Protein AF-A0A352MWH4-F1 (afdb_monomer_lite)

Structure (mmCIF, N/CA/C/O backbone):
data_AF-A0A352MWH4-F1
#
_entry.id   AF-A0A352MWH4-F1
#
loop_
_atom_site.group_PDB
_atom_site.id
_atom_site.type_symbol
_atom_site.label_atom_id
_atom_site.label_alt_id
_atom_site.label_comp_id
_atom_site.label_asym_id
_atom_site.label_entity_id
_atom_site.label_seq_id
_atom_site.pdbx_PDB_ins_code
_atom_site.Cartn_x
_atom_site.Cartn_y
_atom_site.Cartn_z
_atom_site.occupancy
_atom_site.B_iso_or_equiv
_atom_site.auth_seq_id
_atom_site.auth_comp_id
_atom_site.auth_asym_id
_atom_site.auth_atom_id
_atom_site.pdbx_PDB_model_num
ATOM 1 N N . MET A 1 1 ? 30.693 -41.567 -6.298 1.00 49.31 1 MET A N 1
ATOM 2 C CA . MET A 1 1 ? 31.650 -40.434 -6.170 1.00 49.31 1 MET A CA 1
ATOM 3 C C . MET A 1 1 ? 32.796 -40.494 -7.195 1.00 49.31 1 MET A C 1
ATOM 5 O O . MET A 1 1 ? 33.126 -39.456 -7.753 1.00 49.31 1 MET A O 1
ATOM 9 N N . LYS A 1 2 ? 33.335 -41.681 -7.529 1.00 48.84 2 LYS A N 1
ATOM 10 C CA . LYS A 1 2 ? 34.393 -41.864 -8.550 1.00 48.84 2 LYS A CA 1
ATOM 11 C C . LYS A 1 2 ? 33.992 -41.471 -9.987 1.00 48.84 2 LYS A C 1
ATOM 13 O O . LYS A 1 2 ? 34.800 -40.900 -10.705 1.00 48.84 2 LYS A O 1
ATOM 18 N N . GLU A 1 3 ? 32.733 -41.659 -10.375 1.00 47.38 3 GLU A N 1
ATOM 19 C CA . GLU A 1 3 ? 32.249 -41.357 -11.738 1.00 47.38 3 GLU A CA 1
ATOM 20 C C . GLU A 1 3 ? 32.165 -39.853 -12.066 1.00 47.38 3 GLU A C 1
ATOM 22 O O . GLU A 1 3 ? 32.479 -39.424 -13.176 1.00 47.38 3 GLU A O 1
ATOM 27 N N . LYS A 1 4 ? 31.798 -39.019 -11.080 1.00 47.91 4 LYS A N 1
ATOM 28 C CA . LYS A 1 4 ? 31.771 -37.551 -11.229 1.00 47.91 4 LYS A CA 1
ATOM 29 C C . LYS A 1 4 ? 33.178 -36.953 -11.313 1.00 47.91 4 LYS A C 1
ATOM 31 O O . LYS A 1 4 ? 33.359 -35.936 -11.978 1.00 47.91 4 LYS A O 1
ATOM 36 N N . ILE A 1 5 ? 34.158 -37.581 -10.662 1.00 55.34 5 ILE A N 1
ATOM 37 C CA . ILE A 1 5 ? 35.569 -37.179 -10.728 1.00 55.34 5 ILE A CA 1
ATOM 38 C C . ILE A 1 5 ? 36.156 -37.592 -12.084 1.00 55.34 5 ILE A C 1
ATOM 40 O O . ILE A 1 5 ? 36.791 -36.771 -12.737 1.00 55.34 5 ILE A O 1
ATOM 44 N N . PHE A 1 6 ? 35.838 -38.793 -12.577 1.00 53.34 6 PHE A N 1
ATOM 45 C CA . PHE A 1 6 ? 36.294 -39.275 -13.885 1.00 53.34 6 PHE A CA 1
ATOM 46 C C . PHE A 1 6 ? 35.752 -38.430 -15.055 1.00 53.34 6 PHE A C 1
ATOM 48 O O . PHE A 1 6 ? 36.514 -38.032 -15.933 1.00 53.34 6 PHE A O 1
ATOM 55 N N . LYS A 1 7 ? 34.468 -38.033 -15.021 1.00 50.56 7 LYS A N 1
ATOM 56 C CA . LYS A 1 7 ? 33.894 -37.104 -16.018 1.00 50.56 7 LYS A CA 1
ATOM 57 C C . LYS A 1 7 ? 34.491 -35.694 -15.948 1.00 50.56 7 LYS A C 1
ATOM 59 O O . LYS A 1 7 ? 34.681 -35.072 -16.987 1.00 50.56 7 LYS A O 1
ATOM 64 N N . LYS A 1 8 ? 34.827 -35.190 -14.753 1.00 51.50 8 LYS A N 1
ATOM 65 C CA . LYS A 1 8 ? 35.505 -33.889 -14.612 1.00 51.50 8 LYS A CA 1
ATOM 66 C C . LYS A 1 8 ? 36.941 -33.926 -15.135 1.00 51.50 8 LYS A C 1
ATOM 68 O O . LYS A 1 8 ? 37.341 -32.980 -15.799 1.00 51.50 8 LYS A O 1
ATOM 73 N N . VAL A 1 9 ? 37.683 -35.009 -14.899 1.00 57.50 9 VAL A N 1
ATOM 74 C CA . VAL A 1 9 ? 39.054 -35.169 -15.412 1.00 57.50 9 VAL A CA 1
ATOM 75 C C . VAL A 1 9 ? 39.060 -35.307 -16.936 1.00 57.50 9 VAL A C 1
ATOM 77 O O . VAL A 1 9 ? 39.877 -34.663 -17.581 1.00 57.50 9 VAL A O 1
ATOM 80 N N . ILE A 1 10 ? 38.103 -36.033 -17.529 1.00 60.38 10 ILE A N 1
ATOM 81 C CA . ILE A 1 10 ? 37.956 -36.126 -18.993 1.00 60.38 10 ILE A CA 1
ATOM 82 C C . ILE A 1 10 ? 37.555 -34.778 -19.607 1.00 60.38 10 ILE A C 1
ATOM 84 O O . ILE A 1 10 ? 38.143 -34.378 -20.605 1.00 60.38 10 ILE A O 1
ATOM 88 N N . CYS A 1 11 ? 36.622 -34.030 -19.004 1.00 51.53 11 CYS A N 1
ATOM 89 C CA . CYS A 1 11 ? 36.280 -32.691 -19.496 1.00 51.53 11 CYS A CA 1
ATOM 90 C C . CYS A 1 11 ? 37.452 -31.707 -19.380 1.00 51.53 11 CYS A C 1
ATOM 92 O O . CYS A 1 11 ? 37.657 -30.912 -20.289 1.00 51.53 11 CYS A O 1
ATOM 94 N N . VAL A 1 12 ? 38.246 -31.770 -18.307 1.00 58.69 12 VAL A N 1
ATOM 95 C CA . VAL A 1 12 ? 39.444 -30.929 -18.153 1.00 58.69 12 VAL A CA 1
ATOM 96 C C . VAL A 1 12 ? 40.540 -31.345 -19.138 1.00 58.69 12 VAL A C 1
ATOM 98 O O . VAL A 1 12 ? 41.164 -30.466 -19.718 1.00 58.69 12 VAL A O 1
ATOM 101 N N . LEU A 1 13 ? 40.724 -32.641 -19.421 1.00 52.12 13 LEU A N 1
ATOM 102 C CA . LEU A 1 13 ? 41.656 -33.102 -20.459 1.00 52.12 13 LEU A CA 1
ATOM 103 C C . LEU A 1 13 ? 41.206 -32.688 -21.865 1.00 52.12 13 LEU A C 1
ATOM 105 O O . LEU A 1 13 ? 42.036 -32.267 -22.657 1.00 52.12 13 LEU A O 1
ATOM 109 N N . ILE A 1 14 ? 39.905 -32.748 -22.172 1.00 56.03 14 ILE A N 1
ATOM 110 C CA . ILE A 1 14 ? 39.352 -32.275 -23.452 1.00 56.03 14 ILE A CA 1
ATOM 111 C C . ILE A 1 14 ? 39.522 -30.759 -23.576 1.00 56.03 14 ILE A C 1
ATOM 113 O O . ILE A 1 14 ? 39.913 -30.284 -24.635 1.00 56.03 14 ILE A O 1
ATOM 117 N N . ILE A 1 15 ? 39.313 -29.999 -22.498 1.00 55.41 15 ILE A N 1
ATOM 118 C CA . ILE A 1 15 ? 39.541 -28.547 -22.476 1.00 55.41 15 ILE A CA 1
ATOM 119 C C . ILE A 1 15 ? 41.037 -28.221 -22.606 1.00 55.41 15 ILE A C 1
ATOM 121 O O . ILE A 1 15 ? 41.379 -27.295 -23.332 1.00 55.41 15 ILE A O 1
ATOM 125 N N . ILE A 1 16 ? 41.938 -28.994 -21.991 1.00 53.22 16 ILE A N 1
ATOM 126 C CA . ILE A 1 16 ? 43.396 -28.836 -22.133 1.00 53.22 16 ILE A CA 1
ATOM 127 C C . ILE A 1 16 ? 43.869 -29.252 -23.533 1.00 53.22 16 ILE A C 1
ATOM 129 O O . ILE A 1 16 ? 44.710 -28.567 -24.097 1.00 53.22 16 ILE A O 1
ATOM 133 N N . CYS A 1 17 ? 43.306 -30.294 -24.150 1.00 50.19 17 CYS A N 1
ATOM 134 C CA . CYS A 1 17 ? 43.591 -30.661 -25.541 1.00 50.19 17 CYS A CA 1
ATOM 135 C C . CYS A 1 17 ? 43.003 -29.648 -26.539 1.00 50.19 17 CYS A C 1
ATOM 137 O O . CYS A 1 17 ? 43.647 -29.347 -27.539 1.00 50.19 17 CYS A O 1
ATOM 139 N N . MET A 1 18 ? 41.835 -29.062 -26.254 1.00 46.66 18 MET A N 1
ATOM 140 C CA . MET A 1 18 ? 41.272 -27.954 -27.035 1.00 46.66 18 MET A CA 1
ATOM 141 C C . MET A 1 18 ? 42.087 -26.662 -26.859 1.00 46.66 18 MET A C 1
ATOM 143 O O . MET A 1 18 ? 42.292 -25.951 -27.835 1.00 46.66 18 MET A O 1
ATOM 147 N N . LEU A 1 19 ? 42.626 -26.385 -25.665 1.00 43.81 19 LEU A N 1
ATOM 148 C CA . LEU A 1 19 ? 43.543 -25.263 -25.402 1.00 43.81 19 LEU A CA 1
ATOM 149 C C . LEU A 1 19 ? 44.952 -25.497 -25.970 1.00 43.81 19 LEU A C 1
ATOM 151 O O . LEU A 1 19 ? 45.590 -24.549 -26.417 1.00 43.81 19 LEU A O 1
ATOM 155 N N . ALA A 1 20 ? 45.424 -26.742 -26.034 1.00 42.00 20 ALA A N 1
ATOM 156 C CA . ALA A 1 20 ? 46.685 -27.101 -26.682 1.00 42.00 20 ALA A CA 1
ATOM 157 C C . ALA A 1 20 ? 46.584 -27.046 -28.219 1.00 42.00 20 ALA A C 1
ATOM 159 O O . ALA A 1 20 ? 47.568 -26.719 -28.874 1.00 42.00 20 ALA A O 1
ATOM 160 N N . MET A 1 21 ? 45.392 -27.242 -28.802 1.00 39.34 21 MET A N 1
ATOM 161 C CA . MET A 1 21 ? 45.127 -26.902 -30.212 1.00 39.34 21 MET A CA 1
ATOM 162 C C . MET A 1 21 ? 45.032 -25.386 -30.465 1.00 39.34 21 MET A C 1
ATOM 164 O O . MET A 1 21 ? 45.149 -24.961 -31.610 1.00 39.34 21 MET A O 1
ATOM 168 N N . ILE A 1 22 ? 44.864 -24.565 -29.420 1.00 43.59 22 ILE A N 1
ATOM 169 C CA . ILE A 1 22 ? 44.896 -23.091 -29.503 1.00 43.59 22 ILE A CA 1
ATOM 170 C C . ILE A 1 22 ? 46.342 -22.547 -29.420 1.00 43.59 22 ILE A C 1
ATOM 172 O O . ILE A 1 22 ? 46.580 -21.396 -29.777 1.00 43.59 22 ILE A O 1
ATOM 176 N N . PHE A 1 23 ? 47.330 -23.370 -29.039 1.00 36.72 23 PHE A N 1
ATOM 177 C CA . PHE A 1 23 ? 48.741 -22.965 -28.900 1.00 36.72 23 PHE A CA 1
ATOM 178 C C . PHE A 1 23 ? 49.751 -23.875 -29.614 1.00 36.72 23 PHE A C 1
ATOM 180 O O . PHE A 1 23 ? 50.914 -23.958 -29.222 1.00 36.72 23 PHE A O 1
ATOM 187 N N . VAL A 1 24 ? 49.360 -24.477 -30.735 1.00 31.14 24 VAL A N 1
ATOM 188 C CA . VAL A 1 24 ? 50.319 -24.665 -31.828 1.00 31.14 24 VAL A CA 1
ATOM 189 C C . VAL A 1 24 ? 50.091 -23.482 -32.762 1.00 31.14 24 VAL A C 1
ATOM 191 O O . VAL A 1 24 ? 48.982 -23.368 -33.289 1.00 31.14 24 VAL A O 1
ATOM 194 N N . PRO A 1 25 ? 51.062 -22.577 -32.987 1.00 34.47 25 PRO A N 1
ATOM 195 C CA . PRO A 1 25 ? 50.978 -21.706 -34.141 1.00 34.47 25 PRO A CA 1
ATOM 196 C C . PRO A 1 25 ? 51.028 -22.635 -35.352 1.00 34.47 25 PRO A C 1
ATOM 198 O O . PRO A 1 25 ? 52.096 -23.037 -35.810 1.00 34.47 25 PRO A O 1
ATOM 201 N N . ASN A 1 26 ? 49.857 -23.027 -35.854 1.00 33.06 26 ASN A N 1
ATOM 202 C CA . ASN A 1 26 ? 49.735 -23.434 -37.234 1.00 33.06 26 ASN A CA 1
ATOM 203 C C . ASN A 1 26 ? 50.235 -22.223 -38.014 1.00 33.06 26 ASN A C 1
ATOM 205 O O . ASN A 1 26 ? 49.506 -21.249 -38.202 1.00 33.06 26 ASN A O 1
ATOM 209 N N . PHE A 1 27 ? 51.504 -22.259 -38.419 1.00 34.62 27 PHE A N 1
ATOM 210 C CA . PHE A 1 27 ? 51.977 -21.508 -39.563 1.00 34.62 27 PHE A CA 1
ATOM 211 C C . PHE A 1 27 ? 51.136 -22.000 -40.739 1.00 34.62 27 PHE A C 1
ATOM 213 O O . PHE A 1 27 ? 51.524 -22.902 -41.481 1.00 34.62 27 PHE A O 1
ATOM 220 N N . VAL A 1 28 ? 49.935 -21.442 -40.882 1.00 37.50 28 VAL A N 1
ATOM 221 C CA . VAL A 1 28 ? 49.235 -21.443 -42.151 1.00 37.50 28 VAL A CA 1
ATOM 222 C C . VAL A 1 28 ? 50.197 -20.702 -43.065 1.00 37.50 28 VAL A C 1
ATOM 224 O O . VAL A 1 28 ? 50.388 -19.496 -42.917 1.00 37.50 28 VAL A O 1
ATOM 227 N N . LYS A 1 29 ? 50.904 -21.438 -43.931 1.00 41.72 29 LYS A N 1
ATOM 228 C CA . LYS A 1 29 ? 51.637 -20.837 -45.046 1.00 41.72 29 LYS A CA 1
ATOM 229 C C . LYS A 1 29 ? 50.678 -19.832 -45.678 1.00 41.72 29 LYS A C 1
ATOM 231 O O . LYS A 1 29 ? 49.600 -20.241 -46.105 1.00 41.72 29 LYS A O 1
ATOM 236 N N . SER A 1 30 ? 51.044 -18.548 -45.681 1.00 58.84 30 SER A N 1
ATOM 237 C CA . SER A 1 30 ? 50.295 -17.508 -46.388 1.00 58.84 30 SER A CA 1
ATOM 238 C C . SER A 1 30 ? 49.937 -18.040 -47.769 1.00 58.84 30 SER A C 1
ATOM 240 O O . SER A 1 30 ? 50.832 -18.501 -48.487 1.00 58.84 30 SER A O 1
ATOM 242 N N . ALA A 1 31 ? 48.655 -18.036 -48.125 1.00 73.12 31 ALA A N 1
ATOM 243 C CA . ALA A 1 31 ? 48.258 -18.500 -49.441 1.00 73.12 31 ALA A CA 1
ATOM 244 C C . ALA A 1 31 ? 48.842 -17.524 -50.467 1.00 73.12 31 ALA A C 1
ATOM 246 O O . ALA A 1 31 ? 48.589 -16.320 -50.413 1.00 73.12 31 ALA A O 1
ATOM 247 N N . THR A 1 32 ? 49.676 -18.026 -51.372 1.00 83.56 32 THR A N 1
ATOM 248 C CA . THR A 1 32 ? 50.169 -17.218 -52.483 1.00 83.56 32 THR A CA 1
ATOM 249 C C . THR A 1 32 ? 49.076 -17.151 -53.538 1.00 83.56 32 THR A C 1
ATOM 251 O O . THR A 1 32 ? 48.620 -18.183 -54.032 1.00 83.56 32 THR A O 1
ATOM 254 N N . VAL A 1 33 ? 48.660 -15.940 -53.890 1.00 90.00 33 VAL A N 1
ATOM 255 C CA . VAL A 1 33 ? 47.657 -15.682 -54.926 1.00 90.00 33 VAL A CA 1
ATOM 256 C C . VAL A 1 33 ? 48.316 -15.016 -56.125 1.00 90.00 33 VAL A C 1
ATOM 258 O O . VAL A 1 33 ? 49.312 -14.309 -55.983 1.00 90.00 33 VAL A O 1
ATOM 261 N N . VAL A 1 34 ? 47.788 -15.264 -57.322 1.00 91.50 34 VAL A N 1
ATOM 262 C CA . VAL A 1 34 ? 48.396 -14.807 -58.579 1.00 91.50 34 VAL A CA 1
ATOM 263 C C . VAL A 1 34 ? 47.456 -13.845 -59.288 1.00 91.50 34 VAL A C 1
ATOM 265 O O . VAL A 1 34 ? 46.276 -14.148 -59.470 1.00 91.50 34 VAL A O 1
ATOM 268 N N . VAL A 1 35 ? 47.995 -12.709 -59.732 1.00 93.81 35 VAL A N 1
ATOM 269 C CA . VAL A 1 35 ? 47.307 -11.783 -60.640 1.00 93.81 35 VAL A CA 1
ATOM 270 C C . VAL A 1 35 ? 47.087 -12.484 -61.977 1.00 93.81 35 VAL A C 1
ATOM 272 O O . VAL A 1 35 ? 48.025 -12.638 -62.759 1.00 93.81 35 VAL A O 1
ATOM 275 N N . SER A 1 36 ? 45.861 -12.937 -62.235 1.00 93.69 36 SER A N 1
ATOM 276 C CA . SER A 1 36 ? 45.521 -13.685 -63.448 1.00 93.69 36 SER A CA 1
ATOM 277 C C . SER A 1 36 ? 45.306 -12.769 -64.647 1.00 93.69 36 SER A C 1
ATOM 279 O O . SER A 1 36 ? 45.621 -13.156 -65.770 1.00 93.69 36 SER A O 1
ATOM 281 N N . ASN A 1 37 ? 44.826 -11.546 -64.419 1.00 94.56 37 ASN A N 1
ATOM 282 C CA . ASN A 1 37 ? 44.675 -10.544 -65.466 1.00 94.56 37 ASN A CA 1
ATOM 283 C C . ASN A 1 37 ? 44.692 -9.118 -64.897 1.00 94.56 37 ASN A C 1
ATOM 285 O O . ASN A 1 37 ? 44.388 -8.896 -63.723 1.00 94.56 37 ASN A O 1
ATOM 289 N N . MET A 1 38 ? 45.003 -8.145 -65.748 1.00 93.75 38 MET A N 1
ATOM 290 C CA . MET A 1 38 ? 44.992 -6.725 -65.417 1.00 93.75 38 MET A CA 1
ATOM 291 C C . MET A 1 38 ? 44.600 -5.907 -66.649 1.00 93.75 38 MET A C 1
ATOM 293 O O . MET A 1 38 ? 45.222 -6.038 -67.699 1.00 93.75 38 MET A O 1
ATOM 297 N N . ASN A 1 39 ? 43.604 -5.029 -66.507 1.00 93.00 39 ASN A N 1
ATOM 298 C CA . ASN A 1 39 ? 43.099 -4.196 -67.600 1.00 93.00 39 ASN A CA 1
ATOM 299 C C . ASN A 1 39 ? 43.123 -2.718 -67.210 1.00 93.00 39 ASN A C 1
ATOM 301 O O . ASN A 1 39 ? 42.601 -2.345 -66.156 1.00 93.00 39 ASN A O 1
ATOM 305 N N . ASN A 1 40 ? 43.700 -1.874 -68.069 1.00 92.31 40 ASN A N 1
ATOM 306 C CA . ASN A 1 40 ? 43.616 -0.422 -67.914 1.00 92.31 40 ASN A CA 1
ATOM 307 C C . ASN A 1 40 ? 42.166 0.017 -68.156 1.00 92.31 40 ASN A C 1
ATOM 309 O O . ASN A 1 40 ? 41.579 -0.331 -69.178 1.00 92.31 40 ASN A O 1
ATOM 313 N N . THR A 1 41 ? 41.583 0.765 -67.222 1.00 94.00 41 THR A N 1
ATOM 314 C CA . THR A 1 41 ? 40.196 1.230 -67.344 1.00 94.00 41 THR A CA 1
ATOM 315 C C . THR A 1 41 ? 40.057 2.415 -68.291 1.00 94.00 41 THR A C 1
ATOM 317 O O . THR A 1 41 ? 38.941 2.738 -68.682 1.00 94.00 41 THR A O 1
ATOM 320 N N . GLY A 1 42 ? 41.149 3.111 -68.617 1.00 93.62 42 GLY A N 1
ATOM 321 C CA . GLY A 1 42 ? 41.120 4.372 -69.360 1.00 93.62 42 GLY A CA 1
ATOM 322 C C . GLY A 1 42 ? 40.670 5.584 -68.534 1.00 93.62 42 GLY A C 1
ATOM 323 O O . GLY A 1 42 ? 40.597 6.672 -69.083 1.00 93.62 42 GLY A O 1
ATOM 324 N N . HIS A 1 43 ? 40.417 5.430 -67.226 1.00 95.75 43 HIS A N 1
ATOM 325 C CA . HIS A 1 43 ? 39.914 6.495 -66.334 1.00 95.75 43 HIS A CA 1
ATOM 326 C C . HIS A 1 43 ? 41.043 7.217 -65.555 1.00 95.75 43 HIS A C 1
ATOM 328 O O . HIS A 1 43 ? 40.824 7.801 -64.488 1.00 95.75 43 HIS A O 1
ATOM 334 N N . GLY A 1 44 ? 42.281 7.132 -66.054 1.00 93.00 44 GLY A N 1
ATOM 335 C CA . GLY A 1 44 ? 43.461 7.785 -65.477 1.00 93.00 44 GLY A CA 1
ATOM 336 C C . GLY A 1 44 ? 43.474 9.297 -65.721 1.00 93.00 44 GLY A C 1
ATOM 337 O O . GLY A 1 44 ? 43.106 9.742 -66.802 1.00 93.00 44 GLY A O 1
ATOM 338 N N . ILE A 1 45 ? 43.899 10.091 -64.736 1.00 93.44 45 ILE A N 1
ATOM 339 C CA . ILE A 1 45 ? 44.014 11.555 -64.827 1.00 93.44 45 ILE A CA 1
ATOM 340 C C . ILE A 1 45 ? 45.489 11.954 -64.746 1.00 93.44 45 ILE A C 1
ATOM 342 O O . ILE A 1 45 ? 46.220 11.511 -63.853 1.00 93.44 45 ILE A O 1
ATOM 346 N N . GLY A 1 46 ? 45.931 12.817 -65.662 1.00 88.69 46 GLY A N 1
ATOM 347 C CA . GLY A 1 46 ? 47.329 13.242 -65.745 1.00 88.69 46 GLY A CA 1
ATOM 348 C C . GLY A 1 46 ? 48.258 12.042 -65.941 1.00 88.69 46 GLY A C 1
ATOM 349 O O . GLY A 1 46 ? 48.060 11.245 -66.851 1.00 88.69 46 GLY A O 1
ATOM 350 N N . ASN A 1 47 ? 49.242 11.882 -65.053 1.00 86.06 47 ASN A N 1
ATOM 351 C CA . ASN A 1 47 ? 50.207 10.776 -65.105 1.00 86.06 47 ASN A CA 1
ATOM 352 C C . ASN A 1 47 ? 49.740 9.503 -64.370 1.00 86.06 47 ASN A C 1
ATOM 354 O O . ASN A 1 47 ? 50.533 8.581 -64.176 1.00 86.06 47 ASN A O 1
ATOM 358 N N . THR A 1 48 ? 48.486 9.446 -63.912 1.00 91.06 48 THR A N 1
ATOM 359 C CA . THR A 1 48 ? 47.946 8.269 -63.215 1.00 91.06 48 THR A CA 1
ATOM 360 C C . THR A 1 48 ? 47.268 7.310 -64.193 1.00 91.06 48 THR A C 1
ATOM 362 O O . THR A 1 48 ? 46.756 7.705 -65.238 1.00 91.06 48 THR A O 1
ATOM 365 N N . SER A 1 49 ? 47.253 6.020 -63.864 1.00 89.75 49 SER A N 1
ATOM 366 C CA . SER A 1 49 ? 46.511 4.995 -64.605 1.00 89.75 49 SER A CA 1
ATOM 367 C C . SER A 1 49 ? 45.756 4.115 -63.622 1.00 89.75 49 SER A C 1
ATOM 369 O O . SER A 1 49 ? 46.319 3.685 -62.616 1.00 89.75 49 SER A O 1
ATOM 371 N N . ILE A 1 50 ? 44.481 3.856 -63.908 1.00 91.81 50 ILE A N 1
ATOM 372 C CA . ILE A 1 50 ? 43.621 3.027 -63.064 1.00 91.81 50 ILE A CA 1
ATOM 373 C C . ILE A 1 50 ? 43.455 1.673 -63.731 1.00 91.81 50 ILE A C 1
ATOM 375 O O . ILE A 1 50 ? 43.070 1.579 -64.894 1.00 91.81 50 ILE A O 1
ATOM 379 N N . PHE A 1 51 ? 43.735 0.621 -62.971 1.00 92.12 51 PHE A N 1
ATOM 380 C CA . PHE A 1 51 ? 43.631 -0.749 -63.441 1.00 92.12 51 PHE A CA 1
ATOM 381 C C . PHE A 1 51 ? 42.555 -1.496 -62.662 1.00 92.12 51 PHE A C 1
ATOM 383 O O . PHE A 1 51 ? 42.414 -1.335 -61.447 1.00 92.12 51 PHE A O 1
ATOM 390 N N . THR A 1 52 ? 41.813 -2.333 -63.378 1.00 92.56 52 THR A N 1
ATOM 391 C CA . THR A 1 52 ? 41.051 -3.431 -62.780 1.00 92.56 52 THR A CA 1
ATOM 392 C C . THR A 1 52 ? 41.923 -4.674 -62.797 1.00 92.56 52 THR A C 1
ATOM 394 O O . THR A 1 52 ? 42.666 -4.913 -63.753 1.00 92.56 52 THR A O 1
ATOM 397 N N . VAL A 1 53 ? 41.858 -5.449 -61.721 1.00 93.06 53 VAL A N 1
ATOM 398 C CA . VAL A 1 53 ? 42.715 -6.615 -61.508 1.00 93.06 53 VAL A CA 1
ATOM 399 C C . VAL A 1 53 ? 41.832 -7.830 -61.289 1.00 93.06 53 VAL A C 1
ATOM 401 O O . VAL A 1 53 ? 40.819 -7.736 -60.602 1.00 93.06 53 VAL A O 1
ATOM 404 N N . GLN A 1 54 ? 42.215 -8.965 -61.863 1.00 93.31 54 GLN A N 1
ATOM 405 C CA . GLN A 1 54 ? 41.559 -10.248 -61.637 1.00 93.31 54 GLN A CA 1
ATOM 406 C C . GLN A 1 54 ? 42.516 -11.181 -60.896 1.00 93.31 54 GLN A C 1
ATOM 408 O O . GLN A 1 54 ? 43.683 -11.324 -61.265 1.00 93.31 54 GLN A O 1
ATOM 413 N N . ILE A 1 55 ? 42.005 -11.803 -59.836 1.00 92.44 55 ILE A N 1
ATOM 414 C CA . ILE A 1 55 ? 42.649 -12.878 -59.078 1.00 92.44 55 ILE A CA 1
ATOM 415 C C . ILE A 1 55 ? 41.561 -13.920 -58.828 1.00 92.44 55 ILE A C 1
ATOM 417 O O . ILE A 1 55 ? 40.466 -13.584 -58.375 1.00 92.44 55 ILE A O 1
ATOM 421 N N . ASN A 1 56 ? 41.844 -15.185 -59.131 1.00 88.31 56 ASN A N 1
ATOM 422 C CA . ASN A 1 56 ? 40.861 -16.260 -58.993 1.00 88.31 56 ASN A CA 1
ATOM 423 C C . ASN A 1 56 ? 40.372 -16.377 -57.541 1.00 88.31 56 ASN A C 1
ATOM 425 O O . ASN A 1 56 ? 41.179 -16.546 -56.631 1.00 88.31 56 ASN A O 1
ATOM 429 N N . GLY A 1 57 ? 39.055 -16.306 -57.334 1.00 86.69 57 GLY A N 1
ATOM 430 C CA . GLY A 1 57 ? 38.430 -16.385 -56.007 1.00 86.69 57 GLY A CA 1
ATOM 431 C C . GLY A 1 57 ? 38.338 -15.056 -55.246 1.00 86.69 57 GLY A C 1
ATOM 432 O O . GLY A 1 57 ? 37.740 -15.025 -54.174 1.00 86.69 57 GLY A O 1
ATOM 433 N N . TYR A 1 58 ? 38.858 -13.959 -55.803 1.00 89.56 58 TYR A N 1
ATOM 434 C CA . TYR A 1 58 ? 38.810 -12.625 -55.201 1.00 89.56 58 TYR A CA 1
ATOM 435 C C . TYR A 1 58 ? 37.987 -11.670 -56.071 1.00 89.56 58 TYR A C 1
ATOM 437 O O . TYR A 1 58 ? 37.908 -11.820 -57.288 1.00 89.56 58 TYR A O 1
ATOM 445 N N . SER A 1 59 ? 37.353 -10.683 -55.442 1.00 89.75 59 SER A N 1
ATOM 446 C CA . SER A 1 59 ? 36.515 -9.684 -56.118 1.00 89.75 59 SER A CA 1
ATOM 447 C C . SER A 1 59 ? 36.656 -8.326 -55.443 1.00 89.75 59 SER A C 1
ATOM 449 O O . SER A 1 59 ? 37.125 -8.246 -54.305 1.00 89.75 59 SER A O 1
ATOM 451 N N . ASN A 1 60 ? 36.249 -7.260 -56.141 1.00 92.81 60 ASN A N 1
ATOM 452 C CA . ASN A 1 60 ? 36.388 -5.878 -55.668 1.00 92.81 60 ASN A CA 1
ATOM 453 C C . ASN A 1 60 ? 37.828 -5.574 -55.203 1.00 92.81 60 ASN A C 1
ATOM 455 O O . ASN A 1 60 ? 38.071 -5.230 -54.043 1.00 92.81 60 ASN A O 1
ATOM 459 N N . LEU A 1 61 ? 38.781 -5.775 -56.114 1.00 94.00 61 LEU A N 1
ATOM 460 C CA . LEU A 1 61 ? 40.207 -5.562 -55.884 1.00 94.00 61 LEU A CA 1
ATOM 461 C C . LEU A 1 61 ? 40.568 -4.100 -56.145 1.00 94.00 61 LEU A C 1
ATOM 463 O O . LEU A 1 61 ? 40.277 -3.612 -57.226 1.00 94.00 61 LEU A O 1
ATOM 467 N N . TYR A 1 62 ? 41.223 -3.435 -55.192 1.00 94.38 62 TYR A N 1
ATOM 468 C CA . TYR A 1 62 ? 41.686 -2.046 -55.311 1.00 94.38 62 TYR A CA 1
ATOM 469 C C . TYR A 1 62 ? 43.192 -1.940 -55.090 1.00 94.38 62 TYR A C 1
ATOM 471 O O . TYR A 1 62 ? 43.754 -2.623 -54.233 1.00 94.38 62 TYR A O 1
ATOM 479 N N . CYS A 1 63 ? 43.847 -1.028 -55.802 1.00 92.12 63 CYS A N 1
ATOM 480 C CA . CYS A 1 63 ? 45.260 -0.718 -55.604 1.00 92.12 63 CYS A CA 1
ATOM 481 C C . CYS A 1 63 ? 45.452 0.123 -54.334 1.00 92.12 63 CYS A C 1
ATOM 483 O O . CYS A 1 63 ? 44.945 1.238 -54.243 1.00 92.12 63 CYS A O 1
ATOM 485 N N . VAL A 1 64 ? 46.224 -0.359 -53.358 1.00 89.38 64 VAL A N 1
ATOM 486 C CA . VAL A 1 64 ? 46.368 0.318 -52.047 1.00 89.38 64 VAL A CA 1
ATOM 487 C C . VAL A 1 64 ? 47.520 1.333 -52.020 1.00 89.38 64 VAL A C 1
ATOM 489 O O . VAL A 1 64 ? 47.677 2.072 -51.063 1.00 89.38 64 VAL A O 1
ATOM 492 N N . ARG A 1 65 ? 48.350 1.408 -53.061 1.00 87.25 65 ARG A N 1
ATOM 493 C CA . ARG A 1 65 ? 49.513 2.318 -53.132 1.00 87.25 65 ARG A CA 1
ATOM 494 C C . ARG A 1 65 ? 49.753 2.773 -54.563 1.00 87.25 65 ARG A C 1
ATOM 496 O O . ARG A 1 65 ? 50.173 1.953 -55.360 1.00 87.25 65 ARG A O 1
ATOM 503 N N . GLY A 1 66 ? 49.537 4.041 -54.883 1.00 84.94 66 GLY A N 1
ATOM 504 C CA . GLY A 1 66 ? 49.791 4.585 -56.216 1.00 84.94 66 GLY A CA 1
ATOM 505 C C . GLY A 1 66 ? 51.277 4.597 -56.589 1.00 84.94 66 GLY A C 1
ATOM 506 O O . GLY A 1 66 ? 52.133 4.792 -55.722 1.00 84.94 66 GLY A O 1
ATOM 507 N N . GLY A 1 67 ? 51.568 4.395 -57.879 1.00 81.19 67 GLY A N 1
ATOM 508 C CA . GLY A 1 67 ? 52.913 4.471 -58.468 1.00 81.19 67 GLY A CA 1
ATOM 509 C C . GLY A 1 67 ? 53.805 3.245 -58.244 1.00 81.19 67 GLY A C 1
ATOM 510 O O . GLY A 1 67 ? 55.006 3.310 -58.511 1.00 81.19 67 GLY A O 1
ATOM 511 N N . ALA A 1 68 ? 53.256 2.152 -57.716 1.00 86.06 68 ALA A N 1
ATOM 512 C CA . ALA A 1 68 ? 53.949 0.876 -57.562 1.00 86.06 68 ALA A CA 1
ATOM 513 C C . ALA A 1 68 ? 53.700 -0.037 -58.776 1.00 86.06 68 ALA A C 1
ATOM 515 O O . ALA A 1 68 ? 52.711 0.117 -59.491 1.00 86.06 68 ALA A O 1
ATOM 516 N N . SER A 1 69 ? 54.596 -0.996 -59.021 1.00 85.62 69 SER A N 1
ATOM 517 C CA . SER A 1 69 ? 54.466 -1.890 -60.179 1.00 85.62 69 SER A CA 1
ATOM 518 C C . SER A 1 69 ? 53.459 -3.018 -59.924 1.00 85.62 69 SER A C 1
ATOM 520 O O . SER A 1 69 ? 53.469 -3.641 -58.862 1.00 85.62 69 SER A O 1
ATOM 522 N N . LEU A 1 70 ? 52.612 -3.307 -60.915 1.00 88.81 70 LEU A N 1
ATOM 523 C CA . LEU A 1 70 ? 51.706 -4.459 -60.957 1.00 88.81 70 LEU A CA 1
ATOM 524 C C . LEU A 1 70 ? 51.781 -5.086 -62.354 1.00 88.81 70 LEU A C 1
ATOM 526 O O . LEU A 1 70 ? 51.893 -4.366 -63.344 1.00 88.81 70 LEU A O 1
ATOM 530 N N . ARG A 1 71 ? 51.745 -6.419 -62.453 1.00 90.62 71 ARG A N 1
ATOM 531 C CA . ARG A 1 71 ? 51.724 -7.135 -63.740 1.00 90.62 71 ARG A CA 1
ATOM 532 C C . ARG A 1 71 ? 51.001 -8.472 -63.627 1.00 90.62 71 ARG A C 1
ATOM 534 O O . ARG A 1 71 ? 50.993 -9.075 -62.554 1.00 90.62 71 ARG A O 1
ATOM 541 N N . THR A 1 72 ? 50.463 -8.956 -64.742 1.00 92.88 72 THR A N 1
ATOM 542 C CA . THR A 1 72 ? 49.945 -10.326 -64.860 1.00 92.88 72 THR A CA 1
ATOM 543 C C . THR A 1 72 ? 51.026 -11.340 -64.475 1.00 92.88 72 THR A C 1
ATOM 545 O O . THR A 1 72 ? 52.197 -11.173 -64.817 1.00 92.88 72 THR A O 1
ATOM 548 N N . GLY A 1 73 ? 50.646 -12.367 -63.716 1.00 90.50 73 GLY A N 1
ATOM 549 C CA . GLY A 1 73 ? 51.548 -13.376 -63.158 1.00 90.50 73 GLY A CA 1
ATOM 550 C C . GLY A 1 73 ? 52.247 -12.968 -61.855 1.00 90.50 73 GLY A C 1
ATOM 551 O O . GLY A 1 73 ? 52.952 -13.790 -61.273 1.00 90.50 73 GLY A O 1
ATOM 552 N N . MET A 1 74 ? 52.068 -11.734 -61.364 1.00 91.44 74 MET A N 1
ATOM 553 C CA . MET A 1 74 ? 52.622 -11.322 -60.069 1.00 91.44 74 MET A CA 1
ATOM 554 C C . MET A 1 74 ? 51.993 -12.130 -58.925 1.00 91.44 74 MET A C 1
ATOM 556 O O . MET A 1 74 ? 50.772 -12.270 -58.854 1.00 91.44 74 MET A O 1
ATOM 560 N N . GLN A 1 75 ? 52.843 -12.631 -58.027 1.00 90.75 75 GLN A N 1
ATOM 561 C CA . GLN A 1 75 ? 52.446 -13.323 -56.804 1.00 90.75 75 GLN A CA 1
ATOM 562 C C . GLN A 1 75 ? 52.285 -12.334 -55.646 1.00 90.75 75 GLN A C 1
ATOM 564 O O . GLN A 1 75 ? 53.156 -11.493 -55.415 1.00 90.75 75 GLN A O 1
ATOM 569 N N . LEU A 1 76 ? 51.181 -12.467 -54.918 1.00 90.50 76 LEU A N 1
ATOM 570 C CA . LEU A 1 76 ? 50.848 -11.710 -53.715 1.00 90.50 76 LEU A CA 1
ATOM 571 C C . LEU A 1 76 ? 50.619 -12.687 -52.558 1.00 90.50 76 LEU A C 1
ATOM 573 O O . LEU A 1 76 ? 50.215 -13.830 -52.773 1.00 90.50 76 LEU A O 1
ATOM 577 N N . ASN A 1 77 ? 50.855 -12.233 -51.334 1.00 89.44 77 ASN A N 1
ATOM 578 C CA . ASN A 1 77 ? 50.640 -13.023 -50.129 1.00 89.44 77 ASN A CA 1
ATOM 579 C C . ASN A 1 77 ? 49.299 -12.651 -49.493 1.00 89.44 77 ASN A C 1
ATOM 581 O O . ASN A 1 77 ? 49.112 -11.515 -49.052 1.00 89.44 77 ASN A O 1
ATOM 585 N N . ASP A 1 78 ? 48.395 -13.622 -49.374 1.00 89.31 78 ASP A N 1
ATOM 586 C CA . ASP A 1 78 ? 47.252 -13.524 -48.470 1.00 89.31 78 ASP A CA 1
ATOM 587 C C . ASP A 1 78 ? 47.669 -14.040 -47.088 1.00 89.31 78 ASP A C 1
ATOM 589 O O . ASP A 1 78 ? 47.633 -15.236 -46.784 1.00 89.31 78 ASP A O 1
ATOM 593 N N . GLY A 1 79 ? 48.155 -13.113 -46.265 1.00 82.69 79 GLY A N 1
ATOM 594 C CA . GLY A 1 79 ? 48.500 -13.368 -44.867 1.00 82.69 79 GLY A CA 1
ATOM 595 C C . GLY A 1 79 ? 47.324 -13.192 -43.905 1.00 82.69 79 GLY A C 1
ATOM 596 O O . GLY A 1 79 ? 47.550 -13.153 -42.698 1.00 82.69 79 GLY A O 1
ATOM 597 N N . GLY A 1 80 ? 46.095 -12.995 -44.402 1.00 82.88 80 GLY A N 1
ATOM 598 C CA . GLY A 1 80 ? 44.945 -12.637 -43.566 1.00 82.88 80 GLY A CA 1
ATOM 599 C C . GLY A 1 80 ? 45.053 -11.245 -42.928 1.00 82.88 80 GLY A C 1
ATOM 600 O O . GLY A 1 80 ? 44.381 -10.966 -41.933 1.00 82.88 80 GLY A O 1
ATOM 601 N N . LEU A 1 81 ? 45.904 -10.367 -43.473 1.00 86.50 81 LEU A N 1
ATOM 602 C CA . LEU A 1 81 ? 46.108 -9.016 -42.955 1.00 86.50 81 LEU A CA 1
ATOM 603 C C . LEU A 1 81 ? 44.844 -8.174 -43.153 1.00 86.50 81 LEU A C 1
ATOM 605 O O . LEU A 1 81 ? 44.400 -7.942 -44.276 1.00 86.50 81 LEU A O 1
ATOM 609 N N . ASN A 1 82 ? 44.273 -7.689 -42.052 1.00 87.75 82 ASN A N 1
ATOM 610 C CA . ASN A 1 82 ? 43.072 -6.867 -42.082 1.00 87.75 82 ASN A CA 1
ATOM 611 C C . ASN A 1 82 ? 43.431 -5.387 -42.314 1.00 87.75 82 ASN A C 1
ATOM 613 O O . ASN A 1 82 ? 44.189 -4.777 -41.550 1.00 87.75 82 ASN A O 1
ATOM 617 N N . LEU A 1 83 ? 42.858 -4.777 -43.353 1.00 88.25 83 LEU A N 1
ATOM 618 C CA . LEU A 1 83 ? 43.112 -3.376 -43.692 1.00 88.25 83 LEU A CA 1
ATOM 619 C C . LEU A 1 83 ? 42.556 -2.399 -42.639 1.00 88.25 83 LEU A C 1
ATOM 621 O O . LEU A 1 83 ? 43.062 -1.287 -42.514 1.00 88.25 83 LEU A O 1
ATOM 625 N N . TYR A 1 84 ? 41.592 -2.827 -41.816 1.00 88.56 84 TYR A N 1
ATOM 626 C CA . TYR A 1 84 ? 41.089 -2.054 -40.676 1.00 88.56 84 TYR A CA 1
ATOM 627 C C . TYR A 1 84 ? 42.118 -1.891 -39.545 1.00 88.56 84 TYR A C 1
ATOM 629 O O . TYR A 1 84 ? 42.045 -0.919 -38.794 1.00 88.56 84 TYR A O 1
ATOM 637 N N . THR A 1 85 ? 43.074 -2.817 -39.415 1.00 82.69 85 THR A N 1
ATOM 638 C CA . THR A 1 85 ? 44.138 -2.791 -38.390 1.00 82.69 85 THR A CA 1
ATOM 639 C C . THR A 1 85 ? 45.509 -2.433 -38.955 1.00 82.69 85 THR A C 1
ATOM 641 O O . THR A 1 85 ? 46.448 -2.212 -38.197 1.00 82.69 85 THR A O 1
ATOM 644 N N . THR A 1 86 ? 45.652 -2.387 -40.279 1.00 77.19 86 THR A N 1
ATOM 645 C CA . THR A 1 86 ? 46.942 -2.133 -40.924 1.00 77.19 86 THR A CA 1
ATOM 646 C C . THR A 1 86 ? 47.311 -0.654 -40.804 1.00 77.19 86 THR A C 1
ATOM 648 O O . THR A 1 86 ? 46.660 0.216 -41.379 1.00 77.19 86 THR A O 1
ATOM 651 N N . THR A 1 87 ? 48.389 -0.359 -40.079 1.00 66.56 87 THR A N 1
ATOM 652 C CA . THR A 1 87 ? 48.962 0.989 -39.936 1.00 66.56 87 THR A CA 1
ATOM 653 C C . THR A 1 87 ? 50.457 0.943 -40.216 1.00 66.56 87 THR A C 1
ATOM 655 O O . THR A 1 87 ? 51.112 -0.010 -39.805 1.00 66.56 87 THR A O 1
ATOM 658 N N . GLY A 1 88 ? 51.024 1.950 -40.886 1.00 69.38 88 GLY A N 1
ATOM 659 C CA . GLY A 1 88 ? 52.477 2.019 -41.080 1.00 69.38 88 GLY A CA 1
ATOM 660 C C . GLY A 1 88 ? 52.885 2.112 -42.543 1.00 69.38 88 GLY A C 1
ATOM 661 O O . GLY A 1 88 ? 52.674 3.150 -43.160 1.00 69.38 88 GLY A O 1
ATOM 662 N N . ALA A 1 89 ? 53.563 1.098 -43.089 1.00 66.19 89 ALA A N 1
ATOM 663 C CA . ALA A 1 89 ? 54.205 1.189 -44.406 1.00 66.19 89 ALA A CA 1
ATOM 664 C C . ALA A 1 89 ? 53.211 1.431 -45.557 1.00 66.19 89 ALA A C 1
ATOM 666 O O . ALA A 1 89 ? 53.557 2.134 -46.501 1.00 66.19 89 ALA A O 1
ATOM 667 N N . VAL A 1 90 ? 51.986 0.903 -45.482 1.00 74.12 90 VAL A N 1
ATOM 668 C CA . VAL A 1 90 ? 50.998 0.953 -46.578 1.00 74.12 90 VAL A CA 1
ATOM 669 C C . VAL A 1 90 ? 49.938 2.046 -46.371 1.00 74.12 90 VAL A C 1
ATOM 671 O O . VAL A 1 90 ? 49.680 2.823 -47.285 1.00 74.12 90 VAL A O 1
ATOM 674 N N . VAL A 1 91 ? 49.372 2.173 -45.168 1.00 81.25 91 VAL A N 1
ATOM 675 C CA . VAL A 1 91 ? 48.296 3.136 -44.854 1.00 81.25 91 VAL A CA 1
ATOM 676 C C . VAL A 1 91 ? 48.851 4.304 -44.030 1.00 81.25 91 VAL A C 1
ATOM 678 O O . VAL A 1 91 ? 49.468 4.074 -42.986 1.00 81.25 91 VAL A O 1
ATOM 681 N N . THR A 1 92 ? 48.634 5.547 -44.484 1.00 74.50 92 THR A N 1
ATOM 682 C CA . THR A 1 92 ? 49.011 6.775 -43.750 1.00 74.50 92 THR A CA 1
ATOM 683 C C . THR A 1 92 ? 48.007 7.098 -42.653 1.00 74.50 92 THR A C 1
ATOM 685 O O . THR A 1 92 ? 48.398 7.322 -41.511 1.00 74.50 92 THR A O 1
ATOM 688 N N . ASN A 1 93 ? 46.717 7.077 -42.997 1.00 79.50 93 ASN A N 1
ATOM 689 C CA . ASN A 1 93 ? 45.622 7.526 -42.143 1.00 79.50 93 ASN A CA 1
ATOM 690 C C . ASN A 1 93 ? 44.683 6.357 -41.840 1.00 79.50 93 ASN A C 1
ATOM 692 O O . ASN A 1 93 ? 43.751 6.076 -42.597 1.00 79.50 93 ASN A O 1
ATOM 696 N N . SER A 1 94 ? 44.933 5.661 -40.728 1.00 85.94 94 SER A N 1
ATOM 697 C CA . SER A 1 94 ? 44.164 4.465 -40.361 1.00 85.94 94 SER A CA 1
ATOM 698 C C . SER A 1 94 ? 42.665 4.749 -40.250 1.00 85.94 94 SER A C 1
ATOM 700 O O . SER A 1 94 ? 41.859 3.991 -40.778 1.00 85.94 94 SER A O 1
ATOM 702 N N . SER A 1 95 ? 42.270 5.864 -39.631 1.00 91.94 95 SER A N 1
ATOM 703 C CA . SER A 1 95 ? 40.856 6.188 -39.413 1.00 91.94 95 SER A CA 1
ATOM 704 C C . SER A 1 95 ? 40.150 6.627 -40.700 1.00 91.94 95 SER A C 1
ATOM 706 O O . SER A 1 95 ? 39.001 6.239 -40.909 1.00 91.94 95 SER A O 1
ATOM 708 N N . SER A 1 96 ? 40.830 7.370 -41.589 1.00 93.56 96 SER A N 1
ATOM 709 C CA . SER A 1 96 ? 40.297 7.688 -42.929 1.00 93.56 96 SER A CA 1
ATOM 710 C C . SER A 1 96 ? 40.042 6.421 -43.736 1.00 93.56 96 SER A C 1
ATOM 712 O O . SER A 1 96 ? 38.970 6.266 -44.316 1.00 93.56 96 SER A O 1
ATOM 714 N N . MET A 1 97 ? 41.013 5.503 -43.749 1.00 92.31 97 MET A N 1
ATOM 715 C CA . MET A 1 97 ? 40.908 4.256 -44.502 1.00 92.31 97 MET A CA 1
ATOM 716 C C . MET A 1 97 ? 39.775 3.379 -43.967 1.00 92.31 97 MET A C 1
ATOM 718 O O . MET A 1 97 ? 38.923 2.946 -44.734 1.00 92.31 97 MET A O 1
ATOM 722 N N . GLN A 1 98 ? 39.705 3.186 -42.646 1.00 92.75 98 GLN A N 1
ATOM 723 C CA . GLN A 1 98 ? 38.608 2.458 -42.002 1.00 92.75 98 GLN A CA 1
ATOM 724 C C . GLN A 1 98 ? 37.236 3.031 -42.394 1.00 92.75 98 GLN A C 1
ATOM 726 O O . GLN A 1 98 ? 36.330 2.278 -42.750 1.00 92.75 98 GLN A O 1
ATOM 731 N N . TRP A 1 99 ? 37.092 4.360 -42.376 1.00 94.56 99 TRP A N 1
ATOM 732 C CA . TRP A 1 99 ? 35.846 5.020 -42.758 1.00 94.56 99 TRP A CA 1
ATOM 733 C C . TRP A 1 99 ? 35.512 4.823 -44.241 1.00 94.56 99 TRP A C 1
ATOM 735 O O . TRP A 1 99 ? 34.364 4.526 -44.567 1.00 94.56 99 TRP A O 1
ATOM 745 N N . LEU A 1 100 ? 36.492 4.934 -45.143 1.00 95.06 100 LEU A N 1
ATOM 746 C CA . LEU A 1 100 ? 36.271 4.691 -46.572 1.00 95.06 100 LEU A CA 1
ATOM 747 C C . LEU A 1 100 ? 35.776 3.271 -46.831 1.00 95.06 100 LEU A C 1
ATOM 749 O O . LEU A 1 100 ? 34.757 3.098 -47.495 1.00 95.06 100 LEU A O 1
ATOM 753 N N . LEU A 1 101 ? 36.429 2.264 -46.252 1.00 94.25 101 LEU A N 1
ATOM 754 C CA . LEU A 1 101 ? 36.042 0.860 -46.425 1.00 94.25 101 LEU A CA 1
ATOM 755 C C . LEU A 1 101 ? 34.584 0.612 -46.000 1.00 94.25 101 LEU A C 1
ATOM 757 O O . LEU A 1 101 ? 33.820 -0.058 -46.705 1.00 94.25 101 LEU A O 1
ATOM 761 N N . ASP A 1 102 ? 34.157 1.221 -44.893 1.00 93.25 102 ASP A N 1
ATOM 762 C CA . ASP A 1 102 ? 32.783 1.114 -44.396 1.00 93.25 102 ASP A CA 1
ATOM 763 C C . ASP A 1 102 ? 31.753 1.775 -45.325 1.00 93.25 102 ASP A C 1
ATOM 765 O O . ASP A 1 102 ? 30.620 1.290 -45.441 1.00 93.25 102 ASP A O 1
ATOM 769 N N . ASN A 1 103 ? 32.150 2.830 -46.039 1.00 94.44 103 ASN A N 1
ATOM 770 C CA . ASN A 1 103 ? 31.245 3.690 -46.801 1.00 94.44 103 ASN A CA 1
ATOM 771 C C . ASN A 1 103 ? 31.297 3.507 -48.325 1.00 94.44 103 ASN A C 1
ATOM 773 O O . ASN A 1 103 ? 30.417 4.017 -49.012 1.00 94.44 103 ASN A O 1
ATOM 777 N N . MET A 1 104 ? 32.265 2.757 -48.853 1.00 94.25 104 MET A N 1
ATOM 778 C CA . MET A 1 104 ? 32.353 2.414 -50.275 1.00 94.25 104 MET A CA 1
ATOM 779 C C . MET A 1 104 ? 31.204 1.511 -50.747 1.00 94.25 104 MET A C 1
ATOM 781 O O . MET A 1 104 ? 30.642 0.723 -49.981 1.00 94.25 104 MET A O 1
ATOM 785 N N . TYR A 1 105 ? 30.904 1.588 -52.043 1.00 95.75 105 TYR A N 1
ATOM 786 C CA . TYR A 1 105 ? 29.946 0.746 -52.749 1.00 95.75 105 TYR A CA 1
ATOM 787 C C . TYR A 1 105 ? 30.666 -0.301 -53.603 1.00 95.75 105 TYR A C 1
ATOM 789 O O . TYR A 1 105 ? 31.518 0.026 -54.434 1.00 95.75 105 TYR A O 1
ATOM 797 N N . LEU A 1 106 ? 30.276 -1.565 -53.422 1.00 93.62 106 LEU A N 1
ATOM 798 C CA . LEU A 1 106 ? 30.822 -2.710 -54.149 1.00 93.62 106 LEU A CA 1
ATOM 799 C C . LEU A 1 106 ? 29.837 -3.195 -55.215 1.00 93.62 106 LEU A C 1
ATOM 801 O O . LEU A 1 106 ? 28.648 -3.387 -54.948 1.00 93.62 106 LEU A O 1
ATOM 805 N N . THR A 1 107 ? 30.327 -3.398 -56.437 1.00 83.19 107 THR A N 1
ATOM 806 C CA . THR A 1 107 ? 29.479 -3.781 -57.578 1.00 83.19 107 THR A CA 1
ATOM 807 C C . THR A 1 107 ? 29.454 -5.298 -57.796 1.00 83.19 107 THR A C 1
ATOM 809 O O . THR A 1 107 ? 28.406 -5.847 -58.171 1.00 83.19 107 THR A O 1
ATOM 812 N N . GLU A 1 108 ? 30.560 -5.984 -57.502 1.00 83.94 108 GLU A N 1
ATOM 813 C CA . GLU A 1 108 ? 30.763 -7.420 -57.713 1.00 83.94 108 GLU A CA 1
ATOM 814 C C . GLU A 1 108 ? 30.555 -8.225 -56.423 1.00 83.94 108 GLU A C 1
ATOM 816 O O . GLU A 1 108 ? 30.737 -7.715 -55.315 1.00 83.94 108 GLU A O 1
ATOM 821 N N . GLY A 1 109 ? 30.132 -9.489 -56.552 1.00 78.75 109 GLY A N 1
ATOM 822 C CA . GLY A 1 109 ? 30.049 -10.432 -55.425 1.00 78.75 109 GLY A CA 1
ATOM 823 C C . GLY A 1 109 ? 29.114 -10.034 -54.271 1.00 78.75 109 GLY A C 1
ATOM 824 O O . GLY A 1 109 ? 29.213 -10.615 -53.198 1.00 78.75 109 GLY A O 1
ATOM 825 N N . THR A 1 110 ? 28.228 -9.047 -54.467 1.00 86.12 110 THR A N 1
ATOM 826 C CA . THR A 1 110 ? 27.377 -8.475 -53.406 1.00 86.12 110 THR A CA 1
ATOM 827 C C . THR A 1 110 ? 25.886 -8.645 -53.717 1.00 86.12 110 THR A C 1
ATOM 829 O O . THR A 1 110 ? 25.448 -8.349 -54.837 1.00 86.12 110 THR A O 1
ATOM 832 N N . ASP A 1 111 ? 25.105 -9.092 -52.727 1.00 88.06 111 ASP A N 1
ATOM 833 C CA . ASP A 1 111 ? 23.666 -9.353 -52.851 1.00 88.06 111 ASP A CA 1
ATOM 834 C C . ASP A 1 111 ? 22.818 -8.070 -52.973 1.00 88.06 111 ASP A C 1
ATOM 836 O O . ASP A 1 111 ? 23.258 -6.959 -52.663 1.00 88.06 111 ASP A O 1
ATOM 840 N N . ALA A 1 112 ? 21.573 -8.221 -53.437 1.00 88.62 112 ALA A N 1
ATOM 841 C CA . ALA A 1 112 ? 20.673 -7.102 -53.723 1.00 88.62 112 ALA A CA 1
ATOM 842 C C . ALA A 1 112 ? 20.303 -6.268 -52.480 1.00 88.62 112 ALA A C 1
ATOM 844 O O . ALA A 1 112 ? 20.204 -5.041 -52.573 1.00 88.62 112 ALA A O 1
ATOM 845 N N . ASN A 1 113 ? 20.136 -6.901 -51.314 1.00 85.19 113 ASN A N 1
ATOM 846 C CA . ASN A 1 113 ? 19.783 -6.200 -50.077 1.00 85.19 113 ASN A CA 1
ATOM 847 C C . ASN A 1 113 ? 20.974 -5.390 -49.557 1.00 85.19 113 ASN A C 1
ATOM 849 O O . ASN A 1 113 ? 20.811 -4.222 -49.195 1.00 85.19 113 ASN A O 1
ATOM 853 N N . THR A 1 114 ? 22.178 -5.963 -49.605 1.00 87.88 114 THR A N 1
ATOM 854 C CA . THR A 1 114 ? 23.419 -5.252 -49.269 1.00 87.88 114 THR A CA 1
ATOM 855 C C . THR A 1 114 ? 23.665 -4.086 -50.229 1.00 87.88 114 THR A C 1
ATOM 857 O O . THR A 1 114 ? 23.970 -2.982 -49.781 1.00 87.88 114 THR A O 1
ATOM 860 N N . LYS A 1 115 ? 23.432 -4.257 -51.538 1.00 90.69 115 LYS A N 1
ATOM 861 C CA . LYS A 1 115 ? 23.493 -3.162 -52.528 1.00 90.69 115 LYS A CA 1
ATOM 862 C C . LYS A 1 115 ? 22.514 -2.032 -52.225 1.00 90.69 115 LYS A C 1
ATOM 864 O O . LYS A 1 115 ? 22.896 -0.864 -52.297 1.00 90.69 115 LYS A O 1
ATOM 869 N N . LYS A 1 116 ? 21.278 -2.355 -51.837 1.00 89.12 116 LYS A N 1
ATOM 870 C CA . LYS A 1 116 ? 20.281 -1.357 -51.418 1.00 89.12 116 LYS A CA 1
ATOM 871 C C . LYS A 1 116 ? 20.749 -0.581 -50.183 1.00 89.12 116 LYS A C 1
ATOM 873 O O . LYS A 1 116 ? 20.638 0.644 -50.161 1.00 89.12 116 LYS A O 1
ATOM 878 N N . ALA A 1 117 ? 21.310 -1.273 -49.191 1.00 86.38 117 ALA A N 1
ATOM 879 C CA . ALA A 1 117 ? 21.844 -0.651 -47.981 1.00 86.38 117 ALA A CA 1
ATOM 880 C C . ALA A 1 117 ? 23.059 0.251 -48.272 1.00 86.38 117 ALA A C 1
ATOM 882 O O . ALA A 1 117 ? 23.087 1.388 -47.810 1.00 86.38 117 ALA A O 1
ATOM 883 N N . MET A 1 118 ? 24.017 -0.199 -49.091 1.00 91.12 118 MET A N 1
ATOM 884 C CA . MET A 1 118 ? 25.172 0.613 -49.504 1.00 91.12 118 MET A CA 1
ATOM 885 C C . MET A 1 118 ? 24.761 1.848 -50.309 1.00 91.12 118 MET A C 1
ATOM 887 O O . MET A 1 118 ? 25.276 2.936 -50.069 1.00 91.12 118 MET A O 1
ATOM 891 N N . ARG A 1 119 ? 23.811 1.707 -51.244 1.00 94.00 119 ARG A N 1
ATOM 892 C CA . ARG A 1 119 ? 23.257 2.840 -52.002 1.00 94.00 119 ARG A CA 1
ATOM 893 C C . ARG A 1 119 ? 22.660 3.877 -51.057 1.00 94.00 119 ARG A C 1
ATOM 895 O O . ARG A 1 119 ? 22.948 5.065 -51.174 1.00 94.00 119 ARG A O 1
ATOM 902 N N . GLN A 1 120 ? 21.846 3.426 -50.103 1.00 91.44 120 GLN A N 1
ATOM 903 C CA . GLN A 1 120 ? 21.265 4.321 -49.108 1.00 91.44 120 GLN A CA 1
ATOM 904 C C . GLN A 1 120 ? 22.343 4.968 -48.233 1.00 91.44 120 GLN A C 1
ATOM 906 O O . GLN A 1 120 ? 22.232 6.148 -47.908 1.00 91.44 120 GLN A O 1
ATOM 911 N N . ASN A 1 121 ? 23.405 4.234 -47.895 1.00 91.50 121 ASN A N 1
ATOM 912 C CA . ASN A 1 121 ? 24.545 4.781 -47.173 1.00 91.50 121 ASN A CA 1
ATOM 913 C C . ASN A 1 121 ? 25.236 5.906 -47.962 1.00 91.50 121 ASN A C 1
ATOM 915 O O . ASN A 1 121 ? 25.449 6.977 -47.401 1.00 91.50 121 ASN A O 1
ATOM 919 N N . LEU A 1 122 ? 25.494 5.722 -49.265 1.00 95.12 122 LEU A N 1
ATOM 920 C CA . LEU A 1 122 ? 26.056 6.774 -50.124 1.00 95.12 122 LEU A CA 1
ATOM 921 C C . LEU A 1 122 ? 25.178 8.035 -50.157 1.00 95.12 122 LEU A C 1
ATOM 923 O O . LEU A 1 122 ? 25.680 9.148 -50.006 1.00 95.12 122 LEU A O 1
ATOM 927 N N . ILE A 1 123 ? 23.857 7.868 -50.274 1.00 96.12 123 ILE A N 1
ATOM 928 C CA . ILE A 1 123 ? 22.906 8.988 -50.191 1.00 96.12 123 ILE A CA 1
ATOM 929 C C . ILE A 1 123 ? 23.040 9.699 -48.838 1.00 96.12 123 ILE A C 1
ATOM 931 O O . ILE A 1 123 ? 23.125 10.926 -48.786 1.00 96.12 123 ILE A O 1
ATOM 935 N N . ASN A 1 124 ? 23.088 8.941 -47.742 1.00 93.50 124 ASN A N 1
ATOM 936 C CA . ASN A 1 124 ? 23.152 9.488 -46.389 1.00 93.50 124 ASN A CA 1
ATOM 937 C C . ASN A 1 124 ? 24.454 10.257 -46.127 1.00 93.50 124 ASN A C 1
ATOM 939 O O . ASN A 1 124 ? 24.404 11.319 -45.508 1.00 93.50 124 ASN A O 1
ATOM 943 N N . ILE A 1 125 ? 25.607 9.774 -46.600 1.00 94.56 125 ILE A N 1
ATOM 944 C CA . ILE A 1 125 ? 26.883 10.478 -46.399 1.00 94.56 125 ILE A CA 1
ATOM 945 C C . ILE A 1 125 ? 26.980 11.751 -47.247 1.00 94.56 125 ILE A C 1
ATOM 947 O O . ILE A 1 125 ? 27.472 12.761 -46.746 1.00 94.56 125 ILE A O 1
ATOM 951 N N . ILE A 1 126 ? 26.447 11.760 -48.478 1.00 96.25 126 ILE A N 1
ATOM 952 C CA . ILE A 1 126 ? 26.391 12.985 -49.296 1.00 96.25 126 ILE A CA 1
ATOM 953 C C . ILE A 1 126 ? 25.437 13.991 -48.652 1.00 96.25 126 ILE A C 1
ATOM 955 O O . ILE A 1 126 ? 25.788 15.162 -48.514 1.00 96.25 126 ILE A O 1
ATOM 959 N N . LYS A 1 127 ? 24.271 13.542 -48.166 1.00 94.94 127 LYS A N 1
ATOM 960 C CA . LYS A 1 127 ? 23.362 14.383 -47.371 1.00 94.94 127 LYS A CA 1
ATOM 961 C C . LYS A 1 127 ? 24.061 14.958 -46.146 1.00 94.94 127 LYS A C 1
ATOM 963 O O . LYS A 1 127 ? 23.985 16.165 -45.937 1.00 94.94 127 LYS A O 1
ATOM 968 N N . LYS A 1 128 ? 24.777 14.126 -45.377 1.00 93.56 128 LYS A N 1
ATOM 969 C CA . LYS A 1 128 ? 25.544 14.555 -44.198 1.00 93.56 128 LYS A CA 1
ATOM 970 C C . LYS A 1 128 ? 26.509 15.675 -44.574 1.00 93.56 128 LYS A C 1
ATOM 972 O O . LYS A 1 128 ? 26.436 16.746 -43.981 1.00 93.56 128 LYS A O 1
ATOM 977 N N . TYR A 1 129 ? 27.354 15.472 -45.580 1.00 95.00 129 TYR A N 1
ATOM 978 C CA . TYR A 1 129 ? 28.312 16.496 -45.993 1.00 95.00 129 TYR A CA 1
ATOM 979 C C . TYR A 1 129 ? 27.630 17.761 -46.547 1.00 95.00 129 TYR A C 1
ATOM 981 O O . TYR A 1 129 ? 28.080 18.871 -46.277 1.00 95.00 129 TYR A O 1
ATOM 989 N N . ASN A 1 130 ? 26.486 17.631 -47.228 1.00 92.81 130 ASN A N 1
ATOM 990 C CA . ASN A 1 130 ? 25.691 18.770 -47.704 1.00 92.81 130 ASN A CA 1
ATOM 991 C C . ASN A 1 130 ? 25.088 19.619 -46.565 1.00 92.81 130 ASN A C 1
ATOM 993 O O . ASN A 1 130 ? 24.749 20.786 -46.775 1.00 92.81 130 ASN A O 1
ATOM 997 N N . THR A 1 131 ? 24.958 19.067 -45.351 1.00 93.31 131 THR A N 1
ATOM 998 C CA . THR A 1 131 ? 24.546 19.856 -44.177 1.00 93.31 131 THR A CA 1
ATOM 999 C C . THR A 1 131 ? 25.647 20.778 -43.663 1.00 93.31 131 THR A C 1
ATOM 1001 O O . THR A 1 131 ? 25.338 21.762 -42.992 1.00 93.31 131 THR A O 1
ATOM 1004 N N . TYR A 1 132 ? 26.914 20.504 -43.986 1.00 93.19 132 TYR A N 1
ATOM 1005 C CA . TYR A 1 132 ? 28.031 21.289 -43.477 1.00 93.19 132 TYR A CA 1
ATOM 1006 C C . TYR A 1 132 ? 28.055 22.657 -44.139 1.00 93.19 132 TYR A C 1
ATOM 1008 O O . TYR A 1 132 ? 27.926 22.775 -45.361 1.00 93.19 132 TYR A O 1
ATOM 1016 N N . LYS A 1 133 ? 28.213 23.695 -43.319 1.00 91.38 133 LYS A N 1
ATOM 1017 C CA . LYS A 1 133 ? 28.131 25.085 -43.756 1.00 91.38 133 LYS A CA 1
ATOM 1018 C C . LYS A 1 133 ? 29.491 25.765 -43.718 1.00 91.38 133 LYS A C 1
ATOM 1020 O O . LYS A 1 133 ? 30.303 25.474 -42.843 1.00 91.38 133 LYS A O 1
ATOM 1025 N N . ASP A 1 134 ? 29.732 26.667 -44.664 1.00 84.00 134 ASP A N 1
ATOM 1026 C CA . ASP A 1 134 ? 30.807 27.645 -44.525 1.00 84.00 134 ASP A CA 1
ATOM 1027 C C . ASP A 1 134 ? 30.425 28.758 -43.538 1.00 84.00 134 ASP A C 1
ATOM 1029 O O . ASP A 1 134 ? 29.316 28.784 -42.997 1.00 84.00 134 ASP A O 1
ATOM 1033 N N . SER A 1 135 ? 31.349 29.694 -43.309 1.00 86.62 135 SER A N 1
ATOM 1034 C CA . SER A 1 135 ? 31.153 30.856 -42.432 1.00 86.62 135 SER A CA 1
ATOM 1035 C C . SER A 1 135 ? 29.927 31.706 -42.784 1.00 86.62 135 SER A C 1
ATOM 1037 O O . SER A 1 135 ? 29.450 32.455 -41.940 1.00 86.62 135 SER A O 1
ATOM 1039 N N . ASN A 1 136 ? 29.411 31.582 -44.009 1.00 83.06 136 ASN A N 1
ATOM 1040 C CA . ASN A 1 136 ? 28.290 32.358 -44.528 1.00 83.06 136 ASN A CA 1
ATOM 1041 C C . ASN A 1 136 ? 26.988 31.534 -44.567 1.00 83.06 136 ASN A C 1
ATOM 1043 O O . ASN A 1 136 ? 26.007 31.968 -45.164 1.00 83.06 136 ASN A O 1
ATOM 1047 N N . GLY A 1 137 ? 26.963 30.333 -43.973 1.00 83.44 137 GLY A N 1
ATOM 1048 C CA . GLY A 1 137 ? 25.777 29.471 -43.928 1.00 83.44 137 GLY A CA 1
ATOM 1049 C C . GLY A 1 137 ? 25.501 28.679 -45.215 1.00 83.44 137 GLY A C 1
ATOM 1050 O O . GLY A 1 137 ? 24.487 27.975 -45.299 1.00 83.44 137 GLY A O 1
ATOM 1051 N N . ASN A 1 138 ? 26.390 28.734 -46.215 1.00 83.88 138 ASN A N 1
ATOM 1052 C CA . ASN A 1 138 ? 26.224 28.023 -47.486 1.00 83.88 138 ASN A CA 1
ATOM 1053 C C . ASN A 1 138 ? 26.720 26.580 -47.385 1.00 83.88 138 ASN A C 1
ATOM 1055 O O . ASN A 1 138 ? 27.715 26.317 -46.717 1.00 83.88 138 ASN A O 1
ATOM 1059 N N . SER A 1 139 ? 26.056 25.636 -48.067 1.00 87.88 139 SER A N 1
ATOM 1060 C CA . SER A 1 139 ? 26.534 24.243 -48.131 1.00 87.88 139 SER A CA 1
ATOM 1061 C C . SER A 1 139 ? 27.953 24.185 -48.709 1.00 87.88 139 SER A C 1
ATOM 1063 O O . SER A 1 139 ? 28.197 24.685 -49.812 1.00 87.88 139 SER A O 1
ATOM 1065 N N . LEU A 1 140 ? 28.877 23.545 -47.983 1.00 90.50 140 LEU A N 1
ATOM 1066 C CA . LEU A 1 140 ? 30.260 23.352 -48.428 1.00 90.50 140 LEU A CA 1
ATOM 1067 C C . LEU A 1 140 ? 30.331 22.538 -49.718 1.00 90.50 140 LEU A C 1
ATOM 1069 O O . LEU A 1 140 ? 31.118 22.867 -50.606 1.00 90.50 140 LEU A O 1
ATOM 1073 N N . LEU A 1 141 ? 29.481 21.515 -49.844 1.00 92.56 141 LEU A N 1
ATOM 1074 C CA . LEU A 1 141 ? 29.384 20.720 -51.063 1.00 92.56 141 LEU A CA 1
ATOM 1075 C C . LEU A 1 141 ? 28.931 21.586 -52.241 1.00 92.56 141 LEU A C 1
ATOM 1077 O O . LEU A 1 141 ? 29.552 21.555 -53.302 1.00 92.56 141 LEU A O 1
ATOM 1081 N N . ASN A 1 142 ? 27.900 22.410 -52.032 1.00 89.31 142 ASN A N 1
ATOM 1082 C CA . ASN A 1 142 ? 27.375 23.286 -53.077 1.00 89.31 142 ASN A CA 1
ATOM 1083 C C . ASN A 1 142 ? 28.427 24.294 -53.562 1.00 89.31 142 ASN A C 1
ATOM 1085 O O . ASN A 1 142 ? 28.608 24.487 -54.763 1.00 89.31 142 ASN A O 1
ATOM 1089 N N . LYS A 1 143 ? 29.189 24.868 -52.624 1.00 88.12 143 LYS A N 1
ATOM 1090 C CA . LYS A 1 143 ? 30.301 25.779 -52.914 1.00 88.12 143 LYS A CA 1
ATOM 1091 C C . LYS A 1 143 ? 31.411 25.105 -53.720 1.00 88.12 143 LYS A C 1
ATOM 1093 O O . LYS A 1 143 ? 31.856 25.666 -54.717 1.00 88.12 143 LYS A O 1
ATOM 1098 N N . LYS A 1 144 ? 31.850 23.908 -53.311 1.00 90.12 144 LYS A N 1
ATOM 1099 C CA . LYS A 1 144 ? 32.922 23.164 -54.000 1.00 90.12 144 LYS A CA 1
ATOM 1100 C C . LYS A 1 144 ? 32.526 22.742 -55.414 1.00 90.12 144 LYS A C 1
ATOM 1102 O O . LYS A 1 144 ? 33.374 22.728 -56.298 1.00 90.12 144 LYS A O 1
ATOM 1107 N N . LEU A 1 145 ? 31.246 22.453 -55.639 1.00 90.81 145 LEU A N 1
ATOM 1108 C CA . LEU A 1 145 ? 30.722 22.099 -56.960 1.00 90.81 145 LEU A CA 1
ATOM 1109 C C . LEU A 1 145 ? 30.369 23.313 -57.829 1.00 90.81 145 LEU A C 1
ATOM 1111 O O . LEU A 1 145 ? 30.041 23.127 -58.997 1.00 90.81 145 LEU A O 1
ATOM 1115 N N . LYS A 1 146 ? 30.418 24.538 -57.281 1.00 82.69 146 LYS A N 1
ATOM 1116 C CA . LYS A 1 146 ? 29.915 25.764 -57.932 1.00 82.69 146 LYS A CA 1
ATOM 1117 C C . LYS A 1 146 ? 28.469 25.600 -58.446 1.00 82.69 146 LYS A C 1
ATOM 1119 O O . LYS A 1 146 ? 28.106 26.150 -59.482 1.00 82.69 146 LYS A O 1
ATOM 1124 N N . GLY A 1 147 ? 27.665 24.803 -57.739 1.00 67.75 147 GLY A N 1
ATOM 1125 C CA . GLY A 1 147 ? 26.289 24.470 -58.108 1.00 67.75 147 GLY A CA 1
ATOM 1126 C C . GLY A 1 147 ? 25.252 25.358 -57.418 1.00 67.75 147 GLY A C 1
ATOM 1127 O O . GLY A 1 147 ? 25.546 26.044 -56.439 1.00 67.75 147 GLY A O 1
ATOM 1128 N N . ASN A 1 148 ? 24.009 25.308 -57.903 1.00 66.94 148 ASN A N 1
ATOM 1129 C CA . ASN A 1 148 ? 22.840 25.854 -57.215 1.00 66.94 148 ASN A CA 1
ATOM 1130 C C . ASN A 1 148 ? 21.868 24.706 -56.897 1.00 66.94 148 ASN A C 1
ATOM 1132 O O . ASN A 1 148 ? 21.498 23.954 -57.793 1.00 66.94 148 ASN A O 1
ATOM 1136 N N . GLY A 1 149 ? 21.423 24.591 -55.639 1.00 74.62 149 GLY A N 1
ATOM 1137 C CA . GLY A 1 149 ? 20.242 23.786 -55.295 1.00 74.62 149 GLY A CA 1
ATOM 1138 C C . GLY A 1 149 ? 20.444 22.273 -55.116 1.00 74.62 149 GLY A C 1
ATOM 1139 O O . GLY A 1 149 ? 19.619 21.493 -55.585 1.00 74.62 149 GLY A O 1
ATOM 1140 N N . ILE A 1 150 ? 21.484 21.839 -54.392 1.00 89.06 150 ILE A N 1
ATOM 1141 C CA . ILE A 1 150 ? 21.653 20.428 -53.987 1.00 89.06 150 ILE A CA 1
ATOM 1142 C C . ILE A 1 150 ? 20.593 20.044 -52.941 1.00 89.06 150 ILE A C 1
ATOM 1144 O O . ILE A 1 150 ? 20.758 20.300 -51.744 1.00 89.06 150 ILE A O 1
ATOM 1148 N N . ASN A 1 151 ? 19.507 19.423 -53.402 1.00 91.94 151 ASN A N 1
ATOM 1149 C CA . ASN A 1 151 ? 18.430 18.874 -52.576 1.00 91.94 151 ASN A CA 1
ATOM 1150 C C . ASN A 1 151 ? 18.449 17.331 -52.557 1.00 91.94 151 ASN A C 1
ATOM 1152 O O . ASN A 1 151 ? 19.266 16.689 -53.216 1.00 91.94 151 ASN A O 1
ATOM 1156 N N . ASP A 1 152 ? 17.533 16.726 -51.800 1.00 94.62 152 ASP A N 1
ATOM 1157 C CA . ASP A 1 152 ? 17.453 15.272 -51.636 1.00 94.62 152 ASP A CA 1
ATOM 1158 C C . ASP A 1 152 ? 17.285 14.506 -52.955 1.00 94.62 152 ASP A C 1
ATOM 1160 O O . ASP A 1 152 ? 17.926 13.472 -53.141 1.00 94.62 152 ASP A O 1
ATOM 1164 N N . ALA A 1 153 ? 16.459 15.015 -53.874 1.00 96.31 153 ALA A N 1
ATOM 1165 C CA . ALA A 1 153 ? 16.238 14.391 -55.176 1.00 96.31 153 ALA A CA 1
ATOM 1166 C C . ALA A 1 153 ? 17.508 14.434 -56.038 1.00 96.31 153 ALA A C 1
ATOM 1168 O O . ALA A 1 153 ? 17.878 13.430 -56.644 1.00 96.31 153 ALA A O 1
ATOM 1169 N N . TRP A 1 154 ? 18.218 15.567 -56.030 1.00 95.88 154 TRP A N 1
ATOM 1170 C CA . TRP A 1 154 ? 19.502 15.705 -56.714 1.00 95.88 154 TRP A CA 1
ATOM 1171 C C . TRP A 1 154 ? 20.533 14.707 -56.179 1.00 95.88 154 TRP A C 1
ATOM 1173 O O . TRP A 1 154 ? 21.193 14.033 -56.963 1.00 95.88 154 TRP A O 1
ATOM 1183 N N . ILE A 1 155 ? 20.639 14.555 -54.853 1.00 97.12 155 ILE A N 1
ATOM 1184 C CA . ILE A 1 155 ? 21.595 13.622 -54.232 1.00 97.12 155 ILE A CA 1
ATOM 1185 C C . ILE A 1 155 ? 21.280 12.174 -54.617 1.00 97.12 155 ILE A C 1
ATOM 1187 O O . ILE A 1 155 ? 22.196 11.409 -54.916 1.00 97.12 155 ILE A O 1
ATOM 1191 N N . ILE A 1 156 ? 20.000 11.794 -54.619 1.00 97.88 156 ILE A N 1
ATOM 1192 C CA . ILE A 1 156 ? 19.569 10.453 -55.035 1.00 97.88 156 ILE A CA 1
ATOM 1193 C C . ILE A 1 156 ? 19.991 10.188 -56.486 1.00 97.88 156 ILE A C 1
ATOM 1195 O O . ILE A 1 156 ? 20.639 9.175 -56.747 1.00 97.88 156 ILE A O 1
ATOM 1199 N N . ASN A 1 157 ? 19.705 11.126 -57.393 1.00 97.19 157 ASN A N 1
ATOM 1200 C CA . ASN A 1 157 ? 20.078 11.012 -58.803 1.00 97.19 157 ASN A CA 1
ATOM 1201 C C . ASN A 1 157 ? 21.598 10.953 -58.996 1.00 97.19 157 ASN A C 1
ATOM 1203 O O . ASN A 1 157 ? 22.076 10.147 -59.788 1.00 97.19 157 ASN A O 1
ATOM 1207 N N . ALA A 1 158 ? 22.361 11.761 -58.255 1.00 96.75 158 ALA A N 1
ATOM 1208 C CA . ALA A 1 158 ? 23.817 11.763 -58.332 1.00 96.75 158 ALA A CA 1
ATOM 1209 C C . ALA A 1 158 ? 24.419 10.413 -57.918 1.00 96.75 158 ALA A C 1
ATOM 1211 O O . ALA A 1 158 ? 25.336 9.917 -58.568 1.00 96.75 158 ALA A O 1
ATOM 1212 N N . VAL A 1 159 ? 23.895 9.791 -56.858 1.00 98.25 159 VAL A N 1
ATOM 1213 C CA . VAL A 1 159 ? 24.337 8.456 -56.426 1.00 98.25 159 VAL A CA 1
ATOM 1214 C C . VAL A 1 159 ? 23.981 7.394 -57.465 1.00 98.25 159 VAL A C 1
ATOM 1216 O O . VAL A 1 159 ? 24.823 6.553 -57.775 1.00 98.25 159 VAL A O 1
ATOM 1219 N N . ASP A 1 160 ? 22.767 7.433 -58.014 1.00 97.88 160 ASP A N 1
ATOM 1220 C CA . ASP A 1 160 ? 22.322 6.468 -59.026 1.00 97.88 160 ASP A CA 1
ATOM 1221 C C . ASP A 1 160 ? 23.131 6.558 -60.315 1.00 97.88 160 ASP A C 1
ATOM 1223 O O . ASP A 1 160 ? 23.555 5.530 -60.843 1.00 97.88 160 ASP A O 1
ATOM 1227 N N . ASP A 1 161 ? 23.389 7.775 -60.790 1.00 97.38 161 ASP A N 1
ATOM 1228 C CA . ASP A 1 161 ? 24.194 8.026 -61.983 1.00 97.38 161 ASP A CA 1
ATOM 1229 C C . ASP A 1 161 ? 25.595 7.411 -61.846 1.00 97.38 161 ASP A C 1
ATOM 1231 O O . ASP A 1 161 ? 26.044 6.649 -62.703 1.00 97.38 161 ASP A O 1
ATOM 1235 N N . VAL A 1 162 ? 26.251 7.632 -60.701 1.00 97.56 162 VAL A N 1
ATOM 1236 C CA . VAL A 1 162 ? 27.591 7.087 -60.448 1.00 97.56 162 VAL A CA 1
ATOM 1237 C C . VAL A 1 162 ? 27.568 5.566 -60.259 1.00 97.56 162 VAL A C 1
ATOM 1239 O O . VAL A 1 162 ? 28.443 4.884 -60.783 1.00 97.56 162 VAL A O 1
ATOM 1242 N N . ILE A 1 163 ? 26.582 4.998 -59.554 1.00 97.12 163 ILE A N 1
ATOM 1243 C CA . ILE A 1 163 ? 26.479 3.536 -59.364 1.00 97.12 163 ILE A CA 1
ATOM 1244 C C . ILE A 1 163 ? 26.238 2.803 -60.691 1.00 97.12 163 ILE A C 1
ATOM 1246 O O . ILE A 1 163 ? 26.756 1.697 -60.884 1.00 97.12 163 ILE A O 1
ATOM 1250 N N . ASN A 1 164 ? 25.465 3.400 -61.601 1.00 96.38 164 ASN A N 1
ATOM 1251 C CA . ASN A 1 164 ? 25.175 2.817 -62.910 1.00 96.38 164 ASN A CA 1
ATOM 1252 C C . ASN A 1 164 ? 26.411 2.788 -63.825 1.00 96.38 164 ASN A C 1
ATOM 1254 O O . ASN A 1 164 ? 26.513 1.909 -64.685 1.00 96.38 164 ASN A O 1
ATOM 1258 N N . ASP A 1 165 ? 27.387 3.669 -63.596 1.00 97.19 165 ASP A N 1
ATOM 1259 C CA . ASP A 1 165 ? 28.684 3.664 -64.268 1.00 97.19 165 ASP A CA 1
ATOM 1260 C C . ASP A 1 165 ? 29.791 3.042 -63.399 1.00 97.19 165 ASP A C 1
ATOM 1262 O O . ASP A 1 165 ? 30.595 3.715 -62.748 1.00 97.19 165 ASP A O 1
ATOM 1266 N N . LYS A 1 166 ? 29.847 1.705 -63.407 1.00 94.75 166 LYS A N 1
ATOM 1267 C CA . LYS A 1 166 ? 30.733 0.912 -62.538 1.00 94.75 166 LYS A CA 1
ATOM 1268 C C . LYS A 1 166 ? 32.213 1.300 -62.627 1.00 94.75 166 LYS A C 1
ATOM 1270 O O . LYS A 1 166 ? 32.894 1.261 -61.603 1.00 94.75 166 LYS A O 1
ATOM 1275 N N . LEU A 1 167 ? 32.718 1.633 -63.819 1.00 95.06 167 LEU A N 1
ATOM 1276 C CA . LEU A 1 167 ? 34.133 1.976 -64.009 1.00 95.06 167 LEU A CA 1
ATOM 1277 C C . LEU A 1 167 ? 34.446 3.366 -63.450 1.00 95.06 167 LEU A C 1
ATOM 1279 O O . LEU A 1 167 ? 35.462 3.522 -62.771 1.00 95.06 167 LEU A O 1
ATOM 1283 N N . THR A 1 168 ? 33.543 4.333 -63.628 1.00 96.81 168 THR A N 1
ATOM 1284 C CA . THR A 1 168 ? 33.662 5.653 -62.995 1.00 96.81 168 THR A CA 1
ATOM 1285 C C . THR A 1 168 ? 33.546 5.560 -61.477 1.00 96.81 168 THR A C 1
ATOM 1287 O O . THR A 1 168 ? 34.381 6.128 -60.775 1.00 96.81 168 THR A O 1
ATOM 1290 N N . LEU A 1 169 ? 32.593 4.790 -60.938 1.00 97.44 169 LEU A N 1
ATOM 1291 C CA . LEU A 1 169 ? 32.500 4.539 -59.492 1.00 97.44 169 LEU A CA 1
ATOM 1292 C C . LEU A 1 169 ? 33.787 3.907 -58.944 1.00 97.44 169 LEU A C 1
ATOM 1294 O O . LEU A 1 169 ? 34.283 4.310 -57.889 1.00 97.44 169 LEU A O 1
ATOM 1298 N N . TYR A 1 170 ? 34.327 2.906 -59.641 1.00 96.25 170 TYR A N 1
ATOM 1299 C CA . TYR A 1 170 ? 35.586 2.273 -59.263 1.00 96.25 170 TYR A CA 1
ATOM 1300 C C . TYR A 1 170 ? 36.730 3.295 -59.255 1.00 96.25 170 TYR A C 1
ATOM 1302 O O . TYR A 1 170 ? 37.453 3.384 -58.263 1.00 96.25 170 TYR A O 1
ATOM 1310 N N . ALA A 1 171 ? 36.838 4.126 -60.297 1.00 96.50 171 ALA A N 1
ATOM 1311 C CA . ALA A 1 171 ? 37.861 5.161 -60.403 1.00 96.50 171 ALA A CA 1
ATOM 1312 C C . ALA A 1 171 ? 37.765 6.215 -59.287 1.00 96.50 171 ALA A C 1
ATOM 1314 O O . ALA A 1 171 ? 38.766 6.514 -58.637 1.00 96.50 171 ALA A O 1
ATOM 1315 N N . VAL A 1 172 ? 36.564 6.726 -59.001 1.00 97.50 172 VAL A N 1
ATOM 1316 C CA . VAL A 1 172 ? 36.314 7.687 -57.909 1.00 97.50 172 VAL A CA 1
ATOM 1317 C C . VAL A 1 172 ? 36.786 7.138 -56.566 1.00 97.50 172 VAL A C 1
ATOM 1319 O O . VAL A 1 172 ? 37.495 7.821 -55.826 1.00 97.50 172 VAL A O 1
ATOM 1322 N N . GLN A 1 173 ? 36.411 5.897 -56.250 1.00 97.00 173 GLN A N 1
ATOM 1323 C CA . GLN A 1 173 ? 36.799 5.261 -54.992 1.00 97.00 173 GLN A CA 1
ATOM 1324 C C . GLN A 1 173 ? 38.304 4.961 -54.950 1.00 97.00 173 GLN A C 1
ATOM 1326 O O . GLN A 1 173 ? 38.922 5.115 -53.900 1.00 97.00 173 GLN A O 1
ATOM 1331 N N . GLN A 1 174 ? 38.914 4.610 -56.086 1.00 95.69 174 GLN A N 1
ATOM 1332 C CA . GLN A 1 174 ? 40.357 4.397 -56.198 1.00 95.69 174 GLN A CA 1
ATOM 1333 C C . GLN A 1 174 ? 41.156 5.683 -55.930 1.00 95.69 174 GLN A C 1
ATOM 1335 O O . GLN A 1 174 ? 42.131 5.642 -55.176 1.00 95.69 174 GLN A O 1
ATOM 1340 N N . TYR A 1 175 ? 40.727 6.826 -56.477 1.00 95.94 175 TYR A N 1
ATOM 1341 C CA . TYR A 1 175 ? 41.340 8.124 -56.170 1.00 95.94 175 TYR A CA 1
ATOM 1342 C C . TYR A 1 175 ? 41.144 8.521 -54.703 1.00 95.94 175 TYR A C 1
ATOM 1344 O O . TYR A 1 175 ? 42.075 9.028 -54.082 1.00 95.94 175 TYR A O 1
ATOM 1352 N N . ALA A 1 176 ? 39.971 8.252 -54.118 1.00 95.06 176 ALA A N 1
ATOM 1353 C CA . ALA A 1 176 ? 39.739 8.502 -52.695 1.00 95.06 176 ALA A CA 1
ATOM 1354 C C . ALA A 1 176 ? 40.671 7.660 -51.800 1.00 95.06 176 ALA A C 1
ATOM 1356 O O . ALA A 1 176 ? 41.227 8.181 -50.836 1.00 95.06 176 ALA A O 1
ATOM 1357 N N . ILE A 1 177 ? 40.906 6.385 -52.140 1.00 93.94 177 ILE A N 1
ATOM 1358 C CA . ILE A 1 177 ? 41.881 5.526 -51.443 1.00 93.94 177 ILE A CA 1
ATOM 1359 C C . ILE A 1 177 ? 43.288 6.130 -51.522 1.00 93.94 177 ILE A C 1
ATOM 1361 O O . ILE A 1 177 ? 43.962 6.238 -50.496 1.00 93.94 177 ILE A O 1
ATOM 1365 N N . TRP A 1 178 ? 43.729 6.558 -52.710 1.00 93.44 178 TRP A N 1
ATOM 1366 C CA . TRP A 1 178 ? 45.083 7.089 -52.910 1.00 93.44 178 TRP A CA 1
ATOM 1367 C C . TRP A 1 178 ? 45.386 8.364 -52.118 1.00 93.44 178 TRP A C 1
ATOM 1369 O O . TRP A 1 178 ? 46.545 8.596 -51.778 1.00 93.44 178 TRP A O 1
ATOM 1379 N N . ASN A 1 179 ? 44.378 9.129 -51.702 1.00 92.38 179 ASN A N 1
ATOM 1380 C CA . ASN A 1 179 ? 44.581 10.285 -50.824 1.00 92.38 179 ASN A CA 1
ATOM 1381 C C . ASN A 1 179 ? 44.943 9.921 -49.374 1.00 92.38 179 ASN A C 1
ATOM 1383 O O . ASN A 1 179 ? 45.397 10.782 -48.618 1.00 92.38 179 ASN A O 1
ATOM 1387 N N . HIS A 1 180 ? 44.752 8.664 -48.962 1.00 89.62 180 HIS A N 1
ATOM 1388 C CA . HIS A 1 180 ? 44.862 8.237 -47.560 1.00 89.62 180 HIS A CA 1
ATOM 1389 C C . HIS A 1 180 ? 45.784 7.024 -47.345 1.00 89.62 180 HIS A C 1
ATOM 1391 O O . HIS A 1 180 ? 45.715 6.342 -46.317 1.00 89.62 180 HIS A O 1
ATOM 1397 N N . VAL A 1 181 ? 46.679 6.771 -48.300 1.00 88.62 181 VAL A N 1
ATOM 1398 C CA . VAL A 1 181 ? 47.699 5.707 -48.277 1.00 88.62 181 VAL A CA 1
ATOM 1399 C C . VAL A 1 181 ? 49.086 6.278 -48.555 1.00 88.62 181 VAL A C 1
ATOM 1401 O O . VAL A 1 181 ? 49.218 7.418 -48.991 1.00 88.62 181 VAL A O 1
ATOM 1404 N N . LYS A 1 182 ? 50.142 5.495 -48.304 1.00 88.06 182 LYS A N 1
ATOM 1405 C CA . LYS A 1 182 ? 51.521 5.874 -48.648 1.00 88.06 182 LYS A CA 1
ATOM 1406 C C . LYS A 1 182 ? 51.808 5.526 -50.102 1.00 88.06 182 LYS A C 1
ATOM 1408 O O . LYS A 1 182 ? 52.220 4.399 -50.383 1.00 88.06 182 LYS A O 1
ATOM 1413 N N . ASN A 1 183 ? 51.608 6.489 -50.999 1.00 88.44 183 ASN A N 1
ATOM 1414 C CA . ASN A 1 183 ? 51.976 6.371 -52.415 1.00 88.44 183 ASN A CA 1
ATOM 1415 C C . ASN A 1 183 ? 53.502 6.397 -52.606 1.00 88.44 183 ASN A C 1
ATOM 1417 O O . ASN A 1 183 ? 54.214 7.023 -51.820 1.00 88.44 183 ASN A O 1
ATOM 1421 N N . THR A 1 184 ? 54.008 5.759 -53.667 1.00 86.88 184 THR A N 1
ATOM 1422 C CA . THR A 1 184 ? 55.437 5.836 -54.042 1.00 86.88 184 THR A CA 1
ATOM 1423 C C . THR A 1 184 ? 55.788 7.155 -54.734 1.00 86.88 184 THR A C 1
ATOM 1425 O O . THR A 1 184 ? 56.958 7.521 -54.803 1.00 86.88 184 THR A O 1
ATOM 1428 N N . ASN A 1 185 ? 54.783 7.875 -55.244 1.00 85.38 185 ASN A N 1
ATOM 1429 C CA . ASN A 1 185 ? 54.937 9.135 -55.961 1.00 85.38 185 ASN A CA 1
ATOM 1430 C C . ASN A 1 185 ? 53.867 10.149 -55.513 1.00 85.38 185 ASN A C 1
ATOM 1432 O O . ASN A 1 185 ? 52.704 9.794 -55.320 1.00 85.38 185 ASN A O 1
ATOM 1436 N N . GLY A 1 186 ? 54.262 11.419 -55.375 1.00 85.44 186 GLY A N 1
ATOM 1437 C CA . GLY A 1 186 ? 53.385 12.513 -54.949 1.00 85.44 186 GLY A CA 1
ATOM 1438 C C . GLY A 1 186 ? 52.211 12.811 -55.895 1.00 85.44 186 GLY A C 1
ATOM 1439 O O . GLY A 1 186 ? 51.181 13.295 -55.441 1.00 85.44 186 GLY A O 1
ATOM 1440 N N . SER A 1 187 ? 52.324 12.466 -57.182 1.00 86.44 187 SER A N 1
ATOM 1441 C CA . SER A 1 187 ? 51.288 12.704 -58.212 1.00 86.44 187 SER A CA 1
ATOM 1442 C C . SER A 1 187 ? 49.960 11.962 -57.991 1.00 86.44 187 SER A C 1
ATOM 1444 O O . SER A 1 187 ? 48.958 12.291 -58.625 1.00 86.44 187 SER A O 1
ATOM 1446 N N . TYR A 1 188 ? 49.939 10.981 -57.086 1.00 89.38 188 TYR A N 1
ATOM 1447 C CA . TYR A 1 188 ? 48.753 10.191 -56.745 1.00 89.38 188 TYR A CA 1
ATOM 1448 C C . TYR A 1 188 ? 47.913 10.809 -55.619 1.00 89.38 188 TYR A C 1
ATOM 1450 O O . TYR A 1 188 ? 46.810 10.336 -55.354 1.00 89.38 188 TYR A O 1
ATOM 1458 N N . TYR A 1 189 ? 48.412 11.855 -54.950 1.00 90.38 189 TYR A N 1
ATOM 1459 C CA . TYR A 1 189 ? 47.621 12.607 -53.980 1.00 90.38 189 TYR A CA 1
ATOM 1460 C C . TYR A 1 189 ? 46.840 13.714 -54.685 1.00 90.38 189 TYR A C 1
ATOM 1462 O O . TYR A 1 189 ? 47.388 14.453 -55.500 1.00 90.38 189 TYR A O 1
ATOM 1470 N N . ASN A 1 190 ? 45.568 13.861 -54.321 1.00 89.75 190 ASN A N 1
ATOM 1471 C CA . ASN A 1 190 ? 44.663 14.907 -54.789 1.00 89.75 190 ASN A CA 1
ATOM 1472 C C . ASN A 1 190 ? 44.532 14.998 -56.319 1.00 89.75 190 ASN A C 1
ATOM 1474 O O . ASN A 1 190 ? 44.187 16.053 -56.829 1.00 89.75 190 ASN A O 1
ATOM 1478 N N . THR A 1 191 ? 44.737 13.911 -57.071 1.00 91.50 191 THR A N 1
ATOM 1479 C CA . THR A 1 191 ? 44.730 13.927 -58.550 1.00 91.50 191 THR A CA 1
ATOM 1480 C C . THR A 1 191 ? 43.426 14.478 -59.150 1.00 91.50 191 THR A C 1
ATOM 1482 O O . THR A 1 191 ? 43.427 15.135 -60.189 1.00 91.50 191 THR A O 1
ATOM 1485 N N . MET A 1 192 ? 42.296 14.243 -58.483 1.00 93.88 192 MET A N 1
ATOM 1486 C CA . MET A 1 192 ? 40.987 14.757 -58.895 1.00 93.88 192 MET A CA 1
ATOM 1487 C C . MET A 1 192 ? 40.803 16.263 -58.634 1.00 93.88 192 MET A C 1
ATOM 1489 O O . MET A 1 192 ? 39.858 16.828 -59.176 1.00 93.88 192 MET A O 1
ATOM 1493 N N . GLN A 1 193 ? 41.642 16.913 -57.817 1.00 93.44 193 GLN A N 1
ATOM 1494 C CA . GLN A 1 193 ? 41.532 18.332 -57.462 1.00 93.44 193 GLN A CA 1
ATOM 1495 C C . GLN A 1 193 ? 42.754 19.120 -57.959 1.00 93.44 193 GLN A C 1
ATOM 1497 O O . GLN A 1 193 ? 43.893 18.827 -57.608 1.00 93.44 193 GLN A O 1
ATOM 1502 N N . ASN A 1 194 ? 42.507 20.161 -58.744 1.00 90.06 194 ASN A N 1
ATOM 1503 C CA . ASN A 1 194 ? 43.536 21.060 -59.251 1.00 90.06 194 ASN A CA 1
ATOM 1504 C C . ASN A 1 194 ? 43.998 22.059 -58.181 1.00 90.06 194 ASN A C 1
ATOM 1506 O O . ASN A 1 194 ? 43.325 22.284 -57.172 1.00 90.06 194 ASN A O 1
ATOM 1510 N N . SER A 1 195 ? 45.142 22.704 -58.423 1.00 87.56 195 SER A N 1
ATOM 1511 C CA . SER A 1 195 ? 45.715 23.717 -57.524 1.00 87.56 195 SER A CA 1
ATOM 1512 C C . SER A 1 195 ? 44.811 24.938 -57.318 1.00 87.56 195 SER A C 1
ATOM 1514 O O . SER A 1 195 ? 44.862 25.559 -56.260 1.00 87.56 195 SER A O 1
ATOM 1516 N N . ASP A 1 196 ? 43.952 25.257 -58.290 1.00 88.81 196 ASP A N 1
ATOM 1517 C CA . ASP A 1 196 ? 42.943 26.323 -58.214 1.00 88.81 196 ASP A CA 1
ATOM 1518 C C . ASP A 1 196 ? 41.653 25.899 -57.477 1.00 88.81 196 ASP A C 1
ATOM 1520 O O . ASP A 1 196 ? 40.710 26.682 -57.346 1.00 88.81 196 ASP A O 1
ATOM 1524 N N . GLY A 1 197 ? 41.591 24.651 -57.003 1.00 87.00 197 GLY A N 1
ATOM 1525 C CA . GLY A 1 197 ? 40.436 24.068 -56.329 1.00 87.00 197 GLY A CA 1
ATOM 1526 C C . GLY A 1 197 ? 39.340 23.543 -57.261 1.00 87.00 197 GLY A C 1
ATOM 1527 O O . GLY A 1 197 ? 38.339 23.037 -56.751 1.00 87.00 197 GLY A O 1
ATOM 1528 N N . SER A 1 198 ? 39.502 23.635 -58.586 1.00 90.88 198 SER A N 1
ATOM 1529 C CA . SER A 1 198 ? 38.627 22.964 -59.557 1.00 90.88 198 SER A CA 1
ATOM 1530 C C . SER A 1 198 ? 38.855 21.447 -59.566 1.00 90.88 198 SER A C 1
ATOM 1532 O O . SER A 1 198 ? 39.825 20.951 -58.992 1.00 90.88 198 SER A O 1
ATOM 1534 N N . TYR A 1 199 ? 37.951 20.695 -60.199 1.00 94.69 199 TYR A N 1
ATOM 1535 C CA . TYR A 1 199 ? 38.010 19.232 -60.227 1.00 94.69 199 TYR A CA 1
ATOM 1536 C C . TYR A 1 199 ? 38.173 18.700 -61.650 1.00 94.69 199 TYR A C 1
ATOM 1538 O O . TYR A 1 199 ? 37.467 19.129 -62.566 1.00 94.69 199 TYR A O 1
ATOM 1546 N N . ASN A 1 200 ? 39.087 17.747 -61.818 1.00 94.88 200 ASN A N 1
ATOM 1547 C CA . ASN A 1 200 ? 39.393 17.136 -63.107 1.00 94.88 200 ASN A CA 1
ATOM 1548 C C . ASN A 1 200 ? 38.242 16.265 -63.618 1.00 94.88 200 ASN A C 1
ATOM 1550 O O . ASN A 1 200 ? 37.520 15.622 -62.850 1.00 94.88 200 ASN A O 1
ATOM 1554 N N . ALA A 1 201 ? 38.082 16.234 -64.942 1.00 95.25 201 ALA A N 1
ATOM 1555 C CA . ALA A 1 201 ? 37.187 15.285 -65.581 1.00 95.25 201 ALA A CA 1
ATOM 1556 C C . ALA A 1 201 ? 37.827 13.887 -65.588 1.00 95.25 201 ALA A C 1
ATOM 1558 O O . ALA A 1 201 ? 39.023 13.763 -65.851 1.00 95.25 201 ALA A O 1
ATOM 1559 N N . ILE A 1 202 ? 37.042 12.842 -65.313 1.00 97.00 202 ILE A N 1
ATOM 1560 C CA . ILE A 1 202 ? 37.508 11.458 -65.424 1.00 97.00 202 ILE A CA 1
ATOM 1561 C C . ILE A 1 202 ? 37.358 11.039 -66.894 1.00 97.00 202 ILE A C 1
ATOM 1563 O O . ILE A 1 202 ? 36.233 11.047 -67.403 1.00 97.00 202 ILE A O 1
ATOM 1567 N N . PRO A 1 203 ? 38.444 10.676 -67.603 1.00 95.94 203 PRO A N 1
ATOM 1568 C CA . PRO A 1 203 ? 38.333 10.287 -69.003 1.00 95.94 203 PRO A CA 1
ATOM 1569 C C . PRO A 1 203 ? 37.472 9.034 -69.177 1.00 95.94 203 PRO A C 1
ATOM 1571 O O . PRO A 1 203 ? 37.565 8.089 -68.397 1.00 95.94 203 PRO A O 1
ATOM 1574 N N . GLY A 1 204 ? 36.618 9.038 -70.203 1.00 93.56 204 GLY A N 1
ATOM 1575 C CA . GLY A 1 204 ? 35.724 7.918 -70.508 1.00 93.56 204 GLY A CA 1
ATOM 1576 C C . GLY A 1 204 ? 34.523 7.756 -69.567 1.00 93.56 204 GLY A C 1
ATOM 1577 O O . GLY A 1 204 ? 33.746 6.822 -69.770 1.00 93.56 204 GLY A O 1
ATOM 1578 N N . ALA A 1 205 ? 34.342 8.650 -68.586 1.00 96.69 205 ALA A N 1
ATOM 1579 C CA . ALA A 1 205 ? 33.210 8.598 -67.669 1.00 96.69 205 ALA A CA 1
ATOM 1580 C C . ALA A 1 205 ? 31.872 8.813 -68.392 1.00 96.69 205 ALA A C 1
ATOM 1582 O O . ALA A 1 205 ? 31.721 9.731 -69.201 1.00 96.69 205 ALA A O 1
ATOM 1583 N N . LYS A 1 206 ? 30.889 7.970 -68.073 1.00 96.19 206 LYS A N 1
ATOM 1584 C CA . LYS A 1 206 ? 29.493 8.092 -68.518 1.00 96.19 206 LYS A CA 1
ATOM 1585 C C . LYS A 1 206 ? 28.648 8.855 -67.504 1.00 96.19 206 LYS A C 1
ATOM 1587 O O . LYS A 1 206 ? 27.734 9.566 -67.910 1.00 96.19 206 LYS A O 1
ATOM 1592 N N . ALA A 1 207 ? 28.949 8.708 -66.213 1.00 96.81 207 ALA A N 1
ATOM 1593 C CA . ALA A 1 207 ? 28.309 9.496 -65.163 1.00 96.81 207 ALA A CA 1
ATOM 1594 C C . ALA A 1 207 ? 28.696 10.980 -65.272 1.00 96.81 207 ALA A C 1
ATOM 1596 O O . ALA A 1 207 ? 29.818 11.325 -65.651 1.00 96.81 207 ALA A O 1
ATOM 1597 N N . SER A 1 208 ? 27.779 11.867 -64.894 1.00 96.19 208 SER A N 1
ATOM 1598 C CA . SER A 1 208 ? 27.982 13.314 -64.957 1.00 96.19 208 SER A CA 1
ATOM 1599 C C . SER A 1 208 ? 29.134 13.777 -64.065 1.00 96.19 208 SER A C 1
ATOM 1601 O O . SER A 1 208 ? 29.246 13.364 -62.904 1.00 96.19 208 SER A O 1
ATOM 1603 N N . GLN A 1 209 ? 29.945 14.717 -64.570 1.00 95.06 209 GLN A N 1
ATOM 1604 C CA . GLN A 1 209 ? 31.096 15.257 -63.842 1.00 95.06 209 GLN A CA 1
ATOM 1605 C C . GLN A 1 209 ? 30.735 15.782 -62.463 1.00 95.06 209 GLN A C 1
ATOM 1607 O O . GLN A 1 209 ? 31.428 15.486 -61.489 1.00 95.06 209 GLN A O 1
ATOM 1612 N N . VAL A 1 210 ? 29.628 16.512 -62.350 1.00 94.38 210 VAL A N 1
ATOM 1613 C CA . VAL A 1 210 ? 29.198 17.072 -61.068 1.00 94.38 210 VAL A CA 1
ATOM 1614 C C . VAL A 1 210 ? 28.791 15.977 -60.073 1.00 94.38 210 VAL A C 1
ATOM 1616 O O . VAL A 1 210 ? 29.051 16.118 -58.879 1.00 94.38 210 VAL A O 1
ATOM 1619 N N . HIS A 1 211 ? 28.231 14.857 -60.542 1.00 96.31 211 HIS A N 1
ATOM 1620 C CA . HIS A 1 211 ? 27.783 13.753 -59.691 1.00 96.31 211 HIS A CA 1
ATOM 1621 C C . HIS A 1 211 ? 28.959 12.938 -59.143 1.00 96.31 211 HIS A C 1
ATOM 1623 O O . HIS A 1 211 ? 29.064 12.752 -57.927 1.00 96.31 211 HIS A O 1
ATOM 1629 N N . TYR A 1 212 ? 29.894 12.506 -59.998 1.00 97.38 212 TYR A N 1
ATOM 1630 C CA . TYR A 1 212 ? 31.060 11.756 -59.516 1.00 97.38 212 TYR A CA 1
ATOM 1631 C C . TYR A 1 212 ? 32.021 12.637 -58.709 1.00 97.38 212 TYR A C 1
ATOM 1633 O O . TYR A 1 212 ? 32.646 12.160 -57.759 1.00 97.38 212 TYR A O 1
ATOM 1641 N N . THR A 1 213 ? 32.095 13.937 -59.021 1.00 96.69 213 THR A N 1
ATOM 1642 C CA . THR A 1 213 ? 32.865 14.904 -58.224 1.00 96.69 213 THR A CA 1
ATOM 1643 C C . THR A 1 213 ? 32.248 15.068 -56.838 1.00 96.69 213 THR A C 1
ATOM 1645 O O . THR A 1 213 ? 32.974 15.082 -55.846 1.00 96.69 213 THR A O 1
ATOM 1648 N N . ALA A 1 214 ? 30.915 15.113 -56.731 1.00 96.81 214 ALA A N 1
ATOM 1649 C CA . ALA A 1 214 ? 30.228 15.183 -55.443 1.00 96.81 214 ALA A CA 1
ATOM 1650 C C . ALA A 1 214 ? 30.534 13.970 -54.553 1.00 96.81 214 ALA A C 1
ATOM 1652 O O . ALA A 1 214 ? 30.805 14.137 -53.358 1.00 96.81 214 ALA A O 1
ATOM 1653 N N . LEU A 1 215 ? 30.539 12.762 -55.130 1.00 97.81 215 LEU A N 1
ATOM 1654 C CA . LEU A 1 215 ? 30.906 11.544 -54.408 1.00 97.81 215 LEU A CA 1
ATOM 1655 C C . LEU A 1 215 ? 32.379 11.570 -53.978 1.00 97.81 215 LEU A C 1
ATOM 1657 O O . LEU A 1 215 ? 32.664 11.307 -52.811 1.00 97.81 215 LEU A O 1
ATOM 1661 N N . TYR A 1 216 ? 33.299 11.934 -54.878 1.00 97.50 216 TYR A N 1
ATOM 1662 C CA . TYR A 1 216 ? 34.727 12.046 -54.563 1.00 97.50 216 TYR A CA 1
ATOM 1663 C C . TYR A 1 216 ? 34.987 13.026 -53.410 1.00 97.50 216 TYR A C 1
ATOM 1665 O O . TYR A 1 216 ? 35.647 12.664 -52.436 1.00 97.50 216 TYR A O 1
ATOM 1673 N N . ILE A 1 217 ? 34.427 14.241 -53.488 1.00 96.25 217 ILE A N 1
ATOM 1674 C CA . ILE A 1 217 ? 34.548 15.260 -52.436 1.00 96.25 217 ILE A CA 1
ATOM 1675 C C . ILE A 1 217 ? 34.038 14.698 -51.114 1.00 96.25 217 ILE A C 1
ATOM 1677 O O . ILE A 1 217 ? 34.737 14.762 -50.109 1.00 96.25 217 ILE A O 1
ATOM 1681 N N . THR A 1 218 ? 32.832 14.130 -51.120 1.00 97.12 218 THR A N 1
ATOM 1682 C CA . THR A 1 218 ? 32.199 13.608 -49.906 1.00 97.12 218 THR A CA 1
ATOM 1683 C C . THR A 1 218 ? 33.049 12.518 -49.262 1.00 97.12 218 THR A C 1
ATOM 1685 O O . THR A 1 218 ? 33.295 12.574 -48.058 1.00 97.12 218 THR A O 1
ATOM 1688 N N . LEU A 1 219 ? 33.521 11.545 -50.049 1.00 97.31 219 LEU A N 1
ATOM 1689 C CA . LEU A 1 219 ? 34.355 10.455 -49.547 1.00 97.31 219 LEU A CA 1
ATOM 1690 C C . LEU A 1 219 ? 35.667 10.983 -48.961 1.00 97.31 219 LEU A C 1
ATOM 1692 O O . LEU A 1 219 ? 36.021 10.612 -47.847 1.00 97.31 219 LEU A O 1
ATOM 1696 N N . ASN A 1 220 ? 36.354 11.876 -49.672 1.00 95.00 220 ASN A N 1
ATOM 1697 C CA . ASN A 1 220 ? 37.644 12.419 -49.251 1.00 95.00 220 ASN A CA 1
ATOM 1698 C C . ASN A 1 220 ? 37.532 13.293 -47.987 1.00 95.00 220 ASN A C 1
ATOM 1700 O O . ASN A 1 220 ? 38.305 13.152 -47.040 1.00 95.00 220 ASN A O 1
ATOM 1704 N N . GLU A 1 221 ? 36.546 14.189 -47.942 1.00 95.06 221 GLU A N 1
ATOM 1705 C CA . GLU A 1 221 ? 36.379 15.157 -46.851 1.00 95.06 221 GLU A CA 1
ATOM 1706 C C . GLU A 1 221 ? 35.882 14.493 -45.565 1.00 95.06 221 GLU A C 1
ATOM 1708 O O . GLU A 1 221 ? 36.404 14.770 -44.481 1.00 95.06 221 GLU A O 1
ATOM 1713 N N . LEU A 1 222 ? 34.915 13.575 -45.669 1.00 96.31 222 LEU A N 1
ATOM 1714 C CA . LEU A 1 222 ? 34.425 12.831 -44.509 1.00 96.31 222 LEU A CA 1
ATOM 1715 C C . LEU A 1 222 ? 35.438 11.786 -44.026 1.00 96.31 222 LEU A C 1
ATOM 1717 O O . LEU A 1 222 ? 35.517 11.549 -42.822 1.00 96.31 222 LEU A O 1
ATOM 1721 N N . ALA A 1 223 ? 36.266 11.212 -44.905 1.00 95.81 223 ALA A N 1
ATOM 1722 C CA . ALA A 1 223 ? 37.390 10.376 -44.486 1.00 95.81 223 ALA A CA 1
ATOM 1723 C C . ALA A 1 223 ? 38.464 11.195 -43.752 1.00 95.81 223 ALA A C 1
ATOM 1725 O O . ALA A 1 223 ? 38.997 10.750 -42.731 1.00 95.81 223 ALA A O 1
ATOM 1726 N N . ALA A 1 224 ? 38.778 12.407 -44.215 1.00 93.69 224 ALA A N 1
ATOM 1727 C CA . ALA A 1 224 ? 39.682 13.313 -43.507 1.00 93.69 224 ALA A CA 1
ATOM 1728 C C . ALA A 1 224 ? 39.112 13.741 -42.140 1.00 93.69 224 ALA A C 1
ATOM 1730 O O . ALA A 1 224 ? 39.836 13.779 -41.144 1.00 93.69 224 ALA A O 1
ATOM 1731 N N . GLU A 1 225 ? 37.806 14.012 -42.059 1.00 94.81 225 GLU A N 1
ATOM 1732 C CA . GLU A 1 225 ? 37.109 14.266 -40.792 1.00 94.81 225 GLU A CA 1
ATOM 1733 C C . GLU A 1 225 ? 37.173 13.054 -39.857 1.00 94.81 225 GLU A C 1
ATOM 1735 O O . GLU A 1 225 ? 37.508 13.202 -38.683 1.00 94.81 225 GLU A O 1
ATOM 1740 N N . ALA A 1 226 ? 36.922 11.852 -40.378 1.00 94.06 226 ALA A N 1
ATOM 1741 C CA . ALA A 1 226 ? 37.025 10.610 -39.626 1.00 94.06 226 ALA A CA 1
ATOM 1742 C C . ALA A 1 226 ? 38.422 10.440 -39.011 1.00 94.06 226 ALA A C 1
ATOM 1744 O O . ALA A 1 226 ? 38.535 9.996 -37.872 1.00 94.06 226 ALA A O 1
ATOM 1745 N N . GLN A 1 227 ? 39.482 10.859 -39.705 1.00 93.12 227 GLN A N 1
ATOM 1746 C CA . GLN A 1 227 ? 40.833 10.877 -39.144 1.00 93.12 227 GLN A CA 1
ATOM 1747 C C . GLN A 1 227 ? 41.020 11.905 -38.034 1.00 93.12 227 GLN A C 1
ATOM 1749 O O . GLN A 1 227 ? 41.570 11.550 -36.991 1.00 93.12 227 GLN A O 1
ATOM 1754 N N . ARG A 1 228 ? 40.548 13.143 -38.218 1.00 94.69 228 ARG A N 1
ATOM 1755 C CA . ARG A 1 228 ? 40.603 14.177 -37.167 1.00 94.69 228 ARG A CA 1
ATOM 1756 C C . ARG A 1 228 ? 39.860 13.745 -35.901 1.00 94.69 228 ARG A C 1
ATOM 1758 O O . ARG A 1 228 ? 40.328 14.008 -34.801 1.00 94.69 228 ARG A O 1
ATOM 1765 N N . ASN A 1 229 ? 38.750 13.031 -36.071 1.00 93.81 229 ASN A N 1
ATOM 1766 C CA . ASN A 1 229 ? 37.900 12.563 -34.979 1.00 93.81 229 ASN A CA 1
ATOM 1767 C C . ASN A 1 229 ? 38.303 11.179 -34.435 1.00 93.81 229 ASN A C 1
ATOM 1769 O O . ASN A 1 229 ? 37.625 10.654 -33.553 1.00 93.81 229 ASN A O 1
ATOM 1773 N N . GLY A 1 230 ? 39.368 10.560 -34.959 1.00 91.25 230 GLY A N 1
ATOM 1774 C CA . GLY A 1 230 ? 39.835 9.247 -34.506 1.00 91.25 230 GLY A CA 1
ATOM 1775 C C . GLY A 1 230 ? 38.821 8.118 -34.714 1.00 91.25 230 GLY A C 1
ATOM 1776 O O . GLY A 1 230 ? 38.674 7.257 -33.846 1.00 91.25 230 GLY A O 1
ATOM 1777 N N . TYR A 1 231 ? 38.102 8.117 -35.842 1.00 90.19 231 TYR A N 1
ATOM 1778 C CA . TYR A 1 231 ? 37.103 7.106 -36.189 1.00 90.19 231 TYR A CA 1
ATOM 1779 C C . TYR A 1 231 ? 37.670 5.690 -36.059 1.00 90.19 231 TYR A C 1
ATOM 1781 O O . TYR A 1 231 ? 38.757 5.392 -36.564 1.00 90.19 231 TYR A O 1
ATOM 1789 N N . LYS A 1 232 ? 36.906 4.809 -35.408 1.00 88.69 232 LYS A N 1
ATOM 1790 C CA . LYS A 1 232 ? 37.209 3.380 -35.292 1.00 88.69 232 LYS A CA 1
ATOM 1791 C C . LYS A 1 232 ? 36.052 2.565 -35.846 1.00 88.69 232 LYS A C 1
ATOM 1793 O O . LYS A 1 232 ? 34.937 2.620 -35.316 1.00 88.69 232 LYS A O 1
ATOM 1798 N N . SER A 1 233 ? 36.321 1.786 -36.886 1.00 90.00 233 SER A N 1
ATOM 1799 C CA . SER A 1 233 ? 35.303 0.935 -37.496 1.00 90.00 233 SER A CA 1
ATOM 1800 C C . SER A 1 233 ? 34.822 -0.147 -36.521 1.00 90.00 233 SER A C 1
ATOM 1802 O O . SER A 1 233 ? 35.639 -0.722 -35.796 1.00 90.00 233 SER A O 1
ATOM 1804 N N . PRO A 1 234 ? 33.520 -0.484 -36.506 1.00 87.88 234 PRO A N 1
ATOM 1805 C CA . PRO A 1 234 ? 33.031 -1.689 -35.834 1.00 87.88 234 PRO A CA 1
ATOM 1806 C C . PRO A 1 234 ? 33.531 -2.990 -36.478 1.00 87.88 234 PRO A C 1
ATOM 1808 O O . PRO A 1 234 ? 33.513 -4.031 -35.828 1.00 87.88 234 PRO A O 1
ATOM 1811 N N . ASN A 1 235 ? 34.038 -2.938 -37.714 1.00 87.62 235 ASN A N 1
ATOM 1812 C CA . ASN A 1 235 ? 34.661 -4.079 -38.392 1.00 87.62 235 ASN A CA 1
ATOM 1813 C C . ASN A 1 235 ? 36.108 -4.348 -37.915 1.00 87.62 235 ASN A C 1
ATOM 1815 O O . ASN A 1 235 ? 36.749 -5.295 -38.372 1.00 87.62 235 ASN A O 1
ATOM 1819 N N . ASN A 1 236 ? 36.636 -3.531 -36.994 1.00 83.62 236 ASN A N 1
ATOM 1820 C CA . ASN A 1 236 ? 37.963 -3.699 -36.406 1.00 83.62 236 ASN A CA 1
ATOM 1821 C C . ASN A 1 236 ? 37.956 -4.732 -35.252 1.00 83.62 236 ASN A C 1
ATOM 1823 O O . ASN A 1 236 ? 37.048 -4.745 -34.411 1.00 83.62 236 ASN A O 1
ATOM 1827 N N . LEU A 1 237 ? 39.001 -5.567 -35.191 1.00 67.81 237 LEU A N 1
ATOM 1828 C CA . LEU A 1 237 ? 39.262 -6.547 -34.133 1.00 67.81 237 LEU A CA 1
ATOM 1829 C C . LEU A 1 237 ? 39.462 -5.814 -32.793 1.00 67.81 237 LEU A C 1
ATOM 1831 O O . LEU A 1 237 ? 40.530 -5.284 -32.509 1.00 67.81 237 LEU A O 1
ATOM 1835 N N . GLY A 1 238 ? 38.403 -5.739 -31.983 1.00 66.31 238 GLY A N 1
ATOM 1836 C CA . GLY A 1 238 ? 38.412 -5.084 -30.668 1.00 66.31 238 GLY A CA 1
ATOM 1837 C C . GLY A 1 238 ? 37.224 -4.157 -30.402 1.00 66.31 238 GLY A C 1
ATOM 1838 O O . GLY A 1 238 ? 36.929 -3.896 -29.240 1.00 66.31 238 GLY A O 1
ATOM 1839 N N . ARG A 1 239 ? 36.505 -3.694 -31.439 1.00 73.44 239 ARG A N 1
ATOM 1840 C CA . ARG A 1 239 ? 35.228 -2.971 -31.254 1.00 73.44 239 ARG A CA 1
ATOM 1841 C C . ARG A 1 239 ? 34.028 -3.921 -31.295 1.00 73.44 239 ARG A C 1
ATOM 1843 O O . ARG A 1 239 ? 33.103 -3.732 -30.523 1.00 73.44 239 ARG A O 1
ATOM 1850 N N . GLY A 1 240 ? 34.077 -4.947 -32.151 1.00 74.50 240 GLY A N 1
ATOM 1851 C CA . GLY A 1 240 ? 32.991 -5.912 -32.348 1.00 74.50 240 GLY A CA 1
ATOM 1852 C C . GLY A 1 240 ? 31.844 -5.339 -33.188 1.00 74.50 240 GLY A C 1
ATOM 1853 O O . GLY A 1 240 ? 31.414 -4.210 -32.979 1.00 74.50 240 GLY A O 1
ATOM 1854 N N . PHE A 1 241 ? 31.346 -6.119 -34.150 1.00 83.50 241 PHE A N 1
ATOM 1855 C CA . PHE A 1 241 ? 30.224 -5.722 -35.017 1.00 83.50 241 PHE A CA 1
ATOM 1856 C C . PHE A 1 241 ? 28.858 -6.172 -34.456 1.00 83.50 241 PHE A C 1
ATOM 1858 O O . PHE A 1 241 ? 27.802 -5.705 -34.877 1.00 83.50 241 PHE A O 1
ATOM 1865 N N . ASP A 1 242 ? 28.867 -7.079 -33.479 1.00 84.12 242 ASP A N 1
ATOM 1866 C CA . ASP A 1 242 ? 27.654 -7.661 -32.913 1.00 84.12 242 ASP A CA 1
ATOM 1867 C C . ASP A 1 242 ? 27.059 -6.736 -31.846 1.00 84.12 242 ASP A C 1
ATOM 1869 O O . ASP A 1 242 ? 27.509 -6.718 -30.694 1.00 84.12 242 ASP A O 1
ATOM 1873 N N . VAL A 1 243 ? 26.045 -5.962 -32.240 1.00 89.00 243 VAL A N 1
ATOM 1874 C CA . VAL A 1 243 ? 25.281 -5.090 -31.337 1.00 89.00 243 VAL A CA 1
ATOM 1875 C C . VAL A 1 243 ? 24.399 -5.932 -30.414 1.00 89.00 243 VAL A C 1
ATOM 1877 O O . VAL A 1 243 ? 23.648 -6.792 -30.880 1.00 89.00 243 VAL A O 1
ATOM 1880 N N . LYS A 1 244 ? 24.442 -5.665 -29.104 1.00 91.38 244 LYS A N 1
ATOM 1881 C CA . LYS A 1 244 ? 23.613 -6.361 -28.103 1.00 91.38 244 LYS A CA 1
ATOM 1882 C C . LYS A 1 244 ? 22.910 -5.378 -27.180 1.00 91.38 244 LYS A C 1
ATOM 1884 O O . LYS A 1 244 ? 23.480 -4.351 -26.837 1.00 91.38 244 LYS A O 1
ATOM 1889 N N . ILE A 1 245 ? 21.680 -5.690 -26.774 1.00 94.69 245 ILE A N 1
ATOM 1890 C CA . ILE A 1 245 ? 20.976 -4.947 -25.726 1.00 94.69 245 ILE A CA 1
ATOM 1891 C C . ILE A 1 245 ? 21.320 -5.525 -24.356 1.00 94.69 245 ILE A C 1
ATOM 1893 O O . ILE A 1 245 ? 21.181 -6.723 -24.119 1.00 94.69 245 ILE A O 1
ATOM 1897 N N . GLU A 1 246 ? 21.747 -4.658 -23.446 1.00 94.25 246 GLU A N 1
ATOM 1898 C CA . GLU A 1 246 ? 22.187 -5.018 -22.104 1.00 94.25 246 GLU A CA 1
ATOM 1899 C C . GLU A 1 246 ? 21.393 -4.267 -21.038 1.00 94.25 246 GLU A C 1
ATOM 1901 O O . GLU A 1 246 ? 21.125 -3.064 -21.145 1.00 94.25 246 GLU A O 1
ATOM 1906 N N . LYS A 1 247 ? 21.037 -4.999 -19.979 1.00 95.94 247 LYS A N 1
ATOM 1907 C CA . LYS A 1 247 ? 20.493 -4.418 -18.752 1.00 95.94 247 LYS A CA 1
ATOM 1908 C C . LYS A 1 247 ? 21.618 -3.754 -17.971 1.00 95.94 247 LYS A C 1
ATOM 1910 O O . LYS A 1 247 ? 22.683 -4.342 -17.807 1.00 95.94 247 LYS A O 1
ATOM 1915 N N . GLN A 1 248 ? 21.353 -2.561 -17.470 1.00 94.75 248 GLN A N 1
ATOM 1916 C CA . GLN A 1 248 ? 22.196 -1.907 -16.481 1.00 94.75 248 GLN A CA 1
ATOM 1917 C C . GLN A 1 248 ? 21.873 -2.446 -15.077 1.00 94.75 248 GLN A C 1
ATOM 1919 O O . GLN A 1 248 ? 20.850 -3.096 -14.855 1.00 94.75 248 GLN A O 1
ATOM 1924 N N . SER A 1 249 ? 22.741 -2.184 -14.102 1.00 93.94 249 SER A N 1
ATOM 1925 C CA . SER A 1 249 ? 22.589 -2.703 -12.731 1.00 93.94 249 SER A CA 1
ATOM 1926 C C . SER A 1 249 ? 21.297 -2.249 -12.039 1.00 93.94 249 SER A C 1
ATOM 1928 O O . SER A 1 249 ? 20.762 -2.963 -11.198 1.00 93.94 249 SER A O 1
ATOM 1930 N N . ASN A 1 250 ? 20.776 -1.081 -12.414 1.00 93.69 2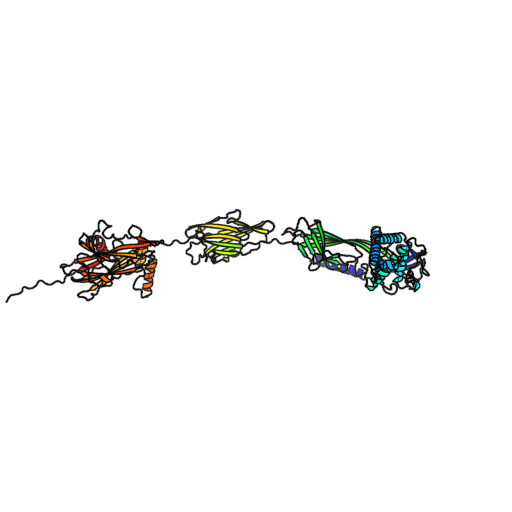50 ASN A N 1
ATOM 1931 C CA . ASN A 1 250 ? 19.540 -0.493 -11.901 1.00 93.69 250 ASN A CA 1
ATOM 1932 C C . ASN A 1 250 ? 18.336 -0.681 -12.844 1.00 93.69 250 ASN A C 1
ATOM 1934 O O . ASN A 1 250 ? 17.319 -0.007 -12.655 1.00 93.69 250 ASN A O 1
ATOM 1938 N N . THR A 1 251 ? 18.429 -1.554 -13.859 1.00 96.56 251 THR A N 1
ATOM 1939 C CA . THR A 1 251 ? 17.308 -1.818 -14.770 1.00 96.56 251 THR A CA 1
ATOM 1940 C C . THR A 1 251 ? 16.101 -2.336 -14.002 1.00 96.56 251 THR A C 1
ATOM 1942 O O . THR A 1 251 ? 16.156 -3.385 -13.361 1.00 96.56 251 THR A O 1
ATOM 1945 N N . LYS A 1 252 ? 14.978 -1.639 -14.147 1.00 96.31 252 LYS A N 1
ATOM 1946 C CA . LYS A 1 252 ? 13.674 -2.035 -13.616 1.00 96.31 252 LYS A CA 1
ATOM 1947 C C . LYS A 1 252 ? 12.567 -1.665 -14.593 1.00 96.31 252 LYS A C 1
ATOM 1949 O O . LYS A 1 252 ? 12.787 -0.930 -15.555 1.00 96.31 252 LYS A O 1
ATOM 1954 N N . ALA A 1 253 ? 11.375 -2.178 -14.337 1.00 96.25 253 ALA A N 1
ATOM 1955 C CA . ALA A 1 253 ? 10.164 -1.714 -14.984 1.00 96.25 253 ALA A CA 1
ATOM 1956 C C . ALA A 1 253 ? 9.229 -1.108 -13.939 1.00 96.25 253 ALA A C 1
ATOM 1958 O O . ALA A 1 253 ? 9.068 -1.649 -12.847 1.00 96.25 253 ALA A O 1
ATOM 1959 N N . THR A 1 254 ? 8.632 0.026 -14.290 1.00 95.06 254 THR A N 1
ATOM 1960 C CA . THR A 1 254 ? 7.704 0.760 -13.429 1.00 95.06 254 THR A CA 1
ATOM 1961 C C . THR A 1 254 ? 6.417 1.003 -14.202 1.00 95.06 254 THR A C 1
ATOM 1963 O O . THR A 1 254 ? 6.459 1.601 -15.279 1.00 95.06 254 THR A O 1
ATOM 1966 N N . ILE A 1 255 ? 5.284 0.554 -13.660 1.00 94.31 255 ILE A N 1
ATOM 1967 C CA . ILE A 1 255 ? 3.958 0.903 -14.183 1.00 94.31 255 ILE A CA 1
ATOM 1968 C C . ILE A 1 255 ? 3.725 2.395 -13.911 1.00 94.31 255 ILE A C 1
ATOM 1970 O O . ILE A 1 255 ? 3.961 2.877 -12.803 1.00 94.31 255 ILE A O 1
ATOM 1974 N N . LEU A 1 256 ? 3.338 3.142 -14.942 1.00 92.94 256 LEU A N 1
ATOM 1975 C CA . LEU A 1 256 ? 3.055 4.571 -14.849 1.00 92.94 256 LEU A CA 1
ATOM 1976 C C . LEU A 1 256 ? 1.651 4.808 -14.282 1.00 92.94 256 LEU A C 1
ATOM 1978 O O . LEU A 1 256 ? 0.806 3.917 -14.263 1.00 92.94 256 LEU A O 1
ATOM 1982 N N . SER A 1 257 ? 1.385 6.040 -13.848 1.00 89.44 257 SER A N 1
ATOM 1983 C CA . SER A 1 257 ? 0.120 6.431 -13.209 1.00 89.44 257 SER A CA 1
ATOM 1984 C C . SER A 1 257 ? -1.126 6.252 -14.084 1.00 89.44 257 SER A C 1
ATOM 1986 O O . SER A 1 257 ? -2.235 6.247 -13.560 1.00 89.44 257 SER A O 1
ATOM 1988 N N . ASP A 1 258 ? -0.964 6.085 -15.398 1.00 91.12 258 ASP A N 1
ATOM 1989 C CA . ASP A 1 258 ? -2.058 5.780 -16.324 1.00 91.12 258 ASP A CA 1
ATOM 1990 C C . ASP A 1 258 ? -2.557 4.322 -16.230 1.00 91.12 258 ASP A C 1
ATOM 1992 O O . ASP A 1 258 ? -3.569 3.986 -16.846 1.00 91.12 258 ASP A O 1
ATOM 1996 N N . GLY A 1 259 ? -1.846 3.445 -15.507 1.00 90.06 259 GLY A N 1
ATOM 1997 C CA . GLY A 1 259 ? -2.155 2.017 -15.371 1.00 90.06 259 GLY A CA 1
ATOM 1998 C C . GLY A 1 259 ? -2.054 1.214 -16.676 1.00 90.06 259 GLY A C 1
ATOM 1999 O O . GLY A 1 259 ? -2.406 0.035 -16.707 1.00 90.06 259 GLY A O 1
ATOM 2000 N N . LYS A 1 260 ? -1.590 1.834 -17.766 1.00 95.19 260 LYS A N 1
ATOM 2001 C CA . LYS A 1 260 ? -1.549 1.271 -19.129 1.00 95.19 260 LYS A CA 1
ATOM 2002 C C . LYS A 1 260 ? -0.173 1.341 -19.764 1.00 95.19 260 LYS A C 1
ATOM 2004 O O . LYS A 1 260 ? 0.045 0.727 -20.804 1.00 95.19 260 LYS A O 1
ATOM 2009 N N . SER A 1 261 ? 0.758 2.067 -19.165 1.00 95.56 261 SER A N 1
ATOM 2010 C CA . SER A 1 261 ? 2.119 2.199 -19.655 1.00 95.56 261 SER A CA 1
ATOM 2011 C C . SER A 1 261 ? 3.117 1.684 -18.629 1.00 95.56 261 SER A C 1
ATOM 2013 O O . SER A 1 261 ? 2.966 1.895 -17.430 1.00 95.56 261 SER A O 1
ATOM 2015 N N . VAL A 1 262 ? 4.190 1.064 -19.109 1.00 96.12 262 VAL A N 1
ATOM 2016 C CA . VAL A 1 262 ? 5.367 0.708 -18.316 1.00 96.12 262 VAL A CA 1
ATOM 2017 C C . VAL A 1 262 ? 6.576 1.443 -18.865 1.00 96.12 262 VAL A C 1
ATOM 2019 O O . VAL A 1 262 ? 6.804 1.465 -20.072 1.00 96.12 262 VAL A O 1
ATOM 2022 N N . LEU A 1 263 ? 7.378 2.020 -17.976 1.00 96.25 263 LEU A N 1
ATOM 2023 C CA . LEU A 1 263 ? 8.713 2.506 -18.296 1.00 96.25 263 LEU A CA 1
ATOM 2024 C C . LEU A 1 263 ? 9.736 1.443 -17.890 1.00 96.25 263 LEU A C 1
ATOM 2026 O O . LEU A 1 263 ? 9.916 1.186 -16.700 1.00 96.25 263 LEU A O 1
ATOM 2030 N N . ALA A 1 264 ? 10.389 0.827 -18.874 1.00 96.56 264 ALA A N 1
ATOM 2031 C CA . ALA A 1 264 ? 11.383 -0.224 -18.681 1.00 96.56 264 ALA A CA 1
ATOM 2032 C C . ALA A 1 264 ? 12.790 0.286 -19.028 1.00 96.56 264 ALA A C 1
ATOM 2034 O O . ALA A 1 264 ? 12.999 0.862 -20.098 1.00 96.56 264 ALA A O 1
ATOM 2035 N N . GLY A 1 265 ? 13.758 0.085 -18.136 1.00 95.50 265 GLY A N 1
ATOM 2036 C CA . GLY A 1 265 ? 15.147 0.505 -18.333 1.00 95.50 265 GLY A CA 1
ATOM 2037 C C . GLY A 1 265 ? 15.854 0.876 -17.021 1.00 95.50 265 GLY A C 1
ATOM 2038 O O . GLY A 1 265 ? 15.302 0.645 -15.944 1.00 95.50 265 GLY A O 1
ATOM 2039 N N . PRO A 1 266 ? 17.072 1.440 -17.084 1.00 95.94 266 PRO A N 1
ATOM 2040 C CA . PRO A 1 266 ? 17.781 1.795 -18.313 1.00 95.94 266 PRO A CA 1
ATOM 2041 C C . PRO A 1 266 ? 18.358 0.575 -19.035 1.00 95.94 266 PRO A C 1
ATOM 2043 O O . PRO A 1 266 ? 18.657 -0.447 -18.420 1.00 95.94 266 PRO A O 1
ATOM 2046 N N . TYR A 1 267 ? 18.524 0.694 -20.346 1.00 95.75 267 TYR A N 1
ATOM 2047 C CA . TYR A 1 267 ? 19.207 -0.259 -21.214 1.00 95.75 267 TYR A CA 1
ATOM 2048 C C . TYR A 1 267 ? 20.336 0.433 -21.966 1.00 95.75 267 TYR A C 1
ATOM 2050 O O . TYR A 1 267 ? 20.284 1.638 -22.215 1.00 95.75 267 TYR A O 1
ATOM 2058 N N . LYS A 1 268 ? 21.313 -0.358 -22.407 1.00 93.94 268 LYS A N 1
ATOM 2059 C CA . LYS A 1 268 ? 22.401 0.091 -23.276 1.00 93.94 268 LYS A CA 1
ATOM 2060 C C . LYS A 1 268 ? 22.548 -0.853 -24.457 1.00 93.94 268 LYS A C 1
ATOM 2062 O O . LYS A 1 268 ? 22.367 -2.057 -24.311 1.00 93.94 268 LYS A O 1
ATOM 2067 N N . LEU A 1 269 ? 22.875 -0.308 -25.627 1.00 92.12 269 LEU A N 1
ATOM 2068 C CA . LEU A 1 269 ? 23.346 -1.118 -26.746 1.00 92.12 269 LEU A CA 1
ATOM 2069 C C . LEU A 1 269 ? 24.875 -1.183 -26.698 1.00 92.12 269 LEU A C 1
ATOM 2071 O O . LEU A 1 269 ? 25.535 -0.152 -26.858 1.00 92.12 269 LEU A O 1
ATOM 2075 N N . THR A 1 270 ? 25.447 -2.366 -26.486 1.00 88.81 270 THR A N 1
ATOM 2076 C CA . THR A 1 270 ? 26.890 -2.578 -26.634 1.00 88.81 270 THR A CA 1
ATOM 2077 C C . THR A 1 270 ? 27.270 -2.709 -28.094 1.00 88.81 270 THR A C 1
ATOM 2079 O O . THR A 1 270 ? 26.456 -3.091 -28.936 1.00 88.81 270 THR A O 1
ATOM 2082 N N . ASN A 1 271 ? 28.499 -2.287 -28.400 1.00 86.00 271 ASN A N 1
ATOM 2083 C CA . ASN A 1 271 ? 29.035 -2.177 -29.757 1.00 86.00 271 ASN A CA 1
ATOM 2084 C C . ASN A 1 271 ? 28.163 -1.329 -30.696 1.00 86.00 271 ASN A C 1
ATOM 2086 O O . ASN A 1 271 ? 28.207 -1.496 -31.909 1.00 86.00 271 ASN A O 1
ATOM 2090 N N . ASN A 1 272 ? 27.354 -0.410 -30.155 1.00 88.62 272 ASN A N 1
ATOM 2091 C CA . ASN A 1 272 ? 26.444 0.383 -30.964 1.00 88.62 272 ASN A CA 1
ATOM 2092 C C . ASN A 1 272 ? 27.195 1.265 -31.977 1.00 88.62 272 ASN A C 1
ATOM 2094 O O . ASN A 1 272 ? 28.105 2.010 -31.615 1.00 88.62 272 ASN A O 1
ATOM 2098 N N . HIS A 1 273 ? 26.777 1.218 -33.241 1.00 85.44 273 HIS A N 1
ATOM 2099 C CA . HIS A 1 273 ? 27.373 2.000 -34.321 1.00 85.44 273 HIS A CA 1
ATOM 2100 C C . HIS A 1 273 ? 26.349 2.354 -35.412 1.00 85.44 273 HIS A C 1
ATOM 2102 O O . HIS A 1 273 ? 25.316 1.694 -35.555 1.00 85.44 273 HIS A O 1
ATOM 2108 N N . GLY A 1 274 ? 26.640 3.382 -36.209 1.00 81.56 274 GLY A N 1
ATOM 2109 C CA . GLY A 1 274 ? 25.737 3.944 -37.218 1.00 81.56 274 GLY A CA 1
ATOM 2110 C C . GLY A 1 274 ? 25.575 3.102 -38.480 1.00 81.56 274 GLY A C 1
ATOM 2111 O O . GLY A 1 274 ? 24.594 3.275 -39.189 1.00 81.56 274 GLY A O 1
ATOM 2112 N N . LEU A 1 275 ? 26.477 2.144 -38.737 1.00 81.12 275 LEU A N 1
ATOM 2113 C CA . LEU A 1 275 ? 26.363 1.229 -39.891 1.00 81.12 275 LEU A CA 1
ATOM 2114 C C . LEU A 1 275 ? 25.209 0.205 -39.780 1.00 81.12 275 LEU A C 1
ATOM 2116 O O . LEU A 1 275 ? 24.927 -0.499 -40.747 1.00 81.12 275 LEU A O 1
ATOM 2120 N N . ILE A 1 276 ? 24.552 0.092 -38.618 1.00 83.25 276 ILE A N 1
ATOM 2121 C CA . ILE A 1 276 ? 23.374 -0.765 -38.413 1.00 83.25 276 ILE A CA 1
ATOM 2122 C C . ILE A 1 276 ? 22.162 0.107 -38.083 1.00 83.25 276 ILE A C 1
ATOM 2124 O O . ILE A 1 276 ? 22.163 0.842 -37.094 1.00 83.25 276 ILE A O 1
ATOM 2128 N N . ASN A 1 277 ? 21.085 -0.045 -38.843 1.00 85.75 277 ASN A N 1
ATOM 2129 C CA . ASN A 1 277 ? 19.769 0.486 -38.512 1.00 85.75 277 ASN A CA 1
ATOM 2130 C C . ASN A 1 277 ? 19.132 -0.341 -37.392 1.00 85.75 277 ASN A C 1
ATOM 2132 O O . ASN A 1 277 ? 19.211 -1.570 -37.406 1.00 85.75 277 ASN A O 1
ATOM 2136 N N . LYS A 1 278 ? 18.480 0.331 -36.435 1.00 89.44 278 LYS A N 1
ATOM 2137 C CA . LYS A 1 278 ? 17.774 -0.328 -35.329 1.00 89.44 278 LYS A CA 1
ATOM 2138 C C . LYS A 1 278 ? 16.273 -0.109 -35.437 1.00 89.44 278 LYS A C 1
ATOM 2140 O O . LYS A 1 278 ? 15.826 1.011 -35.667 1.00 89.44 278 LYS A O 1
ATOM 2145 N N . SER A 1 279 ? 15.512 -1.166 -35.199 1.00 92.50 279 SER A N 1
ATOM 2146 C CA . SER A 1 279 ? 14.062 -1.126 -35.013 1.00 92.50 279 SER A CA 1
ATOM 2147 C C . SER A 1 279 ? 13.729 -1.701 -33.644 1.00 92.50 279 SER A C 1
ATOM 2149 O O . SER A 1 279 ? 14.334 -2.683 -33.226 1.00 92.50 279 SER A O 1
ATOM 2151 N N . PHE A 1 280 ? 12.798 -1.086 -32.925 1.00 95.44 280 PHE A N 1
ATOM 2152 C CA . PHE A 1 280 ? 12.413 -1.535 -31.591 1.00 95.44 280 PHE A CA 1
ATOM 2153 C C . PHE A 1 280 ? 11.032 -2.183 -31.637 1.00 95.44 280 PHE A C 1
ATOM 2155 O O . PHE A 1 280 ? 10.190 -1.841 -32.465 1.00 95.44 280 PHE A O 1
ATOM 2162 N N . SER A 1 281 ? 10.809 -3.136 -30.743 1.00 96.50 281 SER A N 1
ATOM 2163 C CA . SER A 1 281 ? 9.528 -3.800 -30.508 1.00 96.50 281 SER A CA 1
ATOM 2164 C C . SER A 1 281 ? 9.473 -4.266 -29.057 1.00 96.50 281 SER A C 1
ATOM 2166 O O . SER A 1 281 ? 10.518 -4.481 -28.439 1.00 96.50 281 SER A O 1
ATOM 2168 N N . ALA A 1 282 ? 8.270 -4.400 -28.504 1.00 97.62 282 ALA A N 1
ATOM 2169 C CA . ALA A 1 282 ? 8.087 -4.861 -27.137 1.00 97.62 282 ALA A CA 1
ATOM 2170 C C . ALA A 1 282 ? 6.920 -5.846 -27.017 1.00 97.62 282 ALA A C 1
ATOM 2172 O O . ALA A 1 282 ? 5.988 -5.825 -27.827 1.00 97.62 282 ALA A O 1
ATOM 2173 N N . THR A 1 283 ? 6.989 -6.694 -25.994 1.00 97.44 283 THR A N 1
ATOM 2174 C CA . THR A 1 283 ? 5.962 -7.678 -25.637 1.00 97.44 283 THR A CA 1
ATOM 2175 C C . THR A 1 283 ? 5.644 -7.627 -24.143 1.00 97.44 283 THR A C 1
ATOM 2177 O O . THR A 1 283 ? 6.507 -7.255 -23.349 1.00 97.44 283 THR A O 1
ATOM 2180 N N . ILE A 1 284 ? 4.419 -8.005 -23.773 1.00 97.56 284 ILE A N 1
ATOM 2181 C CA . ILE A 1 284 ? 3.909 -8.114 -22.403 1.00 97.56 284 ILE A CA 1
ATOM 2182 C C . ILE A 1 284 ? 3.369 -9.539 -22.223 1.00 97.56 284 ILE A C 1
ATOM 2184 O O . ILE A 1 284 ? 2.350 -9.876 -22.815 1.00 97.56 284 ILE A O 1
ATOM 2188 N N . ASN A 1 285 ? 4.035 -10.402 -21.447 1.00 92.38 285 ASN A N 1
ATOM 2189 C CA . ASN A 1 285 ? 3.635 -11.815 -21.261 1.00 92.38 285 ASN A CA 1
ATOM 2190 C C . ASN A 1 285 ? 3.404 -12.595 -22.580 1.00 92.38 285 ASN A C 1
ATOM 2192 O O . ASN A 1 285 ? 2.642 -13.558 -22.599 1.00 92.38 285 ASN A O 1
ATOM 2196 N N . SER A 1 286 ? 4.099 -12.215 -23.661 1.00 90.69 286 SER A N 1
ATOM 2197 C CA . SER A 1 286 ? 3.962 -12.680 -25.063 1.00 90.69 286 SER A CA 1
ATOM 2198 C C . SER A 1 286 ? 3.016 -11.875 -25.963 1.00 90.69 286 SER A C 1
ATOM 2200 O O . SER A 1 286 ? 3.148 -11.968 -27.183 1.00 90.69 286 SER A O 1
ATOM 2202 N N . ASP A 1 287 ? 2.137 -11.032 -25.417 1.00 94.81 287 ASP A N 1
ATOM 2203 C CA . ASP A 1 287 ? 1.295 -10.139 -26.221 1.00 94.81 287 ASP A CA 1
ATOM 2204 C C . ASP A 1 287 ? 2.123 -8.986 -26.796 1.00 94.81 287 ASP A C 1
ATOM 2206 O O . ASP A 1 287 ? 3.022 -8.456 -26.143 1.00 94.81 287 ASP A O 1
ATOM 2210 N N . LYS A 1 288 ? 1.825 -8.565 -28.028 1.00 96.56 288 LYS A N 1
ATOM 2211 C CA . LYS A 1 288 ? 2.491 -7.417 -28.656 1.00 96.56 288 LYS A CA 1
ATOM 2212 C C . LYS A 1 288 ? 2.074 -6.118 -27.959 1.00 96.56 288 LYS A C 1
ATOM 2214 O O . LYS A 1 288 ? 0.890 -5.899 -27.725 1.00 96.56 288 LYS A O 1
ATOM 2219 N N . ALA A 1 289 ? 3.037 -5.236 -27.692 1.00 96.69 289 ALA A N 1
ATOM 2220 C CA . ALA A 1 289 ? 2.744 -3.890 -27.208 1.00 96.69 289 ALA A CA 1
ATOM 2221 C C . ALA A 1 289 ? 1.955 -3.068 -28.241 1.00 96.69 289 ALA A C 1
ATOM 2223 O O . ALA A 1 289 ? 2.253 -3.120 -29.439 1.00 96.69 289 ALA A O 1
ATOM 2224 N N . ASP A 1 290 ? 1.007 -2.257 -27.772 1.00 97.62 290 ASP A N 1
ATOM 2225 C CA . ASP A 1 290 ? 0.207 -1.369 -28.622 1.00 97.62 290 ASP A CA 1
ATOM 2226 C C . ASP A 1 290 ? 1.029 -0.180 -29.133 1.00 97.62 290 ASP A C 1
ATOM 2228 O O . ASP A 1 290 ? 0.917 0.224 -30.291 1.00 97.62 290 ASP A O 1
ATOM 2232 N N . LYS A 1 291 ? 1.887 0.375 -28.272 1.00 96.81 291 LYS A N 1
ATOM 2233 C CA . LYS A 1 291 ? 2.788 1.481 -28.607 1.00 96.81 291 LYS A CA 1
ATOM 2234 C C . LYS A 1 291 ? 4.121 1.303 -27.897 1.00 96.81 291 LYS A C 1
ATOM 2236 O O . LYS A 1 291 ? 4.172 0.834 -26.759 1.00 96.81 291 LYS A O 1
ATOM 2241 N N . ILE A 1 292 ? 5.192 1.716 -28.566 1.00 96.31 292 ILE A N 1
ATOM 2242 C CA . ILE A 1 292 ? 6.527 1.797 -27.980 1.00 96.31 292 ILE A CA 1
ATOM 2243 C C . ILE A 1 292 ? 7.117 3.180 -28.230 1.00 96.31 292 ILE A C 1
ATOM 2245 O O . ILE A 1 292 ? 6.943 3.754 -29.306 1.00 96.31 292 ILE A O 1
ATOM 2249 N N . GLU A 1 293 ? 7.845 3.696 -27.250 1.00 96.31 293 GLU A N 1
ATOM 2250 C CA . GLU A 1 293 ? 8.581 4.951 -27.363 1.00 96.31 293 GLU A CA 1
ATOM 2251 C C . GLU A 1 293 ? 9.954 4.774 -26.718 1.00 96.31 293 GLU A C 1
ATOM 2253 O O . GLU A 1 293 ? 10.067 4.303 -25.585 1.00 96.31 293 GLU A O 1
ATOM 2258 N N . ILE A 1 294 ? 11.007 5.150 -27.442 1.00 95.81 294 ILE A N 1
ATOM 2259 C CA . ILE A 1 294 ? 12.362 5.180 -26.891 1.00 95.81 294 ILE A CA 1
ATOM 2260 C C . ILE A 1 294 ? 12.564 6.539 -26.249 1.00 95.81 294 ILE A C 1
ATOM 2262 O O . ILE A 1 294 ? 12.434 7.564 -26.918 1.00 95.81 294 ILE A O 1
ATOM 2266 N N . VAL A 1 295 ? 12.846 6.550 -24.951 1.00 94.81 295 VAL A N 1
ATOM 2267 C CA . VAL A 1 295 ? 12.849 7.772 -24.146 1.00 94.81 295 VAL A CA 1
ATOM 2268 C C . VAL A 1 295 ? 14.094 7.883 -23.271 1.00 94.81 295 VAL A C 1
ATOM 2270 O O . VAL A 1 295 ? 14.768 6.893 -22.980 1.00 94.81 295 VAL A O 1
ATOM 2273 N N . ASN A 1 296 ? 14.419 9.106 -22.862 1.00 89.88 296 ASN A N 1
ATOM 2274 C CA . ASN A 1 296 ? 15.421 9.363 -21.827 1.00 89.88 296 ASN A CA 1
ATOM 2275 C C . ASN A 1 296 ? 14.833 9.186 -20.411 1.00 89.88 296 ASN A C 1
ATOM 2277 O O . ASN A 1 296 ? 13.668 8.818 -20.249 1.00 89.88 296 ASN A O 1
ATOM 2281 N N . THR A 1 297 ? 15.624 9.481 -19.374 1.00 83.19 297 THR A N 1
ATOM 2282 C CA . THR A 1 297 ? 15.188 9.403 -17.965 1.00 83.19 297 THR A CA 1
ATOM 2283 C C . THR A 1 297 ? 13.993 10.306 -17.643 1.00 83.19 297 THR A C 1
ATOM 2285 O O . THR A 1 297 ? 13.246 10.009 -16.717 1.00 83.19 297 THR A O 1
ATOM 2288 N N . GLN A 1 298 ? 13.783 11.385 -18.403 1.00 83.06 298 GLN A N 1
ATOM 2289 C CA . GLN A 1 298 ? 12.655 12.311 -18.256 1.00 83.06 298 GLN A CA 1
ATOM 2290 C C . GLN A 1 298 ? 11.429 11.919 -19.100 1.00 83.06 298 GLN A C 1
ATOM 2292 O O . GLN A 1 298 ? 10.463 12.675 -19.162 1.00 83.06 298 GLN A O 1
ATOM 2297 N N . GLY A 1 299 ? 11.453 10.773 -19.789 1.00 81.12 299 GLY A N 1
ATOM 2298 C CA . GLY A 1 299 ? 10.343 10.323 -20.634 1.00 81.12 299 GLY A CA 1
ATOM 2299 C C . GLY A 1 299 ? 10.223 11.058 -21.975 1.00 81.12 299 GLY A C 1
ATOM 2300 O O . GLY A 1 299 ? 9.233 10.875 -22.682 1.00 81.12 299 GLY A O 1
ATOM 2301 N N . LYS A 1 300 ? 11.218 11.866 -22.361 1.00 88.81 300 LYS A N 1
ATOM 2302 C CA . LYS A 1 300 ? 11.256 12.543 -23.663 1.00 88.81 300 LYS A CA 1
ATOM 2303 C C . LYS A 1 300 ? 11.768 11.587 -24.735 1.00 88.81 300 LYS A C 1
ATOM 2305 O O . LYS A 1 300 ? 12.780 10.924 -24.522 1.00 88.81 300 LYS A O 1
ATOM 2310 N N . GLY A 1 301 ? 11.104 11.568 -25.892 1.00 91.62 301 GLY A N 1
ATOM 2311 C CA . GLY A 1 301 ? 11.508 10.769 -27.050 1.00 91.62 301 GLY A CA 1
ATOM 2312 C C . GLY A 1 301 ? 12.944 11.060 -27.496 1.00 91.62 301 GLY A C 1
ATOM 2313 O O . GLY A 1 301 ? 13.319 12.222 -27.669 1.00 91.62 301 GLY A O 1
ATOM 2314 N N . ILE A 1 302 ? 13.738 10.007 -27.687 1.00 90.38 302 ILE A N 1
ATOM 2315 C CA . ILE A 1 302 ? 15.127 10.080 -28.153 1.00 90.38 302 ILE A CA 1
ATOM 2316 C C . ILE A 1 302 ? 15.400 9.052 -29.253 1.00 90.38 302 ILE A C 1
ATOM 2318 O O . ILE A 1 302 ? 14.716 8.040 -29.380 1.00 90.38 302 ILE A O 1
ATOM 2322 N N . SER A 1 303 ? 16.458 9.295 -30.023 1.00 85.75 303 SER A N 1
ATOM 2323 C CA . SER A 1 303 ? 17.083 8.279 -30.874 1.00 85.75 303 SER A CA 1
ATOM 2324 C C . SER A 1 303 ? 18.300 7.690 -30.162 1.00 85.75 303 SER A C 1
ATOM 2326 O O . SER A 1 303 ? 19.052 8.423 -29.521 1.00 85.75 303 SER A O 1
ATOM 2328 N N . VAL A 1 304 ? 18.515 6.378 -30.277 1.00 86.06 304 VAL A N 1
ATOM 2329 C CA . VAL A 1 304 ? 19.663 5.710 -29.640 1.00 86.06 304 VAL A CA 1
ATOM 2330 C C . VAL A 1 304 ? 20.957 6.061 -30.383 1.00 86.06 304 VAL A C 1
ATOM 2332 O O . VAL A 1 304 ? 21.154 5.646 -31.526 1.00 86.06 304 VAL A O 1
ATOM 2335 N N . SER A 1 305 ? 21.842 6.818 -29.730 1.00 76.25 305 SER A N 1
ATOM 2336 C CA . SER A 1 305 ? 23.122 7.286 -30.280 1.00 76.25 305 SER A CA 1
ATOM 2337 C C . SER A 1 305 ? 24.245 6.251 -30.158 1.00 76.25 305 SER A C 1
ATOM 2339 O O . SER A 1 305 ? 24.238 5.391 -29.275 1.00 76.25 305 SER A O 1
ATOM 2341 N N . GLU A 1 306 ? 25.270 6.371 -31.009 1.00 76.12 306 GLU A N 1
ATOM 2342 C CA . GLU A 1 306 ? 26.468 5.510 -30.976 1.00 76.12 306 GLU A CA 1
ATOM 2343 C C . GLU A 1 306 ? 27.266 5.591 -29.669 1.00 76.12 306 GLU A C 1
ATOM 2345 O O . GLU A 1 306 ? 27.994 4.661 -29.340 1.00 76.12 306 GLU A O 1
ATOM 2350 N N . SER A 1 307 ? 27.120 6.677 -28.904 1.00 69.25 307 SER A N 1
ATOM 2351 C CA . SER A 1 307 ? 27.829 6.876 -27.634 1.00 69.25 307 SER A CA 1
ATOM 2352 C C . SER A 1 307 ? 27.456 5.853 -26.552 1.00 69.25 307 SER A C 1
ATOM 2354 O O . SER A 1 307 ? 28.131 5.778 -25.529 1.00 69.25 307 SER A O 1
ATOM 2356 N N . GLY A 1 308 ? 26.403 5.050 -26.768 1.00 68.50 308 GLY A N 1
ATOM 2357 C CA . GLY A 1 308 ? 25.981 4.013 -25.828 1.00 68.50 308 GLY A CA 1
ATOM 2358 C C . GLY A 1 308 ? 25.414 4.602 -24.538 1.00 68.50 308 GLY A C 1
ATOM 2359 O O . GLY A 1 308 ? 25.670 4.070 -23.459 1.00 68.50 308 GLY A O 1
ATOM 2360 N N . ASN A 1 309 ? 24.701 5.724 -24.645 1.00 82.56 309 ASN A N 1
ATOM 2361 C CA . ASN A 1 309 ? 23.988 6.302 -23.514 1.00 82.56 309 ASN A CA 1
ATOM 2362 C C . ASN A 1 309 ? 22.813 5.403 -23.124 1.00 82.56 309 ASN A C 1
ATOM 2364 O O . ASN A 1 309 ? 22.214 4.738 -23.977 1.00 82.56 309 ASN A O 1
ATOM 2368 N N . ASP A 1 310 ? 22.472 5.444 -21.843 1.00 91.81 310 ASP A N 1
ATOM 2369 C CA . ASP A 1 310 ? 21.306 4.757 -21.315 1.00 91.81 310 ASP A CA 1
ATOM 2370 C C . ASP A 1 310 ? 20.025 5.279 -21.970 1.00 91.81 310 ASP A C 1
ATOM 2372 O O . ASP A 1 310 ? 19.810 6.488 -22.108 1.00 91.81 310 ASP A O 1
ATOM 2376 N N . PHE A 1 311 ? 19.150 4.353 -22.343 1.00 94.38 311 PHE A N 1
ATOM 2377 C CA . PHE A 1 311 ? 17.811 4.652 -22.832 1.00 94.38 311 PHE A CA 1
ATOM 2378 C C . PHE A 1 311 ? 16.773 3.807 -22.101 1.00 94.38 311 PHE A C 1
ATOM 2380 O O . PHE A 1 311 ? 17.072 2.756 -21.534 1.00 94.38 311 PHE A O 1
ATOM 2387 N N . TYR A 1 312 ? 15.530 4.263 -22.139 1.00 96.00 312 TYR A N 1
ATOM 2388 C CA . TYR A 1 312 ? 14.378 3.558 -21.599 1.00 96.00 312 TYR A CA 1
ATOM 2389 C C . TYR A 1 312 ? 13.408 3.263 -22.732 1.00 96.00 312 TYR A C 1
ATOM 2391 O O . TYR A 1 312 ? 13.386 3.948 -23.759 1.00 96.00 312 TYR A O 1
ATOM 2399 N N . VAL A 1 313 ? 12.583 2.246 -22.533 1.00 96.94 313 VAL A N 1
ATOM 2400 C CA . VAL A 1 313 ? 11.477 1.929 -23.427 1.00 96.94 313 VAL A CA 1
ATOM 2401 C C . VAL A 1 313 ? 10.187 2.130 -22.657 1.00 96.94 313 VAL A C 1
ATOM 2403 O O . VAL A 1 313 ? 9.917 1.428 -21.683 1.00 96.94 313 VAL A O 1
ATOM 2406 N N . LYS A 1 314 ? 9.391 3.105 -23.091 1.00 96.81 314 LYS A N 1
ATOM 2407 C CA . LYS A 1 314 ? 8.010 3.249 -22.647 1.00 96.81 314 LYS A CA 1
ATOM 2408 C C . LYS A 1 314 ? 7.144 2.337 -23.509 1.00 96.81 314 LYS A C 1
ATOM 2410 O O . LYS A 1 314 ? 7.130 2.466 -24.731 1.00 96.81 314 LYS A O 1
ATOM 2415 N N . VAL A 1 315 ? 6.454 1.408 -22.865 1.00 97.25 315 VAL A N 1
ATOM 2416 C CA . VAL A 1 315 ? 5.619 0.380 -23.487 1.00 97.25 315 VAL A CA 1
ATOM 2417 C C . VAL A 1 315 ? 4.178 0.621 -23.066 1.00 97.25 315 VAL A C 1
ATOM 2419 O O . VAL A 1 315 ? 3.896 0.615 -21.872 1.00 97.25 315 VAL A O 1
ATOM 2422 N N . THR A 1 316 ? 3.269 0.822 -24.016 1.00 97.12 316 THR A N 1
ATOM 2423 C CA . THR A 1 316 ? 1.831 0.964 -23.742 1.00 97.12 316 THR A CA 1
ATOM 2424 C C . THR A 1 316 ? 1.098 -0.326 -24.084 1.00 97.12 316 THR A C 1
ATOM 2426 O O . THR A 1 316 ? 1.325 -0.915 -25.144 1.00 97.12 316 THR A O 1
ATOM 2429 N N . TYR A 1 317 ? 0.210 -0.733 -23.180 1.00 97.12 317 TYR A N 1
ATOM 2430 C CA . TYR A 1 317 ? -0.636 -1.911 -23.268 1.00 97.12 317 TYR A CA 1
ATOM 2431 C C . TYR A 1 317 ? -2.079 -1.534 -22.914 1.00 97.12 317 TYR A C 1
ATOM 2433 O O . TYR A 1 317 ? -2.413 -1.260 -21.761 1.00 97.12 317 TYR A O 1
ATOM 2441 N N . ASN A 1 318 ? -2.953 -1.496 -23.914 1.00 93.56 318 ASN A N 1
ATOM 2442 C CA . ASN A 1 318 ? -4.314 -0.968 -23.802 1.00 93.56 318 ASN A CA 1
ATOM 2443 C C . ASN A 1 318 ? -5.211 -1.793 -22.869 1.00 93.56 318 ASN A C 1
ATOM 2445 O O . ASN A 1 318 ? -6.130 -1.229 -22.271 1.00 93.56 318 ASN A O 1
ATOM 2449 N N . LYS A 1 319 ? -4.915 -3.093 -22.709 1.00 93.81 319 LYS A N 1
ATOM 2450 C CA . LYS A 1 319 ? -5.559 -3.987 -21.729 1.00 93.81 319 LYS A CA 1
ATOM 2451 C C . LYS A 1 319 ? -5.228 -3.611 -20.272 1.00 93.81 319 LYS A C 1
ATOM 2453 O O . LYS A 1 319 ? -5.972 -3.993 -19.376 1.00 93.81 319 LYS A O 1
ATOM 2458 N N . GLY A 1 320 ? -4.170 -2.829 -20.045 1.00 91.88 320 GLY A N 1
ATOM 2459 C CA . GLY A 1 320 ? -3.754 -2.351 -18.727 1.00 91.88 320 GLY A CA 1
ATOM 2460 C C . GLY A 1 320 ? -2.894 -3.340 -17.938 1.00 91.88 320 GLY A C 1
ATOM 2461 O O . GLY A 1 320 ? -2.763 -4.512 -18.291 1.00 91.88 320 GLY A O 1
ATOM 2462 N N . PHE A 1 321 ? -2.297 -2.840 -16.856 1.00 91.75 321 PHE A N 1
ATOM 2463 C CA . PHE A 1 321 ? -1.481 -3.604 -15.914 1.00 91.75 321 PHE A CA 1
ATOM 2464 C C . PHE A 1 321 ? -2.227 -3.742 -14.586 1.00 91.75 321 PHE A C 1
ATOM 2466 O O . PHE A 1 321 ? -2.227 -2.837 -13.756 1.00 91.75 321 PHE A O 1
ATOM 2473 N N . ALA A 1 322 ? -2.897 -4.876 -14.390 1.00 87.31 322 ALA A N 1
ATOM 2474 C CA . ALA A 1 322 ? -3.628 -5.137 -13.154 1.00 87.31 322 ALA A CA 1
ATOM 2475 C C . ALA A 1 322 ? -2.683 -5.357 -11.960 1.00 87.31 322 ALA A C 1
ATOM 2477 O O . ALA A 1 322 ? -1.684 -6.074 -12.064 1.00 87.31 322 ALA A O 1
ATOM 2478 N N . LYS A 1 323 ? -3.042 -4.789 -10.805 1.00 85.25 323 LYS A N 1
ATOM 2479 C CA . LYS A 1 323 ? -2.315 -4.987 -9.546 1.00 85.25 323 LYS A CA 1
ATOM 2480 C C . LYS A 1 323 ? -2.339 -6.457 -9.124 1.00 85.25 323 LYS A C 1
ATOM 2482 O O . LYS A 1 323 ? -3.323 -7.160 -9.336 1.00 85.25 323 LYS A O 1
ATOM 2487 N N . GLY A 1 324 ? -1.251 -6.918 -8.515 1.00 77.69 324 GLY A N 1
ATOM 2488 C CA . GLY A 1 324 ? -1.067 -8.291 -8.043 1.00 77.69 324 GLY A CA 1
ATOM 2489 C C . GLY A 1 324 ? -0.610 -9.281 -9.114 1.00 77.69 324 GLY A C 1
ATOM 2490 O O . GLY A 1 324 ? -0.206 -10.387 -8.763 1.00 77.69 324 GLY A O 1
ATOM 2491 N N . ILE A 1 325 ? -0.610 -8.893 -10.393 1.00 86.19 325 ILE A N 1
ATOM 2492 C CA . ILE A 1 325 ? -0.157 -9.732 -11.507 1.00 86.19 325 ILE A CA 1
ATOM 2493 C C . ILE A 1 325 ? 1.270 -9.338 -11.898 1.00 86.19 325 ILE A C 1
ATOM 2495 O O . ILE A 1 325 ? 1.576 -8.158 -12.067 1.00 86.19 325 ILE A O 1
ATOM 2499 N N . GLU A 1 326 ? 2.150 -10.329 -12.044 1.00 92.88 326 GLU A N 1
ATOM 2500 C CA . GLU A 1 326 ? 3.483 -10.121 -12.610 1.00 92.88 326 GLU A CA 1
ATOM 2501 C C . GLU A 1 326 ? 3.414 -10.087 -14.146 1.00 92.88 326 GLU A C 1
ATOM 2503 O O . GLU A 1 326 ? 2.842 -10.973 -14.787 1.00 92.88 326 GLU A O 1
ATOM 2508 N N . TYR A 1 327 ? 4.026 -9.065 -14.741 1.00 96.00 327 TYR A N 1
ATOM 2509 C CA . TYR A 1 327 ? 4.145 -8.893 -16.184 1.00 96.00 327 TYR A CA 1
ATOM 2510 C C . TYR A 1 327 ? 5.606 -8.920 -16.612 1.00 96.00 327 TYR A C 1
ATOM 2512 O O . TYR A 1 327 ? 6.432 -8.166 -16.099 1.00 96.00 327 TYR A O 1
ATOM 2520 N N . LYS A 1 328 ? 5.908 -9.743 -17.612 1.00 97.44 328 LYS A N 1
ATOM 2521 C CA . LYS A 1 328 ? 7.202 -9.823 -18.287 1.00 97.44 328 LYS A CA 1
ATOM 2522 C C . LYS A 1 328 ? 7.216 -8.896 -19.490 1.00 97.44 328 LYS A C 1
ATOM 2524 O O . LYS A 1 328 ? 6.471 -9.106 -20.448 1.00 97.44 328 LYS A O 1
ATOM 2529 N N . ILE A 1 329 ? 8.067 -7.880 -19.436 1.00 98.00 329 ILE A N 1
ATOM 2530 C CA . ILE A 1 329 ? 8.238 -6.883 -20.489 1.00 98.00 329 ILE A CA 1
ATOM 2531 C C . ILE A 1 329 ? 9.457 -7.261 -21.324 1.00 98.00 329 ILE A C 1
ATOM 2533 O O . ILE A 1 329 ? 10.597 -7.003 -20.931 1.00 98.00 329 ILE A O 1
ATOM 2537 N N . GLY A 1 330 ? 9.220 -7.890 -22.471 1.00 97.44 330 GLY A N 1
ATOM 2538 C CA . GLY A 1 330 ? 10.266 -8.261 -23.421 1.00 97.44 330 GLY A CA 1
ATOM 2539 C C . GLY A 1 330 ? 10.559 -7.112 -24.379 1.00 97.44 330 GLY A C 1
ATOM 2540 O O . GLY A 1 330 ? 9.658 -6.682 -25.091 1.00 97.44 330 GLY A O 1
ATOM 2541 N N . ILE A 1 331 ? 11.802 -6.640 -24.437 1.00 97.94 331 ILE A N 1
ATOM 2542 C CA . ILE A 1 331 ? 12.280 -5.627 -25.386 1.00 97.94 331 ILE A CA 1
ATOM 2543 C C . ILE A 1 331 ? 13.117 -6.317 -26.459 1.00 97.94 331 ILE A C 1
ATOM 2545 O O . ILE A 1 331 ? 14.091 -7.001 -26.145 1.00 97.94 331 ILE A O 1
ATOM 2549 N N . ASN A 1 332 ? 12.760 -6.114 -27.724 1.00 96.50 332 ASN A N 1
ATOM 2550 C CA . ASN A 1 332 ? 13.457 -6.674 -28.875 1.00 96.50 332 ASN A CA 1
ATOM 2551 C C . ASN A 1 332 ? 13.925 -5.565 -29.823 1.00 96.50 332 ASN A C 1
ATOM 2553 O O . ASN A 1 332 ? 13.142 -4.697 -30.219 1.00 96.50 332 ASN A O 1
ATOM 2557 N N . VAL A 1 333 ? 15.198 -5.629 -30.206 1.00 95.69 333 VAL A N 1
ATOM 2558 C CA . VAL A 1 333 ? 15.850 -4.697 -31.125 1.00 95.69 333 VAL A CA 1
ATOM 2559 C C . VAL A 1 333 ? 16.237 -5.455 -32.389 1.00 95.69 333 VAL A C 1
ATOM 2561 O O . VAL A 1 333 ? 17.131 -6.300 -32.361 1.00 95.69 333 VAL A O 1
ATOM 2564 N N . GLY A 1 334 ? 15.558 -5.167 -33.497 1.00 93.12 334 GLY A N 1
ATOM 2565 C CA . GLY A 1 334 ? 15.927 -5.648 -34.825 1.00 93.12 334 GLY A CA 1
ATOM 2566 C C . GLY A 1 334 ? 17.069 -4.814 -35.399 1.00 93.12 334 GLY A C 1
ATOM 2567 O O . GLY A 1 334 ? 17.030 -3.584 -35.332 1.00 93.12 334 GLY A O 1
ATOM 2568 N N . LEU A 1 335 ? 18.074 -5.480 -35.959 1.00 89.75 335 LEU A N 1
ATOM 2569 C CA . LEU A 1 335 ? 19.329 -4.898 -36.423 1.00 89.75 335 LEU A CA 1
ATOM 2570 C C . LEU A 1 335 ? 19.516 -5.211 -37.907 1.00 89.75 335 LEU A C 1
ATOM 2572 O O . LEU A 1 335 ? 19.607 -6.378 -38.283 1.00 89.75 335 LEU A O 1
ATOM 2576 N N . GLN A 1 336 ? 19.599 -4.175 -38.743 1.00 87.12 336 GLN A N 1
ATOM 2577 C CA . GLN A 1 336 ? 19.771 -4.321 -40.189 1.00 87.12 336 GLN A CA 1
ATOM 2578 C C . GLN A 1 336 ? 20.907 -3.441 -40.717 1.00 87.12 336 GLN A C 1
ATOM 2580 O O . GLN A 1 336 ? 20.910 -2.232 -40.503 1.00 87.12 336 GLN A O 1
ATOM 2585 N N . GLY A 1 337 ? 21.849 -4.015 -41.459 1.00 86.19 337 GLY A N 1
ATOM 2586 C CA . GLY A 1 337 ? 22.971 -3.288 -42.054 1.00 86.19 337 GLY A CA 1
ATOM 2587 C C . GLY A 1 337 ? 23.865 -4.204 -42.879 1.00 86.19 337 GLY A C 1
ATOM 2588 O O . GLY A 1 337 ? 23.416 -5.234 -43.378 1.00 86.19 337 GLY A O 1
ATOM 2589 N N . TYR A 1 338 ? 25.139 -3.847 -43.005 1.00 87.31 338 TYR A N 1
ATOM 2590 C CA . TYR A 1 338 ? 26.148 -4.707 -43.616 1.00 87.31 338 TYR A CA 1
ATOM 2591 C C . TYR A 1 338 ? 27.476 -4.592 -42.874 1.00 87.31 338 TYR A C 1
ATOM 2593 O O . TYR A 1 338 ? 27.860 -3.507 -42.433 1.00 87.31 338 TYR A O 1
ATOM 2601 N N . ARG A 1 339 ? 28.192 -5.709 -42.768 1.00 87.56 339 ARG A N 1
ATOM 2602 C CA . ARG A 1 339 ? 29.566 -5.752 -42.261 1.00 87.56 339 ARG A CA 1
ATOM 2603 C C . ARG A 1 339 ? 30.541 -5.811 -43.421 1.00 87.56 339 ARG A C 1
ATOM 2605 O O . ARG A 1 339 ? 30.234 -6.399 -44.459 1.00 87.56 339 ARG A O 1
ATOM 2612 N N . THR A 1 340 ? 31.702 -5.198 -43.252 1.00 91.12 340 THR A N 1
ATOM 2613 C CA . THR A 1 340 ? 32.716 -5.103 -44.304 1.00 91.12 340 THR A CA 1
ATOM 2614 C C . THR A 1 340 ? 33.965 -5.857 -43.877 1.00 91.12 340 THR A C 1
ATOM 2616 O O . THR A 1 340 ? 34.441 -5.722 -42.755 1.00 91.12 340 THR A O 1
ATOM 2619 N N . PHE A 1 341 ? 34.517 -6.625 -44.803 1.00 90.25 341 PHE A N 1
ATOM 2620 C CA . PHE A 1 341 ? 35.788 -7.312 -44.665 1.00 90.25 341 PHE A CA 1
ATOM 2621 C C . PHE A 1 341 ? 36.738 -6.765 -45.716 1.00 90.25 341 PHE A C 1
ATOM 2623 O O . PHE A 1 341 ? 36.392 -6.723 -46.895 1.00 90.25 341 PHE A O 1
ATOM 2630 N N . ALA A 1 342 ? 37.922 -6.349 -45.287 1.00 91.94 342 ALA A N 1
ATOM 2631 C CA . ALA A 1 342 ? 38.945 -5.810 -46.166 1.00 91.94 342 ALA A CA 1
ATOM 2632 C C . ALA A 1 342 ? 40.266 -6.517 -45.869 1.00 91.94 342 ALA A C 1
ATOM 2634 O O . ALA A 1 342 ? 40.862 -6.298 -44.812 1.00 91.94 342 ALA A O 1
ATOM 2635 N N . THR A 1 343 ? 40.700 -7.371 -46.791 1.00 90.69 343 THR A N 1
ATOM 2636 C CA . THR A 1 343 ? 41.958 -8.114 -46.665 1.00 90.69 343 THR A CA 1
ATOM 2637 C C . THR A 1 343 ? 43.005 -7.486 -47.572 1.00 90.69 343 THR A C 1
ATOM 2639 O O . THR A 1 343 ? 42.741 -7.211 -48.745 1.00 90.69 343 THR A O 1
ATOM 2642 N N . LEU A 1 344 ? 44.192 -7.250 -47.021 1.00 90.69 344 LEU A N 1
ATOM 2643 C CA . LEU A 1 344 ? 45.363 -6.802 -47.759 1.00 90.69 344 LEU A CA 1
ATOM 2644 C C . LEU A 1 344 ? 46.074 -8.017 -48.365 1.00 90.69 344 LEU A C 1
ATOM 2646 O O . LEU A 1 344 ? 46.558 -8.887 -47.643 1.00 90.69 344 LEU A O 1
ATOM 2650 N N . LEU A 1 345 ? 46.155 -8.040 -49.691 1.00 90.69 345 LEU A N 1
ATOM 2651 C CA . LEU A 1 345 ? 47.006 -8.939 -50.461 1.00 90.69 345 LEU A CA 1
ATOM 2652 C C . LEU A 1 345 ? 48.362 -8.253 -50.613 1.00 90.69 345 LEU A C 1
ATOM 2654 O O . LEU A 1 345 ? 48.530 -7.343 -51.435 1.00 90.69 345 LEU A O 1
ATOM 2658 N N . ASP A 1 346 ? 49.294 -8.633 -49.744 1.00 86.56 346 ASP A N 1
ATOM 2659 C CA . ASP A 1 346 ? 50.550 -7.914 -49.567 1.00 86.56 346 ASP A CA 1
ATOM 2660 C C . ASP A 1 346 ? 51.643 -8.423 -50.508 1.00 86.56 346 ASP A C 1
ATOM 2662 O O . ASP A 1 346 ? 51.576 -9.517 -51.076 1.00 86.56 346 ASP A O 1
ATOM 2666 N N . THR A 1 347 ? 52.679 -7.612 -50.672 1.00 82.94 347 THR A N 1
ATOM 2667 C CA . THR A 1 347 ? 53.833 -7.924 -51.507 1.00 82.94 347 THR A CA 1
ATOM 2668 C C . THR A 1 347 ? 55.086 -8.017 -50.631 1.00 82.94 347 THR A C 1
ATOM 2670 O O . THR A 1 347 ? 55.250 -7.202 -49.724 1.00 82.94 347 THR A O 1
ATOM 2673 N N . PRO A 1 348 ? 56.033 -8.925 -50.920 1.00 68.62 348 PRO A N 1
ATOM 2674 C CA . PRO A 1 348 ? 57.290 -8.997 -50.171 1.00 68.62 348 PRO A CA 1
ATOM 2675 C C . PRO A 1 348 ? 58.180 -7.745 -50.295 1.00 68.62 348 PRO A C 1
ATOM 2677 O O . PRO A 1 348 ? 59.129 -7.596 -49.530 1.00 68.62 348 PRO A O 1
ATOM 2680 N N . ASN A 1 349 ? 57.929 -6.869 -51.279 1.00 74.00 349 ASN A N 1
ATOM 2681 C CA . ASN A 1 349 ? 58.787 -5.736 -51.616 1.00 74.00 349 ASN A CA 1
ATOM 2682 C C . ASN A 1 349 ? 57.964 -4.461 -51.856 1.00 74.00 349 ASN A C 1
ATOM 2684 O O . ASN A 1 349 ? 57.111 -4.432 -52.736 1.00 74.00 349 ASN A O 1
ATOM 2688 N N . GLY A 1 350 ? 58.291 -3.371 -51.157 1.00 70.25 350 GLY A N 1
ATOM 2689 C CA . GLY A 1 350 ? 57.561 -2.101 -51.214 1.00 70.25 350 GLY A CA 1
ATOM 2690 C C . GLY A 1 350 ? 57.442 -1.421 -52.592 1.00 70.25 350 GLY A C 1
ATOM 2691 O O . GLY A 1 350 ? 56.632 -0.500 -52.714 1.00 70.25 350 GLY A O 1
ATOM 2692 N N . TYR A 1 351 ? 58.187 -1.861 -53.614 1.00 78.44 351 TYR A N 1
ATOM 2693 C CA . TYR A 1 351 ? 58.043 -1.397 -55.006 1.00 78.44 351 TYR A CA 1
ATOM 2694 C C . TYR A 1 351 ? 56.867 -2.033 -55.768 1.00 78.44 351 TYR A C 1
ATOM 2696 O O . TYR A 1 351 ? 56.464 -1.518 -56.816 1.00 78.44 351 TYR A O 1
ATOM 2704 N N . ASN A 1 352 ? 56.325 -3.150 -55.281 1.00 87.12 352 ASN A N 1
ATOM 2705 C CA . ASN A 1 352 ? 55.180 -3.817 -55.893 1.00 87.12 352 ASN A CA 1
ATOM 2706 C C . ASN A 1 352 ? 53.867 -3.270 -55.323 1.00 87.12 352 ASN A C 1
ATOM 2708 O O . ASN A 1 352 ? 53.814 -2.765 -54.202 1.00 87.12 352 ASN A O 1
ATOM 2712 N N . GLN A 1 353 ? 52.810 -3.349 -56.122 1.00 89.12 353 GLN A N 1
ATOM 2713 C CA . GLN A 1 353 ? 51.477 -2.858 -55.798 1.00 89.12 353 GLN A CA 1
ATOM 2714 C C . GLN A 1 353 ? 50.743 -3.841 -54.871 1.00 89.12 353 GLN A C 1
ATOM 2716 O O . GLN A 1 353 ? 50.298 -4.885 -55.349 1.00 89.12 353 GLN A O 1
ATOM 2721 N N . PRO A 1 354 ? 50.536 -3.522 -53.577 1.00 91.25 354 PRO A N 1
ATOM 2722 C CA . PRO A 1 354 ? 49.589 -4.267 -52.760 1.00 91.25 354 PRO A CA 1
ATOM 2723 C C . PRO A 1 354 ? 48.158 -4.011 -53.236 1.00 91.25 354 PRO A C 1
ATOM 2725 O O . PRO A 1 354 ? 47.827 -2.898 -53.679 1.00 91.25 354 PRO A O 1
ATOM 2728 N N . LEU A 1 355 ? 47.309 -5.027 -53.092 1.00 92.69 355 LEU A N 1
ATOM 2729 C CA . LEU A 1 355 ? 45.885 -4.961 -53.416 1.00 92.69 355 LEU A CA 1
ATOM 2730 C C . LEU A 1 355 ? 45.037 -5.144 -52.159 1.00 92.69 355 LEU A C 1
ATOM 2732 O O . LEU A 1 355 ? 45.413 -5.870 -51.247 1.00 92.69 355 LEU A O 1
ATOM 2736 N N . ALA A 1 356 ? 43.871 -4.512 -52.119 1.00 92.56 356 ALA A N 1
ATOM 2737 C CA . ALA A 1 356 ? 42.846 -4.779 -51.123 1.00 92.56 356 ALA A CA 1
ATOM 2738 C C . ALA A 1 356 ? 41.688 -5.500 -51.796 1.00 92.56 356 ALA A C 1
ATOM 2740 O O . ALA A 1 356 ? 41.136 -4.992 -52.768 1.00 92.56 356 ALA A O 1
ATOM 2741 N N . THR A 1 357 ? 41.302 -6.654 -51.263 1.00 92.75 357 THR A N 1
ATOM 2742 C CA . THR A 1 357 ? 40.037 -7.305 -51.613 1.00 92.75 357 THR A CA 1
ATOM 2743 C C . THR A 1 357 ? 38.987 -6.888 -50.593 1.00 92.75 357 THR A C 1
ATOM 2745 O O . THR A 1 357 ? 39.223 -6.971 -49.383 1.00 92.75 357 THR A O 1
ATOM 2748 N N . ILE A 1 358 ? 37.824 -6.439 -51.063 1.00 94.00 358 ILE A N 1
ATOM 2749 C CA . ILE A 1 358 ? 36.747 -5.968 -50.185 1.00 94.00 358 ILE A CA 1
ATOM 2750 C C . ILE A 1 358 ? 35.501 -6.832 -50.387 1.00 94.00 358 ILE A C 1
ATOM 2752 O O . ILE A 1 358 ? 35.038 -7.057 -51.502 1.00 94.00 358 ILE A O 1
ATOM 2756 N N . ARG A 1 359 ? 34.943 -7.309 -49.278 1.00 91.81 359 ARG A N 1
ATOM 2757 C CA . ARG A 1 359 ? 33.718 -8.110 -49.202 1.00 91.81 359 ARG A CA 1
ATOM 2758 C C . ARG A 1 359 ? 32.739 -7.414 -48.268 1.00 91.81 359 ARG A C 1
ATOM 2760 O O . ARG A 1 359 ? 33.138 -6.939 -47.207 1.00 91.81 359 ARG A O 1
ATOM 2767 N N . LYS A 1 360 ? 31.454 -7.400 -48.616 1.00 90.69 360 LYS A N 1
ATOM 2768 C CA . LYS A 1 360 ? 30.386 -6.960 -47.711 1.00 90.69 360 LYS A CA 1
ATOM 2769 C C . LYS A 1 360 ? 29.355 -8.060 -47.544 1.00 90.69 360 LYS A C 1
ATOM 2771 O O . LYS A 1 360 ? 29.016 -8.742 -48.504 1.00 90.69 360 LYS A O 1
ATOM 2776 N N . GLU A 1 361 ? 28.877 -8.218 -46.318 1.00 86.50 361 GLU A N 1
ATOM 2777 C CA . GLU A 1 361 ? 27.874 -9.217 -45.960 1.00 86.50 361 GLU A CA 1
ATOM 2778 C C . GLU A 1 361 ? 26.695 -8.561 -45.257 1.00 86.50 361 GLU A C 1
ATOM 2780 O O . GLU A 1 361 ? 26.882 -7.699 -44.393 1.00 86.50 361 GLU A O 1
ATOM 2785 N N . LEU A 1 362 ? 25.488 -9.006 -45.603 1.00 85.25 362 LEU A N 1
ATOM 2786 C CA . LEU A 1 362 ? 24.258 -8.574 -44.956 1.00 85.25 362 LEU A CA 1
ATOM 2787 C C . LEU A 1 362 ? 24.279 -8.936 -43.467 1.00 85.25 362 LEU A C 1
ATOM 2789 O O . LEU A 1 362 ? 24.536 -10.080 -43.094 1.00 85.25 362 LEU A O 1
ATOM 2793 N N . VAL A 1 363 ? 23.921 -7.972 -42.623 1.00 84.38 363 VAL A N 1
ATOM 2794 C CA . VAL A 1 363 ? 23.624 -8.209 -41.210 1.00 84.38 363 VAL A CA 1
ATOM 2795 C C . VAL A 1 363 ? 22.141 -7.974 -40.992 1.00 84.38 363 VAL A C 1
ATOM 2797 O O . VAL A 1 363 ? 21.653 -6.858 -41.149 1.00 84.38 363 VAL A O 1
ATOM 2800 N N . ASN A 1 364 ? 21.430 -9.049 -40.660 1.00 87.69 364 ASN A N 1
ATOM 2801 C CA . ASN A 1 364 ? 20.024 -9.028 -40.281 1.00 87.69 364 ASN A CA 1
ATOM 2802 C C . ASN A 1 364 ? 19.840 -9.917 -39.049 1.00 87.69 364 ASN A C 1
ATOM 2804 O O . ASN A 1 364 ? 19.689 -11.134 -39.159 1.00 87.69 364 ASN A O 1
ATOM 2808 N N . THR A 1 365 ? 19.947 -9.315 -37.874 1.00 91.00 365 THR A N 1
ATOM 2809 C CA . THR A 1 365 ? 19.928 -10.016 -36.588 1.00 91.00 365 THR A CA 1
ATOM 2810 C C . THR A 1 365 ? 18.968 -9.322 -35.629 1.00 91.00 365 THR A C 1
ATOM 2812 O O . THR A 1 365 ? 18.362 -8.297 -35.945 1.00 91.00 365 THR A O 1
ATOM 2815 N N . ASN A 1 366 ? 18.783 -9.891 -34.444 1.00 93.88 366 ASN A N 1
ATOM 2816 C CA . ASN A 1 366 ? 18.084 -9.219 -33.362 1.00 93.88 366 ASN A CA 1
ATOM 2817 C C . ASN A 1 366 ? 18.808 -9.444 -32.038 1.00 93.88 366 ASN A C 1
ATOM 2819 O O . ASN A 1 366 ? 19.600 -10.374 -31.882 1.00 93.88 366 ASN A O 1
ATOM 2823 N N . THR A 1 367 ? 18.530 -8.569 -31.084 1.00 95.25 367 THR A N 1
ATOM 2824 C CA . THR A 1 367 ? 18.952 -8.718 -29.697 1.00 95.25 367 THR A CA 1
ATOM 2825 C C . THR A 1 367 ? 17.773 -8.394 -28.792 1.00 95.25 367 THR A C 1
ATOM 2827 O O . THR A 1 367 ? 16.985 -7.493 -29.086 1.00 95.25 367 THR A O 1
ATOM 2830 N N . LYS A 1 368 ? 17.609 -9.159 -27.712 1.00 96.44 368 LYS A N 1
ATOM 2831 C CA . LYS A 1 368 ? 16.438 -9.068 -26.838 1.00 96.44 368 LYS A CA 1
ATOM 2832 C C . LYS A 1 368 ? 16.811 -9.144 -25.366 1.00 96.44 368 LYS A C 1
ATOM 2834 O O . LYS A 1 368 ? 17.794 -9.781 -24.998 1.00 96.44 368 LYS A O 1
ATOM 2839 N N . THR A 1 369 ? 15.987 -8.527 -24.534 1.00 97.25 369 THR A N 1
ATOM 2840 C CA . THR A 1 369 ? 16.064 -8.570 -23.071 1.00 97.25 369 THR A CA 1
ATOM 2841 C C . THR A 1 369 ? 14.654 -8.555 -22.487 1.00 97.25 369 THR A C 1
ATOM 2843 O O . THR A 1 369 ? 13.699 -8.242 -23.190 1.00 97.25 369 THR A O 1
ATOM 2846 N N . GLU A 1 370 ? 14.501 -8.902 -21.216 1.00 96.62 370 GLU A N 1
ATOM 2847 C CA . GLU A 1 370 ? 13.197 -8.967 -20.545 1.00 96.62 370 GLU A CA 1
ATOM 2848 C C . GLU A 1 370 ? 13.302 -8.437 -19.120 1.00 96.62 370 GLU A C 1
ATOM 2850 O O . GLU A 1 370 ? 14.259 -8.766 -18.432 1.00 96.62 370 GLU A O 1
ATOM 2855 N N . VAL A 1 371 ? 12.338 -7.658 -18.640 1.00 97.19 371 VAL A N 1
ATOM 2856 C CA . VAL A 1 371 ? 12.255 -7.247 -17.229 1.00 97.19 371 VAL A CA 1
ATOM 2857 C C . VAL A 1 371 ? 10.850 -7.500 -16.691 1.00 97.19 371 VAL A C 1
ATOM 2859 O O . VAL A 1 371 ? 9.873 -7.245 -17.390 1.00 97.19 371 VAL A O 1
ATOM 2862 N N . SER A 1 372 ? 10.745 -8.004 -15.462 1.00 96.56 372 SER A N 1
ATOM 2863 C CA . SER A 1 372 ? 9.456 -8.183 -14.793 1.00 96.56 372 SER A CA 1
ATOM 2864 C C . SER A 1 372 ? 9.018 -6.912 -14.070 1.00 96.56 372 SER A C 1
ATOM 2866 O O . SER A 1 372 ? 9.846 -6.162 -13.547 1.00 96.56 372 SER A O 1
ATOM 2868 N N . VAL A 1 373 ? 7.707 -6.707 -13.984 1.00 95.38 373 VAL A N 1
ATOM 2869 C CA . VAL A 1 373 ? 7.077 -5.714 -13.112 1.00 95.38 373 VAL A CA 1
ATOM 2870 C C . VAL A 1 373 ? 5.812 -6.288 -12.490 1.00 95.38 373 VAL A C 1
ATOM 2872 O O . VAL A 1 373 ? 5.029 -6.960 -13.157 1.00 95.38 373 VAL A O 1
ATOM 2875 N N . LYS A 1 374 ? 5.607 -5.997 -11.209 1.00 90.94 374 LYS A N 1
ATOM 2876 C CA . LYS A 1 374 ? 4.387 -6.306 -10.467 1.00 90.94 374 LYS A CA 1
ATOM 2877 C C . LYS A 1 374 ? 4.081 -5.119 -9.565 1.00 90.94 374 LYS A C 1
ATOM 2879 O O . LYS A 1 374 ? 4.933 -4.709 -8.779 1.00 90.94 374 LYS A O 1
ATOM 2884 N N . GLU A 1 375 ? 2.888 -4.549 -9.690 1.00 85.44 375 GLU A N 1
ATOM 2885 C CA . GLU A 1 375 ? 2.388 -3.604 -8.692 1.00 85.44 375 GLU A CA 1
ATOM 2886 C C . GLU A 1 375 ? 1.702 -4.405 -7.585 1.00 85.44 375 GLU A C 1
ATOM 2888 O O . GLU A 1 375 ? 0.740 -5.123 -7.853 1.00 85.44 375 GLU A O 1
ATOM 2893 N N . GLU A 1 376 ? 2.209 -4.333 -6.355 1.00 79.44 376 GLU A N 1
ATOM 2894 C CA . GLU A 1 376 ? 1.646 -5.095 -5.237 1.00 79.44 376 GLU A CA 1
ATOM 2895 C C . GLU A 1 376 ? 0.240 -4.604 -4.857 1.00 79.44 376 GLU A C 1
ATOM 2897 O O . GLU A 1 376 ? -0.025 -3.401 -4.776 1.00 79.44 376 GLU A O 1
ATOM 2902 N N . LEU A 1 377 ? -0.658 -5.556 -4.587 1.00 75.56 377 LEU A N 1
ATOM 2903 C CA . LEU A 1 377 ? -1.966 -5.289 -3.989 1.00 75.56 377 LEU A CA 1
ATOM 2904 C C . LEU A 1 377 ? -1.764 -4.939 -2.514 1.00 75.56 377 LEU A C 1
ATOM 2906 O O . LEU A 1 377 ? -1.093 -5.670 -1.791 1.00 75.56 377 LEU A O 1
ATOM 2910 N N . LYS A 1 378 ? -2.344 -3.825 -2.063 1.00 79.44 378 LYS A N 1
ATOM 2911 C CA . LYS A 1 378 ? -2.255 -3.376 -0.668 1.00 79.44 378 LYS A CA 1
ATOM 2912 C C . LYS A 1 378 ? -3.641 -3.283 -0.046 1.00 79.44 378 LYS A C 1
ATOM 2914 O O . LYS A 1 378 ? -4.595 -2.879 -0.709 1.00 79.44 378 LYS A O 1
ATOM 2919 N N . GLY A 1 379 ? -3.726 -3.622 1.230 1.00 87.94 379 GLY A N 1
ATOM 2920 C CA . GLY A 1 379 ? -4.904 -3.469 2.071 1.00 87.94 379 GLY A CA 1
ATOM 2921 C C . GLY A 1 379 ? -4.544 -3.764 3.518 1.00 87.94 379 GLY A C 1
ATOM 2922 O O . GLY A 1 379 ? -3.512 -4.380 3.784 1.00 87.94 379 GLY A O 1
ATOM 2923 N N . ASP A 1 380 ? -5.376 -3.310 4.440 1.00 93.94 380 ASP A N 1
ATOM 2924 C CA . ASP A 1 380 ? -5.217 -3.538 5.868 1.00 93.94 380 ASP A CA 1
ATOM 2925 C C . ASP A 1 380 ? -6.582 -3.608 6.559 1.00 93.94 380 ASP A C 1
ATOM 2927 O O . ASP A 1 380 ? -7.621 -3.348 5.942 1.00 93.94 380 ASP A O 1
ATOM 2931 N N . TYR A 1 381 ? -6.580 -4.010 7.828 1.00 96.88 381 TYR A N 1
ATOM 2932 C CA . TYR A 1 381 ? -7.711 -3.797 8.720 1.00 96.88 381 TYR A CA 1
ATOM 2933 C C . TYR A 1 381 ? -7.270 -3.567 10.167 1.00 96.88 381 TYR A C 1
ATOM 2935 O O . TYR A 1 381 ? -6.191 -3.992 10.587 1.00 96.88 381 TYR A O 1
ATOM 2943 N N . SER A 1 382 ? -8.145 -2.934 10.941 1.00 97.56 382 SER A N 1
ATOM 2944 C CA . SER A 1 382 ? -8.030 -2.788 12.391 1.00 97.56 382 SER A CA 1
ATOM 2945 C C . SER A 1 382 ? -9.182 -3.515 13.077 1.00 97.56 382 SER A C 1
ATOM 2947 O O . SER A 1 382 ? -10.294 -3.542 12.556 1.00 97.56 382 SER A O 1
ATOM 2949 N N . LEU A 1 383 ? -8.928 -4.109 14.243 1.00 98.19 383 LEU A N 1
ATOM 2950 C CA . LEU A 1 383 ? -9.951 -4.730 15.089 1.00 98.19 383 LEU A CA 1
ATOM 2951 C C . LEU A 1 383 ? -10.066 -3.924 16.375 1.00 98.19 383 LEU A C 1
ATOM 2953 O O . LEU A 1 383 ? -9.088 -3.809 17.115 1.00 98.19 383 LEU A O 1
ATOM 2957 N N . VAL A 1 384 ? -11.256 -3.402 16.640 1.00 98.12 384 VAL A N 1
ATOM 2958 C CA . VAL A 1 384 ? -11.566 -2.599 17.823 1.00 98.12 384 VAL A CA 1
ATOM 2959 C C . VAL A 1 384 ? -12.680 -3.282 18.603 1.00 98.12 384 VAL A C 1
ATOM 2961 O O . VAL A 1 384 ? -13.714 -3.638 18.034 1.00 98.12 384 VAL A O 1
ATOM 2964 N N . LEU A 1 385 ? -12.479 -3.466 19.905 1.00 97.88 385 LEU A N 1
ATOM 2965 C CA . LEU A 1 385 ? -13.561 -3.834 20.814 1.00 97.88 385 LEU A CA 1
ATOM 2966 C C . LEU A 1 385 ? -14.132 -2.554 21.415 1.00 97.88 385 LEU A C 1
ATOM 2968 O O . LEU A 1 385 ? -13.379 -1.662 21.793 1.00 97.88 385 LEU A O 1
ATOM 2972 N N . GLU A 1 386 ? -15.452 -2.475 21.498 1.00 96.75 386 GLU A N 1
ATOM 2973 C CA . GLU A 1 386 ? -16.187 -1.364 22.082 1.00 96.75 386 GLU A CA 1
ATOM 2974 C C . GLU A 1 386 ? -17.054 -1.884 23.226 1.00 96.75 386 GLU A C 1
ATOM 2976 O O . GLU A 1 386 ? -17.908 -2.753 23.043 1.00 96.75 386 GLU A O 1
ATOM 2981 N N . LYS A 1 387 ? -16.838 -1.347 24.418 1.00 94.25 387 LYS A N 1
ATOM 2982 C CA . LYS A 1 387 ? -17.535 -1.723 25.633 1.00 94.25 387 LYS A CA 1
ATOM 2983 C C . LYS A 1 387 ? -18.636 -0.722 25.949 1.00 94.25 387 LYS A C 1
ATOM 2985 O O . LYS A 1 387 ? -18.381 0.479 26.060 1.00 94.25 387 LYS A O 1
ATOM 2990 N N . ILE A 1 388 ? -19.847 -1.242 26.147 1.00 93.25 388 ILE A N 1
ATOM 2991 C CA . ILE A 1 388 ? -21.023 -0.442 26.506 1.00 93.25 388 ILE A CA 1
ATOM 2992 C C . ILE A 1 388 ? -21.802 -1.012 27.700 1.00 93.25 388 ILE A C 1
ATOM 2994 O O . ILE A 1 388 ? -21.643 -2.189 28.043 1.00 93.25 388 ILE A O 1
ATOM 2998 N N . ALA A 1 389 ? -22.653 -0.195 28.319 1.00 86.81 389 ALA A N 1
ATOM 2999 C CA . ALA A 1 389 ? -23.705 -0.634 29.237 1.00 86.81 389 ALA A CA 1
ATOM 3000 C C . ALA A 1 389 ? -24.948 -1.087 28.452 1.00 86.81 389 ALA A C 1
ATOM 3002 O O . ALA A 1 389 ? -25.141 -0.679 27.300 1.00 86.81 389 ALA A O 1
ATOM 3003 N N . ASN A 1 390 ? -25.812 -1.899 29.070 1.00 72.81 390 ASN A N 1
ATOM 3004 C CA . ASN A 1 390 ? -27.158 -2.198 28.564 1.00 72.81 390 ASN A CA 1
ATOM 3005 C C . ASN A 1 390 ? -27.985 -0.897 28.502 1.00 72.81 390 ASN A C 1
ATOM 3007 O O . ASN A 1 390 ? -28.631 -0.518 29.468 1.00 72.81 390 ASN A O 1
ATOM 3011 N N . GLY A 1 391 ? -27.899 -0.188 27.375 1.00 66.75 391 GLY A N 1
ATOM 3012 C CA . GLY A 1 391 ? -28.418 1.176 27.197 1.00 66.75 391 GLY A CA 1
ATOM 3013 C C . GLY A 1 391 ? -27.579 2.030 26.235 1.00 66.75 391 GLY A C 1
ATOM 3014 O O . GLY A 1 391 ? -28.075 3.016 25.702 1.00 66.75 391 GLY A O 1
ATOM 3015 N N . GLY A 1 392 ? -26.338 1.616 25.940 1.00 81.19 392 GLY A N 1
ATOM 3016 C CA . GLY A 1 392 ? -25.473 2.239 24.928 1.00 81.19 392 GLY A CA 1
ATOM 3017 C C . GLY A 1 392 ? -24.377 3.158 25.474 1.00 81.19 392 GLY A C 1
ATOM 3018 O O . GLY A 1 392 ? -23.520 3.590 24.701 1.00 81.19 392 GLY A O 1
ATOM 3019 N N . GLU A 1 393 ? -24.363 3.424 26.782 1.00 89.62 393 GLU A N 1
ATOM 3020 C CA . GLU A 1 393 ? -23.322 4.227 27.437 1.00 89.62 393 GLU A CA 1
ATOM 3021 C C . GLU A 1 393 ? -21.947 3.568 27.305 1.00 89.62 393 GLU A C 1
ATOM 3023 O O . GLU A 1 393 ? -21.828 2.354 27.449 1.00 89.62 393 GLU A O 1
ATOM 3028 N N . LYS A 1 394 ? -20.904 4.353 27.016 1.00 93.50 394 LYS A N 1
ATOM 3029 C CA . LYS A 1 394 ? -19.537 3.851 26.808 1.00 93.50 394 LYS A CA 1
ATOM 3030 C C . LYS A 1 394 ? -18.847 3.572 28.142 1.00 93.50 394 LYS A C 1
ATOM 3032 O O . LYS A 1 394 ? -18.955 4.375 29.062 1.00 93.50 394 LYS A O 1
ATOM 3037 N N . ILE A 1 395 ? -18.107 2.465 28.230 1.00 91.94 395 ILE A N 1
ATOM 3038 C CA . ILE A 1 395 ? -17.483 2.011 29.483 1.00 91.94 395 ILE A CA 1
ATOM 3039 C C . ILE A 1 395 ? -15.962 1.936 29.348 1.00 91.94 395 ILE A C 1
ATOM 3041 O O . ILE A 1 395 ? -15.429 1.089 28.626 1.00 91.94 395 ILE A O 1
ATOM 3045 N N . SER A 1 396 ? -15.263 2.771 30.113 1.00 93.62 396 SER A N 1
ATOM 3046 C CA . SER A 1 396 ? -13.808 2.717 30.289 1.00 93.62 396 SER A CA 1
ATOM 3047 C C . SER A 1 396 ? -13.392 1.734 31.385 1.00 93.62 396 SER A C 1
ATOM 3049 O O . SER A 1 396 ? -14.162 1.477 32.309 1.00 93.62 396 SER A O 1
ATOM 3051 N N . GLY A 1 397 ? -12.146 1.259 31.362 1.00 93.00 397 GLY A N 1
ATOM 3052 C CA . GLY A 1 397 ? -11.582 0.465 32.462 1.00 93.00 397 GLY A CA 1
ATOM 3053 C C . GLY A 1 397 ? -11.667 -1.054 32.293 1.00 93.00 397 GLY A C 1
ATOM 3054 O O . GLY A 1 397 ? -11.268 -1.768 33.207 1.00 93.00 397 GLY A O 1
ATOM 3055 N N . VAL A 1 398 ? -12.165 -1.563 31.160 1.00 94.75 398 VAL A N 1
ATOM 3056 C CA . VAL A 1 398 ? -12.368 -3.009 30.949 1.00 94.75 398 VAL A CA 1
ATOM 3057 C C . VAL A 1 398 ? -11.192 -3.652 30.217 1.00 94.75 398 VAL A C 1
ATOM 3059 O O . VAL A 1 398 ? -10.708 -3.115 29.221 1.00 94.75 398 VAL A O 1
ATOM 3062 N N . THR A 1 399 ? -10.759 -4.825 30.679 1.00 96.31 399 THR A N 1
ATOM 3063 C CA . THR A 1 399 ? -9.623 -5.574 30.115 1.00 96.31 399 THR A CA 1
ATOM 3064 C C . THR A 1 399 ? -10.061 -6.918 29.528 1.00 96.31 399 THR A C 1
ATOM 3066 O O . THR A 1 399 ? -10.812 -7.678 30.146 1.00 96.31 399 THR A O 1
ATOM 3069 N N . PHE A 1 400 ? -9.526 -7.251 28.351 1.00 97.38 400 PHE A N 1
ATOM 3070 C CA . PHE A 1 400 ? -9.804 -8.472 27.593 1.00 97.38 400 PHE A CA 1
ATOM 3071 C C . PHE A 1 400 ? -8.548 -9.328 27.398 1.00 97.38 400 PHE A C 1
ATOM 3073 O O . PHE A 1 400 ? -7.446 -8.810 27.211 1.00 97.38 400 PHE A O 1
ATOM 3080 N N . LYS A 1 401 ? -8.717 -10.652 27.348 1.00 96.94 401 LYS A N 1
ATOM 3081 C CA . LYS A 1 401 ? -7.757 -11.573 26.719 1.00 96.94 401 LYS A CA 1
ATOM 3082 C C . LYS A 1 401 ? -8.187 -11.812 25.284 1.00 96.94 401 LYS A C 1
ATOM 3084 O O . LYS A 1 401 ? -9.342 -12.158 25.045 1.00 96.94 401 LYS A O 1
ATOM 3089 N N . VAL A 1 402 ? -7.256 -11.670 24.347 1.00 97.56 402 VAL A N 1
ATOM 3090 C CA . VAL A 1 402 ? -7.494 -11.989 22.939 1.00 97.56 402 VAL A CA 1
ATOM 3091 C C . VAL A 1 402 ? -6.422 -12.936 22.417 1.00 97.56 402 VAL A C 1
ATOM 3093 O O . VAL A 1 402 ? -5.228 -12.731 22.644 1.00 97.56 402 VAL A O 1
ATOM 3096 N N . LYS A 1 403 ? -6.861 -13.974 21.706 1.00 97.19 403 LYS A N 1
ATOM 3097 C CA . LYS A 1 403 ? -6.018 -14.925 20.980 1.00 97.19 403 LYS A CA 1
ATOM 3098 C C . LYS A 1 403 ? -6.338 -14.857 19.493 1.00 97.19 403 LYS A C 1
ATOM 3100 O O . LYS A 1 403 ? -7.500 -14.968 19.114 1.00 97.19 403 LYS A O 1
ATOM 3105 N N . GLU A 1 404 ? -5.315 -14.705 18.662 1.00 96.00 404 GLU A N 1
ATOM 3106 C CA . GLU A 1 404 ? -5.437 -14.733 17.202 1.00 96.00 404 GLU A CA 1
ATOM 3107 C C . GLU A 1 404 ? -5.066 -16.125 16.670 1.00 96.00 404 GLU A C 1
ATOM 3109 O O . GLU A 1 404 ? -3.917 -16.558 16.782 1.00 96.00 404 GLU A O 1
ATOM 3114 N N . GLY A 1 405 ? -6.036 -16.846 16.106 1.00 93.25 405 GLY A N 1
ATOM 3115 C CA . GLY A 1 405 ? -5.875 -18.211 15.605 1.00 93.25 405 GLY A CA 1
ATOM 3116 C C . GLY A 1 405 ? -5.211 -19.141 16.627 1.00 93.25 405 GLY A C 1
ATOM 3117 O O . GLY A 1 405 ? -5.691 -19.327 17.747 1.00 93.25 405 GLY A O 1
ATOM 3118 N N . THR A 1 406 ? -4.076 -19.731 16.245 1.00 90.00 406 THR A N 1
ATOM 3119 C CA . THR A 1 406 ? -3.261 -20.598 17.114 1.00 90.00 406 THR A CA 1
ATOM 3120 C C . THR A 1 406 ? -2.136 -19.858 17.843 1.00 90.00 406 THR A C 1
ATOM 3122 O O . THR A 1 406 ? -1.316 -20.516 18.476 1.00 90.00 406 THR A O 1
ATOM 3125 N N . GLY A 1 407 ? -2.062 -18.530 17.730 1.00 91.44 407 GLY A N 1
ATOM 3126 C CA . GLY A 1 407 ? -1.013 -17.709 18.335 1.00 91.44 407 GLY A CA 1
ATOM 3127 C C . GLY A 1 407 ? -1.150 -17.538 19.849 1.00 91.44 407 GLY A C 1
ATOM 3128 O O . GLY A 1 407 ? -2.008 -18.146 20.494 1.00 91.44 407 GLY A O 1
ATOM 3129 N N . ASP A 1 408 ? -0.298 -16.681 20.408 1.00 92.81 408 ASP A N 1
ATOM 3130 C CA . ASP A 1 408 ? -0.268 -16.402 21.842 1.00 92.81 408 ASP A CA 1
ATOM 3131 C C . ASP A 1 408 ? -1.484 -15.592 22.307 1.00 92.81 408 ASP A C 1
ATOM 3133 O O . ASP A 1 408 ? -2.025 -14.749 21.587 1.00 92.81 408 ASP A O 1
ATOM 3137 N N . ILE A 1 409 ? -1.886 -15.829 23.556 1.00 95.62 409 ILE A N 1
ATOM 3138 C CA . ILE A 1 409 ? -2.900 -15.028 24.242 1.00 95.62 409 ILE A CA 1
ATOM 3139 C C . ILE A 1 409 ? -2.252 -13.722 24.705 1.00 95.62 409 ILE A C 1
ATOM 3141 O O . ILE A 1 409 ? -1.224 -13.743 25.382 1.00 95.62 409 ILE A O 1
ATOM 3145 N N . LYS A 1 410 ? -2.877 -12.587 24.389 1.00 96.50 410 LYS A N 1
ATOM 3146 C CA . LYS A 1 410 ? -2.443 -11.253 24.827 1.00 96.50 410 LYS A CA 1
ATOM 3147 C C . LYS A 1 410 ? -3.550 -10.548 25.603 1.00 96.50 410 LYS A C 1
ATOM 3149 O O . LYS A 1 410 ? -4.733 -10.797 25.373 1.00 96.50 410 LYS A O 1
ATOM 3154 N N . LEU A 1 411 ? -3.152 -9.674 26.523 1.00 96.38 411 LEU A N 1
ATOM 3155 C CA . LEU A 1 411 ? -4.059 -8.791 27.253 1.00 96.38 411 LEU A CA 1
ATOM 3156 C C . LEU A 1 411 ? -4.206 -7.464 26.511 1.00 96.38 411 LEU A C 1
ATOM 3158 O O . LEU A 1 411 ? -3.219 -6.910 26.029 1.00 96.38 411 LEU A O 1
ATOM 3162 N N . TYR A 1 412 ? -5.434 -6.965 26.450 1.00 96.50 412 TYR A N 1
ATOM 3163 C CA . TYR A 1 412 ? -5.791 -5.705 25.818 1.00 96.50 412 TYR A CA 1
ATOM 3164 C C . TYR A 1 412 ? -6.720 -4.921 26.731 1.00 96.50 412 TYR A C 1
ATOM 3166 O O . TYR A 1 412 ? -7.744 -5.437 27.172 1.00 96.50 412 TYR A O 1
ATOM 3174 N N . GLY A 1 413 ? -6.368 -3.669 26.982 1.00 92.31 413 GLY A N 1
ATOM 3175 C CA . GLY A 1 413 ? -7.121 -2.765 27.836 1.00 92.31 413 GLY A CA 1
ATOM 3176 C C . GLY A 1 413 ? -6.201 -2.030 28.812 1.00 92.31 413 GLY A C 1
ATOM 3177 O O . GLY A 1 413 ? -4.976 -2.145 28.697 1.00 92.31 413 GLY A O 1
ATOM 3178 N N . PRO A 1 414 ? -6.777 -1.289 29.767 1.00 94.44 414 PRO A N 1
ATOM 3179 C CA . PRO A 1 414 ? -8.215 -1.039 29.914 1.00 94.44 414 PRO A CA 1
ATOM 3180 C C . PRO A 1 414 ? -8.821 -0.281 28.718 1.00 94.44 414 PRO A C 1
ATOM 3182 O O . PRO A 1 414 ? -8.109 0.442 28.021 1.00 94.44 414 PRO A O 1
ATOM 3185 N N . THR A 1 415 ? -10.124 -0.438 28.466 1.00 96.06 415 THR A N 1
ATOM 3186 C CA . THR A 1 415 ? -10.856 0.392 27.493 1.00 96.06 415 THR A CA 1
ATOM 3187 C C . THR A 1 415 ? -10.748 1.873 27.843 1.00 96.06 415 THR A C 1
ATOM 3189 O O . THR A 1 415 ? -10.753 2.247 29.020 1.00 96.06 415 THR A O 1
ATOM 3192 N N . ASP A 1 416 ? -10.650 2.718 26.820 1.00 95.62 416 ASP A N 1
ATOM 3193 C CA . ASP A 1 416 ? -10.511 4.165 26.979 1.00 95.62 416 ASP A CA 1
ATOM 3194 C C . ASP A 1 416 ? -11.844 4.863 27.317 1.00 95.62 416 ASP A C 1
ATOM 3196 O O . ASP A 1 416 ? -12.879 4.224 27.514 1.00 95.62 416 ASP A O 1
ATOM 3200 N N . SER A 1 417 ? -11.840 6.199 27.380 1.00 93.38 417 SER A N 1
ATOM 3201 C CA . SER A 1 417 ? -13.036 7.009 27.666 1.00 93.38 417 SER A CA 1
ATOM 3202 C C . SER A 1 417 ? -14.138 6.916 26.603 1.00 93.38 417 SER A C 1
ATOM 3204 O O . SER A 1 417 ? -15.271 7.313 26.868 1.00 93.38 417 SER A O 1
ATOM 3206 N N . LYS A 1 418 ? -13.845 6.383 25.411 1.00 94.62 418 LYS A N 1
ATOM 3207 C CA . LYS A 1 418 ? -14.838 6.068 24.370 1.00 94.62 418 LYS A CA 1
ATOM 3208 C C . LYS A 1 418 ? -15.352 4.634 24.487 1.00 94.62 418 LYS A C 1
ATOM 3210 O O . LYS A 1 418 ? -16.180 4.213 23.681 1.00 94.62 418 LYS A O 1
ATOM 3215 N N . GLY A 1 419 ? -14.883 3.897 25.491 1.00 94.88 419 GLY A N 1
ATOM 3216 C CA . GLY A 1 419 ? -15.142 2.482 25.681 1.00 94.88 419 GLY A CA 1
ATOM 3217 C C . GLY A 1 419 ? -14.405 1.603 24.681 1.00 94.88 419 GLY A C 1
ATOM 3218 O O . GLY A 1 419 ? -14.781 0.450 24.513 1.00 94.88 419 GLY A O 1
ATOM 3219 N N . GLU A 1 420 ? -13.382 2.106 23.993 1.00 97.12 420 GLU A N 1
ATOM 3220 C CA . GLU A 1 420 ? -12.717 1.381 22.915 1.00 97.12 420 GLU A CA 1
ATOM 3221 C C . GLU A 1 420 ? -11.367 0.804 23.358 1.00 97.12 420 GLU A C 1
ATOM 3223 O O . GLU A 1 420 ? -10.659 1.351 24.204 1.00 97.12 420 GLU A O 1
ATOM 3228 N N . VAL A 1 421 ? -10.988 -0.323 22.755 1.00 97.50 421 VAL A N 1
ATOM 3229 C CA . VAL A 1 421 ? -9.624 -0.857 22.794 1.00 97.50 421 VAL A CA 1
ATOM 3230 C C . VAL A 1 421 ? -9.269 -1.457 21.436 1.00 97.50 421 VAL A C 1
ATOM 3232 O O . VAL A 1 421 ? -10.019 -2.248 20.862 1.00 97.50 421 VAL A O 1
ATOM 3235 N N . THR A 1 422 ? -8.111 -1.073 20.900 1.00 97.44 422 THR A N 1
ATOM 3236 C CA . THR A 1 422 ? -7.617 -1.590 19.616 1.00 97.44 422 THR A CA 1
ATOM 3237 C C . THR A 1 422 ? -6.811 -2.868 19.836 1.00 97.44 422 THR A C 1
ATOM 3239 O O . THR A 1 422 ? -5.819 -2.867 20.560 1.00 97.44 422 THR A O 1
ATOM 3242 N N . ILE A 1 423 ? -7.220 -3.956 19.184 1.00 97.44 423 ILE A N 1
ATOM 3243 C CA . ILE A 1 423 ? -6.594 -5.284 19.281 1.00 97.44 423 ILE A CA 1
ATOM 3244 C C . ILE A 1 423 ? -5.489 -5.453 18.240 1.00 97.44 423 ILE A C 1
ATOM 3246 O O . ILE A 1 423 ? -4.380 -5.902 18.538 1.00 97.44 423 ILE A O 1
ATOM 3250 N N . VAL A 1 424 ? -5.792 -5.068 17.003 1.00 94.94 424 VAL A N 1
ATOM 3251 C CA . VAL A 1 424 ? -4.821 -4.955 15.914 1.00 94.94 424 VAL A CA 1
ATOM 3252 C C . VAL A 1 424 ? -5.049 -3.633 15.204 1.00 94.94 424 VAL A C 1
ATOM 3254 O O . VAL A 1 424 ? -6.191 -3.249 14.959 1.00 94.94 424 VAL A O 1
ATOM 3257 N N . ASN A 1 425 ? -3.955 -2.941 14.897 1.00 95.06 425 ASN A N 1
ATOM 3258 C CA . ASN A 1 425 ? -3.965 -1.656 14.213 1.00 95.06 425 ASN A CA 1
ATOM 3259 C C . ASN A 1 425 ? -3.305 -1.811 12.839 1.00 95.06 425 ASN A C 1
ATOM 3261 O O . ASN A 1 425 ? -2.140 -2.206 12.774 1.00 95.06 425 ASN A O 1
ATOM 3265 N N . ASN A 1 426 ? -4.041 -1.508 11.768 1.00 93.19 426 ASN A N 1
ATOM 3266 C CA . ASN A 1 426 ? -3.584 -1.545 10.374 1.00 93.19 426 ASN A CA 1
ATOM 3267 C C . ASN A 1 426 ? -2.838 -2.839 10.009 1.00 93.19 426 ASN A C 1
ATOM 3269 O O . ASN A 1 426 ? -1.764 -2.821 9.402 1.00 93.19 426 ASN A O 1
ATOM 3273 N N . LYS A 1 427 ? -3.395 -3.990 10.394 1.00 94.38 427 LYS A N 1
ATOM 3274 C CA . LYS A 1 427 ? -2.834 -5.293 10.041 1.00 94.38 427 LYS A CA 1
ATOM 3275 C C . LYS A 1 427 ? -2.906 -5.478 8.527 1.00 94.38 427 LYS A C 1
ATOM 3277 O O . LYS A 1 427 ? -3.997 -5.502 7.963 1.00 94.38 427 LYS A O 1
ATOM 3282 N N . ALA A 1 428 ? -1.751 -5.636 7.885 1.00 92.56 428 ALA A N 1
ATOM 3283 C CA . ALA A 1 428 ? -1.659 -5.812 6.441 1.00 92.56 428 ALA A CA 1
ATOM 3284 C C . ALA A 1 428 ? -2.390 -7.079 5.961 1.00 92.56 428 ALA A C 1
ATOM 3286 O O . ALA A 1 428 ? -2.299 -8.149 6.570 1.00 92.56 428 ALA A O 1
ATOM 3287 N N . ILE A 1 429 ? -3.083 -6.963 4.830 1.00 92.12 429 ILE A N 1
ATOM 3288 C CA . ILE A 1 429 ? -3.709 -8.079 4.124 1.00 92.12 429 ILE A CA 1
ATOM 3289 C C . ILE A 1 429 ? -2.829 -8.441 2.929 1.00 92.12 429 ILE A C 1
ATOM 3291 O O . ILE A 1 429 ? -2.773 -7.712 1.941 1.00 92.12 429 ILE A O 1
ATOM 3295 N N . GLU A 1 430 ? -2.147 -9.580 3.020 1.00 86.00 430 GLU A N 1
ATOM 3296 C CA . GLU A 1 430 ? -1.245 -10.068 1.965 1.00 86.00 430 GLU A CA 1
ATOM 3297 C C . GLU A 1 430 ? -1.943 -11.016 0.978 1.00 86.00 430 GLU A C 1
ATOM 3299 O O . GLU A 1 430 ? -1.549 -11.135 -0.184 1.00 86.00 430 GLU A O 1
ATOM 3304 N N . LYS A 1 431 ? -2.987 -11.705 1.448 1.00 88.19 431 LYS A N 1
ATOM 3305 C CA . LYS A 1 431 ? -3.774 -12.681 0.689 1.00 88.19 431 LYS A CA 1
ATOM 3306 C C . LYS A 1 431 ? -5.196 -12.790 1.226 1.00 88.19 431 LYS A C 1
ATOM 3308 O O . LYS A 1 431 ? -5.462 -12.462 2.386 1.00 88.19 431 LYS A O 1
ATOM 3313 N N . GLU A 1 432 ? -6.083 -13.316 0.389 1.00 91.69 432 GLU A N 1
ATOM 3314 C CA . GLU A 1 432 ? -7.434 -13.707 0.793 1.00 91.69 432 GLU A CA 1
ATOM 3315 C C . GLU A 1 432 ? -7.400 -14.817 1.853 1.00 91.69 432 GLU A C 1
ATOM 3317 O O . GLU A 1 432 ? -6.460 -15.616 1.927 1.00 91.69 432 GLU A O 1
ATOM 3322 N N . GLY A 1 433 ? -8.424 -14.854 2.701 1.00 94.19 433 GLY A N 1
ATOM 3323 C CA . GLY A 1 433 ? -8.544 -15.849 3.763 1.00 94.19 433 GLY A CA 1
ATOM 3324 C C . GLY A 1 433 ? -9.316 -15.335 4.968 1.00 94.19 433 GLY A C 1
ATOM 3325 O O . GLY A 1 433 ? -9.854 -14.231 4.951 1.00 94.19 433 GLY A O 1
ATOM 3326 N N . ILE A 1 434 ? -9.355 -16.134 6.029 1.00 95.75 434 ILE A N 1
ATOM 3327 C CA . ILE A 1 434 ? -10.098 -15.819 7.251 1.00 95.75 434 ILE A CA 1
ATOM 3328 C C . ILE A 1 434 ? -9.115 -15.723 8.413 1.00 95.75 434 ILE A C 1
ATOM 3330 O O . ILE A 1 434 ? -8.330 -16.646 8.624 1.00 95.75 434 ILE A O 1
ATOM 3334 N N . ASP A 1 435 ? -9.176 -14.618 9.152 1.00 96.38 435 ASP A N 1
ATOM 3335 C CA . ASP A 1 435 ? -8.527 -14.491 10.456 1.00 96.38 435 ASP A CA 1
ATOM 3336 C C . ASP A 1 435 ? -9.538 -14.820 11.560 1.00 96.38 435 ASP A C 1
ATOM 3338 O O . ASP A 1 435 ? -10.694 -14.402 11.495 1.00 96.38 435 ASP A O 1
ATOM 3342 N N . GLU A 1 436 ? -9.109 -15.593 12.557 1.00 97.56 436 GLU A N 1
ATOM 3343 C CA . GLU A 1 436 ? -9.924 -16.025 13.696 1.00 97.56 436 GLU A CA 1
ATOM 3344 C C . GLU A 1 436 ? -9.419 -15.359 14.977 1.00 97.56 436 GLU A C 1
ATOM 3346 O O . GLU A 1 436 ? -8.218 -15.357 15.244 1.00 97.56 436 GLU A O 1
ATOM 3351 N N . TYR A 1 437 ? -10.335 -14.831 15.783 1.00 98.06 437 TYR A N 1
ATOM 3352 C CA . TYR A 1 437 ? -10.055 -14.256 17.093 1.00 98.06 437 TYR A CA 1
ATOM 3353 C C . TYR A 1 437 ? -10.926 -14.909 18.154 1.00 98.06 437 TYR A C 1
ATOM 3355 O O . TYR A 1 437 ? -12.108 -15.163 17.941 1.00 98.06 437 TYR A O 1
ATOM 3363 N N . THR A 1 438 ? -10.335 -15.143 19.316 1.00 97.69 438 THR A N 1
ATOM 3364 C CA . THR A 1 438 ? -11.018 -15.594 20.525 1.00 97.69 438 THR A CA 1
ATOM 3365 C C . THR A 1 438 ? -10.859 -14.524 21.594 1.00 97.69 438 THR A C 1
ATOM 3367 O O . THR A 1 438 ? -9.728 -14.158 21.910 1.00 97.69 438 THR A O 1
ATOM 3370 N N . ILE A 1 439 ? -11.968 -14.001 22.111 1.00 98.00 439 ILE A N 1
ATOM 3371 C CA . ILE A 1 439 ? -12.028 -12.854 23.024 1.00 98.00 439 ILE A CA 1
ATOM 3372 C C . ILE A 1 439 ? -12.708 -13.289 24.327 1.00 98.00 439 ILE A C 1
ATOM 3374 O O . ILE A 1 439 ? -13.784 -13.891 24.305 1.00 98.00 439 ILE A O 1
ATOM 3378 N N . THR A 1 440 ? -12.103 -12.941 25.459 1.00 96.50 440 THR A N 1
ATOM 3379 C CA . THR A 1 440 ? -12.639 -13.184 26.805 1.00 96.50 440 THR A CA 1
ATOM 3380 C C . THR A 1 440 ? -12.524 -11.910 27.636 1.00 96.50 440 THR A C 1
ATOM 3382 O O . THR A 1 440 ? -11.453 -11.305 27.682 1.00 96.50 440 THR A O 1
ATOM 3385 N N . GLU A 1 441 ? -13.601 -11.507 28.307 1.00 95.44 441 GLU A N 1
ATOM 3386 C CA . GLU A 1 441 ? -13.582 -10.398 29.269 1.00 95.44 441 GLU A CA 1
ATOM 3387 C C . GLU A 1 441 ? -13.005 -10.873 30.610 1.00 95.44 441 GLU A C 1
ATOM 3389 O O . GLU A 1 441 ? -13.372 -11.936 31.108 1.00 95.44 441 GLU A O 1
ATOM 3394 N N . ILE A 1 442 ? -12.063 -10.120 31.182 1.00 92.44 442 ILE A N 1
ATOM 3395 C CA . ILE A 1 442 ? -11.312 -10.551 32.374 1.00 92.44 442 ILE A CA 1
ATOM 3396 C C . ILE A 1 442 ? -11.654 -9.719 33.597 1.00 92.44 442 ILE A C 1
ATOM 3398 O O . ILE A 1 442 ? -11.931 -10.278 34.657 1.00 92.44 442 ILE A O 1
ATOM 3402 N N . GLU A 1 443 ? -11.636 -8.401 33.447 1.00 88.06 443 GLU A N 1
ATOM 3403 C CA . GLU A 1 443 ? -11.787 -7.455 34.542 1.00 88.06 443 GLU A CA 1
ATOM 3404 C C . GLU A 1 443 ? -12.597 -6.261 34.053 1.00 88.06 443 GLU A C 1
ATOM 3406 O O . GLU A 1 443 ? -12.320 -5.717 32.983 1.00 88.06 443 GLU A O 1
ATOM 3411 N N . VAL A 1 444 ? -13.594 -5.863 34.842 1.00 88.31 444 VAL A N 1
ATOM 3412 C CA . VAL A 1 444 ? -14.451 -4.704 34.562 1.00 88.31 444 VAL A CA 1
ATOM 3413 C C . VAL A 1 444 ? -13.948 -3.426 35.244 1.00 88.31 444 VAL A C 1
ATOM 3415 O O . VAL A 1 444 ? -14.640 -2.417 35.228 1.00 88.31 444 VAL A O 1
ATOM 3418 N N . GLY A 1 445 ? -12.751 -3.444 35.833 1.00 85.81 445 GLY A N 1
ATOM 3419 C CA . GLY A 1 445 ? -12.163 -2.329 36.576 1.00 85.81 445 GLY A CA 1
ATOM 3420 C C . GLY A 1 445 ? -12.980 -1.966 37.819 1.00 85.81 445 GLY A C 1
ATOM 3421 O O . GLY A 1 445 ? -13.630 -2.819 38.415 1.00 85.81 445 GLY A O 1
ATOM 3422 N N . ASN A 1 446 ? -13.007 -0.679 38.172 1.00 82.81 446 ASN A N 1
ATOM 3423 C CA . ASN A 1 446 ? -13.809 -0.155 39.290 1.00 82.81 446 ASN A CA 1
ATOM 3424 C C . ASN A 1 446 ? -15.309 -0.019 38.958 1.00 82.81 446 ASN A C 1
ATOM 3426 O O . ASN A 1 446 ? -16.051 0.630 39.696 1.00 82.81 446 ASN A O 1
ATOM 3430 N N . ASN A 1 447 ? -15.763 -0.564 37.827 1.00 83.81 447 ASN A N 1
ATOM 3431 C CA . ASN A 1 447 ? -17.153 -0.446 37.410 1.00 83.81 447 ASN A CA 1
ATOM 3432 C C . ASN A 1 447 ? -18.018 -1.504 38.117 1.00 83.81 447 ASN A C 1
ATOM 3434 O O . ASN A 1 447 ? -17.666 -2.682 38.156 1.00 83.81 447 ASN A O 1
ATOM 3438 N N . LYS A 1 448 ? -19.199 -1.104 38.600 1.00 84.56 448 LYS A N 1
ATOM 3439 C CA . LYS A 1 448 ? -20.214 -2.009 39.167 1.00 84.56 448 LYS A CA 1
ATOM 3440 C C . LYS A 1 448 ? -20.995 -2.706 38.045 1.00 84.56 448 LYS A C 1
ATOM 3442 O O . LYS A 1 448 ? -22.141 -2.365 37.763 1.00 84.56 448 LYS A O 1
ATOM 3447 N N . LEU A 1 449 ? -20.349 -3.644 37.352 1.00 86.00 449 LEU A N 1
ATOM 3448 C CA . LEU A 1 449 ? -20.901 -4.349 36.187 1.00 86.00 449 LEU A CA 1
ATOM 3449 C C . LEU A 1 449 ? -20.863 -5.863 36.374 1.00 86.00 449 LEU A C 1
ATOM 3451 O O . LEU A 1 449 ? -19.898 -6.409 36.902 1.00 86.00 449 LEU A O 1
ATOM 3455 N N . VAL A 1 450 ? -21.858 -6.550 35.820 1.00 88.75 450 VAL A N 1
ATOM 3456 C CA . VAL A 1 450 ? -21.839 -8.003 35.652 1.00 88.75 450 VAL A CA 1
ATOM 3457 C C . VAL A 1 450 ? -20.994 -8.347 34.423 1.00 88.75 450 VAL A C 1
ATOM 3459 O O . VAL A 1 450 ? -21.304 -7.917 33.308 1.00 88.75 450 VAL A O 1
ATOM 3462 N N . LYS A 1 451 ? -19.913 -9.107 34.630 1.00 90.50 451 LYS A N 1
ATOM 3463 C CA . LYS A 1 451 ? -18.941 -9.484 33.593 1.00 90.50 451 LYS A CA 1
ATOM 3464 C C . LYS A 1 451 ? -19.518 -10.508 32.608 1.00 90.50 451 LYS A C 1
ATOM 3466 O O . LYS A 1 451 ? -20.319 -11.366 32.987 1.00 90.50 451 LYS A O 1
ATOM 3471 N N . VAL A 1 452 ? -19.078 -10.460 31.351 1.00 93.25 452 VAL A N 1
ATOM 3472 C CA . VAL A 1 452 ? -19.351 -11.507 30.356 1.00 93.25 452 VAL A CA 1
ATOM 3473 C C . VAL A 1 452 ? -18.618 -12.789 30.746 1.00 93.25 452 VAL A C 1
ATOM 3475 O O . VAL A 1 452 ? -17.402 -12.797 30.933 1.00 93.25 452 VAL A O 1
ATOM 3478 N N . LYS A 1 453 ? -19.364 -13.891 30.840 1.00 93.12 453 LYS A N 1
ATOM 3479 C CA . LYS A 1 453 ? -18.841 -15.217 31.184 1.00 93.12 453 LYS A CA 1
ATOM 3480 C C . LYS A 1 453 ? -18.384 -16.002 29.956 1.00 93.12 453 LYS A C 1
ATOM 3482 O O . LYS A 1 453 ? -17.391 -16.724 30.023 1.00 93.12 453 LYS A O 1
ATOM 3487 N N . ASP A 1 454 ? -19.124 -15.895 28.855 1.00 95.25 454 ASP A N 1
ATOM 3488 C CA . ASP A 1 454 ? -18.867 -16.696 27.658 1.00 95.25 454 ASP A CA 1
ATOM 3489 C C . ASP A 1 454 ? -17.695 -16.169 26.819 1.00 95.25 454 ASP A C 1
ATOM 3491 O O . ASP A 1 454 ? -17.431 -14.971 26.722 1.00 95.25 454 ASP A O 1
ATOM 3495 N N . GLU A 1 455 ? -17.035 -17.089 26.119 1.00 95.62 455 GLU A N 1
ATOM 3496 C CA . GLU A 1 455 ? -16.024 -16.770 25.116 1.00 95.62 455 GLU A CA 1
ATOM 3497 C C . GLU A 1 455 ? -16.662 -16.296 23.792 1.00 95.62 455 GLU A C 1
ATOM 3499 O O . GLU A 1 455 ? -17.623 -16.878 23.259 1.00 95.62 455 GLU A O 1
ATOM 3504 N N . ILE A 1 456 ? -16.088 -15.246 23.205 1.00 97.25 456 ILE A N 1
ATOM 3505 C CA . ILE A 1 456 ? -16.531 -14.667 21.935 1.00 97.25 456 ILE A CA 1
ATOM 3506 C C . ILE A 1 456 ? -15.529 -15.046 20.841 1.00 97.25 456 ILE A C 1
ATOM 3508 O O . ILE A 1 456 ? -14.396 -14.571 20.826 1.00 97.25 456 ILE A O 1
ATOM 3512 N N . LYS A 1 457 ? -15.963 -15.882 19.893 1.00 97.00 457 LYS A N 1
ATOM 3513 C CA . LYS A 1 457 ? -15.199 -16.208 18.681 1.00 97.00 457 LYS A CA 1
ATOM 3514 C C . LYS A 1 457 ? -15.621 -15.305 17.533 1.00 97.00 457 LYS A C 1
ATOM 3516 O O . LYS A 1 457 ? -16.815 -15.108 17.334 1.00 97.00 457 LYS A O 1
ATOM 3521 N N . LEU A 1 458 ? -14.655 -14.785 16.789 1.00 97.94 458 LEU A N 1
ATOM 3522 C CA . LEU A 1 458 ? -14.845 -13.821 15.712 1.00 97.94 458 LEU A CA 1
ATOM 3523 C C . LEU A 1 458 ? -14.031 -14.233 14.483 1.00 97.94 458 LEU A C 1
ATOM 3525 O O . LEU A 1 458 ? -12.853 -14.558 14.595 1.00 97.94 458 LEU A O 1
ATOM 3529 N N . TYR A 1 459 ? -14.638 -14.152 13.306 1.00 97.88 459 TYR A N 1
ATOM 3530 C CA . TYR A 1 459 ? -14.044 -14.511 12.023 1.00 97.88 459 TYR A CA 1
ATOM 3531 C C . TYR A 1 459 ? -14.078 -13.307 11.081 1.00 97.88 459 TYR A C 1
ATOM 3533 O O . TYR A 1 459 ? -15.154 -12.802 10.757 1.00 97.88 459 TYR A O 1
ATOM 3541 N N . ILE A 1 460 ? -12.912 -12.852 10.618 1.00 97.25 460 ILE A N 1
ATOM 3542 C CA . ILE A 1 460 ? -12.760 -11.732 9.678 1.00 97.25 460 ILE A CA 1
ATOM 3543 C C . ILE A 1 460 ? -12.327 -12.290 8.322 1.00 97.25 460 ILE A C 1
ATOM 3545 O O . ILE A 1 460 ? -11.223 -12.810 8.175 1.00 97.25 460 ILE A O 1
ATOM 3549 N N . THR A 1 461 ? -13.200 -12.196 7.320 1.00 96.19 461 THR A N 1
ATOM 3550 C CA . THR A 1 461 ? -12.940 -12.653 5.947 1.00 96.19 461 THR A CA 1
ATOM 3551 C C . THR A 1 461 ? -12.319 -11.535 5.119 1.00 96.19 461 THR A C 1
ATOM 3553 O O . THR A 1 461 ? -12.903 -10.462 4.960 1.00 96.19 461 THR A O 1
ATOM 3556 N N . LYS A 1 462 ? -11.159 -11.813 4.535 1.00 94.56 462 LYS A N 1
ATOM 3557 C CA . LYS A 1 462 ? -10.377 -10.918 3.682 1.00 94.56 462 LYS A CA 1
ATOM 3558 C C . LYS A 1 462 ? -10.569 -11.314 2.224 1.00 94.56 462 LYS A C 1
ATOM 3560 O O . LYS A 1 462 ? -10.380 -12.485 1.892 1.00 94.56 462 LYS A O 1
ATOM 3565 N N . ALA A 1 463 ? -10.890 -10.347 1.372 1.00 91.88 463 ALA A N 1
ATOM 3566 C CA . ALA A 1 463 ? -11.104 -10.570 -0.058 1.00 91.88 463 ALA A CA 1
ATOM 3567 C C . ALA A 1 463 ? -10.473 -9.455 -0.898 1.00 91.88 463 ALA A C 1
ATOM 3569 O O . ALA A 1 463 ? -10.283 -8.332 -0.415 1.00 91.88 463 ALA A O 1
ATOM 3570 N N . ASN A 1 464 ? -10.156 -9.757 -2.156 1.00 88.31 464 ASN A N 1
ATOM 3571 C CA . ASN A 1 464 ? -9.810 -8.760 -3.159 1.00 88.31 464 ASN A CA 1
ATOM 3572 C C . ASN A 1 464 ? -11.090 -8.190 -3.777 1.00 88.31 464 ASN A C 1
ATOM 3574 O O . ASN A 1 464 ? -11.800 -8.867 -4.519 1.00 88.31 464 ASN A O 1
ATOM 3578 N N . VAL A 1 465 ? -11.369 -6.923 -3.491 1.00 83.25 465 VAL A N 1
ATOM 3579 C CA . VAL A 1 465 ? -12.510 -6.197 -4.047 1.00 83.25 465 VAL A CA 1
ATOM 3580 C C . VAL A 1 465 ? -11.969 -5.015 -4.841 1.00 83.25 465 VAL A C 1
ATOM 3582 O O . VAL A 1 465 ? -11.289 -4.147 -4.298 1.00 83.25 465 VAL A O 1
ATOM 3585 N N . ASN A 1 466 ? -12.259 -4.982 -6.145 1.00 79.19 466 ASN A N 1
ATOM 3586 C CA . ASN A 1 466 ? -11.853 -3.906 -7.058 1.00 79.19 466 ASN A CA 1
ATOM 3587 C C . ASN A 1 466 ? -10.338 -3.597 -7.054 1.00 79.19 466 ASN A C 1
ATOM 3589 O O . ASN A 1 466 ? -9.934 -2.440 -7.162 1.00 79.19 466 ASN A O 1
ATOM 3593 N N . GLY A 1 467 ? -9.481 -4.620 -6.935 1.00 74.12 467 GLY A N 1
ATOM 3594 C CA . GLY A 1 467 ? -8.024 -4.440 -6.968 1.00 74.12 467 GLY A CA 1
ATOM 3595 C C . GLY A 1 467 ? -7.436 -3.877 -5.670 1.00 74.12 467 GLY A C 1
ATOM 3596 O O . GLY A 1 467 ? -6.359 -3.276 -5.693 1.00 74.12 467 GLY A O 1
ATOM 3597 N N . LYS A 1 468 ? -8.135 -4.062 -4.544 1.00 83.44 468 LYS A N 1
ATOM 3598 C CA . LYS A 1 468 ? -7.682 -3.739 -3.188 1.00 83.44 468 LYS A CA 1
ATOM 3599 C C . LYS A 1 468 ? -8.097 -4.863 -2.240 1.00 83.44 468 LYS A C 1
ATOM 3601 O O . LYS A 1 468 ? -9.208 -5.381 -2.333 1.00 83.44 468 LYS A O 1
ATOM 3606 N N . TYR A 1 469 ? -7.224 -5.219 -1.303 1.00 91.06 469 TYR A N 1
ATOM 3607 C CA . TYR A 1 469 ? -7.618 -6.115 -0.221 1.00 91.06 469 TYR A CA 1
ATOM 3608 C C . TYR A 1 469 ? -8.424 -5.366 0.845 1.00 91.06 469 TYR A C 1
ATOM 3610 O O . TYR A 1 469 ? -8.039 -4.270 1.256 1.00 91.06 469 TYR A O 1
ATOM 3618 N N . VAL A 1 470 ? -9.529 -5.961 1.296 1.00 93.00 470 VAL A N 1
ATOM 3619 C CA . VAL A 1 470 ? -10.425 -5.388 2.315 1.00 93.00 470 VAL A CA 1
ATOM 3620 C C . VAL A 1 470 ? -10.930 -6.463 3.291 1.00 93.00 470 VAL A C 1
ATOM 3622 O O . VAL A 1 470 ? -11.042 -7.634 2.899 1.00 93.00 470 VAL A O 1
ATOM 3625 N N . PRO A 1 471 ? -11.280 -6.103 4.544 1.00 94.81 471 PRO A N 1
ATOM 3626 C CA . PRO A 1 471 ? -12.069 -6.968 5.419 1.00 94.81 471 PRO A CA 1
ATOM 3627 C C . PRO A 1 471 ? -13.513 -7.019 4.896 1.00 94.81 471 PRO A C 1
ATOM 3629 O O . PRO A 1 471 ? -14.353 -6.193 5.223 1.00 94.81 471 PRO A O 1
ATOM 3632 N N . SER A 1 472 ? -13.796 -7.976 4.020 1.00 94.00 472 SER A N 1
ATOM 3633 C CA . SER A 1 472 ? -15.080 -8.096 3.316 1.00 94.00 472 SER A CA 1
ATOM 3634 C C . SER A 1 472 ? -16.254 -8.555 4.189 1.00 94.00 472 SER A C 1
ATOM 3636 O O . SER A 1 472 ? -17.399 -8.226 3.889 1.00 94.00 472 SER A O 1
ATOM 3638 N N . LYS A 1 473 ? -15.993 -9.328 5.251 1.00 95.12 473 LYS A N 1
ATOM 3639 C CA . LYS A 1 473 ? -17.028 -9.885 6.139 1.00 95.12 473 LYS A CA 1
ATOM 3640 C C . LYS A 1 473 ? -16.480 -10.070 7.551 1.00 95.12 473 LYS A C 1
ATOM 3642 O O . LYS A 1 473 ? -15.328 -10.463 7.714 1.00 95.12 473 LYS A O 1
ATOM 3647 N N . VAL A 1 474 ? 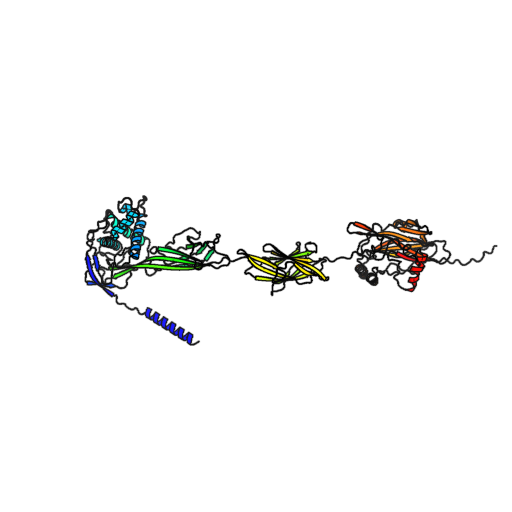-17.320 -9.848 8.558 1.00 96.62 474 VAL A N 1
ATOM 3648 C CA . VAL A 1 474 ? -17.071 -10.203 9.961 1.00 96.62 474 VAL A CA 1
ATOM 3649 C C . VAL A 1 474 ? -18.226 -11.068 10.450 1.00 96.62 474 VAL A C 1
ATOM 3651 O O . VAL A 1 474 ? -19.379 -10.795 10.110 1.00 96.62 474 VAL A O 1
ATOM 3654 N N . SER A 1 475 ? -17.937 -12.127 11.203 1.00 97.19 475 SER A N 1
ATOM 3655 C CA . SER A 1 475 ? -18.977 -12.989 11.757 1.00 97.19 475 SER A CA 1
ATOM 3656 C C . SER A 1 475 ? -18.566 -13.696 13.045 1.00 97.19 475 SER A C 1
ATOM 3658 O O . SER A 1 475 ? -17.395 -13.991 13.251 1.00 97.19 475 SER A O 1
ATOM 3660 N N . PHE A 1 476 ? -19.549 -14.028 13.881 1.00 97.50 476 PHE A N 1
ATOM 3661 C CA . PHE A 1 476 ? -19.388 -14.927 15.024 1.00 97.50 476 PHE A CA 1
ATOM 3662 C C . PHE A 1 476 ? -19.397 -16.429 14.665 1.00 97.50 476 PHE A C 1
ATOM 3664 O O . PHE A 1 476 ? -19.099 -17.259 15.521 1.00 97.50 476 PHE A O 1
ATOM 3671 N N . GLU A 1 477 ? -19.693 -16.793 13.410 1.00 94.94 477 GLU A N 1
ATOM 3672 C CA . GLU A 1 477 ? -19.587 -18.162 12.885 1.00 94.94 477 GLU A CA 1
ATOM 3673 C C . GLU A 1 477 ? -18.699 -18.188 11.634 1.00 94.94 477 GLU A C 1
ATOM 3675 O O . GLU A 1 477 ? -18.778 -17.305 10.783 1.00 94.94 477 GLU A O 1
ATOM 3680 N N . LYS A 1 478 ? -17.859 -19.219 11.496 1.00 91.44 478 LYS A N 1
ATOM 3681 C CA . LYS A 1 478 ? -16.848 -19.296 10.428 1.00 91.44 478 LYS A CA 1
ATOM 3682 C C . LYS A 1 478 ? -17.457 -19.304 9.022 1.00 91.44 478 LYS A C 1
ATOM 3684 O O . LYS A 1 478 ? -17.028 -18.550 8.148 1.00 91.44 478 LYS A O 1
ATOM 3689 N N . ASP A 1 479 ? -18.484 -20.126 8.829 1.00 87.25 479 ASP A N 1
ATOM 3690 C CA . ASP A 1 479 ? -19.030 -20.445 7.505 1.00 87.25 479 ASP A CA 1
ATOM 3691 C C . ASP A 1 479 ? -20.352 -19.723 7.197 1.00 87.25 479 ASP A C 1
ATOM 3693 O O . ASP A 1 479 ? -20.943 -19.921 6.137 1.00 87.25 479 ASP A O 1
ATOM 3697 N N . LYS A 1 480 ? -20.824 -18.857 8.101 1.00 89.12 480 LYS A N 1
ATOM 3698 C CA . LYS A 1 480 ? -22.080 -18.107 7.950 1.00 89.12 480 LYS A CA 1
ATOM 3699 C C . LYS A 1 480 ? -21.860 -16.609 8.141 1.00 89.12 480 LYS A C 1
ATOM 3701 O O . LYS A 1 480 ? -20.737 -16.152 8.355 1.00 89.12 480 LYS A O 1
ATOM 3706 N N . GLU A 1 481 ? -22.919 -15.828 7.962 1.00 90.06 481 GLU A N 1
ATOM 3707 C CA . GLU A 1 481 ? -22.940 -14.409 8.312 1.00 90.06 481 GLU A CA 1
ATOM 3708 C C . GLU A 1 481 ? -23.855 -14.211 9.522 1.00 90.06 481 GLU A C 1
ATOM 3710 O O . GLU A 1 481 ? -25.073 -14.124 9.419 1.00 90.06 481 GLU A O 1
ATOM 3715 N N . VAL A 1 482 ? -23.226 -14.183 10.688 1.00 96.31 482 VAL A N 1
ATOM 3716 C CA . VAL A 1 482 ? -23.834 -13.960 12.001 1.00 96.31 482 VAL A CA 1
ATOM 3717 C C . VAL A 1 482 ? -23.205 -12.707 12.602 1.00 96.31 482 VAL A C 1
ATOM 3719 O O . VAL A 1 482 ? -22.027 -12.741 12.967 1.00 96.31 482 VAL A O 1
ATOM 3722 N N . LYS A 1 483 ? -23.971 -11.608 12.652 1.00 95.81 483 LYS A N 1
ATOM 3723 C CA . LYS A 1 483 ? -23.537 -10.279 13.139 1.00 95.81 483 LYS A CA 1
ATOM 3724 C C . LYS A 1 483 ? -23.903 -9.994 14.593 1.00 95.81 483 LYS A C 1
ATOM 3726 O O . LYS A 1 483 ? -23.450 -8.989 15.136 1.00 95.81 483 LYS A O 1
ATOM 3731 N N . GLU A 1 484 ? -24.709 -10.858 15.203 1.00 96.69 484 GLU A N 1
ATOM 3732 C CA . GLU A 1 484 ? -25.127 -10.774 16.601 1.00 96.69 484 GLU A CA 1
ATOM 3733 C C . GLU A 1 484 ? -24.958 -12.144 17.264 1.00 96.69 484 GLU A C 1
ATOM 3735 O O . GLU A 1 484 ? -25.254 -13.167 16.646 1.00 96.69 484 GLU A O 1
ATOM 3740 N N . LYS A 1 485 ? -24.473 -12.182 18.507 1.00 95.62 485 LYS A N 1
ATOM 3741 C CA . LYS A 1 485 ? -24.334 -13.415 19.291 1.00 95.62 485 LYS A CA 1
ATOM 3742 C C . LYS A 1 485 ? -24.791 -13.165 20.724 1.00 95.62 485 LYS A C 1
ATOM 3744 O O . LYS A 1 485 ? -24.348 -12.214 21.361 1.00 95.62 485 LYS A O 1
ATOM 3749 N N . VAL A 1 486 ? -25.648 -14.043 21.236 1.00 95.31 486 VAL A N 1
ATOM 3750 C CA . VAL A 1 486 ? -26.044 -14.036 22.649 1.00 95.31 486 VAL A CA 1
ATOM 3751 C C . VAL A 1 486 ? -24.924 -14.659 23.486 1.00 95.31 486 VAL A C 1
ATOM 3753 O O . VAL A 1 486 ? -24.397 -15.714 23.127 1.00 95.31 486 VAL A O 1
ATOM 3756 N N . VAL A 1 487 ? -24.554 -13.997 24.579 1.00 94.75 487 VAL A N 1
ATOM 3757 C CA . VAL A 1 487 ? -23.537 -14.421 25.551 1.00 94.75 487 VAL A CA 1
ATOM 3758 C C . VAL A 1 487 ? -24.117 -14.379 26.961 1.00 94.75 487 VAL A C 1
ATOM 3760 O O . VAL A 1 487 ? -24.908 -13.489 27.278 1.00 94.75 487 VAL A O 1
ATOM 3763 N N . LYS A 1 488 ? -23.720 -15.317 27.818 1.00 94.19 488 LYS A N 1
ATOM 3764 C CA . LYS A 1 488 ? -24.075 -15.311 29.241 1.00 94.19 488 LYS A CA 1
ATOM 3765 C C . LYS A 1 488 ? -23.193 -14.361 30.041 1.00 94.19 488 LYS A C 1
ATOM 3767 O O . LYS A 1 488 ? -21.983 -14.276 29.814 1.00 94.19 488 LYS A O 1
ATOM 3772 N N . LEU A 1 489 ? -23.804 -13.693 31.010 1.00 92.75 489 LEU A N 1
ATOM 3773 C CA . LEU A 1 489 ? -23.148 -12.919 32.059 1.00 92.75 489 LEU A CA 1
ATOM 3774 C C . LEU A 1 489 ? -22.924 -13.791 33.310 1.00 92.75 489 LEU A C 1
ATOM 3776 O O . LEU A 1 489 ? -23.470 -14.893 33.424 1.00 92.75 489 LEU A O 1
ATOM 3780 N N . GLU A 1 490 ? -22.090 -13.329 34.242 1.00 90.56 490 GLU A N 1
ATOM 3781 C CA . GLU A 1 490 ? -21.766 -14.071 35.473 1.00 90.56 490 GLU A CA 1
ATOM 3782 C C . GLU A 1 490 ? -22.974 -14.317 36.393 1.00 90.56 490 GLU A C 1
ATOM 3784 O O . GLU A 1 490 ? -23.026 -15.367 37.032 1.00 90.56 490 GLU A O 1
ATOM 3789 N N . ASP A 1 491 ? -23.972 -13.429 36.390 1.00 87.12 491 ASP A N 1
ATOM 3790 C CA . ASP A 1 491 ? -25.240 -13.585 37.125 1.00 87.12 491 ASP A CA 1
ATOM 3791 C C . ASP A 1 491 ? -26.234 -14.556 36.447 1.00 87.12 491 ASP A C 1
ATOM 3793 O O . ASP A 1 491 ? -27.337 -14.782 36.941 1.00 87.12 491 ASP A O 1
ATOM 3797 N N . GLY A 1 492 ? -25.855 -15.144 35.306 1.00 87.75 492 GLY A N 1
ATOM 3798 C CA . GLY A 1 492 ? -26.679 -16.073 34.533 1.00 87.75 492 GLY A CA 1
ATOM 3799 C C . GLY A 1 492 ? -27.631 -15.412 33.534 1.00 87.75 492 GLY A C 1
ATOM 3800 O O . GLY A 1 492 ? -28.253 -16.131 32.746 1.00 87.75 492 GLY A O 1
ATOM 3801 N N . THR A 1 493 ? -27.725 -14.080 33.512 1.00 90.69 493 THR A N 1
ATOM 3802 C CA . THR A 1 493 ? -28.490 -13.346 32.497 1.00 90.69 493 THR A CA 1
ATOM 3803 C C . THR A 1 493 ? -27.755 -13.314 31.154 1.00 90.69 493 THR A C 1
ATOM 3805 O O . THR A 1 493 ? -26.608 -13.747 31.032 1.00 90.69 493 THR A O 1
ATOM 3808 N N . ASN A 1 494 ? -28.429 -12.836 30.106 1.00 92.56 494 ASN A N 1
ATOM 3809 C CA . ASN A 1 494 ? -27.887 -12.795 28.750 1.00 92.56 494 ASN A CA 1
ATOM 3810 C C . ASN A 1 494 ? -27.592 -11.358 28.302 1.00 92.56 494 ASN A C 1
ATOM 3812 O O . ASN A 1 494 ? -28.321 -10.423 28.627 1.00 92.56 494 ASN A O 1
ATOM 3816 N N . SER A 1 495 ? -26.572 -11.214 27.461 1.00 92.06 495 SER A N 1
ATOM 3817 C CA . SER A 1 495 ? -26.241 -10.004 26.706 1.00 92.06 495 SER A CA 1
ATOM 3818 C C . SER A 1 495 ? -26.047 -10.357 25.228 1.00 92.06 495 SER A C 1
ATOM 3820 O O . SER A 1 495 ? -25.843 -11.521 24.885 1.00 92.06 495 SER A O 1
ATOM 3822 N N . THR A 1 496 ? -26.143 -9.381 24.325 1.00 95.00 496 THR A N 1
ATOM 3823 C CA . THR A 1 496 ? -25.970 -9.607 22.878 1.00 95.00 496 THR A CA 1
ATOM 3824 C C . THR A 1 496 ? -24.793 -8.805 22.353 1.00 95.00 496 THR A C 1
ATOM 3826 O O . THR A 1 496 ? -24.850 -7.578 22.284 1.00 95.00 496 THR A O 1
ATOM 3829 N N . VAL A 1 497 ? -23.736 -9.499 21.936 1.00 96.00 497 VAL A N 1
ATOM 3830 C CA . VAL A 1 497 ? -22.584 -8.879 21.277 1.00 96.00 497 VAL A CA 1
ATOM 3831 C C . VAL A 1 497 ? -22.869 -8.671 19.795 1.00 96.00 497 VAL A C 1
ATOM 3833 O O . VAL A 1 497 ? -23.529 -9.502 19.166 1.00 96.00 497 VAL A O 1
ATOM 3836 N N . LYS A 1 498 ? -22.376 -7.570 19.224 1.00 96.69 498 LYS A N 1
ATOM 3837 C CA . LYS A 1 498 ? -22.623 -7.197 17.819 1.00 96.69 498 LYS A CA 1
ATOM 3838 C C . LYS A 1 498 ? -21.333 -6.881 17.082 1.00 96.69 498 LYS A C 1
ATOM 3840 O O . LYS A 1 498 ? -20.359 -6.462 17.697 1.00 96.69 498 LYS A O 1
ATOM 3845 N N . THR A 1 499 ? -21.324 -7.038 15.763 1.00 96.88 499 THR A N 1
ATOM 3846 C CA . THR A 1 499 ? -20.166 -6.696 14.921 1.00 96.88 499 THR A CA 1
ATOM 3847 C C . THR A 1 499 ? -20.542 -5.804 13.754 1.00 96.88 499 THR A C 1
ATOM 3849 O O . THR A 1 499 ? -21.568 -6.025 13.110 1.00 96.88 499 THR A O 1
ATOM 3852 N N . THR A 1 500 ? -19.660 -4.873 13.405 1.00 95.50 500 THR A N 1
ATOM 3853 C CA . THR A 1 500 ? -19.783 -4.024 12.215 1.00 95.50 500 THR A CA 1
ATOM 3854 C C . THR A 1 500 ? -18.445 -3.900 11.497 1.00 95.50 500 THR A C 1
ATOM 3856 O O . THR A 1 500 ? -17.392 -3.963 12.129 1.00 95.50 500 THR A O 1
ATOM 3859 N N . ILE A 1 501 ? -18.485 -3.666 10.186 1.00 95.06 501 ILE A N 1
ATOM 3860 C CA . ILE A 1 501 ? -17.318 -3.251 9.402 1.00 95.06 501 ILE A CA 1
ATOM 3861 C C . ILE A 1 501 ? -17.608 -1.870 8.836 1.00 95.06 501 ILE A C 1
ATOM 3863 O O . ILE A 1 501 ? -18.638 -1.675 8.192 1.00 95.06 501 ILE A O 1
ATOM 3867 N N . TYR A 1 502 ? -16.692 -0.937 9.060 1.00 92.12 502 TYR A N 1
ATOM 3868 C CA . TYR A 1 502 ? -16.682 0.365 8.410 1.00 92.12 502 TYR A CA 1
ATOM 3869 C C . TYR A 1 502 ? -15.307 0.574 7.779 1.00 92.12 502 TYR A C 1
ATOM 3871 O O . TYR A 1 502 ? -14.306 0.655 8.487 1.00 92.12 502 TYR A O 1
ATOM 3879 N N . GLU A 1 503 ? -15.256 0.618 6.447 1.00 90.12 503 GLU A N 1
ATOM 3880 C CA . GLU A 1 503 ? -14.013 0.666 5.667 1.00 90.12 503 GLU A CA 1
ATOM 3881 C C . GLU A 1 503 ? -13.031 -0.461 6.037 1.00 90.12 503 GLU A C 1
ATOM 3883 O O . GLU A 1 503 ? -13.261 -1.619 5.689 1.00 90.12 503 GLU A O 1
ATOM 3888 N N . ASN A 1 504 ? -11.931 -0.135 6.719 1.00 93.56 504 ASN A N 1
ATOM 3889 C CA . ASN A 1 504 ? -10.929 -1.083 7.195 1.00 93.56 504 ASN A CA 1
ATOM 3890 C C . ASN A 1 504 ? -11.062 -1.388 8.700 1.00 93.56 504 ASN A C 1
ATOM 3892 O O . ASN A 1 504 ? -10.264 -2.147 9.241 1.00 93.56 504 ASN A O 1
ATOM 3896 N N . ILE A 1 505 ? -12.059 -0.836 9.395 1.00 96.81 505 ILE A N 1
ATOM 3897 C CA . ILE A 1 505 ? -12.261 -1.037 10.833 1.00 96.81 505 ILE A CA 1
ATOM 3898 C C . ILE A 1 505 ? -13.333 -2.099 11.059 1.00 96.81 505 ILE A C 1
ATOM 3900 O O . ILE A 1 505 ? -14.503 -1.922 10.716 1.00 96.81 505 ILE A O 1
ATOM 3904 N N . VAL A 1 506 ? -12.934 -3.192 11.701 1.00 97.62 506 VAL A N 1
ATOM 3905 C CA . VAL A 1 506 ? -13.826 -4.207 12.256 1.00 97.62 506 VAL A CA 1
ATOM 3906 C C . VAL A 1 506 ? -14.079 -3.862 13.718 1.00 97.62 506 VAL A C 1
ATOM 3908 O O . VAL A 1 506 ? -13.151 -3.855 14.526 1.00 97.62 506 VAL A O 1
ATOM 3911 N N . LYS A 1 507 ? -15.330 -3.575 14.072 1.00 97.38 507 LYS A N 1
ATOM 3912 C CA . LYS A 1 507 ? -15.733 -3.226 15.439 1.00 97.38 507 LYS A CA 1
ATOM 3913 C C . LYS A 1 507 ? -16.594 -4.335 16.044 1.00 97.38 507 LYS A C 1
ATOM 3915 O O . LYS A 1 507 ? -17.523 -4.809 15.389 1.00 97.38 507 LYS A O 1
ATOM 3920 N N . VAL A 1 508 ? -16.297 -4.724 17.285 1.00 97.69 508 VAL A N 1
ATOM 3921 C CA . VAL A 1 508 ? -17.085 -5.672 18.094 1.00 97.69 508 VAL A CA 1
ATOM 3922 C C . VAL A 1 508 ? -17.623 -4.943 19.319 1.00 97.69 508 VAL A C 1
ATOM 3924 O O . VAL A 1 508 ? -16.845 -4.454 20.128 1.00 97.69 508 VAL A O 1
ATOM 3927 N N . ILE A 1 509 ? -18.939 -4.879 19.464 1.00 96.56 509 ILE A N 1
ATOM 3928 C CA . ILE A 1 509 ? -19.629 -4.184 20.551 1.00 96.56 509 ILE A CA 1
ATOM 3929 C C . ILE A 1 509 ? -20.022 -5.208 21.617 1.00 96.56 509 ILE A C 1
ATOM 3931 O O . ILE A 1 509 ? -20.726 -6.175 21.312 1.00 96.56 509 ILE A O 1
ATOM 3935 N N . ILE A 1 510 ? -19.570 -4.997 22.854 1.00 95.50 510 ILE A N 1
ATOM 3936 C CA . ILE A 1 510 ? -19.722 -5.916 23.988 1.00 95.50 510 ILE A CA 1
ATOM 3937 C C . ILE A 1 510 ? -20.482 -5.205 25.129 1.00 95.50 510 ILE A C 1
ATOM 3939 O O . ILE A 1 510 ? -19.906 -4.342 25.803 1.00 95.50 510 ILE A O 1
ATOM 3943 N N . PRO A 1 511 ? -21.768 -5.529 25.375 1.00 93.31 511 PRO A N 1
ATOM 3944 C CA . PRO A 1 511 ? -22.565 -4.919 26.443 1.00 93.31 511 PRO A CA 1
ATOM 3945 C C . PRO A 1 511 ? -22.447 -5.656 27.787 1.00 93.31 511 PRO A C 1
ATOM 3947 O O . PRO A 1 511 ? -22.480 -6.885 27.802 1.00 93.31 511 PRO A O 1
ATOM 3950 N N . ASN A 1 512 ? -22.400 -4.912 28.904 1.00 89.19 512 ASN A N 1
ATOM 3951 C CA . ASN A 1 512 ? -22.546 -5.452 30.272 1.00 89.19 512 ASN A CA 1
ATOM 3952 C C . ASN A 1 512 ? -23.781 -4.862 30.952 1.00 89.19 512 ASN A C 1
ATOM 3954 O O . ASN A 1 512 ? -24.195 -3.737 30.656 1.00 89.19 512 ASN A O 1
ATOM 3958 N N . LYS A 1 513 ? -24.327 -5.618 31.904 1.00 85.56 513 LYS A N 1
ATOM 3959 C CA . LYS A 1 513 ? -25.398 -5.171 32.794 1.00 85.56 513 LYS A CA 1
ATOM 3960 C C . LYS A 1 513 ? -24.787 -4.463 34.019 1.00 85.56 513 LYS A C 1
ATOM 3962 O O . LYS A 1 513 ? -23.832 -5.002 34.578 1.00 85.56 513 LYS A O 1
ATOM 3967 N N . PRO A 1 514 ? -25.291 -3.295 34.450 1.00 80.69 514 PRO A N 1
ATOM 3968 C CA . PRO A 1 514 ? -24.988 -2.751 35.774 1.00 80.69 514 PRO A CA 1
ATOM 3969 C C . PRO A 1 514 ? -25.428 -3.702 36.895 1.00 80.69 514 PRO A C 1
ATOM 3971 O O . PRO A 1 514 ? -26.413 -4.425 36.743 1.00 80.69 514 PRO A O 1
ATOM 3974 N N . VAL A 1 515 ? -24.703 -3.703 38.011 1.00 76.44 515 VAL A N 1
ATOM 3975 C CA . VAL A 1 515 ? -25.141 -4.374 39.245 1.00 76.44 515 VAL A CA 1
ATOM 3976 C C . VAL A 1 515 ? -26.271 -3.541 39.866 1.00 76.44 515 VAL A C 1
ATOM 3978 O O . VAL A 1 515 ? -26.127 -2.329 39.998 1.00 76.44 515 VAL A O 1
ATOM 3981 N N . GLU A 1 516 ? -27.399 -4.167 40.206 1.00 63.62 516 GLU A N 1
ATOM 3982 C CA . GLU A 1 516 ? -28.516 -3.505 40.901 1.00 63.62 516 GLU A CA 1
ATOM 3983 C C . GLU A 1 516 ? -28.185 -3.353 42.397 1.00 63.62 516 GLU A C 1
ATOM 3985 O O . GLU A 1 516 ? -27.763 -4.323 43.027 1.00 63.62 516 GLU A O 1
ATOM 3990 N N . GLU A 1 517 ? -28.354 -2.151 42.963 1.00 59.78 517 GLU A N 1
ATOM 3991 C CA . GLU A 1 517 ? -28.163 -1.904 44.403 1.00 59.78 517 GLU A CA 1
ATOM 3992 C C . GLU A 1 517 ? -29.478 -2.044 45.192 1.00 59.78 517 GLU A C 1
ATOM 3994 O O . GLU A 1 517 ? -30.537 -1.699 44.655 1.00 59.78 517 GLU A O 1
ATOM 3999 N N . PRO A 1 518 ? -29.436 -2.513 46.457 1.00 61.56 518 PRO A N 1
ATOM 4000 C CA . PRO A 1 518 ? -30.614 -2.581 47.324 1.00 61.56 518 PRO A CA 1
ATOM 4001 C C . PRO A 1 518 ? -31.184 -1.185 47.628 1.00 61.56 518 PRO A C 1
ATOM 4003 O O . PRO A 1 518 ? -30.430 -0.235 47.823 1.00 61.56 518 PRO A O 1
ATOM 4006 N N . LYS A 1 519 ? -32.516 -1.062 47.700 1.00 74.00 519 LYS A N 1
ATOM 4007 C CA . LYS A 1 519 ? -33.244 0.203 47.944 1.00 74.00 519 LYS A CA 1
ATOM 4008 C C . LYS A 1 519 ? -34.285 0.071 49.066 1.00 74.00 519 LYS A C 1
ATOM 4010 O O . LYS A 1 519 ? -35.419 0.507 48.907 1.00 74.00 519 LYS A O 1
ATOM 4015 N N . GLU A 1 520 ? -33.931 -0.588 50.163 1.00 88.12 520 GLU A N 1
ATOM 4016 C CA . GLU A 1 520 ? -34.849 -0.808 51.293 1.00 88.12 520 GLU A CA 1
ATOM 4017 C C . GLU A 1 520 ? -34.681 0.322 52.337 1.00 88.12 520 GLU A C 1
ATOM 4019 O O . GLU A 1 520 ? -33.553 0.744 52.603 1.00 88.12 520 GLU A O 1
ATOM 4024 N N . PHE A 1 521 ? -35.780 0.846 52.888 1.00 93.75 521 PHE A N 1
ATOM 4025 C CA . PHE A 1 521 ? -35.808 1.881 53.935 1.00 93.75 521 PHE A CA 1
ATOM 4026 C C . PHE A 1 521 ? -36.302 1.270 55.249 1.00 93.75 521 PHE A C 1
ATOM 4028 O O . PHE A 1 521 ? -37.227 0.472 55.200 1.00 93.75 521 PHE A O 1
ATOM 4035 N N . ASP A 1 522 ? -35.678 1.608 56.380 1.00 95.38 522 ASP A N 1
ATOM 4036 C CA . ASP A 1 522 ? -35.858 0.865 57.636 1.00 95.38 522 ASP A CA 1
ATOM 4037 C C . ASP A 1 522 ? -35.403 1.711 58.847 1.00 95.38 522 ASP A C 1
ATOM 4039 O O . ASP A 1 522 ? -34.248 2.165 58.881 1.00 95.38 522 ASP A O 1
ATOM 4043 N N . MET A 1 523 ? -36.315 1.998 59.785 1.00 96.88 523 MET A N 1
ATOM 4044 C CA . MET A 1 523 ? -36.112 2.853 60.960 1.00 96.88 523 MET A CA 1
ATOM 4045 C C . MET A 1 523 ? -36.573 2.204 62.268 1.00 96.88 523 MET A C 1
ATOM 4047 O O . MET A 1 523 ? -37.766 2.091 62.524 1.00 96.88 523 MET A O 1
ATOM 4051 N N . ALA A 1 524 ? -35.632 2.018 63.193 1.00 96.81 524 ALA A N 1
ATOM 4052 C CA . ALA A 1 524 ? -35.904 1.496 64.529 1.00 96.81 524 ALA A CA 1
ATOM 4053 C C . ALA A 1 524 ? -35.792 2.571 65.627 1.00 96.81 524 ALA A C 1
ATOM 4055 O O . ALA A 1 524 ? -34.981 3.498 65.545 1.00 96.81 524 ALA A O 1
ATOM 4056 N N . LEU A 1 525 ? -36.532 2.423 66.725 1.00 97.75 525 LEU A N 1
ATOM 4057 C CA . LEU A 1 525 ? -36.487 3.235 67.939 1.00 97.75 525 LEU A CA 1
ATOM 4058 C C . LEU A 1 525 ? -35.995 2.408 69.130 1.00 97.75 525 LEU A C 1
ATOM 4060 O O . LEU A 1 525 ? -36.426 1.286 69.362 1.00 97.75 525 LEU A O 1
ATOM 4064 N N . ARG A 1 526 ? -35.134 2.999 69.964 1.00 97.12 526 ARG A N 1
ATOM 4065 C CA . ARG A 1 526 ? -34.776 2.457 71.280 1.00 97.12 526 ARG A CA 1
ATOM 4066 C C . ARG A 1 526 ? -34.922 3.494 72.380 1.00 97.12 526 ARG A C 1
ATOM 4068 O O . ARG A 1 526 ? -34.417 4.613 72.275 1.00 97.12 526 ARG A O 1
ATOM 4075 N N . LYS A 1 527 ? -35.562 3.097 73.476 1.00 97.50 527 LYS A N 1
ATOM 4076 C CA . LYS A 1 527 ? -35.837 3.903 74.667 1.00 97.50 527 LYS A CA 1
ATOM 4077 C C . LYS A 1 527 ? -35.110 3.328 75.877 1.00 97.50 527 LYS A C 1
ATOM 4079 O O . LYS A 1 527 ? -35.171 2.129 76.141 1.00 97.50 527 LYS A O 1
ATOM 4084 N N . TYR A 1 528 ? -34.443 4.188 76.642 1.00 96.69 528 TYR A N 1
ATOM 4085 C CA . TYR A 1 528 ? -33.769 3.797 77.881 1.00 96.69 528 TYR A CA 1
ATOM 4086 C C . TYR A 1 528 ? -33.695 4.952 78.883 1.00 96.69 528 TYR A C 1
ATOM 4088 O O . TYR A 1 528 ? -33.690 6.124 78.507 1.00 96.69 528 TYR A O 1
ATOM 4096 N N . ILE A 1 529 ? -33.636 4.627 80.177 1.00 97.81 529 ILE A N 1
ATOM 4097 C CA . ILE A 1 529 ? -33.384 5.616 81.233 1.00 97.81 529 ILE A CA 1
ATOM 4098 C C . ILE A 1 529 ? -31.892 5.936 81.232 1.00 97.81 529 ILE A C 1
ATOM 4100 O O . ILE A 1 529 ? -31.072 5.039 81.424 1.00 97.81 529 ILE A O 1
ATOM 4104 N N . SER A 1 530 ? -31.555 7.206 81.027 1.00 95.31 530 SER A N 1
ATOM 4105 C CA . SER A 1 530 ? -30.175 7.698 81.061 1.00 95.31 530 SER A CA 1
ATOM 4106 C C . SER A 1 530 ? -29.809 8.344 82.395 1.00 95.31 530 SER A C 1
ATOM 4108 O O . SER A 1 530 ? -28.635 8.384 82.741 1.00 95.31 530 SER A O 1
ATOM 4110 N N . GLU A 1 531 ? -30.788 8.851 83.153 1.00 97.38 531 GLU A N 1
ATOM 4111 C CA . GLU A 1 531 ? -30.535 9.443 84.469 1.00 97.38 531 GLU A CA 1
ATOM 4112 C C . GLU A 1 531 ? -31.776 9.378 85.369 1.00 97.38 531 GLU A C 1
ATOM 4114 O O . GLU A 1 531 ? -32.904 9.547 84.903 1.00 97.38 531 GLU A O 1
ATOM 4119 N N . VAL A 1 532 ? -31.565 9.196 86.673 1.00 97.06 532 VAL A N 1
ATOM 4120 C CA . VAL A 1 532 ? -32.578 9.404 87.716 1.00 97.06 532 VAL A CA 1
ATOM 4121 C C . VAL A 1 532 ? -32.036 10.435 88.699 1.00 97.06 532 VAL A C 1
ATOM 4123 O O . VAL A 1 532 ? -30.884 10.343 89.116 1.00 97.06 532 VAL A O 1
ATOM 4126 N N . LYS A 1 533 ? -32.857 11.407 89.093 1.00 96.19 533 LYS A N 1
ATOM 4127 C CA . LYS A 1 533 ? -32.521 12.440 90.074 1.00 96.19 533 LYS A CA 1
ATOM 4128 C C . LYS A 1 533 ? -33.474 12.374 91.257 1.00 96.19 533 LYS A C 1
ATOM 4130 O O . LYS A 1 533 ? -34.689 12.413 91.081 1.00 96.19 533 LYS A O 1
ATOM 4135 N N . ARG A 1 534 ? -32.906 12.352 92.457 1.00 93.94 534 ARG A N 1
ATOM 4136 C CA . ARG A 1 534 ? -33.613 12.427 93.736 1.00 93.94 534 ARG A CA 1
ATOM 4137 C C . ARG A 1 534 ? -33.159 13.671 94.472 1.00 93.94 534 ARG A C 1
ATOM 4139 O O . ARG A 1 534 ? -31.959 13.854 94.670 1.00 93.94 534 ARG A O 1
ATOM 4146 N N . ASP A 1 535 ? -34.099 14.542 94.822 1.00 88.25 535 ASP A N 1
ATOM 4147 C CA . ASP A 1 535 ? -33.809 15.819 95.491 1.00 88.25 535 ASP A CA 1
ATOM 4148 C C . ASP A 1 535 ? -32.724 16.642 94.762 1.00 88.25 535 ASP A C 1
ATOM 4150 O O . ASP A 1 535 ? -31.825 17.227 95.368 1.00 88.25 535 ASP A O 1
ATOM 4154 N N . GLY A 1 536 ? -32.762 16.626 93.423 1.00 86.06 536 GLY A N 1
ATOM 4155 C CA . GLY A 1 536 ? -31.800 17.319 92.559 1.00 86.06 536 GLY A CA 1
ATOM 4156 C C . GLY A 1 536 ? -30.424 16.652 92.417 1.00 86.06 536 GLY A C 1
ATOM 4157 O O . GLY A 1 536 ? -29.570 17.201 91.725 1.00 86.06 536 GLY A O 1
ATOM 4158 N N . LYS A 1 537 ? -30.190 15.482 93.025 1.00 92.56 537 LYS A N 1
ATOM 4159 C CA . LYS A 1 537 ? -28.936 14.716 92.913 1.00 92.56 537 LYS A CA 1
ATOM 4160 C C . LYS A 1 537 ? -29.121 13.459 92.072 1.00 92.56 537 LYS A C 1
ATOM 4162 O O . LYS A 1 537 ? -30.115 12.756 92.231 1.00 92.56 537 LYS A O 1
ATOM 4167 N N . THR A 1 538 ? -28.143 13.149 91.228 1.00 94.31 538 THR A N 1
ATOM 4168 C CA . THR A 1 538 ? -28.128 11.924 90.420 1.00 94.31 538 THR A CA 1
ATOM 4169 C C . THR A 1 538 ? -28.084 10.678 91.308 1.00 94.31 538 THR A C 1
ATOM 4171 O O . THR A 1 538 ? -27.297 10.593 92.253 1.00 94.31 538 THR A O 1
ATOM 4174 N N . VAL A 1 539 ? -28.942 9.714 90.995 1.00 94.25 539 VAL A N 1
ATOM 4175 C CA . VAL A 1 539 ? -28.983 8.374 91.580 1.00 94.25 539 VAL A CA 1
ATOM 4176 C C . VAL A 1 539 ? -28.198 7.441 90.665 1.00 94.25 539 VAL A C 1
ATOM 4178 O O . VAL A 1 539 ? -28.416 7.431 89.455 1.00 94.25 539 VAL A O 1
ATOM 4181 N N . GLU A 1 540 ? -27.289 6.657 91.242 1.00 93.81 540 GLU A N 1
ATOM 4182 C CA . GLU A 1 540 ? -26.525 5.658 90.495 1.00 93.81 540 GLU A CA 1
ATOM 4183 C C . GLU A 1 540 ? -27.459 4.561 89.967 1.00 93.81 540 GLU A C 1
ATOM 4185 O O . GLU A 1 540 ? -28.219 3.946 90.720 1.00 93.81 540 GLU A O 1
ATOM 4190 N N . ILE A 1 541 ? -27.401 4.339 88.656 1.00 93.62 541 ILE A N 1
ATOM 4191 C CA . ILE A 1 541 ? -28.120 3.287 87.945 1.00 93.62 541 ILE A CA 1
ATOM 4192 C C . ILE A 1 541 ? -27.141 2.567 87.018 1.00 93.62 541 ILE A C 1
ATOM 4194 O O . ILE A 1 541 ? -26.156 3.151 86.568 1.00 93.62 541 ILE A O 1
ATOM 4198 N N . ASP A 1 542 ? -27.426 1.302 86.714 1.00 90.44 542 ASP A N 1
ATOM 4199 C CA . ASP A 1 542 ? -26.706 0.571 85.672 1.00 90.44 542 ASP A CA 1
ATOM 4200 C C . ASP A 1 542 ? -26.788 1.309 84.325 1.00 90.44 542 ASP A C 1
ATOM 4202 O O . ASP A 1 542 ? -27.831 1.883 84.017 1.00 90.44 542 ASP A O 1
ATOM 4206 N N . ASP A 1 543 ? -25.750 1.209 83.486 1.00 91.19 543 ASP A N 1
ATOM 4207 C CA . ASP A 1 543 ? -25.828 1.654 82.089 1.00 91.19 543 ASP A CA 1
ATOM 4208 C C . ASP A 1 543 ? -26.881 0.839 81.319 1.00 91.19 543 ASP A C 1
ATOM 4210 O O . ASP A 1 543 ? -26.968 -0.393 81.428 1.00 91.19 543 ASP A O 1
ATOM 4214 N N . ARG A 1 544 ? -27.707 1.555 80.557 1.00 93.06 544 ARG A N 1
ATOM 4215 C CA . ARG A 1 544 ? -28.844 1.030 79.786 1.00 93.06 544 ARG A CA 1
ATOM 4216 C C . ARG A 1 544 ? -28.783 1.446 78.323 1.00 93.06 544 ARG A C 1
ATOM 4218 O O . ARG A 1 544 ? -29.770 1.278 77.606 1.00 93.06 544 ARG A O 1
ATOM 4225 N N . THR A 1 545 ? -27.654 2.000 77.893 1.00 91.69 545 THR A N 1
ATOM 4226 C CA . THR A 1 545 ? -27.425 2.362 76.499 1.00 91.69 545 THR A CA 1
ATOM 4227 C C . THR A 1 545 ? -27.517 1.100 75.629 1.00 91.69 545 THR A C 1
ATOM 4229 O O . THR A 1 545 ? -26.910 0.084 75.977 1.00 91.69 545 THR A O 1
ATOM 4232 N N . PRO A 1 546 ? -28.281 1.122 74.522 1.00 92.94 546 PRO A N 1
ATOM 4233 C CA . PRO A 1 546 ? -28.335 0.023 73.564 1.00 92.94 546 PRO A CA 1
ATOM 4234 C C . PRO A 1 546 ? -26.946 -0.375 73.066 1.00 92.94 546 PRO A C 1
ATOM 4236 O O . PRO A 1 546 ? -26.204 0.454 72.543 1.00 92.94 546 PRO A O 1
ATOM 4239 N N . VAL A 1 547 ? -26.601 -1.653 73.209 1.00 91.69 547 VAL A N 1
ATOM 4240 C CA . VAL A 1 547 ? -25.330 -2.208 72.738 1.00 91.69 547 VAL A CA 1
ATOM 4241 C C . VAL A 1 547 ? -25.532 -2.864 71.377 1.00 91.69 547 VAL A C 1
ATOM 4243 O O . VAL A 1 547 ? -26.306 -3.816 71.252 1.00 91.69 547 VAL A O 1
ATOM 4246 N N . ILE A 1 548 ? -24.775 -2.393 70.384 1.00 92.00 548 ILE A N 1
ATOM 4247 C CA . ILE A 1 548 ? -24.644 -3.028 69.068 1.00 92.00 548 ILE A CA 1
ATOM 4248 C C . ILE A 1 548 ? -23.429 -3.960 69.088 1.00 92.00 548 ILE A C 1
ATOM 4250 O O . ILE A 1 548 ? -22.324 -3.560 69.460 1.00 92.00 548 ILE A O 1
ATOM 4254 N N . ASN A 1 549 ? -23.629 -5.217 68.700 1.00 91.56 549 ASN A N 1
ATOM 4255 C CA . ASN A 1 549 ? -22.587 -6.241 68.665 1.00 91.56 549 ASN A CA 1
ATOM 4256 C C . ASN A 1 549 ? -22.725 -7.155 67.431 1.00 91.56 549 ASN A C 1
ATOM 4258 O O . ASN A 1 549 ? -23.590 -6.956 66.583 1.00 91.56 549 ASN A O 1
ATOM 4262 N N . ALA A 1 550 ? -21.880 -8.182 67.313 1.00 90.50 550 ALA A N 1
ATOM 4263 C CA . ALA A 1 550 ? -21.946 -9.121 66.187 1.00 90.50 550 ALA A CA 1
ATOM 4264 C C . ALA A 1 550 ? -23.305 -9.848 66.056 1.00 90.50 550 ALA A C 1
ATOM 4266 O O . ALA A 1 550 ? -23.735 -10.167 64.944 1.00 90.50 550 ALA A O 1
ATOM 4267 N N . ALA A 1 551 ? -24.004 -10.093 67.170 1.00 92.50 551 ALA A N 1
ATOM 4268 C CA . ALA A 1 551 ? -25.342 -10.677 67.146 1.00 92.50 551 ALA A CA 1
ATOM 4269 C C . ALA A 1 551 ? -26.391 -9.685 66.618 1.00 92.50 551 ALA A C 1
ATOM 4271 O O . ALA A 1 551 ? -27.362 -10.124 66.016 1.00 92.50 551 ALA A O 1
ATOM 4272 N N . SER A 1 552 ? -26.175 -8.370 66.748 1.00 93.94 552 SER A N 1
ATOM 4273 C CA . SER A 1 552 ? -27.036 -7.343 66.139 1.00 93.94 552 SER A CA 1
ATOM 4274 C C . SER A 1 552 ? -27.087 -7.473 64.617 1.00 93.94 552 SER A C 1
ATOM 4276 O O . SER A 1 552 ? -28.166 -7.497 64.037 1.00 93.94 552 SER A O 1
ATOM 4278 N N . ALA A 1 553 ? -25.927 -7.635 63.971 1.00 91.81 553 ALA A N 1
ATOM 4279 C CA . ALA A 1 553 ? -25.850 -7.838 62.523 1.00 91.81 553 ALA A CA 1
ATOM 4280 C C . ALA A 1 553 ? -26.434 -9.195 62.089 1.00 91.81 553 ALA A C 1
ATOM 4282 O O . ALA A 1 553 ? -27.038 -9.306 61.025 1.00 91.81 553 ALA A O 1
ATOM 4283 N N . SER A 1 554 ? -26.271 -10.230 62.918 1.00 91.50 554 SER A N 1
ATOM 4284 C CA . SER A 1 554 ? -26.834 -11.561 62.650 1.00 91.50 554 SER A CA 1
ATOM 4285 C C . SER A 1 554 ? -28.364 -11.565 62.722 1.00 91.50 554 SER A C 1
ATOM 4287 O O . SER A 1 554 ? -29.014 -12.231 61.914 1.00 91.50 554 SER A O 1
ATOM 4289 N N . GLU A 1 555 ? -28.930 -10.800 63.659 1.00 92.25 555 GLU A N 1
ATOM 4290 C CA . GLU A 1 555 ? -30.373 -10.581 63.769 1.00 92.25 555 GLU A CA 1
ATOM 4291 C C . GLU A 1 555 ? -30.901 -9.879 62.515 1.00 92.25 555 GLU A C 1
ATOM 4293 O O . GLU A 1 555 ? -31.829 -10.391 61.894 1.00 92.25 555 GLU A O 1
ATOM 4298 N N . TYR A 1 556 ? -30.221 -8.824 62.047 1.00 92.69 556 TYR A N 1
ATOM 4299 C CA . TYR A 1 556 ? -30.593 -8.133 60.808 1.00 92.69 556 TYR A CA 1
ATOM 4300 C C . TYR A 1 556 ? -30.615 -9.078 59.600 1.00 92.69 556 TYR A C 1
ATOM 4302 O O . TYR A 1 556 ? -31.561 -9.100 58.819 1.00 92.69 556 TYR A O 1
ATOM 4310 N N . LEU A 1 557 ? -29.589 -9.919 59.443 1.00 88.56 557 LEU A N 1
ATOM 4311 C CA . LEU A 1 557 ? -29.540 -10.886 58.340 1.00 88.56 557 LEU A CA 1
ATOM 4312 C C . LEU A 1 557 ? -30.680 -11.914 58.386 1.00 88.56 557 LEU A C 1
ATOM 4314 O O . LEU A 1 557 ? -31.048 -12.452 57.342 1.00 88.56 557 LEU A O 1
ATOM 4318 N N . SER A 1 558 ? -31.211 -12.202 59.575 1.00 90.62 558 SER A N 1
ATOM 4319 C CA . SER A 1 558 ? -32.244 -13.222 59.780 1.00 90.62 558 SER A CA 1
ATOM 4320 C C . SER A 1 558 ? -33.655 -12.646 59.700 1.00 90.62 558 SER A C 1
ATOM 4322 O O . SER A 1 558 ? -34.535 -13.263 59.104 1.00 90.62 558 SER A O 1
ATOM 4324 N N . ASN A 1 559 ? -33.856 -11.471 60.295 1.00 89.00 559 ASN A N 1
ATOM 4325 C CA . ASN A 1 559 ? -35.168 -10.895 60.575 1.00 89.00 559 ASN A CA 1
ATOM 4326 C C . ASN A 1 559 ? -35.366 -9.511 59.957 1.00 89.00 559 ASN A C 1
ATOM 4328 O O . ASN A 1 559 ? -36.453 -8.970 60.088 1.00 89.00 559 ASN A O 1
ATOM 4332 N N . LYS A 1 560 ? -34.349 -8.971 59.273 1.00 90.25 560 LYS A N 1
ATOM 4333 C CA . LYS A 1 560 ? -34.349 -7.640 58.653 1.00 90.25 560 LYS A CA 1
ATOM 4334 C C . LYS A 1 560 ? -34.469 -6.453 59.611 1.00 90.25 560 LYS A C 1
ATOM 4336 O O . LYS A 1 560 ? -34.628 -5.353 59.130 1.00 90.25 560 LYS A O 1
ATOM 4341 N N . THR A 1 561 ? -34.254 -6.682 60.904 1.00 93.44 561 THR A N 1
ATOM 4342 C CA . THR A 1 561 ? -34.105 -5.647 61.936 1.00 93.44 561 THR A CA 1
ATOM 4343 C C . THR A 1 561 ? -32.925 -6.007 62.839 1.00 93.44 561 THR A C 1
ATOM 4345 O O . THR A 1 561 ? -32.665 -7.191 63.102 1.00 93.44 561 THR A O 1
ATOM 4348 N N . ALA A 1 562 ? -32.139 -5.033 63.280 1.00 93.88 562 ALA A N 1
ATOM 4349 C CA . ALA A 1 562 ? -30.961 -5.255 64.100 1.00 93.88 562 ALA A CA 1
ATOM 4350 C C . ALA A 1 562 ? -31.340 -5.523 65.565 1.00 93.88 562 ALA A C 1
ATOM 4352 O O . ALA A 1 562 ? -32.255 -4.939 66.142 1.00 93.88 562 ALA A O 1
ATOM 4353 N N . GLY A 1 563 ? -30.580 -6.403 66.218 1.00 93.19 563 GLY A N 1
ATOM 4354 C CA . GLY A 1 563 ? -30.729 -6.638 67.658 1.00 93.19 563 GLY A CA 1
ATOM 43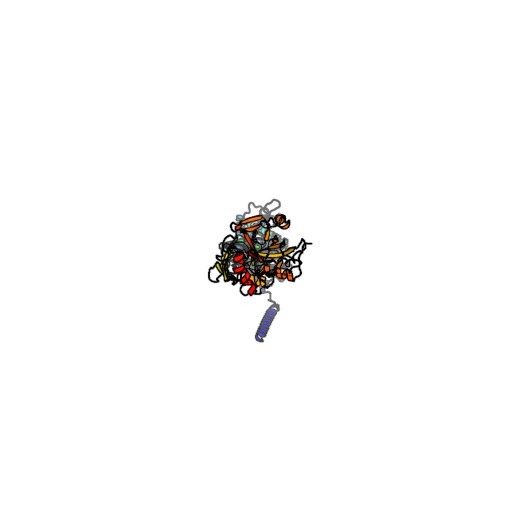55 C C . GLY A 1 563 ? -30.091 -5.514 68.479 1.00 93.19 563 GLY A C 1
ATOM 4356 O O . GLY A 1 563 ? -28.920 -5.188 68.260 1.00 93.19 563 GLY A O 1
ATOM 4357 N N . TYR A 1 564 ? -30.794 -4.975 69.477 1.00 93.69 564 TYR A N 1
ATOM 4358 C CA . TYR A 1 564 ? -30.272 -3.918 70.353 1.00 93.69 564 TYR A CA 1
ATOM 4359 C C . TYR A 1 564 ? -30.296 -4.376 71.799 1.00 93.69 564 TYR A C 1
ATOM 4361 O O . TYR A 1 564 ? -31.339 -4.470 72.440 1.00 93.69 564 TYR A O 1
ATOM 4369 N N . TYR A 1 565 ? -29.114 -4.634 72.348 1.00 92.31 565 TYR A N 1
ATOM 4370 C CA . TYR A 1 565 ? -29.003 -5.306 73.634 1.00 92.31 565 TYR A CA 1
ATOM 4371 C C . TYR A 1 565 ? -28.865 -4.286 74.766 1.00 92.31 565 TYR A C 1
ATOM 4373 O O . TYR A 1 565 ? -27.846 -3.607 74.870 1.00 92.31 565 TYR A O 1
ATOM 4381 N N . HIS A 1 566 ? -29.863 -4.186 75.642 1.00 91.56 566 HIS A N 1
ATOM 4382 C CA . HIS A 1 566 ? -29.848 -3.301 76.804 1.00 91.56 566 HIS A CA 1
ATOM 4383 C C . HIS A 1 566 ? -30.710 -3.795 77.966 1.00 91.56 566 HIS A C 1
ATOM 4385 O O . HIS A 1 566 ? -31.672 -4.549 77.825 1.00 91.56 566 HIS A O 1
ATOM 4391 N N . LYS A 1 567 ? -30.342 -3.359 79.173 1.00 90.62 567 LYS A N 1
ATOM 4392 C CA . LYS A 1 567 ? -31.064 -3.706 80.396 1.00 90.62 567 LYS A CA 1
ATOM 4393 C C . LYS A 1 567 ? -32.396 -2.966 80.430 1.00 90.62 567 LYS A C 1
ATOM 4395 O O . LYS A 1 567 ? -32.402 -1.741 80.484 1.00 90.62 567 LYS A O 1
ATOM 4400 N N . LYS A 1 568 ? -33.497 -3.716 80.529 1.00 90.62 568 LYS A N 1
ATOM 4401 C CA . LYS A 1 568 ? -34.831 -3.148 80.781 1.00 90.62 568 LYS A CA 1
ATOM 4402 C C . LYS A 1 568 ? -35.405 -3.443 82.150 1.00 90.62 568 LYS A C 1
ATOM 4404 O O . LYS A 1 568 ? -36.497 -2.993 82.441 1.00 90.62 568 LYS A O 1
ATOM 4409 N N . LYS A 1 569 ? -34.719 -4.168 83.043 1.00 90.06 569 LYS A N 1
ATOM 4410 C CA . LYS A 1 569 ? -35.220 -4.440 84.410 1.00 90.06 569 LYS A CA 1
ATOM 4411 C C . LYS A 1 569 ? -35.626 -3.143 85.127 1.00 90.06 569 LYS A C 1
ATOM 4413 O O . LYS A 1 569 ? -34.864 -2.176 85.090 1.00 90.06 569 LYS A O 1
ATOM 4418 N N . ALA A 1 570 ? -36.799 -3.143 85.766 1.00 92.88 570 ALA A N 1
ATOM 4419 C CA . ALA A 1 570 ? -37.371 -1.944 86.374 1.00 92.88 570 ALA A CA 1
ATOM 4420 C C . ALA A 1 570 ? -36.425 -1.284 87.384 1.00 92.88 570 ALA A C 1
ATOM 4422 O O . ALA A 1 570 ? -35.862 -1.962 88.247 1.00 92.88 570 ALA A O 1
ATOM 4423 N N . ILE A 1 571 ? -36.268 0.036 87.265 1.00 94.00 571 ILE A N 1
ATOM 4424 C CA . ILE A 1 571 ? -35.480 0.847 88.199 1.00 94.00 571 ILE A CA 1
ATOM 4425 C C . ILE A 1 571 ? -36.374 1.284 89.355 1.00 94.00 571 ILE A C 1
ATOM 4427 O O . ILE A 1 571 ? -37.460 1.818 89.132 1.00 94.00 571 ILE A O 1
ATOM 4431 N N . THR A 1 572 ? -35.917 1.074 90.587 1.00 94.69 572 THR A N 1
ATOM 4432 C CA . THR A 1 572 ? -36.636 1.537 91.775 1.00 94.69 572 THR A CA 1
ATOM 4433 C C . THR A 1 572 ? -36.490 3.048 91.939 1.00 94.69 572 THR A C 1
ATOM 4435 O O . THR A 1 572 ? -35.381 3.561 92.091 1.00 94.69 572 THR A O 1
ATOM 4438 N N . VAL A 1 573 ? -37.617 3.750 91.970 1.00 95.75 573 VAL A N 1
ATOM 4439 C CA . VAL A 1 573 ? -37.711 5.207 92.135 1.00 95.75 573 VAL A CA 1
ATOM 4440 C C . VAL A 1 573 ? -38.689 5.552 93.256 1.00 95.75 573 VAL A C 1
ATOM 4442 O O . VAL A 1 573 ? -39.457 4.702 93.706 1.00 95.75 573 VAL A O 1
ATOM 4445 N N . LYS A 1 574 ? -38.666 6.795 93.726 1.00 94.31 574 LYS A N 1
ATOM 4446 C CA . LYS A 1 574 ? -39.560 7.311 94.770 1.00 94.31 574 LYS A CA 1
ATOM 4447 C C . LYS A 1 574 ? -40.513 8.367 94.203 1.00 94.31 574 LYS A C 1
ATOM 4449 O O . LYS A 1 574 ? -40.169 9.003 93.205 1.00 94.31 574 LYS A O 1
ATOM 4454 N N . PRO A 1 575 ? -41.682 8.585 94.833 1.00 95.31 575 PRO A N 1
ATOM 4455 C CA . PRO A 1 575 ? -42.504 9.759 94.549 1.00 95.31 575 PRO A CA 1
ATOM 4456 C C . PRO A 1 575 ? -41.651 11.037 94.594 1.00 95.31 575 PRO A C 1
ATOM 4458 O O . PRO A 1 575 ? -40.865 11.216 95.524 1.00 95.31 575 PRO A O 1
ATOM 4461 N N . GLY A 1 576 ? -41.763 11.886 93.572 1.00 94.19 576 GLY A N 1
ATOM 4462 C CA . GLY A 1 576 ? -40.968 13.108 93.420 1.00 94.19 576 GLY A CA 1
ATOM 4463 C C . GLY A 1 576 ? -39.649 12.967 92.644 1.00 94.19 576 GLY A C 1
ATOM 4464 O O . GLY A 1 576 ? -39.128 13.988 92.189 1.00 94.19 576 GLY A O 1
ATOM 4465 N N . ASP A 1 577 ? -39.123 11.751 92.433 1.00 97.06 577 ASP A N 1
ATOM 4466 C CA . ASP A 1 577 ? -37.913 11.547 91.622 1.00 97.06 577 ASP A CA 1
ATOM 4467 C C . ASP A 1 577 ? -38.143 12.043 90.178 1.00 97.06 577 ASP A C 1
ATOM 4469 O O . ASP A 1 577 ? -39.225 11.899 89.604 1.00 97.06 577 ASP A O 1
ATOM 4473 N N . THR A 1 578 ? -37.107 12.616 89.570 1.00 97.38 578 THR A N 1
ATOM 4474 C CA . THR A 1 578 ? -37.101 13.025 88.158 1.00 97.38 578 THR A CA 1
ATOM 4475 C C . THR A 1 578 ? -36.304 12.021 87.332 1.00 97.38 578 THR A C 1
ATOM 4477 O O . THR A 1 578 ? -35.274 11.525 87.779 1.00 97.38 578 THR A O 1
ATOM 4480 N N . ILE A 1 579 ? -36.771 11.700 86.132 1.00 98.00 579 ILE A N 1
ATOM 4481 C CA . ILE A 1 579 ? -36.232 10.638 85.284 1.00 98.00 579 ILE A CA 1
ATOM 4482 C C . ILE A 1 579 ? -36.009 11.199 83.889 1.00 98.00 579 ILE A C 1
ATOM 4484 O O . ILE A 1 579 ? -36.933 11.739 83.282 1.00 98.00 579 ILE A O 1
ATOM 4488 N N . ILE A 1 580 ? -34.792 11.040 83.379 1.00 98.12 580 ILE A N 1
ATOM 4489 C CA . ILE A 1 580 ? -34.443 11.382 82.005 1.00 98.12 580 ILE A CA 1
ATOM 4490 C C . ILE A 1 580 ? -34.439 10.097 81.185 1.00 98.12 580 ILE A C 1
ATOM 4492 O O . ILE A 1 580 ? -33.644 9.185 81.434 1.00 98.12 580 ILE A O 1
ATOM 4496 N N . TYR A 1 581 ? -35.312 10.050 80.186 1.00 98.38 581 TYR A N 1
ATOM 4497 C CA . TYR A 1 581 ? -35.314 9.021 79.156 1.00 98.38 581 TYR A CA 1
ATOM 4498 C C . TYR A 1 581 ? -34.592 9.542 77.916 1.00 98.38 581 TYR A C 1
ATOM 4500 O O . TYR A 1 581 ? -34.788 10.689 77.514 1.00 98.38 581 TYR A O 1
ATOM 4508 N N . THR A 1 582 ? -33.795 8.685 77.288 1.00 98.06 582 THR A N 1
ATOM 4509 C CA . THR A 1 582 ? -33.238 8.909 75.953 1.00 98.06 582 THR A CA 1
ATOM 4510 C C . THR A 1 582 ? -33.979 8.020 74.958 1.00 98.06 582 THR A C 1
ATOM 4512 O O . THR A 1 582 ? -34.099 6.813 75.171 1.00 98.06 582 THR A O 1
ATOM 4515 N N . LEU A 1 583 ? -34.496 8.630 73.894 1.00 98.38 583 LEU A N 1
ATOM 4516 C CA . LEU A 1 583 ? -35.159 7.979 72.769 1.00 98.38 583 LEU A CA 1
ATOM 4517 C C . LEU A 1 583 ? -34.248 8.132 71.554 1.00 98.38 583 LEU A C 1
ATOM 4519 O O . LEU A 1 583 ? -33.914 9.255 71.173 1.00 98.38 583 LEU A O 1
ATOM 4523 N N . ARG A 1 584 ? -33.820 7.021 70.967 1.00 97.50 584 ARG A N 1
ATOM 4524 C CA . ARG A 1 584 ? -32.851 6.993 69.874 1.00 97.50 584 ARG A CA 1
ATOM 4525 C C . ARG A 1 584 ? -33.419 6.284 68.664 1.00 97.50 584 ARG A C 1
ATOM 4527 O O . ARG A 1 584 ? -33.826 5.138 68.779 1.00 97.50 584 ARG A O 1
ATOM 4534 N N . VAL A 1 585 ? -33.377 6.962 67.528 1.00 98.19 585 VAL A N 1
ATOM 4535 C CA . VAL A 1 585 ? -33.759 6.428 66.224 1.00 98.19 585 VAL A CA 1
ATOM 4536 C C . VAL A 1 585 ? -32.517 5.939 65.490 1.00 98.19 585 VAL A C 1
ATOM 4538 O O . VAL A 1 585 ? -31.501 6.642 65.489 1.00 98.19 585 VAL A O 1
ATOM 4541 N N . TYR A 1 586 ? -32.609 4.776 64.859 1.00 97.69 586 TYR A N 1
ATOM 4542 C CA . TYR A 1 586 ? -31.603 4.164 63.999 1.00 97.69 586 TYR A CA 1
ATOM 4543 C C . TYR A 1 586 ? -32.164 3.991 62.591 1.00 97.69 586 TYR A C 1
ATOM 4545 O O . TYR A 1 586 ? -33.320 3.628 62.453 1.00 97.69 586 TYR A O 1
ATOM 4553 N N . ASN A 1 587 ? -31.349 4.232 61.566 1.00 97.44 587 ASN A N 1
ATOM 4554 C CA . ASN A 1 587 ? -31.679 3.912 60.180 1.00 97.44 587 ASN A CA 1
ATOM 4555 C C . ASN A 1 587 ? -30.893 2.675 59.749 1.00 97.44 587 ASN A C 1
ATOM 4557 O O . ASN A 1 587 ? -29.688 2.755 59.497 1.00 97.44 587 ASN A O 1
ATOM 4561 N N . GLU A 1 588 ? -31.558 1.535 59.684 1.00 96.19 588 GLU A N 1
ATOM 4562 C CA . GLU A 1 588 ? -30.920 0.245 59.430 1.00 96.19 588 GLU A CA 1
ATOM 4563 C C . GLU A 1 588 ? -30.838 -0.089 57.939 1.00 96.19 588 GLU A C 1
ATOM 4565 O O . GLU A 1 588 ? -30.033 -0.926 57.527 1.00 96.19 588 GLU A O 1
ATOM 4570 N N . GLY A 1 589 ? -31.621 0.612 57.119 1.00 94.06 589 GLY A N 1
ATOM 4571 C CA . GLY A 1 589 ? -31.800 0.330 55.700 1.00 94.06 589 GLY A CA 1
ATOM 4572 C C . GLY A 1 589 ?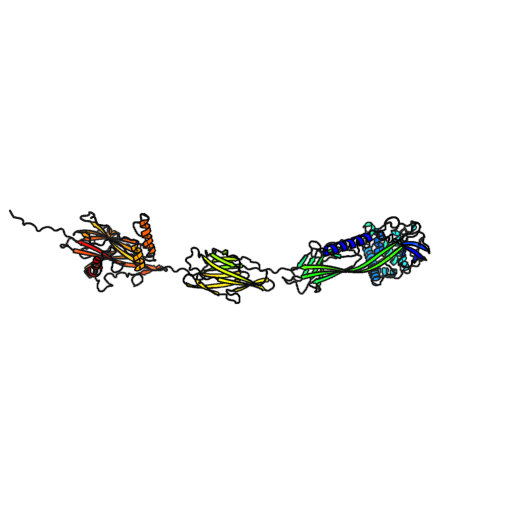 -30.643 0.800 54.822 1.00 94.06 589 GLY A C 1
ATOM 4573 O O . GLY A 1 589 ? -29.507 0.965 55.261 1.00 94.06 589 GLY A O 1
ATOM 4574 N N . TYR A 1 590 ? -30.942 1.024 53.544 1.00 92.75 590 TYR A N 1
ATOM 4575 C CA . TYR A 1 590 ? -30.005 1.443 52.491 1.00 92.75 590 TYR A CA 1
ATOM 4576 C C . TYR A 1 590 ? -30.285 2.864 51.980 1.00 92.75 590 TYR A C 1
ATOM 4578 O O . TYR A 1 590 ? -29.559 3.381 51.131 1.00 92.75 590 TYR A O 1
ATOM 4586 N N . ILE A 1 591 ? -31.333 3.514 52.496 1.00 93.38 591 ILE A N 1
ATOM 4587 C CA . ILE A 1 591 ? -31.771 4.847 52.077 1.00 93.38 591 ILE A CA 1
ATOM 4588 C C . ILE A 1 591 ? -31.683 5.814 53.258 1.00 93.38 591 ILE A C 1
ATOM 4590 O O . ILE A 1 591 ? -32.106 5.500 54.363 1.00 93.38 591 ILE A O 1
ATOM 4594 N N . VAL A 1 592 ? -31.154 7.018 53.030 1.00 95.06 592 VAL A N 1
ATOM 4595 C CA . VAL A 1 592 ? -31.150 8.094 54.034 1.00 95.06 592 VAL A CA 1
ATOM 4596 C C . VAL A 1 592 ? -32.576 8.543 54.377 1.00 95.06 592 VAL A C 1
ATOM 4598 O O . VAL A 1 592 ? -33.391 8.731 53.477 1.00 95.06 592 VAL A O 1
ATOM 4601 N N . GLY A 1 593 ? -32.878 8.778 55.656 1.00 95.44 593 GLY A N 1
ATOM 4602 C CA . GLY A 1 593 ? -34.236 9.151 56.070 1.00 95.44 593 GLY A CA 1
ATOM 4603 C C . GLY A 1 593 ? -34.336 10.169 57.191 1.00 95.44 593 GLY A C 1
ATOM 4604 O O . GLY A 1 593 ? -33.344 10.764 57.615 1.00 95.44 593 GLY A O 1
ATOM 4605 N N . TYR A 1 594 ? -35.575 10.364 57.643 1.00 96.94 594 TYR A N 1
ATOM 4606 C CA . TYR A 1 594 ? -35.986 11.373 58.614 1.00 96.94 594 TYR A CA 1
ATOM 4607 C C . TYR A 1 594 ? -36.961 10.794 59.642 1.00 96.94 594 TYR A C 1
ATOM 4609 O O . TYR A 1 594 ? -37.970 10.208 59.255 1.00 96.94 594 TYR A O 1
ATOM 4617 N N . ALA A 1 595 ? -36.731 11.086 60.925 1.00 96.88 595 ALA A N 1
ATOM 4618 C CA . ALA A 1 595 ? -37.713 10.920 61.999 1.00 96.88 595 ALA A CA 1
ATOM 4619 C C . ALA A 1 595 ? -38.368 12.277 62.299 1.00 96.88 595 ALA A C 1
ATOM 4621 O O . ALA A 1 595 ? -37.786 13.137 62.965 1.00 96.88 595 ALA A O 1
ATOM 4622 N N . LYS A 1 596 ? -39.557 12.515 61.742 1.00 97.06 596 LYS A N 1
ATOM 4623 C CA . LYS A 1 596 ? -40.238 13.815 61.797 1.00 97.06 596 LYS A CA 1
ATOM 4624 C C . LYS A 1 596 ? -41.003 14.064 63.083 1.00 97.06 596 LYS A C 1
ATOM 4626 O O . LYS A 1 596 ? -41.066 15.216 63.510 1.00 97.06 596 LYS A O 1
ATOM 4631 N N . GLU A 1 597 ? -41.553 13.026 63.696 1.00 97.44 597 GLU A N 1
ATOM 4632 C CA . GLU A 1 597 ? -42.262 13.133 64.968 1.00 97.44 597 GLU A CA 1
ATOM 4633 C C . GLU A 1 597 ? -42.004 11.892 65.822 1.00 97.44 597 GLU A C 1
ATOM 4635 O O . GLU A 1 597 ? -42.067 10.769 65.325 1.00 97.44 597 GLU A O 1
ATOM 4640 N N . ILE A 1 598 ? -41.720 12.104 67.106 1.00 97.94 598 ILE A N 1
ATOM 4641 C CA . ILE A 1 598 ? -41.638 11.048 68.119 1.00 97.94 598 ILE A CA 1
ATOM 4642 C C . ILE A 1 598 ? -42.686 11.352 69.185 1.00 97.94 598 ILE A C 1
ATOM 4644 O O . ILE A 1 598 ? -42.773 12.489 69.666 1.00 97.94 598 ILE A O 1
ATOM 4648 N N . THR A 1 599 ? -43.461 10.340 69.562 1.00 96.38 599 THR A N 1
ATOM 4649 C CA . THR A 1 599 ? -44.463 10.431 70.629 1.00 96.38 599 THR A CA 1
ATOM 4650 C C . THR A 1 599 ? -44.036 9.576 71.815 1.00 96.38 599 THR A C 1
ATOM 4652 O O . THR A 1 599 ? -43.611 8.440 71.640 1.00 96.38 599 THR A O 1
ATOM 4655 N N . ASP A 1 600 ? -44.156 10.122 73.025 1.00 96.25 600 ASP A N 1
ATOM 4656 C CA . ASP A 1 600 ? -43.961 9.408 74.287 1.00 96.25 600 ASP A CA 1
ATOM 4657 C C . ASP A 1 600 ? -45.287 9.374 75.064 1.00 96.25 600 ASP A C 1
ATOM 4659 O O . ASP A 1 600 ? -45.932 10.405 75.281 1.00 96.25 600 ASP A O 1
ATOM 4663 N N . TYR A 1 601 ? -45.718 8.181 75.449 1.00 94.62 601 TYR A N 1
ATOM 4664 C CA . TYR A 1 601 ? -46.985 7.902 76.112 1.00 94.62 601 TYR A CA 1
ATOM 4665 C C . TYR A 1 601 ? -46.739 7.693 77.599 1.00 94.62 601 TYR A C 1
ATOM 4667 O O . TYR A 1 601 ? -46.386 6.600 78.052 1.00 94.62 601 TYR A O 1
ATOM 4675 N N . LEU A 1 602 ? -46.955 8.758 78.372 1.00 93.38 602 LEU A N 1
ATOM 4676 C CA . LEU A 1 602 ? -46.659 8.756 79.795 1.00 93.38 602 LEU A CA 1
ATOM 4677 C C . LEU A 1 602 ? -47.759 8.005 80.574 1.00 93.38 602 LEU A C 1
ATOM 4679 O O . LEU A 1 602 ? -48.942 8.353 80.468 1.00 93.38 602 LEU A O 1
ATOM 4683 N N . PRO A 1 603 ? -47.402 7.006 81.405 1.00 92.88 603 PRO A N 1
ATOM 4684 C CA . PRO A 1 603 ? -48.351 6.324 82.276 1.00 92.88 603 PRO A CA 1
ATOM 4685 C C . PRO A 1 603 ? -48.884 7.281 83.344 1.00 92.88 603 PRO A C 1
ATOM 4687 O O . PRO A 1 603 ? -48.206 8.221 83.752 1.00 92.88 603 PRO A O 1
ATOM 4690 N N . ALA A 1 604 ? -50.065 6.993 83.896 1.00 88.19 604 ALA A N 1
ATOM 4691 C CA . ALA A 1 604 ? -50.747 7.877 84.846 1.00 88.19 604 ALA A CA 1
ATOM 4692 C C . ALA A 1 604 ? -49.938 8.256 86.111 1.00 88.19 604 ALA A C 1
ATOM 4694 O O . ALA A 1 604 ? -50.321 9.205 86.788 1.00 88.19 604 ALA A O 1
ATOM 4695 N N . GLY A 1 605 ? -48.858 7.539 86.448 1.00 91.19 605 GLY A N 1
ATOM 4696 C CA . GLY A 1 605 ? -47.953 7.844 87.569 1.00 91.19 605 GLY A CA 1
ATOM 4697 C C . GLY A 1 605 ? -46.732 8.711 87.218 1.00 91.19 605 GLY A C 1
ATOM 4698 O O . GLY A 1 605 ? -45.943 9.027 88.108 1.00 91.19 605 GLY A O 1
ATOM 4699 N N . LEU A 1 606 ? -46.567 9.094 85.949 1.00 93.56 606 LEU A N 1
ATOM 4700 C CA . LEU A 1 606 ? -45.554 10.043 85.487 1.00 93.56 606 LEU A CA 1
ATOM 4701 C C . LEU A 1 606 ? -46.211 11.358 85.064 1.00 93.56 606 LEU A C 1
ATOM 4703 O O . LEU A 1 606 ? -47.313 11.379 84.515 1.00 93.56 606 LEU A O 1
ATOM 4707 N N . GLU A 1 607 ? -45.523 12.464 85.318 1.00 91.94 607 GLU A N 1
ATOM 4708 C CA . GLU A 1 607 ? -45.915 13.797 84.874 1.00 91.94 607 GLU A CA 1
ATOM 4709 C C . GLU A 1 607 ? -44.828 14.430 84.001 1.00 91.94 607 GLU A C 1
ATOM 4711 O O . GLU A 1 607 ? -43.626 14.267 84.231 1.00 91.94 607 GLU A O 1
ATOM 4716 N N . TYR A 1 608 ? -45.264 15.160 82.976 1.00 93.00 608 TYR A N 1
ATOM 4717 C CA . TYR A 1 608 ? -44.383 15.961 82.138 1.00 93.00 608 TYR A CA 1
ATOM 4718 C C . TYR A 1 608 ? -43.963 17.237 82.876 1.00 93.00 608 TYR A C 1
ATOM 4720 O O . TYR A 1 608 ? -44.810 17.967 83.394 1.00 93.00 608 TYR A O 1
ATOM 4728 N N . ILE A 1 609 ? -42.664 17.543 82.886 1.00 92.81 609 ILE A N 1
ATOM 4729 C CA . ILE A 1 609 ? -42.143 18.749 83.538 1.00 92.81 609 ILE A CA 1
ATOM 4730 C C . ILE A 1 609 ? -42.101 19.897 82.522 1.00 92.81 609 ILE A C 1
ATOM 4732 O O . ILE A 1 609 ? -41.145 20.035 81.758 1.00 92.81 609 ILE A O 1
ATOM 4736 N N . GLU A 1 610 ? -43.118 20.759 82.535 1.00 87.50 610 GLU A N 1
ATOM 4737 C CA . GLU A 1 610 ? -43.262 21.867 81.571 1.00 87.50 610 GLU A CA 1
ATOM 4738 C C . GLU A 1 610 ? -42.106 22.881 81.624 1.00 87.50 610 GLU A C 1
ATOM 4740 O O . GLU A 1 610 ? -41.707 23.454 80.610 1.00 87.50 610 GLU A O 1
ATOM 4745 N N . ASN A 1 611 ? -41.505 23.064 82.803 1.00 88.94 611 ASN A N 1
ATOM 4746 C CA . ASN A 1 611 ? -40.383 23.979 83.004 1.00 88.94 611 ASN A CA 1
ATOM 4747 C C . ASN A 1 611 ? -38.993 23.342 82.871 1.00 88.94 611 ASN A C 1
ATOM 4749 O O . ASN A 1 611 ? -38.004 24.046 83.075 1.00 88.94 611 ASN A O 1
ATOM 4753 N N . SER A 1 612 ? -38.897 22.064 82.493 1.00 94.94 612 SER A N 1
ATOM 4754 C CA . SER A 1 612 ? -37.610 21.406 82.255 1.00 94.94 612 SER A CA 1
ATOM 4755 C C . SER A 1 612 ? -36.888 22.035 81.063 1.00 94.94 612 SER A C 1
ATOM 4757 O O . SER A 1 612 ? -37.469 22.220 79.990 1.00 94.94 612 SER A O 1
ATOM 4759 N N . GLN A 1 613 ? -35.600 22.339 81.239 1.00 95.81 613 GLN A N 1
ATOM 4760 C CA . GLN A 1 613 ? -34.763 22.840 80.150 1.00 95.81 613 GLN A CA 1
ATOM 4761 C C . GLN A 1 613 ? -34.577 21.775 79.060 1.00 95.81 613 GLN A C 1
ATOM 4763 O O . GLN A 1 613 ? -34.689 22.101 77.883 1.00 95.81 613 GLN A O 1
ATOM 4768 N N . ILE A 1 614 ? -34.406 20.502 79.442 1.00 96.50 614 ILE A N 1
ATOM 4769 C CA . ILE A 1 614 ? -34.299 19.372 78.503 1.00 96.50 614 ILE A CA 1
ATOM 4770 C C . ILE A 1 614 ? -35.549 19.296 77.630 1.00 96.50 614 ILE A C 1
ATOM 4772 O O . ILE A 1 614 ? -35.453 19.189 76.407 1.00 96.50 614 ILE A O 1
ATOM 4776 N N . ASN A 1 615 ? -36.727 19.404 78.248 1.00 97.12 615 ASN A N 1
ATOM 4777 C CA . ASN A 1 615 ? -37.984 19.306 77.517 1.00 97.12 615 ASN A CA 1
ATOM 4778 C C . ASN A 1 615 ? -38.175 20.468 76.531 1.00 97.12 615 ASN A C 1
ATOM 4780 O O . ASN A 1 615 ? -38.607 20.245 75.399 1.00 97.12 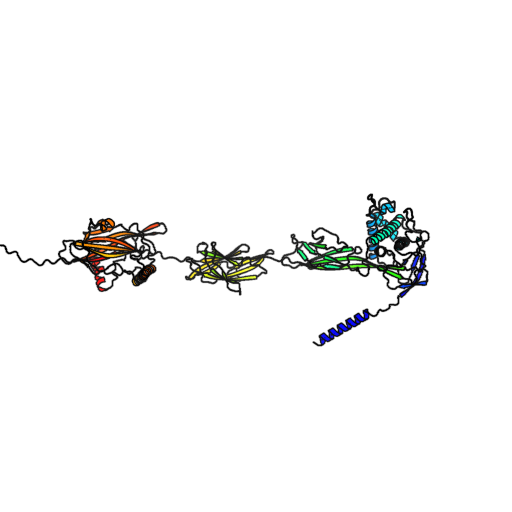615 ASN A O 1
ATOM 4784 N N . LYS A 1 616 ? -37.792 21.690 76.925 1.00 96.00 616 LYS A N 1
ATOM 4785 C CA . LYS A 1 616 ? -37.816 22.879 76.056 1.00 96.00 616 LYS A CA 1
ATOM 4786 C C . LYS A 1 616 ? -36.816 22.767 74.901 1.00 96.00 616 LYS A C 1
ATOM 4788 O O . LYS A 1 616 ? -37.190 22.993 73.751 1.00 96.00 616 LYS A O 1
ATOM 4793 N N . ASP A 1 617 ? -35.577 22.359 75.178 1.00 96.38 617 ASP A N 1
ATOM 4794 C CA . ASP A 1 617 ? -34.509 22.221 74.175 1.00 96.38 617 ASP A CA 1
ATOM 4795 C C . ASP A 1 617 ? -34.820 21.135 73.136 1.00 96.38 617 ASP A C 1
ATOM 4797 O O . ASP A 1 617 ? -34.490 21.270 71.946 1.00 96.38 617 ASP A O 1
ATOM 4801 N N . ASN A 1 618 ? -35.503 20.078 73.580 1.00 96.88 618 ASN A N 1
ATOM 4802 C CA . ASN A 1 618 ? -35.999 18.991 72.745 1.00 96.88 618 ASN A CA 1
ATOM 4803 C C . ASN A 1 618 ? -37.440 19.200 72.266 1.00 96.88 618 ASN A C 1
ATOM 4805 O O . ASN A 1 618 ? -38.004 18.278 71.695 1.00 96.88 618 ASN A O 1
ATOM 4809 N N . LYS A 1 619 ? -38.017 20.401 72.415 1.00 95.94 619 LYS A N 1
ATOM 4810 C CA . LYS A 1 619 ? -39.310 20.801 71.827 1.00 95.94 619 LYS A CA 1
ATOM 4811 C C . LYS A 1 619 ? -40.479 19.857 72.136 1.00 95.94 619 LYS A C 1
ATOM 4813 O O . LYS A 1 619 ? -41.332 19.626 71.280 1.00 95.94 619 LYS A O 1
ATOM 4818 N N . TRP A 1 620 ? -40.528 19.309 73.344 1.00 96.12 620 TRP A N 1
ATOM 4819 C CA . TRP A 1 620 ? -41.652 18.477 73.749 1.00 96.12 620 TRP A CA 1
ATOM 4820 C C . TRP A 1 620 ? -42.910 19.320 73.977 1.00 96.12 620 TRP A C 1
ATOM 4822 O O . TRP A 1 620 ? -42.868 20.410 74.552 1.00 96.12 620 TRP A O 1
ATOM 4832 N N . THR A 1 621 ? -44.047 18.809 73.517 1.00 92.75 621 THR A N 1
ATOM 4833 C CA . THR A 1 621 ? -45.360 19.449 73.649 1.00 92.75 621 THR A CA 1
ATOM 4834 C C . THR A 1 621 ? -46.394 18.442 74.128 1.00 92.75 621 THR A C 1
ATOM 4836 O O . THR A 1 621 ? -46.390 17.284 73.715 1.00 92.75 621 THR A O 1
ATOM 4839 N N . ILE A 1 622 ? -47.283 18.872 75.023 1.00 89.38 622 ILE A N 1
ATOM 4840 C CA . ILE A 1 622 ? -48.344 18.020 75.564 1.00 89.38 622 ILE A CA 1
ATOM 4841 C C . ILE A 1 622 ? -49.483 17.895 74.551 1.00 89.38 622 ILE A C 1
ATOM 4843 O O . ILE A 1 622 ? -50.032 18.900 74.102 1.00 89.38 622 ILE A O 1
ATOM 4847 N N . THR A 1 623 ? -49.906 16.663 74.278 1.00 80.94 623 THR A N 1
ATOM 4848 C CA . THR A 1 623 ? -51.130 16.338 73.540 1.00 80.94 623 THR A CA 1
ATOM 4849 C C . THR A 1 623 ? -52.020 15.476 74.441 1.00 80.94 623 THR A C 1
ATOM 4851 O O . THR A 1 623 ? -51.678 14.344 74.769 1.00 80.94 623 THR A O 1
ATOM 4854 N N . LYS A 1 624 ? -53.158 16.003 74.910 1.00 66.44 624 LYS A N 1
ATOM 4855 C CA . LYS A 1 624 ? -54.093 15.201 75.721 1.00 66.44 624 LYS A CA 1
ATOM 4856 C C . LYS A 1 624 ? -54.910 14.280 74.814 1.00 66.44 624 LYS A C 1
ATOM 4858 O O . LYS A 1 624 ? -55.637 14.781 73.957 1.00 66.44 624 LYS A O 1
ATOM 4863 N N . ASN A 1 625 ? -54.833 12.970 75.041 1.00 58.88 625 ASN A N 1
ATOM 4864 C CA . ASN A 1 625 ? -55.701 12.000 74.379 1.00 58.88 625 ASN A CA 1
ATOM 4865 C C . ASN A 1 625 ? -57.054 11.888 75.116 1.00 58.88 625 ASN A C 1
ATOM 4867 O O . ASN A 1 625 ? -57.160 12.180 76.310 1.00 58.88 625 ASN A O 1
ATOM 4871 N N . ALA A 1 626 ? -58.110 11.505 74.390 1.00 50.66 626 ALA A N 1
ATOM 4872 C CA . ALA A 1 626 ? -59.496 11.459 74.885 1.00 50.66 626 ALA A CA 1
ATOM 4873 C C . ALA A 1 626 ? -59.756 10.381 75.963 1.00 50.66 626 ALA A C 1
ATOM 4875 O O . ALA A 1 626 ? -60.793 10.400 76.621 1.00 50.66 626 ALA A O 1
ATOM 4876 N N . ASP A 1 627 ? -58.811 9.463 76.145 1.00 53.47 627 ASP A N 1
ATOM 4877 C CA . ASP A 1 627 ? -58.793 8.323 77.070 1.00 53.47 627 ASP A CA 1
ATOM 4878 C C . ASP A 1 627 ? -58.057 8.616 78.395 1.00 53.47 627 ASP A C 1
ATOM 4880 O O . ASP A 1 627 ? -58.012 7.766 79.282 1.00 53.47 627 ASP A O 1
ATOM 4884 N N . GLY A 1 628 ? -57.509 9.826 78.564 1.00 54.50 628 GLY A N 1
ATOM 4885 C CA . GLY A 1 628 ? -56.831 10.254 79.791 1.00 54.50 628 GLY A CA 1
ATOM 4886 C C . GLY A 1 628 ? -55.339 9.907 79.866 1.00 54.50 628 GLY A C 1
ATOM 4887 O O . GLY A 1 628 ? -54.700 10.266 80.858 1.00 54.50 628 GLY A O 1
ATOM 4888 N N . VAL A 1 629 ? -54.762 9.280 78.832 1.00 64.12 629 VAL A N 1
ATOM 4889 C CA . VAL A 1 629 ? -53.306 9.083 78.711 1.00 64.12 629 VAL A CA 1
ATOM 4890 C C . VAL A 1 629 ? -52.643 10.392 78.276 1.00 64.12 629 VAL A C 1
ATOM 4892 O O . VAL A 1 629 ? -53.099 11.077 77.354 1.00 64.12 629 VAL A O 1
ATOM 4895 N N . LEU A 1 630 ? -51.552 10.760 78.950 1.00 80.94 630 LEU A N 1
ATOM 4896 C CA . LEU A 1 630 ? -50.773 11.947 78.615 1.00 80.94 630 LEU A CA 1
ATOM 4897 C C . LEU A 1 630 ? -49.751 11.585 77.530 1.00 80.94 630 LEU A C 1
ATOM 4899 O O . LEU A 1 630 ? -48.705 11.020 77.832 1.00 80.94 630 LEU A O 1
ATOM 4903 N N . ALA A 1 631 ? -50.050 11.915 76.274 1.00 89.00 631 ALA A N 1
ATOM 4904 C CA . ALA A 1 631 ? -49.073 11.832 75.196 1.00 89.00 631 ALA A CA 1
ATOM 4905 C C . ALA A 1 631 ? -48.281 13.141 75.114 1.00 89.00 631 ALA A C 1
ATOM 4907 O O . ALA A 1 631 ? -48.830 14.241 75.229 1.00 89.00 631 ALA A O 1
ATOM 4908 N N . VAL A 1 632 ? -46.982 13.040 74.890 1.00 93.94 632 VAL A N 1
ATOM 4909 C CA . VAL A 1 632 ? -46.121 14.185 74.597 1.00 93.94 632 VAL A CA 1
ATOM 4910 C C . VAL A 1 632 ? -45.406 13.933 73.284 1.00 93.94 632 VAL A C 1
ATOM 4912 O O . VAL A 1 632 ? -45.064 12.799 72.969 1.00 93.94 632 VAL A O 1
ATOM 4915 N N . LYS A 1 633 ? -45.226 14.983 72.488 1.00 96.06 633 LYS A N 1
ATOM 4916 C CA . LYS A 1 633 ? -44.690 14.888 71.128 1.00 96.06 633 LYS A CA 1
ATOM 4917 C C . LYS A 1 633 ? -43.520 15.827 70.929 1.00 96.06 633 LYS A C 1
ATOM 4919 O O . LYS A 1 633 ? -43.548 16.947 71.443 1.00 96.06 633 LYS A O 1
ATOM 4924 N N . THR A 1 634 ? -42.539 15.400 70.145 1.00 97.38 634 THR A N 1
ATOM 4925 C CA . THR A 1 634 ? -41.433 16.245 69.690 1.00 97.38 634 THR A CA 1
ATOM 4926 C C . THR A 1 634 ? -41.218 16.121 68.189 1.00 97.38 634 THR A C 1
ATOM 4928 O O . THR A 1 634 ? -41.298 15.036 67.619 1.00 97.38 634 THR A O 1
ATOM 4931 N N . ASP A 1 635 ? -40.886 17.250 67.564 1.00 97.12 635 ASP A N 1
ATOM 4932 C CA . ASP A 1 635 ? -40.471 17.357 66.165 1.00 97.12 635 ASP A CA 1
ATOM 4933 C C . ASP A 1 635 ? -38.975 17.708 66.025 1.00 97.12 635 ASP A C 1
ATOM 4935 O O . ASP A 1 635 ? -38.515 18.164 64.973 1.00 97.12 635 ASP A O 1
ATOM 4939 N N . LYS A 1 636 ? -38.194 17.534 67.102 1.00 97.38 636 LYS A N 1
ATOM 4940 C CA . LYS A 1 636 ? -36.794 17.977 67.200 1.00 97.38 636 LYS A CA 1
ATOM 4941 C C . LYS A 1 636 ? -35.915 17.466 66.057 1.00 97.38 636 LYS A C 1
ATOM 4943 O O . LYS A 1 636 ? -35.042 18.211 65.613 1.00 97.38 636 LYS A O 1
ATOM 4948 N N . LEU A 1 637 ? -36.151 16.241 65.587 1.00 96.81 637 LEU A N 1
ATOM 4949 C CA . LEU A 1 637 ? -35.357 15.580 64.547 1.00 96.81 637 LEU A CA 1
ATOM 4950 C C . LEU A 1 637 ? -35.895 15.789 63.120 1.00 96.81 637 LEU A C 1
ATOM 4952 O O . LEU A 1 637 ? -35.281 15.313 62.171 1.00 96.81 637 LEU A O 1
ATOM 4956 N N . LYS A 1 638 ? -36.980 16.550 62.915 1.00 96.38 638 LYS A N 1
ATOM 4957 C CA . LYS A 1 638 ? -37.686 16.605 61.617 1.00 96.38 638 LYS A CA 1
ATOM 4958 C C . LYS A 1 638 ? -36.888 17.070 60.405 1.00 96.38 638 LYS A C 1
ATOM 4960 O O . LYS A 1 638 ? -37.321 16.866 59.274 1.00 96.38 638 LYS A O 1
ATOM 4965 N N . SER A 1 639 ? -35.776 17.759 60.631 1.00 93.62 639 SER A N 1
ATOM 4966 C CA . SER A 1 639 ? -34.890 18.272 59.580 1.00 93.62 639 SER A CA 1
ATOM 4967 C C . SER A 1 639 ? -33.516 17.601 59.595 1.00 93.62 639 SER A C 1
ATOM 4969 O O . SER A 1 639 ? -32.655 17.970 58.802 1.00 93.62 639 SER A O 1
ATOM 4971 N N . GLU A 1 640 ? -33.306 16.631 60.483 1.00 95.56 640 GLU A N 1
ATOM 4972 C CA . GLU A 1 640 ? -32.058 15.889 60.604 1.00 95.56 640 GLU A CA 1
ATOM 4973 C C . GLU A 1 640 ? -32.095 14.682 59.667 1.00 95.56 640 GLU A C 1
ATOM 4975 O O . GLU A 1 640 ? -32.996 13.850 59.747 1.00 95.56 640 GLU A O 1
ATOM 4980 N N . LEU A 1 641 ? -31.095 14.580 58.790 1.00 95.75 641 LEU A N 1
ATOM 4981 C CA . LEU A 1 641 ? -30.859 13.370 58.010 1.00 95.75 641 LEU A CA 1
ATOM 4982 C C . LEU A 1 641 ? -30.233 12.305 58.910 1.00 95.75 641 LEU A C 1
ATOM 4984 O O . LEU A 1 641 ? -29.262 12.580 59.624 1.00 95.75 641 LEU A O 1
ATOM 4988 N N . ILE A 1 642 ? -30.754 11.089 58.819 1.00 97.25 642 ILE A N 1
ATOM 4989 C CA . ILE A 1 642 ? -30.195 9.905 59.464 1.00 97.25 642 ILE A CA 1
ATOM 4990 C C . ILE A 1 642 ? -29.621 9.018 58.347 1.00 97.25 642 ILE A C 1
ATOM 4992 O O . ILE A 1 642 ? -30.398 8.445 57.577 1.00 97.25 642 ILE A O 1
ATOM 4996 N N . PRO A 1 643 ? -28.284 8.961 58.180 1.00 96.06 643 PRO A N 1
ATOM 4997 C CA . PRO A 1 643 ? -27.619 8.093 57.208 1.00 96.06 643 PRO A CA 1
ATOM 4998 C C . PRO A 1 643 ? -28.014 6.622 57.376 1.00 96.06 643 PRO A C 1
ATOM 5000 O O . PRO A 1 643 ? -28.212 6.207 58.511 1.00 96.06 643 PRO A O 1
ATOM 5003 N N . PRO A 1 644 ? -28.091 5.836 56.291 1.00 95.56 644 PRO A N 1
ATOM 5004 C CA . PRO A 1 644 ? -28.371 4.409 56.389 1.00 95.56 644 PRO A CA 1
ATOM 5005 C C . PRO A 1 644 ? -27.191 3.638 56.983 1.00 95.56 644 PRO A C 1
ATOM 5007 O O . PRO A 1 644 ? -26.026 3.969 56.728 1.00 95.56 644 PRO A O 1
ATOM 5010 N N . ALA A 1 645 ? -27.486 2.563 57.711 1.00 94.56 645 ALA A N 1
ATOM 5011 C CA . ALA A 1 645 ? -26.492 1.568 58.088 1.00 94.56 645 ALA A CA 1
ATOM 5012 C C . ALA A 1 645 ? -26.029 0.742 56.875 1.00 94.56 645 ALA A C 1
ATOM 5014 O O . ALA A 1 645 ? -24.927 0.220 56.890 1.00 94.56 645 ALA A O 1
ATOM 5015 N N . ASN A 1 646 ? -26.795 0.667 55.787 1.00 93.06 646 ASN A N 1
ATOM 5016 C CA . ASN A 1 646 ? -26.593 -0.273 54.674 1.00 93.06 646 ASN A CA 1
ATOM 5017 C C . ASN A 1 646 ? -26.791 -1.733 55.115 1.00 93.06 646 ASN A C 1
ATOM 5019 O O . ASN A 1 646 ? -26.014 -2.630 54.763 1.00 93.06 646 ASN A O 1
ATOM 5023 N N . GLY A 1 647 ? -27.832 -1.959 55.916 1.00 91.69 647 GLY A N 1
ATOM 5024 C CA . GLY A 1 647 ? -28.189 -3.254 56.470 1.00 91.69 647 GLY A CA 1
ATOM 5025 C C . GLY A 1 647 ? -27.145 -3.828 57.424 1.00 91.69 647 GLY A C 1
ATOM 5026 O O . GLY A 1 647 ? -26.330 -3.124 58.028 1.00 91.69 647 GLY A O 1
ATOM 5027 N N . GLY A 1 648 ? -27.139 -5.157 57.535 1.00 90.56 648 GLY A N 1
ATOM 5028 C CA . GLY A 1 648 ? -26.283 -5.885 58.475 1.00 90.56 648 GLY A CA 1
ATOM 5029 C C . GLY A 1 648 ? -24.780 -5.633 58.292 1.00 90.56 648 GLY A C 1
ATOM 5030 O O . GLY A 1 648 ? -24.027 -5.752 59.258 1.00 90.56 648 GLY A O 1
ATOM 5031 N N . GLU A 1 649 ? -24.330 -5.243 57.092 1.00 89.94 649 GLU A N 1
ATOM 5032 C CA . GLU A 1 649 ? -22.918 -4.941 56.831 1.00 89.94 649 GLU A CA 1
ATOM 5033 C C . GLU A 1 649 ? -22.447 -3.683 57.567 1.00 89.94 649 GLU A C 1
ATOM 5035 O O . GLU A 1 649 ? -21.383 -3.713 58.193 1.00 89.94 649 GLU A O 1
ATOM 5040 N N . GLY A 1 650 ? -23.205 -2.583 57.554 1.00 90.56 650 GLY A N 1
ATOM 5041 C CA . GLY A 1 650 ? -22.767 -1.400 58.296 1.00 90.56 650 GLY A CA 1
ATOM 5042 C C . GLY A 1 650 ? -23.042 -1.479 59.790 1.00 90.56 650 GLY A C 1
ATOM 5043 O O . GLY A 1 650 ? -22.255 -0.926 60.558 1.00 90.56 650 GLY A O 1
ATOM 5044 N N . VAL A 1 651 ? -24.039 -2.259 60.230 1.00 92.62 651 VAL A N 1
ATOM 5045 C CA . VAL A 1 651 ? -24.177 -2.637 61.651 1.00 92.62 651 VAL A CA 1
ATOM 5046 C C . VAL A 1 651 ? -22.916 -3.373 62.123 1.00 92.62 651 VAL A C 1
ATOM 5048 O O . VAL A 1 651 ? -22.333 -3.029 63.156 1.00 92.62 651 VAL A O 1
ATOM 5051 N N . LEU A 1 652 ? -22.436 -4.347 61.339 1.00 92.69 652 LEU A N 1
ATOM 5052 C CA . LEU A 1 652 ? -21.199 -5.074 61.631 1.00 92.69 652 LEU A CA 1
ATOM 5053 C C . LEU A 1 652 ? -19.963 -4.167 61.546 1.00 92.69 652 LEU A C 1
ATOM 5055 O O . LEU A 1 652 ? -19.056 -4.288 62.371 1.00 92.69 652 LEU A O 1
ATOM 5059 N N . SER A 1 653 ? -19.935 -3.249 60.578 1.00 90.62 653 SER A N 1
ATOM 5060 C CA . SER A 1 653 ? -18.839 -2.292 60.405 1.00 90.62 653 SER A CA 1
ATOM 5061 C C . SER A 1 653 ? -18.714 -1.377 61.618 1.00 90.62 653 SER A C 1
ATOM 5063 O O . SER A 1 653 ? -17.622 -1.250 62.163 1.00 90.62 653 SER A O 1
ATOM 5065 N N . TYR A 1 654 ? -19.821 -0.815 62.109 1.00 91.12 654 TYR A N 1
ATOM 5066 C CA . TYR A 1 654 ? -19.829 -0.011 63.331 1.00 91.12 654 TYR A CA 1
ATOM 5067 C C . TYR A 1 654 ? -19.321 -0.802 64.543 1.00 91.12 654 TYR A C 1
ATOM 5069 O O . TYR A 1 654 ? -18.469 -0.316 65.289 1.00 91.12 654 TYR A O 1
ATOM 5077 N N . TYR A 1 655 ? -19.757 -2.056 64.705 1.00 90.38 655 TYR A N 1
ATOM 5078 C CA . TYR A 1 655 ? -19.225 -2.923 65.759 1.00 90.38 655 TYR A CA 1
ATOM 5079 C C . TYR A 1 655 ? -17.706 -3.131 65.633 1.00 90.38 655 TYR A C 1
ATOM 5081 O O . TYR A 1 655 ? -16.984 -3.040 66.629 1.00 90.38 655 TYR A O 1
ATOM 5089 N N . ALA A 1 656 ? -17.194 -3.361 64.421 1.00 88.69 656 ALA A N 1
ATOM 5090 C CA . ALA A 1 656 ? -15.758 -3.490 64.183 1.00 88.69 656 ALA A CA 1
ATOM 5091 C C . ALA A 1 656 ? -14.993 -2.196 64.521 1.00 88.69 656 ALA A C 1
ATOM 5093 O O . ALA A 1 656 ? -13.894 -2.257 65.080 1.00 88.69 656 ALA A O 1
ATOM 5094 N N . GLU A 1 657 ? -15.573 -1.024 64.249 1.00 87.00 657 GLU A N 1
ATOM 5095 C CA . GLU A 1 657 ? -14.977 0.257 64.629 1.00 87.00 657 GLU A CA 1
ATOM 5096 C C . GLU A 1 657 ? -14.886 0.435 66.149 1.00 87.00 657 GLU A C 1
ATOM 5098 O O . GLU A 1 657 ? -13.831 0.853 66.637 1.00 87.00 657 GLU A O 1
ATOM 5103 N N . LEU A 1 658 ? -15.920 0.043 66.902 1.00 84.00 658 LEU A N 1
ATOM 5104 C CA . LEU A 1 658 ? -15.884 0.034 68.370 1.00 84.00 658 LEU A CA 1
ATOM 5105 C C . LEU A 1 658 ? -14.751 -0.856 68.905 1.00 84.00 658 LEU A C 1
ATOM 5107 O O . LEU A 1 658 ? -14.034 -0.464 69.824 1.00 84.00 658 LEU A O 1
ATOM 5111 N N . GLN A 1 659 ? -14.540 -2.034 68.304 1.00 84.44 659 GLN A N 1
ATOM 5112 C CA . GLN A 1 659 ? -13.441 -2.934 68.690 1.00 84.44 659 GLN A CA 1
ATOM 5113 C C . GLN A 1 659 ? -12.055 -2.373 68.344 1.00 84.44 659 GLN A C 1
ATOM 5115 O O . GLN A 1 659 ? -11.072 -2.699 69.005 1.00 84.44 659 GLN A O 1
ATOM 5120 N N . SER A 1 660 ? -11.963 -1.511 67.328 1.00 82.44 660 SER A N 1
ATOM 5121 C CA . SER A 1 660 ? -10.700 -0.890 66.910 1.00 82.44 660 SER A CA 1
ATOM 5122 C C . SER A 1 660 ? -10.206 0.227 67.844 1.00 82.44 660 SER A C 1
ATOM 5124 O O . SER A 1 660 ? -9.119 0.762 67.628 1.00 82.44 660 SER A O 1
ATOM 5126 N N . GLY A 1 661 ? -10.969 0.577 68.888 1.00 70.44 661 GLY A N 1
ATOM 5127 C CA . GLY A 1 661 ? -10.584 1.583 69.883 1.00 70.44 661 GLY A CA 1
ATOM 5128 C C . GLY A 1 661 ? -10.716 3.033 69.404 1.00 70.44 661 GLY A C 1
ATOM 5129 O O . GLY A 1 661 ? -10.159 3.932 70.034 1.00 70.44 661 GLY A O 1
ATOM 5130 N N . LYS A 1 662 ? -11.432 3.283 68.298 1.00 71.38 662 LYS A N 1
ATOM 5131 C CA . LYS A 1 662 ? -11.826 4.645 67.910 1.00 71.38 662 LYS A CA 1
ATOM 5132 C C . LYS A 1 662 ? -12.823 5.182 68.946 1.00 71.38 662 LYS A C 1
ATOM 5134 O O . LYS A 1 662 ? -13.745 4.470 69.328 1.00 71.38 662 LYS A O 1
ATOM 5139 N N . ASP A 1 663 ? -12.665 6.437 69.366 1.00 66.56 663 ASP A N 1
ATOM 5140 C CA . ASP A 1 663 ? -13.561 7.124 70.316 1.00 66.56 663 ASP A CA 1
ATOM 5141 C C . ASP A 1 663 ? -14.896 7.507 69.633 1.00 66.56 663 ASP A C 1
ATOM 5143 O O . ASP A 1 663 ? -15.225 8.678 69.446 1.00 66.56 663 ASP A O 1
ATOM 5147 N N . ILE A 1 664 ? -15.634 6.502 69.148 1.00 64.25 664 ILE A N 1
ATOM 5148 C CA . ILE A 1 664 ? -16.936 6.648 68.490 1.00 64.25 664 ILE A CA 1
ATOM 5149 C C . ILE A 1 664 ? -17.997 6.278 69.517 1.00 64.25 664 ILE A C 1
ATOM 5151 O O . ILE A 1 664 ? -18.289 5.105 69.730 1.00 64.25 664 ILE A O 1
ATOM 5155 N N . LYS A 1 665 ? -18.578 7.286 70.172 1.00 66.81 665 LYS A N 1
ATOM 5156 C CA . LYS A 1 665 ? -19.637 7.048 71.161 1.00 66.81 665 LYS A CA 1
ATOM 5157 C C . LYS A 1 665 ? -20.979 6.682 70.531 1.00 66.81 665 LYS A C 1
ATOM 5159 O O . LYS A 1 665 ? -21.744 5.986 71.178 1.00 66.81 665 LYS A O 1
ATOM 5164 N N . GLU A 1 666 ? -21.254 7.120 69.298 1.00 85.31 666 GLU A N 1
ATOM 5165 C CA . GLU A 1 666 ? -22.582 7.004 68.685 1.00 85.31 666 GLU A CA 1
ATOM 5166 C C . GLU A 1 666 ? -22.529 6.533 67.225 1.00 85.31 666 GLU A C 1
ATOM 5168 O O . GLU A 1 666 ? -21.674 7.016 66.476 1.00 85.31 666 GLU A O 1
ATOM 5173 N N . PRO A 1 667 ? -23.428 5.629 66.789 1.00 90.19 667 PRO A N 1
ATOM 5174 C CA . PRO A 1 667 ? -23.477 5.201 65.398 1.00 90.19 667 PRO A CA 1
ATOM 5175 C C . PRO A 1 667 ? -23.943 6.347 64.502 1.00 90.19 667 PRO A C 1
ATOM 5177 O O . PRO A 1 667 ? -24.923 7.034 64.805 1.00 90.19 667 PRO A O 1
ATOM 5180 N N . SER A 1 668 ? -23.249 6.529 63.376 1.00 92.12 668 SER A N 1
ATOM 5181 C CA . SER A 1 668 ? -23.533 7.580 62.387 1.00 92.12 668 SER A CA 1
ATOM 5182 C C . SER A 1 668 ? -24.937 7.479 61.795 1.00 92.12 668 SER A C 1
ATOM 5184 O O . SER A 1 668 ? -25.499 8.493 61.390 1.00 92.12 668 SER A O 1
ATOM 5186 N N . PHE A 1 669 ? -25.505 6.275 61.795 1.00 95.56 669 PHE A N 1
ATOM 5187 C CA . PHE A 1 669 ? -26.862 5.963 61.368 1.00 95.56 669 PHE A CA 1
ATOM 5188 C C . PHE A 1 669 ? -27.903 6.137 62.486 1.00 95.56 669 PHE A C 1
ATOM 5190 O O . PHE A 1 669 ? -28.961 5.523 62.440 1.00 95.56 669 PHE A O 1
ATOM 5197 N N . SER A 1 670 ? -27.625 6.954 63.512 1.00 96.50 670 SER A N 1
ATOM 5198 C CA . SER A 1 670 ? -28.569 7.202 64.608 1.00 96.50 670 SER A CA 1
ATOM 5199 C C . SER A 1 670 ? -28.659 8.663 65.046 1.00 96.50 670 SER A C 1
ATOM 5201 O O . SER A 1 670 ? -27.726 9.454 64.876 1.00 96.50 670 SER A O 1
ATOM 5203 N N . LYS A 1 671 ? -29.793 9.020 65.655 1.00 97.38 671 LYS A N 1
ATOM 5204 C CA . LYS A 1 671 ? -30.039 10.309 66.322 1.00 97.38 671 LYS A CA 1
ATOM 5205 C C . LYS A 1 671 ? -30.863 10.086 67.585 1.00 97.38 671 LYS A C 1
ATOM 5207 O O . LYS A 1 671 ? -31.702 9.196 67.619 1.00 97.38 671 LYS A O 1
ATOM 5212 N N . ALA A 1 672 ? -30.655 10.904 68.615 1.00 96.25 672 ALA A N 1
ATOM 5213 C CA . ALA A 1 672 ? -31.368 10.769 69.882 1.00 96.25 672 ALA A CA 1
ATOM 5214 C C . ALA A 1 672 ? -31.986 12.086 70.364 1.00 96.25 672 ALA A C 1
ATOM 5216 O O . ALA A 1 672 ? -31.481 13.172 70.074 1.00 96.25 672 ALA A O 1
ATOM 5217 N N . VAL A 1 673 ? -33.064 11.969 71.136 1.00 97.69 673 VAL A N 1
ATOM 5218 C CA . VAL A 1 673 ? -33.725 13.053 71.870 1.00 97.69 673 VAL A CA 1
ATOM 5219 C C . VAL A 1 673 ? -33.971 12.615 73.309 1.00 97.69 673 VAL A C 1
ATOM 5221 O O . VAL A 1 673 ? -34.165 11.432 73.584 1.00 97.69 673 VAL A O 1
ATOM 5224 N N . GLN A 1 674 ? -33.958 13.563 74.242 1.00 98.19 674 GLN A N 1
ATOM 5225 C CA . GLN A 1 674 ? -34.194 13.285 75.659 1.00 98.19 674 GLN A CA 1
ATOM 5226 C C . GLN A 1 674 ? -35.496 13.907 76.143 1.00 98.19 674 GLN A C 1
ATOM 5228 O O . GLN A 1 674 ? -35.892 14.977 75.673 1.00 98.19 674 GLN A O 1
ATOM 5233 N N . ILE A 1 675 ? -36.127 13.258 77.115 1.00 97.88 675 ILE A N 1
ATOM 5234 C CA . ILE A 1 675 ? -37.302 13.760 77.822 1.00 97.88 675 ILE A CA 1
ATOM 5235 C C . ILE A 1 675 ? -37.134 13.564 79.326 1.00 97.88 675 ILE A C 1
ATOM 5237 O O . ILE A 1 675 ? -36.737 12.497 79.789 1.00 97.88 675 ILE A O 1
ATOM 5241 N N . GLU A 1 676 ? -37.452 14.604 80.086 1.00 97.69 676 GLU A N 1
ATOM 5242 C CA . GLU A 1 676 ? -37.414 14.624 81.542 1.00 97.69 676 GLU A CA 1
ATOM 5243 C C . GLU A 1 676 ? -38.845 14.570 82.105 1.00 97.69 676 GLU A C 1
ATOM 5245 O O . GLU A 1 676 ? -39.679 15.440 81.838 1.00 97.69 676 GLU A O 1
ATOM 5250 N N . CYS A 1 677 ? -39.138 13.532 82.884 1.00 96.69 677 CYS A N 1
ATOM 5251 C CA . CYS A 1 677 ? -40.438 13.295 83.518 1.00 96.69 677 CYS A CA 1
ATOM 5252 C C . CYS A 1 677 ? -40.279 13.229 85.038 1.00 96.69 677 CYS A C 1
ATOM 5254 O O . CYS A 1 677 ? -39.225 12.831 85.528 1.00 96.69 677 CYS A O 1
ATOM 5256 N N . LYS A 1 678 ? -41.327 13.550 85.795 1.00 95.88 678 LYS A N 1
ATOM 5257 C CA . LYS A 1 678 ? -41.341 13.415 87.258 1.00 95.88 678 LYS A CA 1
ATOM 5258 C C . LYS A 1 678 ? -42.291 12.304 87.693 1.00 95.88 678 LYS A C 1
ATOM 5260 O O . LYS A 1 678 ? -43.336 12.086 87.082 1.00 95.88 678 LYS A O 1
ATOM 5265 N N . VAL A 1 679 ? -41.915 11.569 88.734 1.00 95.88 679 VAL A N 1
ATOM 5266 C CA . VAL A 1 679 ? -42.794 10.603 89.400 1.00 95.88 679 VAL A CA 1
ATOM 5267 C C . VAL A 1 679 ? -43.767 11.376 90.277 1.00 95.88 679 VAL A C 1
ATOM 5269 O O . VAL A 1 679 ? -43.334 12.156 91.127 1.00 95.88 679 VAL A O 1
ATOM 5272 N N . LYS A 1 680 ? -45.072 11.158 90.093 1.00 93.69 680 LYS A N 1
ATOM 5273 C CA . LYS A 1 680 ? -46.088 11.887 90.859 1.00 93.69 680 LYS A CA 1
ATOM 5274 C C . LYS A 1 680 ? -45.927 11.670 92.363 1.00 93.69 680 LYS A C 1
ATOM 5276 O O . LYS A 1 680 ? -45.663 10.558 92.821 1.00 93.69 680 LYS A O 1
ATOM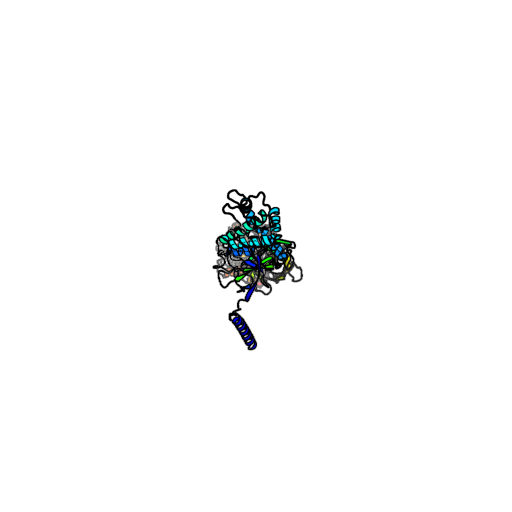 5281 N N . GLU A 1 681 ? -46.093 12.746 93.125 1.00 91.56 681 GLU A N 1
ATOM 5282 C CA . GLU A 1 681 ? -45.915 12.751 94.583 1.00 91.56 681 GLU A CA 1
ATOM 5283 C C . GLU A 1 681 ? -47.042 12.026 95.336 1.00 91.56 681 GLU A C 1
ATOM 5285 O O . GLU A 1 681 ? -46.850 11.599 96.471 1.00 91.56 681 GLU A O 1
ATOM 5290 N N . ASP A 1 682 ? -48.208 11.857 94.710 1.00 89.00 682 ASP A N 1
ATOM 5291 C CA . ASP A 1 682 ? -49.416 11.301 95.323 1.00 89.00 682 ASP A CA 1
ATOM 5292 C C . ASP A 1 682 ? -49.483 9.762 95.320 1.00 89.00 682 ASP A C 1
ATOM 5294 O O . ASP A 1 682 ? -50.424 9.192 95.875 1.00 89.00 682 ASP A O 1
ATOM 5298 N N . ILE A 1 683 ? -48.486 9.071 94.757 1.00 89.06 683 ILE A N 1
ATOM 5299 C CA . ILE A 1 683 ? -48.428 7.602 94.714 1.00 89.06 683 ILE A CA 1
ATOM 5300 C C . ILE A 1 683 ? -48.175 7.040 96.125 1.00 89.06 683 ILE A C 1
ATOM 5302 O O . ILE A 1 683 ? -47.075 7.165 96.661 1.00 89.06 683 ILE A O 1
ATOM 5306 N N . GLN A 1 684 ? -49.193 6.389 96.701 1.00 85.25 684 GLN A N 1
ATOM 5307 C CA . GLN A 1 684 ? -49.161 5.832 98.066 1.00 85.25 684 GLN A CA 1
ATOM 5308 C C . GLN A 1 684 ? -48.749 4.356 98.139 1.00 85.25 684 GLN A C 1
ATOM 5310 O O . GLN A 1 684 ? -48.250 3.913 99.170 1.00 85.25 684 GLN A O 1
ATOM 5315 N N . ASP A 1 685 ? -48.908 3.608 97.044 1.00 88.50 685 ASP A N 1
ATOM 5316 C CA . ASP A 1 685 ? -48.611 2.176 96.979 1.00 88.50 685 ASP A CA 1
ATOM 5317 C C . ASP A 1 685 ? -47.474 1.879 96.003 1.00 88.50 685 ASP A C 1
ATOM 5319 O O . ASP A 1 685 ? -47.255 2.595 95.022 1.00 88.50 685 ASP A O 1
ATOM 5323 N N . SER A 1 686 ? -46.765 0.774 96.246 1.00 91.94 686 SER A N 1
ATOM 5324 C CA . SER A 1 686 ? -45.744 0.292 95.317 1.00 91.94 686 SER A CA 1
ATOM 5325 C C . SER A 1 686 ? -46.364 -0.010 93.948 1.00 91.94 686 SER A C 1
ATOM 5327 O O . SER A 1 686 ? -47.221 -0.888 93.844 1.00 91.94 686 SER A O 1
ATOM 5329 N N . LYS A 1 687 ? -45.896 0.654 92.883 1.00 92.31 687 LYS A N 1
ATOM 5330 C CA . LYS A 1 687 ? -46.480 0.535 91.535 1.00 92.31 687 LYS A CA 1
ATOM 5331 C C . LYS A 1 687 ? -45.419 0.420 90.442 1.00 92.31 687 LYS A C 1
ATOM 5333 O O . LYS A 1 687 ? -44.497 1.229 90.378 1.00 92.31 687 LYS A O 1
ATOM 5338 N N . LEU A 1 688 ? -45.572 -0.567 89.557 1.00 94.88 688 LEU A N 1
ATOM 5339 C CA . LEU A 1 688 ? -44.796 -0.666 88.318 1.00 94.88 688 LEU A CA 1
ATOM 5340 C C . LEU A 1 688 ? -45.411 0.268 87.269 1.00 94.88 688 LEU A C 1
ATOM 5342 O O . LEU A 1 688 ? -46.616 0.216 87.031 1.00 94.88 688 LEU A O 1
ATOM 5346 N N . LEU A 1 689 ? -44.592 1.111 86.648 1.00 95.25 689 LEU A N 1
ATOM 5347 C CA . LEU A 1 689 ? -44.992 2.003 85.563 1.00 95.25 689 LEU A CA 1
ATOM 5348 C C . LEU A 1 689 ? -44.191 1.663 84.306 1.00 95.25 689 LEU A C 1
ATOM 5350 O O . LEU A 1 689 ? -42.981 1.445 84.387 1.00 95.25 689 LEU A O 1
ATOM 5354 N N . VAL A 1 690 ? -44.871 1.646 83.160 1.00 95.62 690 VAL A N 1
ATOM 5355 C CA . VAL A 1 690 ? -44.278 1.431 81.835 1.00 95.62 690 VAL A CA 1
ATOM 5356 C C . VAL A 1 690 ? -44.474 2.694 81.011 1.00 95.62 690 VAL A C 1
ATOM 5358 O O . VAL A 1 690 ? -45.587 3.200 80.918 1.00 95.62 690 VAL A O 1
ATOM 5361 N N . ASN A 1 691 ? -43.389 3.209 80.446 1.00 96.19 691 ASN A N 1
ATOM 5362 C CA . ASN A 1 691 ? -43.382 4.368 79.569 1.00 96.19 691 ASN A CA 1
ATOM 5363 C C . ASN A 1 691 ? -43.082 3.914 78.138 1.00 96.19 691 ASN A C 1
ATOM 5365 O O . ASN A 1 691 ? -42.018 3.339 77.916 1.00 96.19 691 ASN A O 1
ATOM 5369 N N . VAL A 1 692 ? -43.993 4.153 77.198 1.00 96.50 692 VAL A N 1
ATOM 5370 C CA . VAL A 1 692 ? -43.922 3.638 75.816 1.00 96.50 692 VAL A CA 1
ATOM 5371 C C . VAL A 1 692 ? -43.720 4.803 74.859 1.00 96.50 692 VAL A C 1
ATOM 5373 O O . VAL A 1 692 ? -44.396 5.812 75.001 1.00 96.50 692 VAL A O 1
ATOM 5376 N N . ALA A 1 693 ? -42.832 4.676 73.880 1.00 97.31 693 ALA A N 1
ATOM 5377 C CA . ALA A 1 693 ? -42.642 5.671 72.831 1.00 97.31 693 ALA A CA 1
ATOM 5378 C C . ALA A 1 693 ? -42.652 5.028 71.442 1.00 97.31 693 ALA A C 1
ATOM 5380 O O . ALA A 1 693 ? -42.277 3.869 71.312 1.00 97.31 693 ALA A O 1
ATOM 5381 N N . GLU A 1 694 ? -43.040 5.794 70.424 1.00 96.56 694 GLU A N 1
ATOM 5382 C CA . GLU A 1 694 ? -43.011 5.377 69.015 1.00 96.56 694 GLU A CA 1
ATOM 5383 C C . GLU A 1 694 ? -42.570 6.537 68.105 1.00 96.56 694 GLU A C 1
ATOM 5385 O O . GLU A 1 694 ? -42.724 7.720 68.456 1.00 96.56 694 GLU A O 1
ATOM 5390 N N . ILE A 1 695 ? -42.056 6.218 66.917 1.00 97.44 695 ILE A N 1
ATOM 5391 C CA . ILE A 1 695 ? -41.851 7.196 65.842 1.00 97.44 695 ILE A CA 1
ATOM 5392 C C . ILE A 1 695 ? -43.181 7.374 65.095 1.00 97.44 695 ILE A C 1
ATOM 5394 O O . ILE A 1 695 ? -43.585 6.560 64.273 1.00 97.44 695 ILE A O 1
ATOM 5398 N N . THR A 1 696 ? -43.898 8.465 65.362 1.00 95.12 696 THR A N 1
ATOM 5399 C CA . THR A 1 696 ? -45.242 8.684 64.797 1.00 95.12 696 THR A CA 1
ATOM 5400 C C . THR A 1 696 ? -45.252 9.253 63.383 1.00 95.12 696 THR A C 1
ATOM 5402 O O . THR A 1 696 ? -46.300 9.235 62.733 1.00 95.12 696 THR A O 1
ATOM 5405 N N . ASN A 1 697 ? -44.126 9.787 62.903 1.00 96.25 697 ASN A N 1
ATOM 5406 C CA . ASN A 1 697 ? -43.970 10.239 61.521 1.00 96.25 697 ASN A CA 1
ATOM 5407 C C . ASN A 1 697 ? -42.519 10.084 61.059 1.00 96.25 697 ASN A C 1
ATOM 5409 O O . ASN A 1 697 ? -41.625 10.702 61.648 1.00 96.25 697 ASN A O 1
ATOM 5413 N N . TYR A 1 698 ? -42.284 9.304 60.006 1.00 97.38 698 TYR A N 1
ATOM 5414 C CA . TYR A 1 698 ? -40.957 9.103 59.423 1.00 97.38 698 TYR A CA 1
ATOM 5415 C C . TYR A 1 698 ? -41.026 8.673 57.954 1.00 97.38 698 TYR A C 1
ATOM 5417 O O . TYR A 1 698 ? -42.096 8.418 57.403 1.00 97.38 698 TYR A O 1
ATOM 5425 N N . GLY A 1 699 ? -39.873 8.704 57.282 1.00 95.62 699 GLY A N 1
ATOM 5426 C CA . GLY A 1 699 ? -39.775 8.381 55.859 1.00 95.62 699 GLY A CA 1
ATOM 5427 C C . GLY A 1 699 ? -38.506 8.913 55.197 1.00 95.62 699 GLY A C 1
ATOM 5428 O O . GLY A 1 699 ? -37.610 9.439 55.866 1.00 95.62 699 GLY A O 1
ATOM 5429 N N . TYR A 1 700 ? -38.452 8.848 53.871 1.00 95.44 700 TYR A N 1
ATOM 5430 C CA . TYR A 1 700 ? -37.296 9.242 53.057 1.00 95.44 700 TYR A CA 1
ATOM 5431 C C . TYR A 1 700 ? -37.713 10.072 51.836 1.00 95.44 700 TYR A C 1
ATOM 5433 O O . TYR A 1 700 ? -38.897 10.218 51.556 1.00 95.44 700 TYR A O 1
ATOM 5441 N N . ASN A 1 701 ? -36.755 10.648 51.107 1.00 93.06 701 ASN A N 1
ATOM 5442 C CA . ASN A 1 701 ? -37.034 11.270 49.808 1.00 93.06 701 ASN A CA 1
ATOM 5443 C C . ASN A 1 701 ? -36.650 10.305 48.679 1.00 93.06 701 ASN A C 1
ATOM 5445 O O . ASN A 1 701 ? -35.537 9.780 48.693 1.00 93.06 701 ASN A O 1
ATOM 5449 N N . ASP A 1 702 ? -37.539 10.091 47.707 1.00 87.75 702 ASP A N 1
ATOM 5450 C CA . ASP A 1 702 ? -37.236 9.306 46.506 1.00 87.75 702 ASP A CA 1
ATOM 5451 C C . ASP A 1 702 ? -36.188 9.998 45.606 1.00 87.75 702 ASP A C 1
ATOM 5453 O O . ASP A 1 702 ? -35.740 11.119 45.861 1.00 87.75 702 ASP A O 1
ATOM 5457 N N . GLU A 1 703 ? -35.785 9.335 44.519 1.00 83.69 703 GLU A N 1
ATOM 5458 C CA . GLU A 1 703 ? -34.797 9.868 43.565 1.00 83.69 703 GLU A CA 1
ATOM 5459 C C . GLU A 1 703 ? -35.240 11.176 42.887 1.00 83.69 703 GLU A C 1
ATOM 5461 O O . GLU A 1 703 ? -34.410 11.915 42.356 1.00 83.69 703 GLU A O 1
ATOM 5466 N N . GLN A 1 704 ? -36.541 11.473 42.892 1.00 84.88 704 GLN A N 1
ATOM 5467 C CA . GLN A 1 704 ? -37.126 12.696 42.349 1.00 84.88 704 GLN A CA 1
ATOM 5468 C C . GLN A 1 704 ? -37.269 13.795 43.417 1.00 84.88 704 GLN A C 1
ATOM 5470 O O . GLN A 1 704 ? -37.659 14.918 43.091 1.00 84.88 704 GLN A O 1
ATOM 5475 N N . GLY A 1 705 ? -36.914 13.503 44.671 1.00 86.19 705 GLY A N 1
ATOM 5476 C CA . GLY A 1 705 ? -37.003 14.417 45.805 1.00 86.19 705 GLY A CA 1
ATOM 5477 C C . GLY A 1 705 ? -38.383 14.475 46.462 1.00 86.19 705 GLY A C 1
ATOM 5478 O O . GLY A 1 705 ? -38.605 15.358 47.293 1.00 86.19 705 GLY A O 1
ATOM 5479 N N . ASN A 1 706 ? -39.312 13.577 46.121 1.00 91.69 706 ASN A N 1
ATOM 5480 C CA . ASN A 1 706 ? -40.609 13.502 46.790 1.00 91.69 706 ASN A CA 1
ATOM 5481 C C . ASN A 1 706 ? -40.464 12.775 48.124 1.00 91.69 706 ASN A C 1
ATOM 5483 O O . ASN A 1 706 ? -39.852 11.711 48.194 1.00 91.69 706 ASN A O 1
ATOM 5487 N N . TYR A 1 707 ? -41.078 13.318 49.172 1.00 93.12 707 TYR A N 1
ATOM 5488 C CA . TYR A 1 707 ? -41.100 12.661 50.472 1.00 93.12 707 TYR A CA 1
ATOM 5489 C C . TYR A 1 707 ? -42.061 11.467 50.462 1.00 93.12 707 TYR A C 1
ATOM 5491 O O . TYR A 1 707 ? -43.265 11.635 50.253 1.00 93.12 707 TYR A O 1
ATOM 5499 N N . ILE A 1 708 ? -41.517 10.281 50.714 1.00 93.94 708 ILE A N 1
ATOM 5500 C CA . ILE A 1 708 ? -42.228 9.023 50.903 1.00 93.94 708 ILE A CA 1
ATOM 5501 C C . ILE A 1 708 ? -42.343 8.783 52.408 1.00 93.94 708 ILE A C 1
ATOM 5503 O O . ILE A 1 708 ? -41.346 8.582 53.095 1.00 93.94 708 ILE A O 1
ATOM 5507 N N . GLU A 1 709 ? -43.568 8.867 52.914 1.00 93.69 709 GLU A N 1
ATOM 5508 C CA . GLU A 1 709 ? -43.903 8.676 54.326 1.00 93.69 709 GLU A CA 1
ATOM 5509 C C . GLU A 1 709 ? -44.202 7.197 54.616 1.00 93.69 709 GLU A C 1
ATOM 5511 O O . GLU A 1 709 ? -44.907 6.554 53.832 1.00 93.69 709 GLU A O 1
ATOM 5516 N N . SER A 1 710 ? -43.738 6.678 55.755 1.00 91.56 710 SER A N 1
ATOM 5517 C CA . SER A 1 710 ? -43.932 5.286 56.202 1.00 91.56 710 SER A CA 1
ATOM 5518 C C . SER A 1 710 ? -45.330 5.019 56.772 1.00 91.56 710 SER A C 1
ATOM 5520 O O . SER A 1 710 ? -45.506 4.381 57.806 1.00 91.56 710 SER A O 1
ATOM 5522 N N . ASN A 1 711 ? -46.360 5.531 56.094 1.00 85.94 711 ASN A N 1
ATOM 5523 C CA . ASN A 1 711 ? -47.769 5.418 56.481 1.00 85.94 711 ASN A CA 1
ATOM 5524 C C . ASN A 1 711 ? -48.496 4.200 55.886 1.00 85.94 711 ASN A C 1
ATOM 5526 O O . ASN A 1 711 ? -49.719 4.100 56.009 1.00 85.94 711 ASN A O 1
ATOM 5530 N N . LYS A 1 712 ? -47.762 3.310 55.212 1.00 82.19 712 LYS A N 1
ATOM 5531 C CA . LYS A 1 712 ? -48.264 2.110 54.535 1.00 82.19 712 LYS A CA 1
ATOM 5532 C C . LYS A 1 712 ? -47.271 0.966 54.693 1.00 82.19 712 LYS A C 1
ATOM 5534 O O . LYS A 1 712 ? -46.064 1.205 54.680 1.00 82.19 712 LYS A O 1
ATOM 5539 N N . ASP A 1 713 ? -47.800 -0.251 54.711 1.00 79.75 713 ASP A N 1
ATOM 5540 C CA . ASP A 1 713 ? -47.042 -1.498 54.728 1.00 79.75 713 ASP A CA 1
ATOM 5541 C C . ASP A 1 713 ? -46.009 -1.526 53.586 1.00 79.75 713 ASP A C 1
ATOM 5543 O O . ASP A 1 713 ? -46.333 -1.255 52.421 1.00 79.75 713 ASP A O 1
ATOM 5547 N N . GLY A 1 714 ? -44.768 -1.886 53.917 1.00 82.94 714 GLY A N 1
ATOM 5548 C CA . GLY A 1 714 ? -43.682 -2.101 52.957 1.00 82.94 714 GLY A CA 1
ATOM 5549 C C . GLY A 1 714 ? -42.963 -0.839 52.472 1.00 82.94 714 GLY A C 1
ATOM 5550 O O . GLY A 1 714 ? -42.147 -0.940 51.556 1.00 82.94 714 GLY A O 1
ATOM 5551 N N . VAL A 1 715 ? -43.264 0.338 53.036 1.00 89.19 715 VAL A N 1
ATOM 5552 C CA . VAL A 1 715 ? -42.412 1.533 52.871 1.00 89.19 715 VAL A CA 1
ATOM 5553 C C . VAL A 1 715 ? -41.198 1.444 53.789 1.00 89.19 715 VAL A C 1
ATOM 5555 O O . VAL A 1 715 ? -40.075 1.652 53.338 1.00 89.19 715 VAL A O 1
ATOM 5558 N N . ASP A 1 716 ? -41.451 1.141 55.057 1.00 91.81 716 ASP A N 1
ATOM 5559 C CA . ASP A 1 716 ? -40.463 0.620 55.990 1.00 91.81 716 ASP A CA 1
ATOM 5560 C C . ASP A 1 716 ? -40.501 -0.923 55.932 1.00 91.81 716 ASP A C 1
ATOM 5562 O O . ASP A 1 716 ? -41.539 -1.493 55.564 1.00 91.81 716 ASP A O 1
ATOM 5566 N N . ILE A 1 717 ? -39.373 -1.598 56.177 1.00 91.25 717 ILE A N 1
ATOM 5567 C CA . ILE A 1 717 ? -39.252 -3.048 55.969 1.00 91.25 717 ILE A CA 1
ATOM 5568 C C . ILE A 1 717 ? -40.192 -3.827 56.893 1.00 91.25 717 ILE A C 1
ATOM 5570 O O . ILE A 1 717 ? -40.816 -4.793 56.435 1.00 91.25 717 ILE A O 1
ATOM 5574 N N . ASP A 1 718 ? -40.298 -3.437 58.161 1.00 88.94 718 ASP A N 1
ATOM 5575 C CA . ASP A 1 718 ? -41.056 -4.188 59.165 1.00 88.94 718 ASP A CA 1
ATOM 5576 C C . ASP A 1 718 ? -41.930 -3.322 60.094 1.00 88.94 718 ASP A C 1
ATOM 5578 O O . ASP A 1 718 ? -42.725 -3.883 60.869 1.00 88.94 718 ASP A O 1
ATOM 5582 N N . SER A 1 719 ? -41.909 -1.995 59.920 1.00 90.81 719 SER A N 1
ATOM 5583 C CA . SER A 1 719 ? -42.691 -1.035 60.706 1.00 90.81 719 SER A CA 1
ATOM 5584 C C . SER A 1 719 ? -43.726 -0.216 59.908 1.00 90.81 719 SER A C 1
ATOM 5586 O O . SER A 1 719 ? -43.724 -0.137 58.681 1.00 90.81 719 SER A O 1
ATOM 5588 N N . GLU A 1 720 ? -44.694 0.372 60.616 1.00 89.31 720 GLU A N 1
ATOM 5589 C CA . GLU A 1 720 ? -45.677 1.327 60.081 1.00 89.31 720 GLU A CA 1
ATOM 5590 C C . GLU A 1 720 ? -45.933 2.425 61.111 1.00 89.31 720 GLU A C 1
ATOM 5592 O O . GLU A 1 720 ? -46.333 2.134 62.234 1.00 89.31 720 GLU A O 1
ATOM 5597 N N . GLN A 1 721 ? -45.838 3.691 60.717 1.00 90.06 721 GLN A N 1
ATOM 5598 C CA . GLN A 1 721 ? -45.925 4.788 61.681 1.00 90.06 721 GLN A CA 1
ATOM 5599 C C . GLN A 1 721 ? -47.261 4.854 62.453 1.00 90.06 721 GLN A C 1
ATOM 5601 O O . GLN A 1 721 ? -48.342 4.612 61.902 1.00 90.06 721 GLN A O 1
ATOM 5606 N N . ASN A 1 722 ? -47.200 5.359 63.693 1.00 88.19 722 ASN A N 1
ATOM 5607 C CA . ASN A 1 722 ? -48.361 5.765 64.507 1.00 88.19 722 ASN A CA 1
ATOM 5608 C C . ASN A 1 722 ? -49.342 4.620 64.802 1.00 88.19 722 ASN A C 1
ATOM 5610 O O . ASN A 1 722 ? -50.563 4.774 64.634 1.00 88.19 722 ASN A O 1
ATOM 5614 N N . ASN A 1 723 ? -48.817 3.467 65.207 1.00 88.62 723 ASN A N 1
ATOM 5615 C CA . ASN A 1 723 ? -49.563 2.219 65.196 1.00 88.62 723 ASN A CA 1
ATOM 5616 C C . ASN A 1 723 ? -49.562 1.451 66.528 1.00 88.62 723 ASN A C 1
ATOM 5618 O O . ASN A 1 723 ? -50.404 0.555 66.682 1.00 88.62 723 ASN A O 1
ATOM 5622 N N . VAL A 1 724 ? -48.722 1.833 67.502 1.00 91.12 724 VAL A N 1
ATOM 5623 C CA . VAL A 1 724 ? -48.430 1.032 68.706 1.00 91.12 724 VAL A CA 1
ATOM 5624 C C . VAL A 1 724 ? -49.687 0.663 69.501 1.00 91.12 724 VAL A C 1
ATOM 5626 O O . VAL A 1 724 ? -49.794 -0.439 70.036 1.00 91.12 724 VAL A O 1
ATOM 5629 N N . PHE A 1 725 ? -50.688 1.554 69.513 1.00 90.44 725 PHE A N 1
ATOM 5630 C CA . PHE A 1 725 ? -51.998 1.352 70.156 1.00 90.44 725 PHE A CA 1
ATOM 5631 C C . PHE A 1 725 ? -53.186 1.301 69.183 1.00 90.44 725 PHE A C 1
ATOM 5633 O O . PHE A 1 725 ? -54.342 1.359 69.606 1.00 90.44 725 PHE A O 1
ATOM 5640 N N . LYS A 1 726 ? -52.934 1.261 67.870 1.00 85.88 726 LYS A N 1
ATOM 5641 C CA . LYS A 1 726 ? -53.984 1.343 66.834 1.00 85.88 726 LYS A CA 1
ATOM 5642 C C . LYS A 1 726 ? -54.065 0.113 65.941 1.00 85.88 726 LYS A C 1
ATOM 5644 O O . LYS A 1 726 ? -55.119 -0.118 65.356 1.00 85.88 726 LYS A O 1
ATOM 5649 N N . LYS A 1 727 ? -52.980 -0.658 65.823 1.00 81.50 727 LYS A N 1
ATOM 5650 C CA . LYS A 1 727 ? -52.882 -1.767 64.865 1.00 81.50 727 LYS A CA 1
ATOM 5651 C C . LYS A 1 727 ? -53.339 -3.112 65.421 1.00 81.50 727 LYS A C 1
ATOM 5653 O O . LYS A 1 727 ? -53.974 -3.878 64.703 1.00 81.50 727 LYS A O 1
ATOM 5658 N N . LYS A 1 728 ? -53.019 -3.422 66.682 1.00 82.81 728 LYS A N 1
ATOM 5659 C CA . LYS A 1 728 ? -53.333 -4.722 67.298 1.00 82.81 728 LYS A CA 1
ATOM 5660 C C . LYS A 1 728 ? -54.570 -4.633 68.193 1.00 82.81 728 LYS A C 1
ATOM 5662 O O . LYS A 1 728 ? -54.610 -3.851 69.136 1.00 82.81 728 LYS A O 1
ATOM 5667 N N . ASP A 1 729 ? -55.548 -5.509 67.960 1.00 82.50 729 ASP A N 1
ATOM 5668 C CA . ASP A 1 729 ? -56.818 -5.530 68.708 1.00 82.50 729 ASP A CA 1
ATOM 5669 C C . ASP A 1 729 ? -56.664 -5.763 70.221 1.00 82.50 729 ASP A C 1
ATOM 5671 O O . ASP A 1 729 ? -57.553 -5.392 70.996 1.00 82.50 729 ASP A O 1
ATOM 5675 N N . ASN A 1 730 ? -55.564 -6.393 70.642 1.00 87.50 730 ASN A N 1
ATOM 5676 C CA . ASN A 1 730 ? -55.258 -6.714 72.035 1.00 87.50 730 ASN A CA 1
ATOM 5677 C C . ASN A 1 730 ? -54.304 -5.716 72.715 1.00 87.50 730 ASN A C 1
ATOM 5679 O O . ASN A 1 730 ? -53.912 -5.977 73.849 1.00 87.50 730 ASN A O 1
ATOM 5683 N N . ILE A 1 731 ? -53.888 -4.636 72.037 1.00 90.69 731 ILE A N 1
ATOM 5684 C CA . ILE A 1 731 ? -52.991 -3.610 72.590 1.00 90.69 731 ILE A CA 1
ATOM 5685 C C . ILE A 1 731 ? -53.503 -2.224 72.198 1.00 90.69 731 ILE A C 1
ATOM 5687 O O . ILE A 1 731 ? -53.179 -1.696 71.139 1.00 90.69 731 ILE A O 1
ATOM 5691 N N . LYS A 1 732 ? -54.323 -1.636 73.067 1.00 89.62 732 LYS A N 1
ATOM 5692 C CA . LYS A 1 732 ? -54.987 -0.337 72.860 1.00 89.62 732 LYS A CA 1
ATOM 5693 C C . LYS A 1 732 ? -54.506 0.752 73.811 1.00 89.62 732 LYS A C 1
ATOM 5695 O O . LYS A 1 732 ? -54.882 1.908 73.664 1.00 89.62 732 LYS A O 1
ATOM 5700 N N . ASN A 1 733 ? -53.731 0.386 74.826 1.00 89.38 733 ASN A N 1
ATOM 5701 C CA . ASN A 1 733 ? -53.220 1.291 75.849 1.00 89.38 733 ASN A CA 1
ATOM 5702 C C . ASN A 1 733 ? -51.966 0.699 76.517 1.00 89.38 733 ASN A C 1
ATOM 5704 O O . ASN A 1 733 ? -51.582 -0.443 76.255 1.00 89.38 733 ASN A O 1
ATOM 5708 N N . ILE A 1 734 ? -51.340 1.482 77.399 1.00 92.12 734 ILE A N 1
ATOM 5709 C CA . ILE A 1 734 ? -50.098 1.116 78.098 1.00 92.12 734 ILE A CA 1
ATOM 5710 C C . ILE A 1 734 ? -50.257 -0.153 78.956 1.00 92.12 734 ILE A C 1
ATOM 5712 O O . ILE A 1 734 ? -49.335 -0.967 79.003 1.00 92.12 734 ILE A O 1
ATOM 5716 N N . ASP A 1 735 ? -51.403 -0.351 79.616 1.00 90.44 735 ASP A N 1
ATOM 5717 C CA . ASP A 1 735 ? -51.626 -1.522 80.476 1.00 90.44 735 ASP A CA 1
ATOM 5718 C C . ASP A 1 735 ? -51.707 -2.807 79.636 1.00 90.44 735 ASP A C 1
ATOM 5720 O O . ASP A 1 735 ? -51.078 -3.819 79.956 1.00 90.44 735 ASP A O 1
ATOM 5724 N N . GLU A 1 736 ? -52.416 -2.753 78.508 1.00 93.44 736 GLU A N 1
ATOM 5725 C CA . GLU A 1 736 ? -52.481 -3.858 77.549 1.00 93.44 736 GLU A CA 1
ATOM 5726 C C . GLU A 1 736 ? -51.131 -4.116 76.864 1.00 93.44 736 GLU A C 1
ATOM 5728 O O . GLU A 1 736 ? -50.783 -5.272 76.619 1.00 93.44 736 GLU A O 1
ATOM 5733 N N . TYR A 1 737 ? -50.338 -3.073 76.601 1.00 94.19 737 TYR A N 1
ATOM 5734 C CA . TYR A 1 737 ? -48.966 -3.211 76.099 1.00 94.19 737 TYR A CA 1
ATOM 5735 C C . TYR A 1 737 ? -48.071 -3.915 77.118 1.00 94.19 737 TYR A C 1
ATOM 5737 O O . TYR A 1 737 ? -47.297 -4.805 76.765 1.00 94.19 737 TYR A O 1
ATOM 5745 N N . TYR A 1 738 ? -48.198 -3.577 78.403 1.00 93.75 738 TYR A N 1
ATOM 5746 C CA . TYR A 1 738 ? -47.468 -4.281 79.450 1.00 93.75 738 TYR A CA 1
ATOM 5747 C C . TYR A 1 738 ? -47.835 -5.770 79.493 1.00 93.75 738 TYR A C 1
ATOM 5749 O O . TYR A 1 738 ? -46.944 -6.620 79.447 1.00 93.75 738 TYR A O 1
ATOM 5757 N N . GLU A 1 739 ? -49.126 -6.096 79.553 1.00 94.31 739 GLU A N 1
ATOM 5758 C CA . GLU A 1 739 ? -49.586 -7.482 79.699 1.00 94.31 739 GLU A CA 1
ATOM 5759 C C . GLU A 1 739 ? -49.280 -8.349 78.471 1.00 94.31 739 GLU A C 1
ATOM 5761 O O . GLU A 1 739 ? -48.896 -9.510 78.628 1.00 94.31 739 GLU A O 1
ATOM 5766 N N . ASN A 1 740 ? -49.404 -7.795 77.260 1.00 93.88 740 ASN A N 1
ATOM 5767 C CA . ASN A 1 740 ? -49.276 -8.561 76.018 1.00 93.88 740 ASN A CA 1
ATOM 5768 C C . ASN A 1 740 ? -47.901 -8.458 75.341 1.00 93.88 740 ASN A C 1
ATOM 5770 O O . ASN A 1 740 ? -47.600 -9.318 74.516 1.00 93.88 740 ASN A O 1
ATOM 5774 N N . ASN A 1 741 ? -47.071 -7.461 75.674 1.00 92.50 741 ASN A N 1
ATOM 5775 C CA . ASN A 1 741 ? -45.726 -7.308 75.103 1.00 92.50 741 ASN A CA 1
ATOM 5776 C C . ASN A 1 741 ? -44.613 -7.419 76.148 1.00 92.50 741 ASN A C 1
ATOM 5778 O O . ASN A 1 741 ? -43.732 -8.267 76.030 1.00 92.50 741 ASN A O 1
ATOM 5782 N N . VAL A 1 742 ? -44.653 -6.594 77.196 1.00 92.69 742 VAL A N 1
ATOM 5783 C CA . VAL A 1 742 ? -43.530 -6.468 78.145 1.00 92.69 742 VAL A CA 1
ATOM 5784 C C . VAL A 1 742 ? -43.414 -7.685 79.064 1.00 92.69 742 VAL A C 1
ATOM 5786 O O . VAL A 1 742 ? -42.346 -8.278 79.202 1.00 92.69 742 VAL A O 1
ATOM 5789 N N . LYS A 1 743 ? -44.513 -8.078 79.712 1.00 91.75 743 LYS A N 1
ATOM 5790 C CA . LYS A 1 743 ? -44.553 -9.153 80.714 1.00 91.75 743 LYS A CA 1
ATOM 5791 C C . LYS A 1 743 ? -44.186 -10.538 80.157 1.00 91.75 743 LYS A C 1
ATOM 5793 O O . LYS A 1 743 ? -43.513 -11.286 80.869 1.00 91.75 743 LYS A O 1
ATOM 5798 N N . PRO A 1 744 ? -44.566 -10.923 78.921 1.00 90.94 744 PRO A N 1
ATOM 5799 C CA . PRO A 1 744 ? -44.094 -12.168 78.313 1.00 90.94 744 PRO A CA 1
ATOM 5800 C C . PRO A 1 744 ? -42.567 -12.242 78.171 1.00 90.94 744 PRO A C 1
ATOM 5802 O O . PRO A 1 744 ? -41.992 -13.302 78.428 1.00 90.94 744 PRO A O 1
ATOM 5805 N N . GLN A 1 745 ? -41.913 -11.122 77.843 1.00 90.69 745 GLN A N 1
ATOM 5806 C CA . GLN A 1 745 ? -40.467 -11.064 77.594 1.00 90.69 745 GLN A CA 1
ATOM 5807 C C . GLN A 1 745 ? -39.622 -11.287 78.863 1.00 90.69 745 GLN A C 1
ATOM 5809 O O . GLN A 1 745 ? -38.485 -11.748 78.774 1.00 90.69 745 GLN A O 1
ATOM 5814 N N . ASP A 1 746 ? -40.182 -11.079 80.062 1.00 84.12 746 ASP A N 1
ATOM 5815 C CA . ASP A 1 746 ? -39.486 -11.335 81.336 1.00 84.12 746 ASP A CA 1
ATOM 5816 C C . ASP A 1 746 ? -39.122 -12.813 81.557 1.00 84.12 746 ASP A C 1
ATOM 5818 O O . ASP A 1 746 ? -38.233 -13.126 82.353 1.00 84.12 746 ASP A O 1
ATOM 5822 N N . LYS A 1 747 ? -39.782 -13.739 80.851 1.00 72.75 747 LYS A N 1
ATOM 5823 C CA . LYS A 1 747 ? -39.498 -15.181 80.938 1.00 72.75 747 LYS A CA 1
ATOM 5824 C C . LYS A 1 747 ? -38.303 -15.612 80.089 1.00 72.75 747 LYS A C 1
ATOM 5826 O O . LYS A 1 747 ? -37.781 -16.703 80.307 1.00 72.75 747 LYS A O 1
ATOM 5831 N N . GLU A 1 748 ? -37.876 -14.790 79.131 1.00 64.75 748 GLU A N 1
ATOM 5832 C CA . GLU A 1 748 ? -36.896 -15.193 78.117 1.00 64.75 748 GLU A CA 1
ATOM 5833 C C . GLU A 1 748 ? -35.437 -14.979 78.539 1.00 64.75 748 GLU A C 1
ATOM 5835 O O . GLU A 1 748 ? -34.544 -15.536 77.907 1.00 64.75 748 GLU A O 1
ATOM 5840 N N . ASN A 1 749 ? -35.182 -14.226 79.619 1.00 57.50 749 ASN A N 1
ATOM 5841 C CA . ASN A 1 749 ? -33.844 -13.890 80.133 1.00 57.50 749 ASN A CA 1
ATOM 5842 C C . ASN A 1 749 ? -32.855 -13.436 79.032 1.00 57.50 749 ASN A C 1
ATOM 5844 O O . ASN A 1 749 ? -31.676 -13.794 79.046 1.00 57.50 749 ASN A O 1
ATOM 5848 N N . LYS A 1 750 ? -33.350 -12.663 78.056 1.00 65.38 750 LYS A N 1
ATOM 5849 C CA . LYS A 1 750 ? -32.564 -12.041 76.983 1.00 65.38 750 LYS A CA 1
ATOM 5850 C C . LYS A 1 750 ? -32.463 -10.536 77.240 1.00 65.38 750 LYS A C 1
ATOM 5852 O O . LYS A 1 750 ? -33.394 -9.926 77.752 1.00 65.38 750 LYS A O 1
ATOM 5857 N N . ASN A 1 751 ? -31.320 -9.945 76.889 1.00 77.62 751 ASN A N 1
ATOM 5858 C CA . ASN A 1 751 ? -31.093 -8.496 76.973 1.00 77.62 751 ASN A CA 1
ATOM 5859 C C . ASN A 1 751 ? -31.574 -7.741 75.716 1.00 77.62 751 ASN A C 1
ATOM 5861 O O . ASN A 1 751 ? -31.339 -6.545 75.623 1.00 77.62 751 ASN A O 1
ATOM 5865 N N . ASP A 1 752 ? -32.206 -8.417 74.755 1.00 85.50 752 ASP A N 1
ATOM 5866 C CA . ASP A 1 752 ? -32.802 -7.817 73.552 1.00 85.50 752 ASP A CA 1
ATOM 5867 C C . ASP A 1 752 ? -34.319 -7.734 73.747 1.00 85.50 752 ASP A C 1
ATOM 5869 O O . ASP A 1 752 ? -35.053 -8.671 73.434 1.00 85.50 752 ASP A O 1
ATOM 5873 N N . TYR A 1 753 ? -34.767 -6.658 74.392 1.00 90.25 753 TYR A N 1
ATOM 5874 C CA . TYR A 1 753 ? -36.189 -6.402 74.614 1.00 90.25 753 TYR A CA 1
ATOM 5875 C C . TYR A 1 753 ? -36.761 -5.702 73.381 1.00 90.25 753 TYR A C 1
ATOM 5877 O O . TYR A 1 753 ? -36.166 -4.744 72.885 1.00 90.25 753 TYR A O 1
ATOM 5885 N N . LYS A 1 754 ? -37.911 -6.169 72.894 1.00 90.56 754 LYS A N 1
ATOM 5886 C CA . LYS A 1 754 ? -38.515 -5.704 71.641 1.00 90.56 754 LYS A CA 1
ATOM 5887 C C . LYS A 1 754 ? -39.809 -4.928 71.883 1.00 90.56 754 LYS A C 1
ATOM 5889 O O . LYS A 1 754 ? -40.592 -5.275 72.776 1.00 90.56 754 LYS A O 1
ATOM 5894 N N . GLY A 1 755 ? -40.018 -3.896 71.071 1.00 92.25 755 GLY A N 1
ATOM 5895 C CA . GLY A 1 755 ? -41.309 -3.242 70.904 1.00 92.25 755 GLY A CA 1
ATOM 5896 C C . GLY A 1 755 ? -42.332 -4.154 70.225 1.00 92.25 755 GLY A C 1
ATOM 5897 O O . GLY A 1 755 ? -42.142 -5.371 70.128 1.00 92.25 755 GLY A O 1
ATOM 5898 N N . ILE A 1 756 ? -43.447 -3.581 69.790 1.00 92.81 756 ILE A N 1
ATOM 5899 C CA . ILE A 1 756 ? -44.445 -4.281 68.975 1.00 92.81 756 ILE A CA 1
ATOM 5900 C C . ILE A 1 756 ? -43.992 -4.409 67.528 1.00 92.81 756 ILE A C 1
ATOM 5902 O O . ILE A 1 756 ? -44.174 -5.480 66.935 1.00 92.81 756 ILE A O 1
ATOM 5906 N N . GLN A 1 757 ? -43.423 -3.337 67.008 1.00 92.62 757 GLN A N 1
ATOM 5907 C CA . GLN A 1 757 ? -42.535 -3.286 65.862 1.00 92.62 757 GLN A CA 1
ATOM 5908 C C . GLN A 1 757 ? -41.228 -2.630 66.323 1.00 92.62 757 GLN A C 1
ATOM 5910 O O . GLN A 1 757 ? -41.020 -2.446 67.528 1.00 92.62 757 GLN A O 1
ATOM 5915 N N . ASP A 1 758 ? -40.296 -2.379 65.414 1.00 92.44 758 ASP A N 1
ATOM 5916 C CA . ASP A 1 758 ? -39.016 -1.802 65.804 1.00 92.44 758 ASP A CA 1
ATOM 5917 C C . ASP A 1 758 ? -39.040 -0.269 65.873 1.00 92.44 758 ASP A C 1
ATOM 5919 O O . ASP A 1 758 ? -38.178 0.286 66.547 1.00 92.44 758 ASP A O 1
ATOM 5923 N N . ASP A 1 759 ? -40.060 0.408 65.330 1.00 94.56 759 ASP A N 1
ATOM 5924 C CA . ASP A 1 759 ? -40.288 1.855 65.467 1.00 94.56 759 ASP A CA 1
ATOM 5925 C C . ASP A 1 759 ? -40.888 2.284 66.825 1.00 94.56 759 ASP A C 1
ATOM 5927 O O . ASP A 1 759 ? -41.011 3.487 67.102 1.00 94.56 759 ASP A O 1
ATOM 5931 N N . ASP A 1 760 ? -41.190 1.327 67.711 1.00 96.06 760 ASP A N 1
ATOM 5932 C CA . ASP A 1 760 ? -41.626 1.549 69.090 1.00 96.06 760 ASP A CA 1
ATOM 5933 C C . ASP A 1 760 ? -40.728 0.875 70.132 1.00 96.06 760 ASP A C 1
ATOM 5935 O O . ASP A 1 760 ? -40.099 -0.158 69.908 1.00 96.06 760 ASP A O 1
ATOM 5939 N N . ASP A 1 761 ? -40.676 1.467 71.326 1.00 97.06 761 ASP A N 1
ATOM 5940 C CA . ASP A 1 761 ? -39.965 0.875 72.451 1.00 97.06 761 ASP A CA 1
ATOM 5941 C C . ASP A 1 761 ? -40.477 1.389 73.805 1.00 97.06 761 ASP A C 1
ATOM 5943 O O . ASP A 1 761 ? -41.116 2.438 73.918 1.00 97.06 761 ASP A O 1
ATOM 5947 N N . PHE A 1 762 ? -40.160 0.671 74.880 1.00 96.56 762 PHE A N 1
ATOM 5948 C CA . PHE A 1 762 ? -40.660 0.956 76.224 1.00 96.56 762 PHE A CA 1
ATOM 5949 C C . PHE A 1 762 ? -39.560 1.034 77.279 1.00 96.56 762 PHE A C 1
ATOM 5951 O O . PHE A 1 762 ? -38.434 0.591 77.083 1.00 96.56 762 PHE A O 1
ATOM 5958 N N . GLU A 1 763 ? -39.886 1.569 78.451 1.00 96.31 763 GLU A N 1
ATOM 5959 C CA . GLU A 1 763 ? -39.021 1.492 79.621 1.00 96.31 763 GLU A CA 1
ATOM 5960 C C . GLU A 1 763 ? -39.840 1.425 80.913 1.00 96.31 763 GLU A C 1
ATOM 5962 O O . GLU A 1 763 ? -41.014 1.796 80.917 1.00 96.31 763 GLU A O 1
ATOM 5967 N N . ARG A 1 764 ? -39.270 0.905 82.008 1.00 94.75 764 ARG A N 1
ATOM 5968 C CA . ARG A 1 764 ? -40.047 0.589 83.214 1.00 94.75 764 ARG A CA 1
ATOM 5969 C C . ARG A 1 764 ? -39.377 1.003 84.513 1.00 94.75 764 ARG A C 1
ATOM 5971 O O . ARG A 1 764 ? -38.170 0.868 84.708 1.00 94.75 764 ARG A O 1
ATOM 5978 N N . ILE A 1 765 ? -40.209 1.437 85.449 1.00 96.38 765 ILE A N 1
ATOM 5979 C CA . ILE A 1 765 ? -39.802 1.881 86.783 1.00 96.38 765 ILE A CA 1
ATOM 5980 C C . ILE A 1 765 ? -40.721 1.285 87.840 1.00 96.38 765 ILE A C 1
ATOM 5982 O O . ILE A 1 765 ? -41.914 1.100 87.608 1.00 96.38 765 ILE A O 1
ATOM 5986 N N . LEU A 1 766 ? -40.164 0.988 89.007 1.00 96.19 766 LEU A N 1
ATOM 5987 C CA . LEU A 1 766 ? -40.907 0.547 90.178 1.00 96.19 766 LEU A CA 1
ATOM 5988 C C . LEU A 1 766 ? -40.928 1.689 91.192 1.00 96.19 766 LEU A C 1
ATOM 5990 O O . LEU A 1 766 ? -39.910 1.994 91.807 1.00 96.19 766 LEU A O 1
ATOM 5994 N N . VAL A 1 767 ? -42.083 2.321 91.367 1.00 95.44 767 VAL A N 1
ATOM 5995 C CA . VAL A 1 767 ? -42.263 3.371 92.371 1.00 95.44 767 VAL A CA 1
ATOM 5996 C C . VAL A 1 767 ? -42.419 2.712 93.738 1.00 95.44 767 VAL A C 1
ATOM 5998 O O . VAL A 1 767 ? -43.331 1.911 93.919 1.00 95.44 767 VAL A O 1
ATOM 6001 N N . GLN A 1 768 ? -41.545 3.041 94.689 1.00 92.31 768 GLN A N 1
ATOM 6002 C CA . GLN A 1 768 ? -41.609 2.596 96.083 1.00 92.31 768 GLN A CA 1
ATOM 6003 C C . GLN A 1 768 ? -41.696 3.814 97.017 1.00 92.31 768 GLN A C 1
ATOM 6005 O O . GLN A 1 768 ? -40.697 4.517 97.201 1.00 92.31 768 GLN A O 1
ATOM 6010 N N . PRO A 1 769 ? -42.873 4.087 97.606 1.00 83.31 769 PRO A N 1
ATOM 6011 C CA . PRO A 1 769 ? -43.046 5.152 98.592 1.00 83.31 769 PRO A CA 1
ATOM 6012 C C . PRO A 1 769 ? -42.186 4.918 99.843 1.00 83.31 769 PRO A C 1
ATOM 6014 O O . PRO A 1 769 ? -41.902 3.778 100.215 1.00 83.31 769 PRO A O 1
ATOM 6017 N N . ASN A 1 770 ? -41.764 5.993 100.517 1.00 72.31 770 ASN A N 1
ATOM 6018 C CA . ASN A 1 770 ? -41.107 5.859 101.818 1.00 72.31 770 ASN A CA 1
ATOM 6019 C C . ASN A 1 770 ? -42.132 5.338 102.837 1.00 72.31 770 ASN A C 1
ATOM 6021 O O . ASN A 1 770 ? -43.167 5.965 103.042 1.00 72.31 770 ASN A O 1
ATOM 6025 N N . ILE A 1 771 ? -41.841 4.211 103.488 1.00 57.44 771 ILE A N 1
ATOM 6026 C CA . ILE A 1 771 ? -42.690 3.682 104.558 1.00 57.44 771 ILE A CA 1
ATOM 6027 C C . ILE A 1 771 ? -42.496 4.577 105.788 1.00 57.44 771 ILE A C 1
ATOM 6029 O O . ILE A 1 771 ? -41.460 4.504 106.447 1.00 57.44 771 ILE A O 1
ATOM 6033 N N . THR A 1 772 ? -43.472 5.422 106.108 1.00 50.03 772 THR A N 1
ATOM 6034 C CA . THR A 1 772 ? -43.558 6.036 107.440 1.00 50.03 772 THR A CA 1
ATOM 6035 C C . THR A 1 772 ? -44.217 5.007 108.370 1.00 50.03 772 THR A C 1
ATOM 6037 O O . THR A 1 772 ? -45.335 4.583 108.071 1.00 50.03 772 THR A O 1
ATOM 6040 N N . PRO A 1 773 ? -43.573 4.538 109.458 1.00 40.50 773 PRO A N 1
ATOM 6041 C CA . PRO A 1 773 ? -44.231 3.634 110.400 1.00 40.50 773 PRO A CA 1
ATOM 6042 C C . PRO A 1 773 ? -45.432 4.339 111.067 1.00 40.50 773 PRO A C 1
ATOM 6044 O O . PRO A 1 773 ? -45.376 5.557 111.254 1.00 40.50 773 PRO A O 1
ATOM 6047 N N . PRO A 1 774 ? -46.519 3.622 111.424 1.00 42.97 774 PRO A N 1
ATOM 6048 C CA . PRO A 1 774 ? -47.676 4.226 112.085 1.00 42.97 774 PRO A CA 1
ATOM 6049 C C . PRO A 1 774 ? -47.249 4.883 113.402 1.00 42.97 774 PRO A C 1
ATOM 6051 O O . PRO A 1 774 ? -46.583 4.245 114.216 1.00 42.97 774 PRO A O 1
ATOM 6054 N N . GLY A 1 775 ? -47.611 6.153 113.591 1.00 45.97 775 GLY A N 1
ATOM 6055 C CA . GLY A 1 775 ? -47.246 6.936 114.769 1.00 45.97 775 GLY A CA 1
ATOM 6056 C C . GLY A 1 775 ? -47.785 6.348 116.076 1.00 45.97 775 GLY A C 1
ATOM 6057 O O . GLY A 1 775 ? -48.945 5.942 116.160 1.00 45.97 775 GLY A O 1
ATOM 6058 N N . GLU A 1 776 ? -46.935 6.342 117.103 1.00 38.00 776 GLU A N 1
ATOM 6059 C CA . GLU A 1 776 ? -47.361 6.291 118.503 1.00 38.00 776 GLU A CA 1
ATOM 6060 C C . GLU A 1 776 ? -48.219 7.532 118.828 1.00 38.00 776 GLU A C 1
ATOM 6062 O O . GLU A 1 776 ? -47.899 8.631 118.366 1.00 38.00 776 GLU A O 1
ATOM 6067 N N . PRO A 1 777 ? -49.312 7.389 119.597 1.00 49.56 777 PRO A N 1
ATOM 6068 C CA . PRO A 1 777 ? -50.200 8.499 119.922 1.00 49.56 777 PRO A CA 1
ATOM 6069 C C . PRO A 1 777 ? -49.545 9.488 120.897 1.00 49.56 777 PRO A C 1
ATOM 6071 O O . PRO A 1 777 ? -48.966 9.092 121.909 1.00 49.56 777 PRO A O 1
ATOM 6074 N N . GLU A 1 778 ? -49.706 10.785 120.622 1.00 42.50 778 GLU A N 1
ATOM 6075 C CA . GLU A 1 778 ? -49.419 11.862 121.571 1.00 42.50 778 GLU A CA 1
ATOM 6076 C C . GLU A 1 778 ? -50.247 11.681 122.855 1.00 42.50 778 GLU A C 1
ATOM 6078 O O . GLU A 1 778 ? -51.480 11.675 122.834 1.00 42.50 778 GLU A O 1
ATOM 6083 N N . ILE A 1 779 ? -49.559 11.569 123.992 1.00 42.00 779 ILE A N 1
ATOM 6084 C CA . ILE A 1 779 ? -50.147 11.766 125.316 1.00 42.00 779 ILE A CA 1
ATOM 6085 C C . ILE A 1 779 ? -50.184 13.277 125.558 1.00 42.00 779 ILE A C 1
ATOM 6087 O O . ILE A 1 779 ? -49.138 13.914 125.659 1.00 42.00 779 ILE A O 1
ATOM 6091 N N . GLN A 1 780 ? -51.384 13.847 125.675 1.00 44.84 780 GLN A N 1
ATOM 6092 C CA . GLN A 1 780 ? -51.562 15.163 126.290 1.00 44.84 780 GLN A CA 1
ATOM 6093 C C . GLN A 1 780 ? -51.185 15.085 127.773 1.00 44.84 780 GLN A C 1
ATOM 6095 O O . GLN A 1 780 ? -51.872 14.351 128.483 1.00 44.84 780 GLN A O 1
ATOM 6100 N N . ILE A 1 781 ? -50.167 15.844 128.214 1.00 43.06 781 ILE A N 1
ATOM 6101 C CA . ILE A 1 781 ? -50.223 16.863 129.295 1.00 43.06 781 ILE A CA 1
ATOM 6102 C C . ILE A 1 781 ? -49.145 17.917 129.026 1.00 43.06 781 ILE A C 1
ATOM 6104 O O . ILE A 1 781 ? -47.966 17.519 128.890 1.00 43.06 781 ILE A O 1
#

Radius of gyration: 64.57 Å; chains: 1; bounding box: 118×74×200 Å

Foldseek 3Di:
DVVVVVVVVVVVVVVVVVVVVVPDPPPPPFDKWFFQDKDFLQQAFDPFTAIDTDIPPFFPKAFQATPFDDDGGDIFTQPVAFLLPDDDDWWPQSQLSLLLLLQAAGDPPDDPQQNVQSLVSLLVLLVVQQCDADPVRHRPLCVLLVHPDDDSVNSSVLSVLCSVFVSLSSVLSNLLSQCGTHYPDPCSHPSQADPVSHGDDGPPDPRDPSSSVSSSCSSNVVSVVSRVVVHRHCLDDPLHPDKAKDADPPWAWDQDPVQFKIKTDFIWIGSDDDQKDKDKWKDKQNHGFPDKAKADPVRHGDDHDSVGDTIIIITGHPVGAAAPDKIKMKMKMWIWGKHKTWTWRHDPDSSHTIMIGMDIDIDTDMYMDIHMDHHHAKDFAWEKEWEAAPVRHGAFQWKKWKDKDPDDIDIWDRQDNRRMTIPDDGHIDRDWDKIKMKMATDDSGPAQWFGFDDIQIKIFTWDQDPRHIASPAMDSDHPDHHQKDWTATPVRDIDIWGWDDDTRYIYIYDYTYGDDADDAWAKFKDKDWPFKDDPNHTDDDDDFAWDQALQQLVCCVVPVGGFTFGDQPAAEDAAFMKIKMKMKMFIAAQAKKFLQKKKKWFPPQKAADPPDPLCVQQVWDWDQDPVRIIMIMGRSGGPPIQHYCNHSVSSHVVNVVVVVVPPDPDRSNMDMGMGMIGGHNPDPDWDKTKMKMFRQWMAHAPPVRHTDIQQDPRRHPWDRHPPLQPPDPQRNDRVSQCVPAVVVVVVVPGSRRDGPTRRMDMHMHIYDYDDDDDDDDDDDD

Sequence (781 aa):
MKEKIFKKVICVLIIICMLAMIFVPNFVKSATVVVSNMNNTGHGIGNTSIFTVQINGYSNLYCVRGGASLRTGMQLNDGGLNLYTTTGAVVTNSSSMQWLLDNMYLTEGTDANTKKAMRQNLINIIKKYNTYKDSNGNSLLNKKLKGNGINDAWIINAVDDVINDKLTLYAVQQYAIWNHVKNTNGSYYNTMQNSDGSYNAIPGAKASQVHYTALYITLNELAAEAQRNGYKSPNNLGRGFDVKIEKQSNTKATILSDGKSVLAGPYKLTNNHGLINKSFSATINSDKADKIEIVNTQGKGISVSESGNDFYVKVTYNKGFAKGIEYKIGINVGLQGYRTFATLLDTPNGYNQPLATIRKELVNTNTKTEVSVKEELKGDYSLVLEKIANGGEKISGVTFKVKEGTGDIKLYGPTDSKGEVTIVNNKAIEKEGIDEYTITEIEVGNNKLVKVKDEIKLYITKANVNGKYVPSKVSFEKDKEVKEKVVKLEDGTNSTVKTTIYENIVKVIIPNKPVEEPKEFDMALRKYISEVKRDGKTVEIDDRTPVINAASASEYLSNKTAGYYHKKKAITVKPGDTIIYTLRVYNEGYIVGYAKEITDYLPAGLEYIENSQINKDNKWTITKNADGVLAVKTDKLKSELIPPANGGEGVLSYYAELQSGKDIKEPSFSKAVQIECKVKEDIQDSKLLVNVAEITNYGYNDEQGNYIESNKDGVDIDSEQNNVFKKKDNIKNIDEYYENNVKPQDKENKNDYKGIQDDDDFERILVQPNITPPGEPEIQI

pLDDT: mean 88.5, std 12.3, range [31.14, 98.38]

Secondary structure (DSSP, 8-state):
-HHHHHHHHHHHHHHHHHHHTTSS------EEEEEEEEEE-S---TT---EEEEETT--SEEESSTT-B--TT-EEEEEEEETTT--SSSBS-HHHHHHHHHH----SS--HHHHHHHHHHHHHHHHHHHH-B-TTS-BHHHHHHT-S---HHHHHHHHHHHHH-HHHHHHHHHHHHHTTB--SSGGGSSTTB-TTS-BPPPTT--S-HHHHHHHHHHHHHHHHHHHHTT---TTSTTT-S--EEEEEEEEEEEE-TTSSEEEEEEEEEET--TTEEEEEEEEETTEEPSEEEEE-TTS-B----TT---EEEEEE-TT---TT-EEEEEEEEEEEEEEEEEEEEE-SSTTB--EEEEEEEEEEEEEEEEEEEEPPP--EEEEEEEEEETTS-B--S-EEEEEETTS-EEEE----TTSEEEEEEEEE--SSEEEEEEEEEEE-TT--EEPB-S-EEEEEEEEEETTEEEEEEEESSSSS---EEEEEBTTS-EEEEEEEEETTEEEEEEEEEEPPPP----EEEEEEEEEEEETTEEEP----PPBP-HHHHHHHHHHSS---B---SPEEE-TT-EEEEEEEEEE-SSS-EEEEEEEEEE-TTEEE-TT-HHHHHTT-EEEE-TTS-EEEEE-TTTT--B----THHHHHHHHHHHHTT----S-TTEEEEEEEEEE-TT--S-EEEEEEEEEEEEEEE-TTS-EEES-SBTTBSS--SS-TTTS-TT-SSHHHHIIIIIHHHTTS--S----SSTTEEEEEEEE----PPPPPPP---